Protein AF-A0AAJ0D156-F1 (afdb_monomer)

Structure (mmCIF, N/CA/C/O backbone):
data_AF-A0AAJ0D156-F1
#
_entry.id   AF-A0AAJ0D156-F1
#
loop_
_atom_site.group_PDB
_atom_site.id
_atom_site.type_symbol
_atom_site.label_atom_id
_atom_site.label_alt_id
_atom_site.label_comp_id
_atom_site.label_asym_id
_atom_site.label_entity_id
_atom_site.label_seq_id
_atom_site.pdbx_PDB_ins_code
_atom_site.Cartn_x
_atom_site.Cartn_y
_atom_site.Cartn_z
_atom_site.occupancy
_atom_site.B_iso_or_equiv
_atom_site.auth_seq_id
_atom_site.auth_comp_id
_atom_site.auth_asym_id
_atom_site.auth_atom_id
_atom_site.pdbx_PDB_model_num
ATOM 1 N N . MET A 1 1 ? -23.446 54.295 41.232 1.00 38.31 1 MET A N 1
ATOM 2 C CA . MET A 1 1 ? -24.156 53.127 41.803 1.00 38.31 1 MET A CA 1
ATOM 3 C C . MET A 1 1 ? -25.605 53.132 41.332 1.00 38.31 1 MET A C 1
ATOM 5 O O . MET A 1 1 ? -26.419 53.825 41.920 1.00 38.31 1 MET A O 1
ATOM 9 N N . ARG A 1 2 ? -25.893 52.437 40.228 1.00 27.23 2 ARG A N 1
ATOM 10 C CA . ARG A 1 2 ? -27.225 52.043 39.721 1.00 27.23 2 ARG A CA 1
ATOM 11 C C . ARG A 1 2 ? -26.967 51.364 38.376 1.00 27.23 2 ARG A C 1
ATOM 13 O O . ARG A 1 2 ? -26.805 52.081 37.408 1.00 27.23 2 ARG A O 1
ATOM 20 N N . PHE A 1 3 ? -26.797 50.041 38.356 1.00 24.33 3 PHE A N 1
ATOM 21 C CA . PHE A 1 3 ? -26.894 49.161 37.172 1.00 24.33 3 PHE A CA 1
ATOM 22 C C . PHE A 1 3 ? -26.526 47.726 37.595 1.00 24.33 3 PHE A C 1
ATOM 24 O O . PHE A 1 3 ? -25.428 47.282 37.316 1.00 24.33 3 PHE A O 1
ATOM 31 N N . PHE A 1 4 ? -27.391 47.025 38.344 1.00 27.27 4 PHE A N 1
ATOM 32 C CA . PHE A 1 4 ? -27.253 45.568 38.580 1.00 27.27 4 PHE A CA 1
ATOM 33 C C . PHE A 1 4 ? -28.572 44.886 39.013 1.00 27.27 4 PHE A C 1
ATOM 35 O O . PHE A 1 4 ? -28.554 43.932 39.777 1.00 27.27 4 PHE A O 1
ATOM 42 N N . TYR A 1 5 ? -29.738 45.348 38.539 1.00 26.64 5 TYR A N 1
ATOM 43 C CA . TYR A 1 5 ? -31.034 44.770 38.953 1.00 26.64 5 TYR A CA 1
ATOM 44 C C . TYR A 1 5 ? -32.036 44.508 37.813 1.00 26.64 5 TYR A C 1
ATOM 46 O O . TYR A 1 5 ? -33.242 44.591 38.010 1.00 26.64 5 TYR A O 1
ATOM 54 N N . THR A 1 6 ? -31.561 44.142 36.617 1.00 28.38 6 THR A N 1
ATOM 55 C CA . THR A 1 6 ? -32.440 43.771 35.482 1.00 28.38 6 THR A CA 1
ATOM 56 C C . THR A 1 6 ? -32.006 42.511 34.718 1.00 28.38 6 THR A C 1
ATOM 58 O O . THR A 1 6 ? -32.375 42.336 33.563 1.00 28.38 6 THR A O 1
ATOM 61 N N . LEU A 1 7 ? -31.274 41.587 35.356 1.00 28.23 7 LEU A N 1
ATOM 62 C CA . LEU A 1 7 ? -30.846 40.318 34.731 1.00 28.23 7 LEU A CA 1
ATOM 63 C C . LEU A 1 7 ? -31.264 39.041 35.487 1.00 28.23 7 LEU A C 1
ATOM 65 O O . LEU A 1 7 ? -30.816 37.957 35.130 1.00 28.23 7 LEU A O 1
ATOM 69 N N . SER A 1 8 ? -32.172 39.135 36.469 1.00 31.98 8 SER A N 1
ATOM 70 C CA . SER A 1 8 ? -32.636 37.967 37.250 1.00 31.98 8 SER A CA 1
ATOM 71 C C . SER A 1 8 ? -34.017 37.414 36.875 1.00 31.98 8 SER A C 1
ATOM 73 O O . SER A 1 8 ? -34.449 36.455 37.503 1.00 31.98 8 SER A O 1
ATOM 75 N N . LEU A 1 9 ? -34.713 37.942 35.858 1.00 27.73 9 LEU A N 1
ATOM 76 C CA . LEU A 1 9 ? -36.032 37.408 35.454 1.00 27.73 9 LEU A CA 1
ATOM 77 C C . LEU A 1 9 ? -36.082 36.726 34.075 1.00 27.73 9 LEU A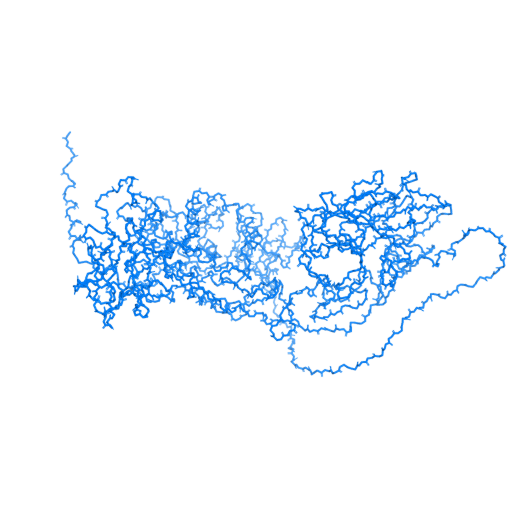 C 1
ATOM 79 O O . LEU A 1 9 ? -37.062 36.049 33.791 1.00 27.73 9 LEU A O 1
ATOM 83 N N . ALA A 1 10 ? -35.028 36.807 33.254 1.00 27.52 10 ALA A N 1
ATOM 84 C CA . ALA A 1 10 ? -34.949 36.077 31.976 1.00 27.52 10 ALA A CA 1
ATOM 85 C C . ALA A 1 10 ? -34.216 34.721 32.078 1.00 27.52 10 ALA A C 1
ATOM 87 O O . ALA A 1 10 ? -34.309 33.896 31.175 1.00 27.52 10 ALA A O 1
ATOM 88 N N . ALA A 1 11 ? -33.516 34.458 33.189 1.00 29.38 11 ALA A N 1
ATOM 89 C CA . ALA A 1 11 ? -32.835 33.183 33.435 1.00 29.38 11 ALA A CA 1
ATOM 90 C C . ALA A 1 11 ? -33.749 32.121 34.081 1.00 29.38 11 ALA A C 1
ATOM 92 O O . ALA A 1 11 ? -33.469 30.931 33.986 1.00 29.38 11 ALA A O 1
ATOM 93 N N . ALA A 1 12 ? -34.870 32.519 34.693 1.00 26.97 12 ALA A N 1
ATOM 94 C CA . ALA A 1 12 ? -35.763 31.602 35.409 1.00 26.97 12 ALA A CA 1
ATOM 95 C C . ALA A 1 12 ? -36.758 30.846 34.501 1.00 26.97 12 ALA A C 1
ATOM 97 O O . ALA A 1 12 ? -37.338 29.853 34.929 1.00 26.97 12 ALA A O 1
ATOM 98 N N . THR A 1 13 ? -36.924 31.256 33.238 1.00 27.14 13 THR A N 1
ATOM 99 C CA . THR A 1 13 ? -37.854 30.620 32.277 1.00 27.14 13 THR A CA 1
ATOM 100 C C . THR A 1 13 ? -37.180 29.637 31.310 1.00 27.14 13 THR A C 1
ATOM 102 O O . THR A 1 13 ? -37.870 28.921 30.593 1.00 27.14 13 THR A O 1
ATOM 105 N N . LEU A 1 14 ? -35.846 29.536 31.327 1.00 28.09 14 LEU A N 1
ATOM 106 C CA . LEU A 1 14 ? -35.073 28.505 30.608 1.00 28.09 14 LEU A CA 1
ATOM 107 C C . LEU A 1 14 ? -34.674 27.315 31.504 1.00 28.09 14 LEU A C 1
ATOM 109 O O . LEU A 1 14 ? -34.128 26.332 31.016 1.00 28.09 14 LEU A O 1
ATOM 113 N N . LEU A 1 15 ? -34.987 27.380 32.804 1.00 27.48 15 LEU A N 1
ATOM 114 C CA . LEU A 1 15 ? -34.581 26.408 33.830 1.00 27.48 15 LEU A CA 1
ATOM 115 C C . LEU A 1 15 ? -35.700 25.446 34.286 1.00 27.48 15 LEU A C 1
ATOM 117 O O . LEU A 1 15 ? -35.534 24.758 35.284 1.00 27.48 15 LEU A O 1
ATOM 121 N N . HIS A 1 16 ? -36.819 25.349 33.556 1.00 23.97 16 HIS A N 1
ATOM 122 C CA . HIS A 1 16 ? -37.927 24.418 33.863 1.00 23.97 16 HIS A CA 1
ATOM 123 C C . HIS A 1 16 ? -38.180 23.338 32.787 1.00 23.97 16 HIS A C 1
ATOM 125 O O . HIS A 1 16 ? -39.243 22.727 32.765 1.00 23.97 16 HIS A O 1
ATOM 131 N N . ARG A 1 17 ? -37.217 23.069 31.891 1.00 25.20 17 ARG A N 1
ATOM 132 C CA . ARG A 1 17 ? -37.321 21.987 30.881 1.00 25.20 17 ARG A CA 1
ATOM 133 C C . ARG A 1 17 ? -36.184 20.960 30.894 1.00 25.20 17 ARG A C 1
ATOM 135 O O . ARG A 1 17 ? -36.057 20.188 29.956 1.00 25.20 17 ARG A O 1
ATOM 142 N N . ALA A 1 18 ? -35.368 20.921 31.943 1.00 27.03 18 ALA A N 1
ATOM 143 C CA . ALA A 1 18 ? -34.264 19.963 32.051 1.00 27.03 18 ALA A CA 1
ATOM 144 C C . ALA A 1 18 ? -34.307 19.176 33.371 1.00 27.03 18 ALA A C 1
ATOM 146 O O . ALA A 1 18 ? -33.289 18.984 34.029 1.00 27.03 18 ALA A O 1
ATOM 147 N N . SER A 1 19 ? -35.495 18.725 33.776 1.00 29.56 19 SER A N 1
ATOM 148 C CA . SER A 1 19 ? -35.632 17.696 34.806 1.00 29.56 19 SER A CA 1
ATOM 149 C C . SER A 1 19 ? -36.835 16.817 34.491 1.00 29.56 19 SER A C 1
ATOM 151 O O . SER A 1 19 ? -37.957 17.315 34.475 1.00 29.56 19 SER A O 1
ATOM 153 N N . ALA A 1 20 ? -36.556 15.526 34.318 1.00 29.02 20 ALA A N 1
ATOM 154 C CA . ALA A 1 20 ? -37.485 14.434 34.045 1.00 29.02 20 ALA A CA 1
ATOM 155 C C . ALA A 1 20 ? -38.120 14.432 32.638 1.00 29.02 20 ALA A C 1
ATOM 157 O O . ALA A 1 20 ? -38.681 15.420 32.186 1.00 29.02 20 ALA A O 1
ATOM 158 N N . GLU A 1 21 ? -38.018 13.266 31.991 1.00 28.45 21 GLU A N 1
ATOM 159 C CA . GLU A 1 21 ? -38.721 12.862 30.764 1.00 28.45 21 GLU A CA 1
ATOM 160 C C . GLU A 1 21 ? -38.338 13.589 29.467 1.00 28.45 21 GLU A C 1
ATOM 162 O O . GLU A 1 21 ? -39.111 14.356 28.910 1.00 28.45 21 GLU A O 1
ATOM 167 N N . ASP A 1 22 ? -37.170 13.250 28.909 1.00 26.25 22 ASP A N 1
ATOM 168 C CA . ASP A 1 22 ? -37.040 13.200 27.447 1.00 26.25 22 ASP A CA 1
ATOM 169 C C . ASP A 1 22 ? -35.982 12.164 27.022 1.00 26.25 22 ASP A C 1
ATOM 171 O O . ASP A 1 22 ? -34.856 12.470 26.634 1.00 26.25 22 ASP A O 1
ATOM 175 N N . THR A 1 23 ? -36.339 10.883 27.131 1.00 28.55 23 THR A N 1
ATOM 176 C CA . THR A 1 23 ? -35.650 9.780 26.440 1.00 28.55 23 THR A CA 1
ATOM 177 C C . THR A 1 23 ? -36.015 9.723 24.948 1.00 28.55 23 THR A C 1
ATOM 179 O O . THR A 1 23 ? -35.650 8.764 24.271 1.00 28.55 23 THR A O 1
ATOM 182 N N . THR A 1 24 ? -36.702 10.737 24.401 1.00 24.22 24 THR A N 1
ATOM 183 C CA . THR A 1 24 ? -37.154 10.772 23.001 1.00 24.22 24 THR A CA 1
ATOM 184 C C . THR A 1 24 ? -36.282 11.605 22.054 1.00 24.22 24 THR A C 1
ATOM 186 O O . THR A 1 24 ? -36.547 11.626 20.855 1.00 24.22 24 THR A O 1
ATOM 189 N N . ALA A 1 25 ? -35.148 12.153 22.508 1.00 28.28 25 ALA A N 1
ATOM 190 C CA . ALA A 1 25 ? -34.139 12.753 21.618 1.00 28.28 25 ALA A CA 1
ATOM 191 C C . ALA A 1 25 ? -33.229 11.732 20.882 1.00 28.28 25 ALA A C 1
ATOM 193 O O . ALA A 1 25 ? -32.260 12.124 20.235 1.00 28.28 25 ALA A O 1
ATOM 194 N N . LEU A 1 26 ? -33.523 10.429 20.962 1.00 33.19 26 LEU A N 1
ATOM 195 C CA . LEU A 1 26 ? -32.737 9.340 20.359 1.00 33.19 26 LEU A CA 1
ATOM 196 C C . LEU A 1 26 ? -33.593 8.450 19.435 1.00 33.19 26 LEU A C 1
ATOM 198 O O . LEU A 1 26 ? -33.462 7.229 19.453 1.00 33.19 26 LEU A O 1
ATOM 202 N N . ASN A 1 27 ? -34.499 9.036 18.639 1.00 25.52 27 ASN A N 1
ATOM 203 C CA . ASN A 1 27 ? -35.251 8.270 17.637 1.00 25.52 27 ASN A CA 1
ATOM 204 C C . ASN A 1 27 ? -34.467 8.182 16.298 1.00 25.52 27 ASN A C 1
ATOM 206 O O . ASN A 1 27 ? -34.051 9.227 15.787 1.00 25.52 27 ASN A O 1
ATOM 210 N N . PRO A 1 28 ? -34.275 6.988 15.690 1.00 30.56 28 PRO A N 1
ATOM 211 C CA . PRO A 1 28 ? -33.326 6.720 14.599 1.00 30.56 28 PRO A CA 1
ATOM 212 C C . PRO A 1 28 ? -33.809 7.117 13.189 1.00 30.56 28 PRO A C 1
ATOM 214 O O . PRO A 1 28 ? -33.381 6.535 12.194 1.00 30.56 28 PRO A O 1
ATOM 217 N N . GLU A 1 29 ? -34.678 8.118 13.053 1.00 28.03 29 GLU A N 1
ATOM 218 C CA . GLU A 1 29 ? -35.193 8.562 11.746 1.00 28.03 29 GLU A CA 1
ATOM 219 C C . GLU A 1 29 ? -34.360 9.675 11.087 1.00 28.03 29 GLU A C 1
ATOM 221 O O . GLU A 1 29 ? -34.866 10.454 10.276 1.00 28.03 29 GLU A O 1
ATOM 226 N N . ALA A 1 30 ? -33.051 9.723 11.337 1.00 31.64 30 ALA A N 1
ATOM 227 C CA . ALA A 1 30 ? -32.141 10.478 10.480 1.00 31.64 30 ALA A CA 1
ATOM 228 C C . ALA A 1 30 ? -31.887 9.696 9.179 1.00 31.64 30 ALA A C 1
ATOM 230 O O . ALA A 1 30 ? -30.790 9.221 8.894 1.00 31.64 30 ALA A O 1
ATOM 231 N N . ARG A 1 31 ? -32.936 9.599 8.350 1.00 33.69 31 ARG A N 1
ATOM 232 C CA . ARG A 1 31 ? -32.785 9.541 6.893 1.00 33.69 31 ARG A CA 1
ATOM 233 C C . ARG A 1 31 ? -31.714 10.552 6.499 1.00 33.69 31 ARG A C 1
ATOM 235 O O . ARG A 1 31 ? -31.758 11.671 7.004 1.00 33.69 31 ARG A O 1
ATOM 242 N N . ALA A 1 32 ? -30.810 10.150 5.602 1.00 39.47 32 ALA A N 1
ATOM 243 C CA . ALA A 1 32 ? -29.805 10.991 4.955 1.00 39.47 32 ALA A CA 1
ATOM 244 C C . ALA A 1 32 ? -30.257 12.457 4.902 1.00 39.47 32 ALA A C 1
ATOM 246 O O . ALA A 1 32 ? -31.084 12.829 4.064 1.00 39.47 32 ALA A O 1
ATOM 247 N N . ALA A 1 33 ? -29.782 13.268 5.850 1.00 51.94 33 ALA A N 1
ATOM 248 C CA . ALA A 1 33 ? -30.128 14.673 5.863 1.00 51.94 33 ALA A CA 1
ATOM 249 C C . ALA A 1 33 ? -29.647 15.262 4.533 1.00 51.94 33 ALA A C 1
ATOM 251 O O . ALA A 1 33 ? -28.557 14.936 4.053 1.00 51.94 33 ALA A O 1
ATOM 252 N N . ALA A 1 34 ? -30.508 16.057 3.895 1.00 61.16 34 ALA A N 1
ATOM 253 C CA . ALA A 1 34 ? -30.194 16.651 2.605 1.00 61.16 34 ALA A CA 1
ATOM 254 C C . ALA A 1 34 ? -28.838 17.380 2.689 1.00 61.16 34 ALA A C 1
ATOM 256 O O . ALA A 1 34 ? -28.560 18.023 3.709 1.00 61.16 34 ALA A O 1
ATOM 257 N N . PRO A 1 35 ? -27.988 17.274 1.652 1.00 75.44 35 PRO A N 1
ATOM 258 C CA . PRO A 1 35 ? -26.650 17.843 1.696 1.00 75.44 35 PRO A CA 1
ATOM 259 C C . PRO A 1 35 ? -26.717 19.348 1.960 1.00 75.44 35 PRO A C 1
ATOM 261 O O . PRO A 1 35 ? -27.472 20.074 1.309 1.00 75.44 35 PRO A O 1
ATOM 264 N N . ARG A 1 36 ? -25.923 19.826 2.922 1.00 84.75 36 ARG A N 1
ATOM 265 C CA . ARG A 1 36 ? -25.847 21.244 3.270 1.00 84.75 36 ARG A CA 1
ATOM 266 C C . ARG A 1 36 ? -24.934 21.936 2.260 1.00 84.75 36 ARG A C 1
ATOM 268 O O . ARG A 1 36 ? -23.713 21.779 2.283 1.00 84.75 36 ARG A O 1
ATOM 275 N N . CYS A 1 37 ? -25.531 22.703 1.357 1.00 88.44 37 CYS A N 1
ATOM 276 C CA . CYS A 1 37 ? -24.818 23.438 0.316 1.00 88.44 37 CYS A CA 1
ATOM 277 C C . CYS A 1 37 ? -24.883 24.943 0.580 1.00 88.44 37 CYS A C 1
ATOM 279 O O . CYS A 1 37 ? -25.919 25.452 0.996 1.00 88.44 37 CYS A O 1
ATOM 281 N N . ALA A 1 38 ? -23.786 25.649 0.303 1.00 87.38 38 ALA A N 1
ATOM 282 C CA . ALA A 1 38 ? -23.676 27.101 0.427 1.00 87.38 38 ALA A CA 1
ATOM 283 C C . ALA A 1 38 ? -23.941 27.664 1.841 1.00 87.38 38 ALA A C 1
ATOM 285 O O . ALA A 1 38 ? -24.565 28.712 2.003 1.00 87.38 38 ALA A O 1
ATOM 286 N N . VAL A 1 39 ? -23.447 26.990 2.883 1.00 85.81 39 VAL A N 1
ATOM 287 C CA . VAL A 1 39 ? -23.599 27.453 4.270 1.00 85.81 39 VAL A CA 1
ATOM 288 C C . VAL A 1 39 ? -22.511 28.467 4.614 1.00 85.81 39 VAL A C 1
ATOM 290 O O . VAL A 1 39 ? -21.326 28.142 4.588 1.00 85.81 39 VAL A O 1
ATOM 293 N N . ALA A 1 40 ? -22.896 29.691 4.966 1.00 82.06 40 ALA A N 1
ATOM 294 C CA . ALA A 1 40 ? -21.959 30.718 5.413 1.00 82.06 40 ALA A CA 1
ATOM 295 C C . ALA A 1 40 ? -21.625 30.564 6.905 1.00 82.06 40 ALA A C 1
ATOM 297 O O . ALA A 1 40 ? -22.508 30.335 7.734 1.00 82.06 40 ALA A O 1
ATOM 298 N N . GLY A 1 41 ? -20.356 30.749 7.266 1.00 77.06 41 GLY A N 1
ATOM 299 C CA . GLY A 1 41 ? -19.950 30.860 8.665 1.00 77.06 41 GLY A CA 1
ATOM 300 C C . GLY A 1 41 ? -18.473 30.574 8.884 1.00 77.06 41 GLY A C 1
ATOM 301 O O . GLY A 1 41 ? -17.660 30.681 7.972 1.00 77.06 41 GLY A O 1
ATOM 302 N N . ASN A 1 42 ? -18.135 30.197 10.112 1.00 72.06 42 ASN A N 1
ATOM 303 C CA . ASN A 1 42 ? -16.806 29.765 10.514 1.00 72.06 42 ASN A CA 1
ATOM 304 C C . ASN A 1 42 ? -16.870 28.324 10.995 1.00 72.06 42 ASN A C 1
ATOM 306 O O . ASN A 1 42 ? -17.679 27.978 11.858 1.00 72.06 42 ASN A O 1
ATOM 310 N N . ARG A 1 43 ? -15.978 27.485 10.479 1.00 71.00 43 ARG A N 1
ATOM 311 C CA . ARG A 1 43 ? -15.902 26.100 10.921 1.00 71.00 43 ARG A CA 1
ATOM 312 C C . ARG A 1 43 ? -14.962 25.948 12.107 1.00 71.00 43 ARG A C 1
ATOM 314 O O . ARG A 1 43 ? -13.863 26.489 12.102 1.00 71.00 43 ARG A O 1
ATOM 321 N N . ILE A 1 44 ? -15.404 25.183 13.104 1.00 60.94 44 ILE A N 1
ATOM 322 C CA . ILE A 1 44 ? -14.640 24.924 14.336 1.00 60.94 44 ILE A CA 1
ATOM 323 C C . ILE A 1 44 ? -13.423 24.027 14.051 1.00 60.94 44 ILE A C 1
ATOM 325 O O . ILE A 1 44 ? -12.388 24.155 14.700 1.00 60.94 44 ILE A O 1
ATOM 329 N N . VAL A 1 45 ? -13.534 23.132 13.063 1.00 59.91 45 VAL A N 1
ATOM 330 C CA . VAL A 1 45 ? -12.442 22.243 12.648 1.00 59.91 45 VAL A CA 1
ATOM 331 C C . VAL A 1 45 ? -11.613 22.856 11.513 1.00 59.91 45 VAL A C 1
ATOM 333 O O . VAL A 1 45 ? -12.189 23.355 10.539 1.00 59.91 45 VAL A O 1
ATOM 336 N N . PRO A 1 46 ? -10.270 22.806 11.600 1.00 60.12 46 PRO A N 1
ATOM 337 C CA . PRO A 1 46 ? -9.405 23.295 10.537 1.00 60.12 46 PRO A CA 1
ATOM 338 C C . PRO A 1 46 ? -9.492 22.395 9.291 1.00 60.12 46 PRO A C 1
ATOM 340 O O . PRO A 1 46 ? -9.741 21.190 9.412 1.00 60.12 46 PRO A O 1
ATOM 343 N N . PRO A 1 47 ? -9.278 22.953 8.089 1.00 67.06 47 PRO A N 1
ATOM 344 C CA . PRO A 1 47 ? -9.158 22.152 6.876 1.00 67.06 47 PRO A CA 1
ATOM 345 C C . PRO A 1 47 ? -7.890 21.296 6.900 1.00 67.06 47 PRO A C 1
ATOM 347 O O . PRO A 1 47 ? -6.861 21.706 7.437 1.00 67.06 47 PRO A O 1
ATOM 350 N N . TYR A 1 48 ? -7.951 20.106 6.297 1.00 59.16 48 TYR A N 1
ATOM 351 C CA . TYR A 1 48 ? -6.765 19.250 6.144 1.00 59.16 48 TYR A CA 1
ATOM 352 C C . TYR A 1 48 ? -5.961 19.591 4.885 1.00 59.16 48 TYR A C 1
ATOM 354 O O . TYR A 1 48 ? -4.798 19.208 4.778 1.00 59.16 48 TYR A O 1
ATOM 362 N N . TRP A 1 49 ? -6.585 20.292 3.939 1.00 72.75 49 TRP A N 1
ATOM 363 C CA . TRP A 1 49 ? -5.975 20.743 2.698 1.00 72.75 49 TRP A CA 1
ATOM 364 C C . TRP A 1 49 ? -6.480 22.144 2.371 1.00 72.75 49 TRP A C 1
ATOM 366 O O . TRP A 1 49 ? -7.672 22.418 2.514 1.00 72.75 49 TRP A O 1
ATOM 376 N N . VAL A 1 50 ? -5.573 23.021 1.947 1.00 76.81 50 VAL A N 1
ATOM 377 C CA . VAL A 1 50 ? -5.868 24.405 1.571 1.00 76.81 50 VAL A CA 1
ATOM 378 C C . VAL A 1 50 ? -5.031 24.764 0.355 1.00 76.81 50 VAL A C 1
ATOM 380 O O . VAL A 1 50 ? -3.847 24.443 0.293 1.00 76.81 50 VAL A O 1
ATOM 383 N N . THR A 1 51 ? -5.627 25.490 -0.578 1.00 79.12 51 THR A N 1
ATOM 384 C CA . THR A 1 51 ? -4.934 26.113 -1.704 1.00 79.12 51 THR A CA 1
ATOM 385 C C . THR A 1 51 ? -5.333 27.574 -1.801 1.00 79.12 51 THR A C 1
ATOM 387 O O . THR A 1 51 ? -6.469 27.923 -1.476 1.00 79.12 51 THR A O 1
ATOM 390 N N . ARG A 1 52 ? -4.416 28.418 -2.284 1.00 82.81 52 ARG A N 1
ATOM 391 C CA . ARG A 1 52 ? -4.714 29.817 -2.619 1.00 82.81 52 ARG A CA 1
ATOM 392 C C . ARG A 1 52 ? -4.876 30.066 -4.119 1.00 82.81 52 ARG A C 1
ATOM 394 O O . ARG A 1 52 ? -4.842 31.207 -4.571 1.00 82.81 52 ARG A O 1
ATOM 401 N N . GLN A 1 53 ? -5.017 29.004 -4.916 1.00 82.88 53 GLN A N 1
ATOM 402 C CA . GLN A 1 53 ? -5.284 29.146 -6.345 1.00 82.88 53 GLN A CA 1
ATOM 403 C C . GLN A 1 53 ? -6.661 29.778 -6.558 1.00 82.88 53 GLN A C 1
ATOM 405 O O . GLN A 1 53 ? -7.682 29.223 -6.150 1.00 82.88 53 GLN A O 1
ATOM 410 N N . SER A 1 54 ? -6.688 30.917 -7.246 1.00 80.50 54 SER A N 1
ATOM 411 C CA . SER A 1 54 ? -7.922 31.643 -7.551 1.00 80.50 54 SER A CA 1
ATOM 412 C C . SER A 1 54 ? -8.864 30.851 -8.460 1.00 80.50 54 SER A C 1
ATOM 414 O O . SER A 1 54 ? -10.076 30.968 -8.300 1.00 80.50 54 SER A O 1
ATOM 416 N N . SER A 1 55 ? -8.353 29.984 -9.345 1.00 78.06 55 SER A N 1
ATOM 417 C CA . SER A 1 55 ? -9.189 29.083 -10.158 1.00 78.06 55 SER A CA 1
ATOM 418 C C . SER A 1 55 ? -10.032 28.132 -9.304 1.00 78.06 55 SER A C 1
ATOM 420 O O . SER A 1 55 ? -11.134 27.762 -9.695 1.00 78.06 55 SER A O 1
ATOM 422 N N . LEU A 1 56 ? -9.566 27.819 -8.093 1.00 85.69 56 LEU A N 1
ATOM 423 C CA . LEU A 1 56 ? -10.258 26.965 -7.134 1.00 85.69 56 LEU A CA 1
ATOM 424 C C . LEU A 1 56 ? -11.122 27.756 -6.138 1.00 85.69 56 LEU A C 1
ATOM 426 O O . LEU A 1 56 ? -11.740 27.149 -5.275 1.00 85.69 56 LEU A O 1
ATOM 430 N N . SER A 1 57 ? -11.225 29.085 -6.249 1.00 85.19 57 SER A N 1
ATOM 431 C CA . SER A 1 57 ? -12.193 29.868 -5.453 1.00 85.19 57 SER A CA 1
ATOM 432 C C . SER A 1 57 ? -13.651 29.651 -5.897 1.00 85.19 57 SER A C 1
ATOM 434 O O . SER A 1 57 ? -14.585 30.002 -5.177 1.00 85.19 57 SER A O 1
ATOM 436 N N . ASP A 1 58 ? -13.858 29.029 -7.062 1.00 87.44 58 ASP A N 1
ATOM 437 C CA . ASP A 1 58 ? -15.166 28.587 -7.535 1.00 87.44 58 ASP A CA 1
ATOM 438 C C . ASP A 1 58 ? -15.621 27.301 -6.821 1.00 87.44 58 ASP A C 1
ATOM 440 O O . ASP A 1 58 ? -14.878 26.322 -6.709 1.00 87.44 58 ASP A O 1
ATOM 444 N N . ALA A 1 59 ? -16.875 27.276 -6.359 1.00 87.12 59 ALA A N 1
ATOM 445 C CA . ALA A 1 59 ? -17.423 26.152 -5.602 1.00 87.12 59 ALA A CA 1
ATOM 446 C C . ALA A 1 59 ? -17.529 24.857 -6.423 1.00 87.12 59 ALA A C 1
ATOM 448 O O . ALA A 1 59 ? -17.443 23.772 -5.844 1.00 87.12 59 ALA A O 1
ATOM 449 N N . ALA A 1 60 ? -17.698 24.933 -7.748 1.00 86.38 60 ALA A N 1
ATOM 450 C CA . ALA A 1 60 ? -17.725 23.744 -8.594 1.00 86.38 60 ALA A CA 1
ATOM 451 C C . ALA A 1 60 ? -16.313 23.178 -8.792 1.00 86.38 60 ALA A C 1
ATOM 453 O O . ALA A 1 60 ? -16.143 21.963 -8.701 1.00 86.38 60 ALA A O 1
ATOM 454 N N . GLN A 1 61 ? -15.300 24.031 -8.979 1.00 86.75 61 GLN A N 1
ATOM 455 C CA . GLN A 1 61 ? -13.906 23.585 -9.062 1.00 86.75 61 GLN A CA 1
ATOM 456 C C . GLN A 1 61 ? -13.379 23.063 -7.720 1.00 86.75 61 GLN A C 1
ATOM 458 O O . GLN A 1 61 ? -12.837 21.962 -7.662 1.00 86.75 61 GLN A O 1
ATOM 463 N N . CYS A 1 62 ? -13.598 23.782 -6.615 1.00 89.06 62 CYS A N 1
ATOM 464 C CA . CYS A 1 62 ? -13.247 23.302 -5.275 1.00 89.06 62 CYS A CA 1
ATOM 465 C C . CYS A 1 62 ? -14.000 22.011 -4.922 1.00 89.06 62 CYS A C 1
ATOM 467 O O . CYS A 1 62 ? -13.425 21.085 -4.354 1.00 89.06 62 CYS A O 1
ATOM 469 N N . GLY A 1 63 ? -15.268 21.905 -5.331 1.00 89.81 63 GLY A N 1
ATOM 470 C CA . GLY A 1 63 ? -16.055 20.682 -5.222 1.00 89.81 63 GLY A CA 1
ATOM 471 C C . GLY A 1 63 ? -15.494 19.526 -6.055 1.00 89.81 63 GLY A C 1
ATOM 472 O O . GLY A 1 63 ? -15.492 18.391 -5.581 1.00 89.81 63 GLY A O 1
ATOM 473 N N . ALA A 1 64 ? -14.961 19.789 -7.251 1.00 85.38 64 ALA A N 1
ATOM 474 C CA . ALA A 1 64 ? -14.273 18.789 -8.066 1.00 85.38 64 ALA A CA 1
ATOM 475 C C . ALA A 1 64 ? -12.976 18.303 -7.396 1.00 85.38 64 ALA A C 1
ATOM 477 O O . ALA A 1 64 ? -12.724 17.099 -7.363 1.00 85.38 64 ALA A O 1
ATOM 478 N N . VAL A 1 65 ? -12.211 19.204 -6.765 1.00 84.00 65 VAL A N 1
ATOM 479 C CA . VAL A 1 65 ? -11.034 18.849 -5.945 1.00 84.00 65 VAL A CA 1
ATOM 480 C C . VAL A 1 65 ? -11.440 18.080 -4.683 1.00 84.00 65 VAL A C 1
ATOM 482 O O . VAL A 1 65 ? -10.802 17.104 -4.295 1.00 84.00 65 VAL A O 1
ATOM 485 N N . CYS A 1 66 ? -12.555 18.447 -4.052 1.00 83.50 66 CYS A N 1
ATOM 486 C CA . CYS A 1 66 ? -13.119 17.651 -2.971 1.00 83.50 66 CYS A CA 1
ATOM 487 C C . CYS A 1 66 ? -13.449 16.245 -3.476 1.00 83.50 66 CYS A C 1
ATOM 489 O O . CYS A 1 66 ? -12.994 15.265 -2.896 1.00 83.50 66 CYS A O 1
ATOM 491 N N . LYS A 1 67 ? -14.167 16.120 -4.600 1.00 81.75 67 LYS A N 1
ATOM 492 C CA . LYS A 1 67 ? -14.523 14.830 -5.201 1.00 81.75 67 LYS A CA 1
ATOM 493 C C . LYS A 1 67 ? -13.312 13.989 -5.594 1.00 81.75 67 LYS A C 1
ATOM 495 O O . LYS A 1 67 ? -13.375 12.771 -5.437 1.00 81.75 67 LYS A O 1
ATOM 500 N N . SER A 1 68 ? -12.224 14.609 -6.036 1.00 70.19 68 SER A N 1
ATOM 501 C CA . SER A 1 68 ? -10.976 13.907 -6.337 1.00 70.19 68 SER A CA 1
ATOM 502 C C . SER A 1 68 ? -10.296 13.350 -5.089 1.00 70.19 68 SER A C 1
ATOM 504 O O . SER A 1 68 ? -9.653 12.303 -5.140 1.00 70.19 68 SER A O 1
ATOM 506 N N . SER A 1 69 ? -10.481 14.009 -3.945 1.00 71.25 69 SER A N 1
ATOM 507 C CA . SER A 1 69 ? -9.926 13.574 -2.675 1.00 71.25 69 SER A CA 1
ATOM 508 C C . SER A 1 69 ? -10.861 12.604 -1.958 1.00 71.25 69 SER A C 1
ATOM 510 O O . SER A 1 69 ? -11.960 12.960 -1.533 1.00 71.25 69 SER A O 1
ATOM 512 N N . LEU A 1 70 ? -10.388 11.377 -1.742 1.00 64.31 70 LEU A N 1
ATOM 513 C CA . LEU A 1 70 ? -11.082 10.356 -0.950 1.00 64.31 70 LEU A CA 1
ATOM 514 C C . LEU A 1 70 ? -11.454 10.844 0.464 1.00 64.31 70 LEU A C 1
ATOM 516 O O . LEU A 1 70 ? -12.493 10.480 1.008 1.00 64.31 70 LEU A O 1
ATOM 520 N N . LEU A 1 71 ? -10.590 11.669 1.055 1.00 63.88 71 LEU A N 1
ATOM 521 C CA . LEU A 1 71 ? -10.715 12.144 2.430 1.00 63.88 71 LEU A CA 1
ATOM 522 C C . LEU A 1 71 ? -11.693 13.316 2.579 1.00 63.88 71 LEU A C 1
ATOM 524 O O . LEU A 1 71 ? -12.101 13.629 3.695 1.00 63.88 71 LEU A O 1
ATOM 528 N N . CYS A 1 72 ? -12.071 13.975 1.482 1.00 75.69 72 CYS A N 1
ATOM 529 C CA . CYS A 1 72 ? -12.907 15.162 1.559 1.00 75.69 72 CYS A CA 1
ATOM 530 C C . CYS A 1 72 ? -14.371 14.786 1.763 1.00 75.69 72 CYS A C 1
ATOM 532 O O . CYS A 1 72 ? -14.965 14.145 0.900 1.00 75.69 72 CYS A O 1
ATOM 534 N N . GLN A 1 73 ? -14.969 15.233 2.861 1.00 76.38 73 GLN A N 1
ATOM 535 C CA . GLN A 1 73 ? -16.402 15.086 3.141 1.00 76.38 73 GLN A CA 1
ATOM 536 C C . GLN A 1 73 ? -17.166 16.404 3.037 1.00 76.38 73 GLN A C 1
ATOM 538 O O . GLN A 1 73 ? -18.381 16.411 2.869 1.00 76.38 73 GLN A O 1
ATOM 543 N N . SER A 1 74 ? -16.458 17.524 3.070 1.00 85.88 74 SER A N 1
ATOM 544 C CA . SER A 1 74 ? -16.992 18.838 2.737 1.00 85.88 74 SER A CA 1
ATOM 545 C C . SER A 1 74 ? -15.846 19.773 2.390 1.00 85.88 74 SER A C 1
ATOM 547 O O . SER A 1 74 ? -14.680 19.505 2.689 1.00 85.88 74 SER A O 1
ATOM 549 N N . TYR A 1 75 ? -16.179 20.880 1.755 1.00 90.31 75 TYR A N 1
ATOM 550 C CA . TYR A 1 75 ? -15.228 21.870 1.295 1.00 90.31 75 TYR A CA 1
ATOM 551 C C . TYR A 1 75 ? -15.745 23.269 1.594 1.00 90.31 75 TYR A C 1
ATOM 553 O O . TYR A 1 75 ? -16.929 23.474 1.862 1.00 90.31 75 TYR A O 1
ATOM 561 N N . SER A 1 76 ? -14.848 24.241 1.578 1.00 91.12 76 SER A N 1
ATOM 562 C CA . SER A 1 76 ? -15.211 25.644 1.615 1.00 91.12 76 SER A CA 1
ATOM 563 C C . SER A 1 76 ? -14.450 26.412 0.561 1.00 91.12 76 SER A C 1
ATOM 565 O O . SER A 1 76 ? -13.318 26.078 0.207 1.00 91.12 76 SER A O 1
ATOM 567 N N . VAL A 1 77 ? -15.105 27.451 0.069 1.00 90.38 77 VAL A N 1
ATOM 568 C CA . VAL A 1 77 ? -14.480 28.458 -0.774 1.00 90.38 77 VAL A CA 1
ATOM 569 C C . VAL A 1 77 ? -14.539 29.798 -0.072 1.00 90.38 77 VAL A C 1
ATOM 571 O O . VAL A 1 77 ? -15.497 30.125 0.638 1.00 90.38 77 VAL A O 1
ATOM 574 N N . ASN A 1 78 ? -13.496 30.577 -0.283 1.00 83.94 78 ASN A N 1
ATOM 575 C CA . ASN A 1 78 ? -13.476 31.994 0.015 1.00 83.94 78 ASN A CA 1
ATOM 576 C C . ASN A 1 78 ? -12.834 32.728 -1.169 1.00 83.94 78 ASN A C 1
ATOM 578 O O . ASN A 1 78 ? -12.382 32.111 -2.133 1.00 83.94 78 ASN A O 1
ATOM 582 N N . LYS A 1 79 ? -12.785 34.058 -1.091 1.00 73.00 79 LYS A N 1
ATOM 583 C CA . LYS A 1 79 ? -12.184 34.910 -2.130 1.00 73.00 79 LYS A CA 1
ATOM 584 C C . LYS A 1 79 ? -10.713 34.579 -2.444 1.00 73.00 79 LYS A C 1
ATOM 586 O O . LYS A 1 79 ? -10.229 34.959 -3.502 1.00 73.00 79 LYS A O 1
ATOM 591 N N . ASP A 1 80 ? -10.026 33.884 -1.537 1.00 70.06 80 ASP A N 1
ATOM 592 C CA . ASP A 1 80 ? -8.592 33.614 -1.591 1.00 70.06 80 ASP A CA 1
ATOM 593 C C . ASP A 1 80 ? -8.270 32.138 -1.903 1.00 70.06 80 ASP A C 1
ATOM 595 O O . ASP A 1 80 ? -7.091 31.802 -1.962 1.00 70.06 80 ASP A O 1
ATOM 599 N N . GLY A 1 81 ? -9.263 31.253 -2.108 1.00 82.56 81 GLY A N 1
ATOM 600 C CA . GLY A 1 81 ? -9.032 29.865 -2.530 1.00 82.56 81 GLY A CA 1
ATOM 601 C C . GLY A 1 81 ? -10.012 28.811 -1.992 1.00 82.56 81 GLY A C 1
ATOM 602 O O . GLY A 1 81 ? -11.157 29.104 -1.647 1.00 82.56 81 GLY A O 1
ATOM 603 N N . CYS A 1 82 ? -9.546 27.558 -1.947 1.00 89.88 82 CYS A N 1
ATOM 604 C CA . CYS A 1 82 ? -10.328 26.360 -1.613 1.00 89.88 82 CYS A CA 1
ATOM 605 C C . CYS A 1 82 ? -9.747 25.643 -0.394 1.00 89.88 82 CYS A C 1
ATOM 607 O O . CYS A 1 82 ? -8.530 25.540 -0.237 1.00 89.88 82 CYS A O 1
ATOM 609 N N . SER A 1 83 ? -10.621 25.119 0.461 1.00 86.88 83 SER A N 1
ATOM 610 C CA . SER A 1 83 ? -10.254 24.331 1.637 1.00 86.88 83 SER A CA 1
ATOM 611 C C . SER A 1 83 ? -11.074 23.046 1.703 1.00 86.88 83 SER A C 1
ATOM 613 O O . SER A 1 83 ? -12.291 23.085 1.541 1.00 86.88 83 SER A O 1
ATOM 615 N N . LEU A 1 84 ? -10.433 21.908 1.974 1.00 83.25 84 LEU A N 1
ATOM 616 C CA . LEU A 1 84 ? -11.099 20.611 2.122 1.00 83.25 84 LEU A CA 1
ATOM 617 C C . LEU A 1 84 ? -11.088 20.139 3.574 1.00 83.25 84 LEU A C 1
ATOM 619 O O . LEU A 1 84 ? -10.132 20.364 4.324 1.00 83.25 84 LEU A O 1
ATOM 623 N N . TYR A 1 85 ? -12.139 19.421 3.959 1.00 74.88 85 TYR A N 1
ATOM 624 C CA . TYR A 1 85 ? -12.357 18.971 5.326 1.00 74.88 85 TYR A CA 1
ATOM 625 C C . TYR A 1 85 ? -12.732 17.494 5.387 1.00 74.88 85 TYR A C 1
ATOM 627 O O . TYR A 1 85 ? -13.419 16.966 4.514 1.00 74.88 85 TYR A O 1
ATOM 635 N N . LEU A 1 86 ? -12.303 16.847 6.471 1.00 66.00 86 LEU A N 1
ATOM 636 C CA . LEU A 1 86 ? -12.517 15.419 6.712 1.00 66.00 86 LEU A CA 1
ATOM 637 C C . LEU A 1 86 ? -13.941 15.083 7.158 1.00 66.00 86 LEU A C 1
ATOM 639 O O . LEU A 1 86 ? -14.325 13.927 7.120 1.00 66.00 86 LEU A O 1
ATOM 643 N N . LEU A 1 87 ? -14.722 16.059 7.618 1.00 68.56 87 LEU A N 1
ATOM 644 C CA . LEU A 1 87 ? -16.054 15.817 8.177 1.00 68.56 87 LEU A CA 1
ATOM 645 C C . LEU A 1 87 ? -17.138 16.435 7.284 1.00 68.56 87 LEU A C 1
ATOM 647 O O . LEU A 1 87 ? -16.856 17.450 6.647 1.00 68.56 87 LEU A O 1
ATOM 651 N N . PRO A 1 88 ? -18.362 15.891 7.232 1.00 75.12 88 PRO A N 1
ATOM 652 C CA . PRO A 1 88 ? -19.533 16.600 6.697 1.00 75.12 88 PRO A CA 1
ATOM 653 C C . PRO A 1 88 ? -19.897 17.828 7.564 1.00 75.12 88 PRO A C 1
ATOM 655 O O . PRO A 1 88 ? -19.336 18.016 8.646 1.00 75.12 88 PRO A O 1
ATOM 658 N N . LEU A 1 89 ? -20.799 18.697 7.103 1.00 74.81 89 LEU A N 1
ATOM 659 C CA . LEU A 1 89 ? -21.132 19.982 7.750 1.00 74.81 89 LEU A CA 1
ATOM 660 C C . LEU A 1 89 ? -22.092 19.900 8.954 1.00 74.81 89 LEU A C 1
ATOM 662 O O . LEU A 1 89 ? -22.597 20.936 9.402 1.00 74.81 89 LEU A O 1
ATOM 666 N N . TYR A 1 90 ? -22.367 18.714 9.497 1.00 64.19 90 TYR A N 1
ATOM 667 C CA . TYR A 1 90 ? -23.257 18.577 10.653 1.00 64.19 90 TYR A CA 1
ATOM 668 C C . TYR A 1 90 ? -22.701 19.349 11.871 1.00 64.19 90 TYR A C 1
ATOM 670 O O . TYR A 1 90 ? -21.536 19.204 12.243 1.00 64.19 90 TYR A O 1
ATOM 678 N N . ASP A 1 91 ? -23.528 20.269 12.377 1.00 54.12 91 ASP A N 1
ATOM 679 C CA . ASP A 1 91 ? -23.454 21.146 13.567 1.00 54.12 91 ASP A CA 1
ATOM 680 C C . ASP A 1 91 ? -22.122 21.832 13.939 1.00 54.12 91 ASP A C 1
ATOM 682 O O . ASP A 1 91 ? -21.960 22.372 15.031 1.00 54.12 91 ASP A O 1
ATOM 686 N N . SER A 1 92 ? -21.175 21.909 13.003 1.00 56.03 92 SER A N 1
ATOM 687 C CA . SER A 1 92 ? -19.803 22.386 13.250 1.00 56.03 92 SER A CA 1
ATOM 688 C C . SER A 1 92 ? -19.472 23.750 12.619 1.00 56.03 92 SER A C 1
ATOM 690 O O . SER A 1 92 ? -18.299 24.137 12.539 1.00 56.03 92 SER A O 1
ATOM 692 N N . ILE A 1 93 ? -20.501 24.505 12.211 1.00 63.62 93 ILE A N 1
ATOM 693 C CA . ILE A 1 93 ? -20.387 25.877 11.696 1.00 63.62 93 ILE A CA 1
ATOM 694 C C . ILE A 1 93 ? -20.968 26.850 12.726 1.00 63.62 93 ILE A C 1
ATOM 696 O O . ILE A 1 93 ? -22.156 26.806 13.034 1.00 63.62 93 ILE A O 1
ATOM 700 N N . ARG A 1 94 ? -20.138 27.763 13.236 1.00 63.06 94 ARG A N 1
ATOM 701 C CA . ARG A 1 94 ? -20.589 28.912 14.032 1.00 63.06 94 ARG A CA 1
ATOM 702 C C . ARG A 1 94 ? -20.806 30.104 13.108 1.00 63.06 94 ARG A C 1
ATOM 704 O O . ARG A 1 94 ? -19.973 30.368 12.241 1.00 63.06 94 ARG A O 1
ATOM 711 N N . GLN A 1 95 ? -21.885 30.856 13.307 1.00 57.34 95 GLN A N 1
ATOM 712 C CA . GLN A 1 95 ? -22.052 32.142 12.627 1.00 57.34 95 GLN A CA 1
ATOM 713 C C . GLN A 1 95 ? -20.940 33.104 13.080 1.00 57.34 95 GLN A C 1
ATOM 715 O O . GLN A 1 95 ? -20.671 33.234 14.273 1.00 57.34 95 GLN A O 1
ATOM 720 N N . GLY A 1 96 ? -20.251 33.741 12.132 1.00 57.88 96 GLY A N 1
ATOM 721 C CA . GLY A 1 96 ? -19.153 34.662 12.414 1.00 57.88 96 GLY A CA 1
ATOM 722 C C . GLY A 1 96 ? -18.755 35.500 11.197 1.00 57.88 96 GLY A C 1
ATOM 723 O O . GLY A 1 96 ? -19.271 35.304 10.101 1.00 57.88 96 GLY A O 1
ATOM 724 N N . SER A 1 97 ? -17.855 36.460 11.409 1.00 56.50 97 SER A N 1
ATOM 725 C CA . SER A 1 97 ? -17.647 37.641 10.556 1.00 56.50 97 SER A CA 1
ATOM 726 C C . SER A 1 97 ? -16.751 37.466 9.317 1.00 56.50 97 SER A C 1
ATOM 728 O O . SER A 1 97 ? -16.581 38.430 8.577 1.00 56.50 97 SER A O 1
ATOM 730 N N . ASN A 1 98 ? -16.199 36.275 9.051 1.00 59.88 98 ASN A N 1
ATOM 731 C CA . ASN A 1 98 ? -15.383 36.008 7.855 1.00 59.88 98 ASN A CA 1
ATOM 732 C C . ASN A 1 98 ? -16.073 34.940 6.982 1.00 59.88 98 ASN A C 1
ATOM 734 O O . ASN A 1 98 ? -16.079 33.771 7.367 1.00 59.88 98 ASN A O 1
ATOM 738 N N . PRO A 1 99 ? -16.678 35.291 5.829 1.00 69.12 99 PRO A N 1
ATOM 739 C CA . PRO A 1 99 ? -17.652 34.424 5.177 1.00 69.12 99 PRO A CA 1
ATOM 740 C C . PRO A 1 99 ? -16.953 33.430 4.243 1.00 69.12 99 PRO A C 1
ATOM 742 O O . PRO A 1 99 ? -16.885 33.632 3.032 1.00 69.12 99 PRO A O 1
ATOM 745 N N . SER A 1 100 ? -16.418 32.340 4.796 1.00 81.88 100 SER A N 1
ATOM 746 C CA . SER A 1 100 ? -16.195 31.150 3.968 1.00 81.88 100 SER A CA 1
ATOM 747 C C . SER A 1 100 ? -17.550 30.498 3.704 1.00 81.88 100 SER A C 1
ATOM 749 O O . SER A 1 100 ? -18.388 30.399 4.603 1.00 81.88 100 SER A O 1
ATOM 751 N N . THR A 1 101 ? -17.775 30.081 2.462 1.00 88.75 101 THR A N 1
ATOM 752 C CA . THR A 1 101 ? -19.003 29.387 2.068 1.00 88.75 101 THR A CA 1
ATOM 753 C C . THR A 1 101 ? -18.711 27.896 2.006 1.00 88.75 101 THR A C 1
ATOM 755 O O . THR A 1 101 ? -17.826 27.471 1.265 1.00 88.75 101 THR A O 1
ATOM 758 N N . PHE A 1 102 ? -19.427 27.113 2.807 1.00 89.19 102 PHE A N 1
ATOM 759 C CA . PHE A 1 102 ? -19.206 25.686 3.004 1.00 89.19 102 PHE A CA 1
ATOM 760 C C . PHE A 1 102 ? -20.210 24.841 2.224 1.00 89.19 102 PHE A C 1
ATOM 762 O O . PHE A 1 102 ? -21.380 25.196 2.081 1.00 89.19 102 PHE A O 1
ATOM 769 N N . TYR A 1 103 ? -19.745 23.688 1.760 1.00 90.62 103 TYR A N 1
ATOM 770 C CA . TYR A 1 103 ? -20.513 22.733 0.977 1.00 90.62 103 TYR A CA 1
ATOM 771 C C . TYR A 1 103 ? -20.181 21.312 1.428 1.00 90.62 103 TYR A C 1
ATOM 773 O O . TYR A 1 103 ? -19.007 20.957 1.531 1.00 90.62 103 TYR A O 1
ATOM 781 N N . ASP A 1 104 ? -21.187 20.473 1.658 1.00 88.19 104 ASP A N 1
ATOM 782 C CA . ASP A 1 104 ? -20.965 19.029 1.752 1.00 88.19 104 ASP A CA 1
ATOM 783 C C . ASP A 1 104 ? -20.405 18.475 0.433 1.00 88.19 104 ASP A C 1
ATOM 785 O O . ASP A 1 104 ? -20.675 18.994 -0.651 1.00 88.19 104 ASP A O 1
ATOM 789 N N . ARG A 1 105 ? -19.649 17.371 0.495 1.00 86.94 105 ARG A N 1
ATOM 790 C CA . ARG A 1 105 ? -19.091 16.691 -0.692 1.00 86.94 105 ARG A CA 1
ATOM 791 C C . ARG A 1 105 ? -20.162 16.400 -1.746 1.00 86.94 105 ARG A C 1
ATOM 793 O O . ARG A 1 105 ? -19.900 16.497 -2.942 1.00 86.94 105 ARG A O 1
ATOM 800 N N . ALA A 1 106 ? -21.367 16.049 -1.302 1.00 85.31 106 ALA A N 1
ATOM 801 C CA . ALA A 1 106 ? -22.500 15.751 -2.171 1.00 85.31 106 ALA A CA 1
ATOM 802 C C . ALA A 1 106 ? -22.991 16.967 -2.985 1.00 85.31 106 ALA A C 1
ATOM 804 O O . ALA A 1 106 ? -23.619 16.775 -4.023 1.00 85.31 106 ALA A O 1
ATOM 805 N N . CYS A 1 107 ? -22.657 18.199 -2.583 1.00 88.00 107 CYS A N 1
ATOM 806 C CA . CYS A 1 107 ? -22.965 19.418 -3.338 1.00 88.00 107 CYS A CA 1
ATOM 807 C C . CYS A 1 107 ? -22.116 19.573 -4.607 1.00 88.00 107 CYS A C 1
ATOM 809 O O . CYS A 1 107 ? -22.490 20.313 -5.517 1.00 88.00 107 CYS A O 1
ATOM 811 N N . ALA A 1 108 ? -20.973 18.890 -4.691 1.00 87.44 108 ALA A N 1
ATOM 812 C CA . ALA A 1 108 ? -20.139 18.922 -5.880 1.00 87.44 108 ALA A CA 1
ATOM 813 C C . ALA A 1 108 ? -20.827 18.137 -7.003 1.00 87.44 108 ALA A C 1
ATOM 815 O O . ALA A 1 108 ? -20.890 16.911 -6.969 1.00 87.44 108 ALA A O 1
ATOM 816 N N . THR A 1 109 ? -21.334 18.806 -8.033 1.00 77.69 109 THR A N 1
ATOM 817 C CA . THR A 1 109 ? -22.034 18.139 -9.148 1.00 77.69 109 THR A CA 1
ATOM 818 C C . THR A 1 109 ? -21.106 17.753 -10.302 1.00 77.69 109 THR A C 1
ATOM 820 O O . THR A 1 109 ? -21.485 16.934 -11.134 1.00 77.69 109 THR A O 1
ATOM 823 N N . LYS A 1 110 ? -19.868 18.264 -10.319 1.00 75.75 110 LYS A N 1
ATOM 824 C CA . LYS A 1 110 ? -18.854 18.012 -11.355 1.00 75.75 110 LYS A CA 1
ATOM 825 C C . LYS A 1 110 ? -17.565 17.442 -10.757 1.00 75.75 110 LYS A C 1
ATOM 827 O O . LYS A 1 110 ? -17.270 17.668 -9.587 1.00 75.75 110 LYS A O 1
ATOM 832 N N . THR A 1 111 ? -16.820 16.693 -11.564 1.00 75.44 111 THR A N 1
ATOM 833 C CA . THR A 1 111 ? -15.474 16.172 -11.242 1.00 75.44 111 THR A CA 1
ATOM 834 C C . THR A 1 111 ? -14.373 16.819 -12.074 1.00 75.44 111 THR A C 1
ATOM 836 O O . THR A 1 111 ? -13.203 16.521 -11.860 1.00 75.44 111 THR A O 1
ATOM 839 N N . ASP A 1 112 ? -14.754 17.670 -13.023 1.00 83.19 112 ASP A N 1
ATOM 840 C CA . ASP A 1 112 ? -13.838 18.218 -14.012 1.00 83.19 112 ASP A CA 1
ATOM 841 C C . ASP A 1 112 ? -12.984 19.327 -13.396 1.00 83.19 112 ASP A C 1
ATOM 843 O O . ASP A 1 112 ? -13.511 20.260 -12.782 1.00 83.19 112 ASP A O 1
ATOM 847 N N . LEU A 1 113 ? -11.670 19.237 -13.586 1.00 86.12 113 LEU A N 1
ATOM 848 C CA . LEU A 1 113 ? -10.722 20.284 -13.223 1.00 86.12 113 LEU A CA 1
ATOM 849 C C . LEU A 1 113 ? -10.359 21.086 -14.473 1.00 86.12 113 LEU A C 1
ATOM 851 O O . LEU A 1 113 ? -9.862 20.544 -15.462 1.00 86.12 113 LEU A O 1
ATOM 855 N N . CYS A 1 114 ? -10.601 22.396 -14.423 1.00 87.19 114 CYS A N 1
ATOM 856 C CA . CYS A 1 114 ? -10.396 23.299 -15.549 1.00 87.19 114 CYS A CA 1
ATOM 857 C C . CYS A 1 114 ? -9.486 24.456 -15.139 1.00 87.19 114 CYS A C 1
ATOM 859 O O . CYS A 1 114 ? -9.905 25.321 -14.376 1.00 87.19 114 CYS A O 1
ATOM 861 N N . ASN A 1 115 ? -8.283 24.519 -15.718 1.00 86.81 115 ASN A N 1
ATOM 862 C CA . ASN A 1 115 ? -7.267 25.533 -15.424 1.00 86.81 115 ASN A CA 1
ATOM 863 C C . ASN A 1 115 ? -6.717 25.435 -13.990 1.00 86.81 115 ASN A C 1
ATOM 865 O O . ASN A 1 115 ? -6.713 26.407 -13.231 1.00 86.81 115 ASN A O 1
ATOM 869 N N . VAL A 1 116 ? -6.278 24.233 -13.614 1.00 85.19 116 VAL A N 1
ATOM 870 C CA . VAL A 1 116 ? -5.693 23.964 -12.293 1.00 85.19 116 VAL A CA 1
ATOM 871 C C . VAL A 1 116 ? -4.189 23.786 -12.423 1.00 85.19 116 VAL A C 1
ATOM 873 O O . VAL A 1 116 ? -3.732 22.967 -13.221 1.00 85.19 116 VAL A O 1
ATOM 876 N N . ASN A 1 117 ? -3.417 24.529 -11.631 1.00 85.00 117 ASN A N 1
ATOM 877 C CA . ASN A 1 117 ? -1.963 24.409 -11.637 1.00 85.00 117 ASN A CA 1
ATOM 878 C C . ASN A 1 117 ? -1.540 23.208 -10.793 1.00 85.00 117 ASN A C 1
ATOM 880 O O . ASN A 1 117 ? -2.021 23.025 -9.670 1.00 85.00 117 ASN A O 1
ATOM 884 N N . GLY A 1 118 ? -0.633 22.391 -11.319 1.00 84.12 118 GLY A N 1
ATOM 885 C CA . GLY A 1 118 ? -0.176 21.196 -10.624 1.00 84.12 118 GLY A CA 1
ATOM 886 C C . GLY A 1 118 ? 0.975 20.476 -11.300 1.00 84.12 118 GLY A C 1
ATOM 887 O O . GLY A 1 118 ? 1.498 20.914 -12.320 1.00 84.12 118 GLY A O 1
ATOM 888 N N . LEU A 1 119 ? 1.402 19.370 -10.709 1.00 81.44 119 LEU A N 1
ATOM 889 C CA . LEU A 1 119 ? 2.427 18.484 -11.249 1.00 81.44 119 LEU A CA 1
ATOM 890 C C . LEU A 1 119 ? 1.763 17.206 -11.753 1.00 81.44 119 LEU A C 1
ATOM 892 O O . LEU A 1 119 ? 0.855 16.679 -11.109 1.00 81.44 119 LEU A O 1
ATOM 896 N N . SER A 1 120 ? 2.229 16.686 -12.891 1.00 76.31 120 SER A N 1
ATOM 897 C CA . SER A 1 120 ? 1.733 15.396 -13.371 1.00 76.31 120 SER A CA 1
ATOM 898 C C . SER A 1 120 ? 2.224 14.268 -12.467 1.00 76.31 120 SER A C 1
ATOM 900 O O . SER A 1 120 ? 3.422 14.142 -12.220 1.00 76.31 120 SER A O 1
ATOM 902 N N . THR A 1 121 ? 1.314 13.400 -12.037 1.00 69.31 121 THR A N 1
ATOM 903 C CA . THR A 1 121 ? 1.629 12.163 -11.304 1.00 69.31 121 THR A CA 1
ATOM 904 C C . THR A 1 121 ? 1.747 10.950 -12.226 1.00 69.31 121 THR A C 1
ATOM 906 O O . THR A 1 121 ? 2.117 9.863 -11.787 1.00 69.31 121 THR A O 1
ATOM 909 N N . THR A 1 122 ? 1.454 11.117 -13.520 1.00 67.88 122 THR A N 1
ATOM 910 C CA . THR A 1 122 ? 1.512 10.042 -14.520 1.00 67.88 122 THR A CA 1
ATOM 911 C C . THR A 1 122 ? 2.314 10.459 -15.743 1.00 67.88 122 THR A C 1
ATOM 913 O O . THR A 1 122 ? 2.479 11.646 -16.036 1.00 67.88 122 THR A O 1
ATOM 916 N N . ARG A 1 123 ? 2.836 9.477 -16.482 1.00 73.19 123 ARG A N 1
ATOM 917 C CA . ARG A 1 123 ? 3.493 9.771 -17.755 1.00 73.19 123 ARG A CA 1
ATOM 918 C C . ARG A 1 123 ? 2.443 10.186 -18.792 1.00 73.19 123 ARG A C 1
ATOM 920 O O . ARG A 1 123 ? 1.402 9.530 -18.878 1.00 73.19 123 ARG A O 1
ATOM 927 N N . PRO A 1 124 ? 2.696 11.250 -19.568 1.00 79.38 124 PRO A N 1
ATOM 928 C CA . PRO A 1 124 ? 1.824 11.607 -20.673 1.00 79.38 124 PRO A CA 1
ATOM 929 C C . PRO A 1 124 ? 1.808 10.483 -21.714 1.00 79.38 124 PRO A C 1
ATOM 931 O O . PRO A 1 124 ? 2.830 9.849 -21.976 1.00 79.38 124 PRO A O 1
ATOM 934 N N . ILE A 1 125 ? 0.642 10.245 -22.313 1.00 79.69 125 ILE A N 1
ATOM 935 C CA . ILE A 1 125 ? 0.510 9.332 -23.459 1.00 79.69 125 ILE A CA 1
ATOM 936 C C . ILE A 1 125 ? 1.102 9.958 -24.727 1.00 79.69 125 ILE A C 1
ATOM 938 O O . ILE A 1 125 ? 1.475 9.239 -25.648 1.00 79.69 125 ILE A O 1
ATOM 942 N N . VAL A 1 126 ? 1.196 11.293 -24.764 1.00 74.81 126 VAL A N 1
ATOM 943 C CA . VAL A 1 126 ? 1.879 12.064 -25.807 1.00 74.81 126 VAL A CA 1
ATOM 944 C C . VAL A 1 126 ? 2.552 13.283 -25.171 1.00 74.81 126 VAL A C 1
ATOM 946 O O . VAL A 1 126 ? 1.882 14.073 -24.502 1.00 74.81 126 VAL A O 1
ATOM 949 N N . ASP A 1 127 ? 3.854 13.448 -25.412 1.00 65.25 127 ASP A N 1
ATOM 950 C CA . ASP A 1 127 ? 4.660 14.613 -25.022 1.00 65.25 127 ASP A CA 1
ATOM 951 C C . ASP A 1 127 ? 5.365 15.146 -26.274 1.00 65.25 127 ASP A C 1
ATOM 953 O O . ASP A 1 127 ? 6.100 14.403 -26.924 1.00 65.25 127 ASP A O 1
ATOM 957 N N . SER A 1 128 ? 5.105 16.391 -26.675 1.00 57.91 128 SER A N 1
ATOM 958 C CA . SER A 1 128 ? 5.819 16.990 -27.807 1.00 57.91 128 SER A CA 1
ATOM 959 C C . SER A 1 128 ? 5.981 18.494 -27.633 1.00 57.91 128 SER A C 1
ATOM 961 O O . SER A 1 128 ? 5.010 19.239 -27.489 1.00 57.91 128 SER A O 1
ATOM 963 N N . ALA A 1 129 ? 7.236 18.936 -27.720 1.00 50.47 129 ALA A N 1
ATOM 964 C CA . ALA A 1 129 ? 7.627 20.338 -27.834 1.00 50.47 129 ALA A CA 1
ATOM 965 C C . ALA A 1 129 ? 7.378 20.922 -29.247 1.00 50.47 129 ALA A C 1
ATOM 967 O O . ALA A 1 129 ? 7.732 22.068 -29.497 1.00 50.47 129 ALA A O 1
ATOM 968 N N . VAL A 1 130 ? 6.794 20.148 -30.177 1.00 45.22 130 VAL A N 1
ATOM 969 C CA . VAL A 1 130 ? 6.760 20.446 -31.627 1.00 45.22 130 VAL A CA 1
ATOM 970 C C . VAL A 1 130 ? 5.329 20.519 -32.190 1.00 45.22 130 VAL A C 1
ATOM 972 O O . VAL A 1 130 ? 5.112 20.394 -33.392 1.00 45.22 130 VAL A O 1
ATOM 975 N N . PHE A 1 131 ? 4.300 20.709 -31.358 1.00 53.47 131 PHE A N 1
ATOM 976 C CA . PHE A 1 131 ? 2.967 20.983 -31.907 1.00 53.47 131 PHE A CA 1
ATOM 977 C C . PHE A 1 131 ? 2.912 22.403 -32.485 1.00 53.47 131 PHE A C 1
ATOM 979 O O . PHE A 1 131 ? 3.197 23.365 -31.778 1.00 53.47 131 PHE A O 1
ATOM 986 N N . LEU A 1 132 ? 2.495 22.527 -33.753 1.00 52.19 132 LEU A N 1
ATOM 987 C CA . LEU A 1 132 ? 2.317 23.815 -34.447 1.00 52.19 132 LEU A CA 1
ATOM 988 C C . LEU A 1 132 ? 1.316 24.748 -33.733 1.00 52.19 132 LEU A C 1
ATOM 990 O O . LEU A 1 132 ? 1.424 25.962 -33.858 1.00 52.19 132 LEU A O 1
ATOM 994 N N . ASP A 1 133 ? 0.361 24.184 -32.983 1.00 61.12 133 ASP A N 1
ATOM 995 C CA . ASP A 1 133 ? -0.588 24.918 -32.139 1.00 61.12 133 ASP A CA 1
ATOM 996 C C . ASP A 1 133 ? -0.568 24.351 -30.709 1.00 61.12 133 ASP A C 1
ATOM 998 O O . ASP A 1 133 ? -1.242 23.366 -30.396 1.00 61.12 133 ASP A O 1
ATOM 1002 N N . ASN A 1 134 ? 0.227 24.981 -29.843 1.00 63.56 134 ASN A N 1
ATOM 1003 C CA . ASN A 1 134 ? 0.316 24.701 -28.407 1.00 63.56 134 ASN A CA 1
ATOM 1004 C C . ASN A 1 134 ? -0.652 25.565 -27.572 1.00 63.56 134 ASN A C 1
ATOM 1006 O O . ASN A 1 134 ? -0.507 25.651 -26.350 1.00 63.56 134 ASN A O 1
ATOM 1010 N N . SER A 1 135 ? -1.643 26.203 -28.208 1.00 72.88 135 SER A N 1
ATOM 1011 C CA . SER A 1 135 ? -2.722 26.879 -27.494 1.00 72.88 135 SER A CA 1
ATOM 1012 C C . SER A 1 135 ? -3.616 25.865 -26.782 1.00 72.88 135 SER A C 1
ATOM 1014 O O . SER A 1 135 ? -3.676 24.681 -27.126 1.00 72.88 135 SER A O 1
ATOM 1016 N N . TRP A 1 136 ? -4.413 26.355 -25.833 1.00 80.25 136 TRP A N 1
ATOM 1017 C CA . TRP A 1 136 ? -5.491 25.564 -25.240 1.00 80.25 136 TRP A CA 1
ATOM 1018 C C . TRP A 1 136 ? -6.385 24.922 -26.301 1.00 80.25 136 TRP A C 1
ATOM 1020 O O . TRP A 1 136 ? -6.754 23.755 -26.184 1.00 80.25 136 TRP A O 1
ATOM 1030 N N . SER A 1 137 ? -6.709 25.667 -27.362 1.00 73.00 137 SER A N 1
ATOM 1031 C CA . SER A 1 137 ? -7.604 25.190 -28.414 1.00 73.00 137 SER A CA 1
ATOM 1032 C C . SER A 1 137 ? -6.963 24.064 -29.227 1.00 73.00 137 SER A C 1
ATOM 1034 O O . SER A 1 137 ? -7.628 23.064 -29.504 1.00 73.00 137 SER A O 1
ATOM 1036 N N . GLY A 1 138 ? -5.666 24.181 -29.528 1.00 72.44 138 GLY A N 1
ATOM 1037 C CA . GLY A 1 138 ? -4.874 23.148 -30.187 1.00 72.44 138 GLY A CA 1
ATOM 1038 C C . GLY A 1 138 ? -4.818 21.870 -29.362 1.00 72.44 138 GLY A C 1
ATOM 1039 O O . GLY A 1 138 ? -5.213 20.805 -29.839 1.00 72.44 138 GLY A O 1
ATOM 1040 N N . CYS A 1 139 ? -4.443 21.981 -28.089 1.00 76.94 139 CYS A N 1
ATOM 1041 C CA . CYS A 1 139 ? -4.350 20.841 -27.178 1.00 76.94 139 CYS A CA 1
ATOM 1042 C C . CYS A 1 139 ? -5.687 20.158 -26.911 1.00 76.94 139 CYS A C 1
ATOM 1044 O O . CYS A 1 139 ? -5.759 18.929 -26.922 1.00 76.94 139 CYS A O 1
ATOM 1046 N N . ASN A 1 140 ? -6.764 20.925 -26.733 1.00 82.50 140 ASN A N 1
ATOM 1047 C CA . ASN A 1 140 ? -8.092 20.358 -26.533 1.00 82.50 140 ASN A CA 1
ATOM 1048 C C . ASN A 1 140 ? -8.565 19.595 -27.781 1.00 82.50 140 ASN A C 1
ATOM 1050 O O . ASN A 1 140 ? -9.083 18.484 -27.672 1.00 82.50 140 ASN A O 1
ATOM 1054 N N . ARG A 1 141 ? -8.339 20.142 -28.987 1.00 80.81 141 ARG A N 1
ATOM 1055 C CA . ARG A 1 141 ? -8.647 19.439 -30.247 1.00 80.81 141 ARG A CA 1
ATOM 1056 C C . ARG A 1 141 ? -7.820 18.163 -30.402 1.00 80.81 141 ARG A C 1
ATOM 1058 O O . ARG A 1 141 ? -8.374 17.127 -30.765 1.00 80.81 141 ARG A O 1
ATOM 1065 N N . LEU A 1 142 ? -6.523 18.217 -30.098 1.00 77.69 142 LEU A N 1
ATOM 1066 C CA . LEU A 1 142 ? -5.629 17.056 -30.147 1.00 77.69 142 LEU A CA 1
ATOM 1067 C C . LEU A 1 142 ? -6.054 15.967 -29.158 1.00 77.69 142 LEU A C 1
ATOM 1069 O O . LEU A 1 142 ? -6.132 14.800 -29.537 1.00 77.69 142 LEU A O 1
ATOM 1073 N N . CYS A 1 143 ? -6.400 16.345 -27.926 1.00 83.12 143 CYS A N 1
ATOM 1074 C CA . CYS A 1 143 ? -6.926 15.415 -26.933 1.00 83.12 143 CYS A CA 1
ATOM 1075 C C . CYS A 1 143 ? -8.240 14.785 -27.414 1.00 83.12 143 CYS A C 1
ATOM 1077 O O . CYS A 1 143 ? -8.363 13.568 -27.415 1.00 83.12 143 CYS A O 1
ATOM 1079 N N . LYS A 1 144 ? -9.190 15.575 -27.934 1.00 83.56 144 LYS A N 1
ATOM 1080 C CA . LYS A 1 144 ? -10.469 15.060 -28.464 1.00 83.56 144 LYS A CA 1
ATOM 1081 C C . LYS A 1 144 ? -10.314 14.103 -29.645 1.00 83.56 144 LYS A C 1
ATOM 1083 O O . LYS A 1 144 ? -11.137 13.208 -29.807 1.00 83.56 144 LYS A O 1
ATOM 1088 N N . LYS A 1 145 ? -9.270 14.272 -30.459 1.00 79.50 145 LYS A N 1
ATOM 1089 C CA . LYS A 1 145 ? -8.957 13.375 -31.583 1.00 79.50 145 LYS A CA 1
ATOM 1090 C C . LYS A 1 145 ? -8.312 12.059 -31.128 1.00 79.50 145 LYS A C 1
ATOM 1092 O O . LYS A 1 145 ? -8.371 11.070 -31.854 1.00 79.50 145 LYS A O 1
ATOM 1097 N N . ASN A 1 146 ? -7.704 12.032 -29.945 1.00 76.81 146 ASN A N 1
ATOM 1098 C CA . ASN A 1 146 ? -7.081 10.845 -29.375 1.00 76.81 146 ASN A CA 1
ATOM 1099 C C . ASN A 1 146 ? -8.070 10.136 -28.434 1.00 76.81 146 ASN A C 1
ATOM 1101 O O . ASN A 1 146 ? -8.336 10.609 -27.333 1.00 76.81 146 ASN A O 1
ATOM 1105 N N . SER A 1 147 ? -8.588 8.973 -28.839 1.00 82.44 147 SER A N 1
ATOM 1106 C CA . SER A 1 147 ? -9.591 8.217 -28.067 1.00 82.44 147 SER A CA 1
ATOM 1107 C C . SER A 1 147 ? -9.120 7.794 -26.666 1.00 82.44 147 SER A C 1
ATOM 1109 O O . SER A 1 147 ? -9.950 7.606 -25.769 1.00 82.44 147 SER A O 1
ATOM 1111 N N . ALA A 1 148 ? -7.803 7.683 -26.457 1.00 81.88 148 ALA A N 1
ATOM 1112 C CA . ALA A 1 148 ? -7.210 7.390 -25.160 1.00 81.88 148 ALA A CA 1
ATOM 1113 C C . ALA A 1 148 ? -7.088 8.635 -24.265 1.00 81.88 148 ALA A C 1
ATOM 1115 O O . ALA A 1 148 ? -7.000 8.477 -23.052 1.00 81.88 148 ALA A O 1
ATOM 1116 N N . CYS A 1 149 ? -7.110 9.855 -24.812 1.00 86.62 149 CYS A N 1
ATOM 1117 C CA . CYS A 1 149 ? -6.920 11.083 -24.043 1.00 86.62 149 CYS A CA 1
ATOM 1118 C C . CYS A 1 149 ? -8.165 11.461 -23.229 1.00 86.62 149 CYS A C 1
ATOM 1120 O O . CYS A 1 149 ? -9.298 11.399 -23.712 1.00 86.62 149 CYS A O 1
ATOM 1122 N N . LYS A 1 150 ? -7.944 11.864 -21.976 1.00 90.38 150 LYS A N 1
ATOM 1123 C CA . LYS A 1 150 ? -8.988 12.297 -21.031 1.00 90.38 150 LYS A CA 1
ATOM 1124 C C . LYS A 1 150 ? -8.700 13.668 -20.413 1.00 90.38 150 LYS A C 1
ATOM 1126 O O . LYS A 1 150 ? -9.643 14.370 -20.061 1.00 90.38 150 LYS A O 1
ATOM 1131 N N . SER A 1 151 ? -7.431 14.067 -20.333 1.00 91.62 151 SER A N 1
ATOM 1132 C CA . SER A 1 151 ? -7.002 15.403 -19.905 1.00 91.62 151 SER A CA 1
ATOM 1133 C C . SER A 1 151 ? -5.731 15.837 -20.633 1.00 91.62 151 SER A C 1
ATOM 1135 O O . SER A 1 151 ? -5.044 15.025 -21.263 1.00 91.62 151 SER A O 1
ATOM 1137 N N . PHE A 1 152 ? -5.403 17.122 -20.544 1.00 89.94 152 PHE A N 1
ATOM 1138 C CA . PHE A 1 152 ? -4.169 17.678 -21.090 1.00 89.94 152 PHE A CA 1
ATOM 1139 C C . PHE A 1 152 ? -3.584 18.759 -20.177 1.00 89.94 152 PHE A C 1
ATOM 1141 O O . PHE A 1 152 ? -4.286 19.331 -19.343 1.00 89.94 152 PHE A O 1
ATOM 1148 N N . SER A 1 153 ? -2.293 19.052 -20.348 1.00 89.12 153 SER A N 1
ATOM 1149 C CA . SER A 1 153 ? -1.614 20.148 -19.648 1.00 89.12 153 SER A CA 1
ATOM 1150 C C . SER A 1 153 ? -0.894 21.099 -20.593 1.00 89.12 153 SER A C 1
ATOM 1152 O O . SER A 1 153 ? -0.362 20.660 -21.617 1.00 89.12 153 SER A O 1
ATOM 1154 N N . LEU A 1 154 ? -0.790 22.361 -20.179 1.00 83.38 154 LEU A N 1
ATOM 1155 C CA . LEU A 1 154 ? -0.006 23.415 -20.821 1.00 83.38 154 LEU A CA 1
ATOM 1156 C C . LEU A 1 154 ? 0.999 23.992 -19.826 1.00 83.38 154 LEU A C 1
ATOM 1158 O O . LEU A 1 154 ? 0.639 24.310 -18.697 1.00 83.38 154 LEU A O 1
ATOM 1162 N N . GLY A 1 155 ? 2.240 24.179 -20.260 1.00 75.50 155 GLY A N 1
ATOM 1163 C CA . GLY A 1 155 ? 3.253 24.925 -19.510 1.00 75.50 155 GLY A CA 1
ATOM 1164 C C . GLY A 1 155 ? 4.592 24.913 -20.235 1.00 75.50 155 GLY A C 1
ATOM 1165 O O . GLY A 1 155 ? 4.911 23.953 -20.941 1.00 75.50 155 GLY A O 1
ATOM 1166 N N . SER A 1 156 ? 5.351 26.006 -20.117 1.00 66.19 156 SER A N 1
ATOM 1167 C CA . SER A 1 156 ? 6.624 26.211 -20.833 1.00 66.19 156 SER A CA 1
ATOM 1168 C C . SER A 1 156 ? 6.527 25.974 -22.352 1.00 66.19 156 SER A C 1
ATOM 1170 O O . SER A 1 156 ? 7.414 25.374 -22.950 1.00 66.19 156 SER A O 1
ATOM 1172 N N . GLY A 1 157 ? 5.411 26.372 -22.976 1.00 64.31 157 GLY A N 1
ATOM 1173 C CA . GLY A 1 157 ? 5.185 26.210 -24.419 1.00 64.31 157 GLY A CA 1
ATOM 1174 C C . GLY A 1 157 ? 4.942 24.770 -24.893 1.00 64.31 157 GLY A C 1
ATOM 1175 O O . GLY A 1 157 ? 4.915 24.532 -26.097 1.00 64.31 157 GLY A O 1
ATOM 1176 N N . THR A 1 158 ? 4.758 23.807 -23.984 1.00 73.06 158 THR A N 1
ATOM 1177 C CA . THR A 1 158 ? 4.558 22.388 -24.327 1.00 73.06 158 THR A CA 1
ATOM 1178 C C . THR A 1 158 ? 3.126 21.933 -24.048 1.00 73.06 158 THR A C 1
ATOM 1180 O O . THR A 1 158 ? 2.564 22.248 -22.997 1.00 73.06 158 THR A O 1
ATOM 1183 N N . CYS A 1 159 ? 2.572 21.141 -24.970 1.00 80.31 159 CYS A N 1
ATOM 1184 C CA . CYS A 1 159 ? 1.288 20.458 -24.835 1.00 80.31 159 CYS A CA 1
ATOM 1185 C C . CYS A 1 159 ? 1.503 18.988 -24.466 1.00 80.31 159 CYS A C 1
ATOM 1187 O O . CYS A 1 159 ? 2.213 18.278 -25.180 1.00 80.31 159 CYS A O 1
ATOM 1189 N N . ARG A 1 160 ? 0.871 18.510 -23.389 1.00 86.62 160 ARG A N 1
ATOM 1190 C CA . ARG A 1 160 ? 0.952 17.095 -22.981 1.00 86.62 160 ARG A CA 1
ATOM 1191 C C . ARG A 1 160 ? -0.430 16.489 -22.841 1.00 86.62 160 ARG A C 1
ATOM 1193 O O . ARG A 1 160 ? -1.301 17.107 -22.234 1.00 86.62 160 ARG A O 1
ATOM 1200 N N . LEU A 1 161 ? -0.616 15.288 -23.384 1.00 87.88 161 LEU A N 1
ATOM 1201 C CA . LEU A 1 161 ? -1.880 14.549 -23.339 1.00 87.88 161 LEU A CA 1
ATOM 1202 C C . LEU A 1 161 ? -1.791 13.405 -22.332 1.00 87.88 161 LEU A C 1
ATOM 1204 O O . LEU A 1 161 ? -0.779 12.704 -22.280 1.00 87.88 161 LEU A O 1
ATOM 1208 N N . TYR A 1 162 ? -2.866 13.163 -21.585 1.00 86.19 162 TYR A N 1
ATOM 1209 C CA . TYR A 1 162 ? -2.922 12.116 -20.567 1.00 86.19 162 TYR A CA 1
ATOM 1210 C C . TYR A 1 162 ? -4.122 11.201 -20.769 1.00 86.19 162 TYR A C 1
ATOM 1212 O O . TYR A 1 162 ? -5.219 11.635 -21.126 1.00 86.19 162 TYR A O 1
ATOM 1220 N N . GLY A 1 163 ? -3.916 9.917 -20.474 1.00 84.31 163 GLY A N 1
ATOM 1221 C CA . GLY A 1 163 ? -4.955 8.894 -20.571 1.00 84.31 163 GLY A CA 1
ATOM 1222 C C . GLY A 1 163 ? -5.972 8.892 -19.426 1.00 84.31 163 GLY A C 1
ATOM 1223 O O . GLY A 1 163 ? -6.863 8.047 -19.394 1.00 84.31 163 GLY A O 1
ATOM 1224 N N . ARG A 1 164 ? -5.829 9.804 -18.458 1.00 82.56 164 ARG A N 1
ATOM 1225 C CA . ARG A 1 164 ? -6.662 9.894 -17.252 1.00 82.56 164 ARG A CA 1
ATOM 1226 C C . ARG A 1 164 ? -7.218 11.310 -17.078 1.00 82.56 164 ARG A C 1
ATOM 1228 O O . ARG A 1 164 ? -6.552 12.249 -17.517 1.00 82.56 164 ARG A O 1
ATOM 1235 N N . PRO A 1 165 ? -8.418 11.480 -16.497 1.00 84.38 165 PRO A N 1
ATOM 1236 C CA . PRO A 1 165 ? -8.924 12.799 -16.128 1.00 84.38 165 PRO A CA 1
ATOM 1237 C C . PRO A 1 165 ? -8.022 13.446 -15.075 1.00 84.38 165 PRO A C 1
ATOM 1239 O O . PRO A 1 165 ? -7.507 12.733 -14.214 1.00 84.38 165 PRO A O 1
ATOM 1242 N N . SER A 1 166 ? -7.912 14.772 -15.112 1.00 82.50 166 SER A N 1
ATOM 1243 C CA . SER A 1 166 ? -7.039 15.650 -14.319 1.00 82.50 166 SER A CA 1
ATOM 1244 C C . SER A 1 166 ? -7.048 15.301 -12.833 1.00 82.50 166 SER A C 1
ATOM 1246 O O . SER A 1 166 ? -6.011 15.268 -12.176 1.00 82.50 166 SER A O 1
ATOM 1248 N N . TYR A 1 167 ? -8.214 14.950 -12.296 1.00 73.19 167 TYR A N 1
ATOM 1249 C CA . TYR A 1 167 ? -8.368 14.581 -10.893 1.00 73.19 167 TYR A CA 1
ATOM 1250 C C . TYR A 1 167 ? -7.622 13.292 -10.476 1.00 73.19 167 TYR A C 1
ATOM 1252 O O . TYR A 1 167 ? -7.467 13.042 -9.284 1.00 73.19 167 TYR A O 1
ATOM 1260 N N . GLN A 1 168 ? -7.166 12.472 -11.432 1.00 68.88 168 GLN A N 1
ATOM 1261 C CA . GLN A 1 168 ? -6.406 11.234 -11.206 1.00 68.88 168 GLN A CA 1
ATOM 1262 C C . GLN A 1 168 ? -4.924 11.325 -11.603 1.00 68.88 168 GLN A C 1
ATOM 1264 O O . GLN A 1 168 ? -4.169 10.393 -11.319 1.00 68.88 168 GLN A O 1
ATOM 1269 N N . ASN A 1 169 ? -4.500 12.380 -12.305 1.00 75.00 169 ASN A N 1
ATOM 1270 C CA . ASN A 1 169 ? -3.128 12.533 -12.808 1.00 75.00 169 ASN A CA 1
ATOM 1271 C C . ASN A 1 169 ? -2.445 13.841 -12.393 1.00 75.00 169 ASN A C 1
ATOM 1273 O O . ASN A 1 169 ? -1.327 14.084 -12.844 1.00 75.00 169 ASN A O 1
ATOM 1277 N N . VAL A 1 170 ? -3.078 14.665 -11.557 1.00 76.94 170 VAL A N 1
ATOM 1278 C CA . VAL A 1 170 ? -2.544 15.967 -11.140 1.00 76.94 170 VAL A CA 1
ATOM 1279 C C . VAL A 1 170 ? -2.442 16.042 -9.624 1.00 76.94 170 VAL A C 1
ATOM 1281 O O . VAL A 1 170 ? -3.438 15.882 -8.923 1.00 76.94 170 VAL A O 1
ATOM 1284 N N . ALA A 1 171 ? -1.242 16.331 -9.128 1.00 77.38 171 ALA A N 1
ATOM 1285 C CA . ALA A 1 171 ? -1.036 16.837 -7.775 1.00 77.38 171 ALA A CA 1
ATOM 1286 C C . ALA A 1 171 ? -1.143 18.365 -7.829 1.00 77.38 171 ALA A C 1
ATOM 1288 O O . ALA A 1 171 ? -0.375 19.005 -8.551 1.00 77.38 171 ALA A O 1
ATOM 1289 N N . ILE A 1 172 ? -2.119 18.950 -7.136 1.00 77.94 172 ILE A N 1
ATOM 1290 C CA . ILE A 1 172 ? -2.411 20.386 -7.246 1.00 77.94 172 ILE A CA 1
ATOM 1291 C C . ILE A 1 172 ? -1.304 21.171 -6.549 1.00 77.94 172 ILE A C 1
ATOM 1293 O O . ILE A 1 172 ? -1.041 20.990 -5.365 1.00 77.94 172 ILE A O 1
ATOM 1297 N N . ASP A 1 173 ? -0.676 22.083 -7.282 1.00 75.69 173 ASP A N 1
ATOM 1298 C CA . ASP A 1 173 ? 0.445 22.874 -6.793 1.00 75.69 173 ASP A CA 1
ATOM 1299 C C . ASP A 1 173 ? 0.402 24.279 -7.388 1.00 75.69 173 ASP A C 1
ATOM 1301 O O . ASP A 1 173 ? 0.592 24.491 -8.585 1.00 75.69 173 ASP A O 1
ATOM 1305 N N . GLN A 1 174 ? 0.171 25.265 -6.521 1.00 71.81 174 GLN A N 1
ATOM 1306 C CA . GLN A 1 174 ? 0.118 26.686 -6.878 1.00 71.81 174 GLN A CA 1
ATOM 1307 C C . GLN A 1 174 ? 1.446 27.250 -7.395 1.00 71.81 174 GLN A C 1
ATOM 1309 O O . GLN A 1 174 ? 1.446 28.305 -8.021 1.00 71.81 174 GLN A O 1
ATOM 1314 N N . ARG A 1 175 ? 2.571 26.577 -7.131 1.00 74.94 175 ARG A N 1
ATOM 1315 C CA . ARG A 1 175 ? 3.897 26.970 -7.624 1.00 74.94 175 ARG A CA 1
ATOM 1316 C C . ARG A 1 175 ? 4.203 26.377 -8.995 1.00 74.94 175 ARG A C 1
ATOM 1318 O O . ARG A 1 175 ? 5.177 26.788 -9.620 1.00 74.94 175 ARG A O 1
ATOM 1325 N N . SER A 1 176 ? 3.403 25.416 -9.454 1.00 78.62 176 SER A N 1
ATOM 1326 C CA . SER A 1 176 ? 3.601 24.805 -10.760 1.00 78.62 176 SER A CA 1
ATOM 1327 C C . SER A 1 176 ? 3.241 25.778 -11.880 1.00 78.62 176 SER A C 1
ATOM 1329 O O . SER A 1 176 ? 2.228 26.480 -11.831 1.00 78.62 176 SER A O 1
ATOM 1331 N N . ASN A 1 177 ? 4.067 25.778 -12.922 1.00 77.50 177 ASN A N 1
ATOM 1332 C CA . ASN A 1 177 ? 3.822 26.473 -14.183 1.00 77.50 177 ASN A CA 1
ATOM 1333 C C . ASN A 1 177 ? 3.049 25.610 -15.199 1.00 77.50 177 ASN A C 1
ATOM 1335 O O . ASN A 1 177 ? 2.792 26.066 -16.313 1.00 77.50 177 ASN A O 1
ATOM 1339 N N . LEU A 1 178 ? 2.715 24.367 -14.835 1.00 80.44 178 LEU A N 1
ATOM 1340 C CA . LEU A 1 178 ? 1.872 23.472 -15.618 1.00 80.44 178 LEU A CA 1
ATOM 1341 C C . LEU A 1 178 ? 0.426 23.606 -15.148 1.00 80.44 178 LEU A C 1
ATOM 1343 O O . LEU A 1 178 ? 0.107 23.294 -14.001 1.00 80.44 178 LEU A O 1
ATOM 1347 N N . ALA A 1 179 ? -0.443 24.036 -16.053 1.00 85.75 179 ALA A N 1
ATOM 1348 C CA . ALA A 1 179 ? -1.882 24.069 -15.855 1.00 85.75 179 ALA A CA 1
ATOM 1349 C C . ALA A 1 179 ? -2.539 22.874 -16.558 1.00 85.75 179 ALA A C 1
ATOM 1351 O O . ALA A 1 179 ? -2.070 22.435 -17.610 1.00 85.75 179 ALA A O 1
ATOM 1352 N N . PHE A 1 180 ? -3.603 22.335 -15.967 1.00 88.81 180 PHE A N 1
ATOM 1353 C CA . PHE A 1 180 ? -4.308 21.140 -16.429 1.00 88.81 180 PHE A CA 1
ATOM 1354 C C . PHE A 1 180 ? -5.778 21.421 -16.734 1.00 88.81 180 PHE A C 1
ATOM 1356 O O . PHE A 1 180 ? -6.422 22.261 -16.094 1.00 88.81 180 PHE A O 1
ATOM 1363 N N . TRP A 1 181 ? -6.300 20.684 -17.716 1.00 90.00 181 TRP A N 1
ATOM 1364 C CA . TRP A 1 181 ? -7.689 20.734 -18.153 1.00 90.00 181 TRP A CA 1
ATOM 1365 C C . TRP A 1 181 ? -8.217 19.342 -18.478 1.00 90.00 181 TRP A C 1
ATOM 1367 O O . TRP A 1 181 ? -7.602 18.584 -19.235 1.00 90.00 181 TRP A O 1
ATOM 1377 N N . ASP A 1 182 ? -9.416 19.053 -17.985 1.00 90.56 182 ASP A N 1
ATOM 1378 C CA . ASP A 1 182 ? -10.228 17.956 -18.492 1.00 90.56 182 ASP A CA 1
ATOM 1379 C C . ASP A 1 182 ? -10.809 18.262 -19.874 1.00 90.56 182 ASP A C 1
ATOM 1381 O O . ASP A 1 182 ? -11.101 19.402 -20.240 1.00 90.56 182 ASP A O 1
ATOM 1385 N N . ILE A 1 183 ? -10.988 17.209 -20.671 1.00 86.62 183 ILE A N 1
ATOM 1386 C CA . ILE A 1 183 ? -11.466 17.302 -22.060 1.00 86.62 183 ILE A CA 1
ATOM 1387 C C . ILE A 1 183 ? -12.877 17.913 -22.190 1.00 86.62 183 ILE A C 1
ATOM 1389 O O . ILE A 1 183 ? -13.268 18.406 -23.255 1.00 86.62 183 ILE A O 1
ATOM 1393 N N . THR A 1 184 ? -13.649 17.875 -21.106 1.00 84.75 184 THR A N 1
ATOM 1394 C CA . THR A 1 184 ? -15.006 18.420 -20.986 1.00 84.75 184 THR A CA 1
ATOM 1395 C C . THR A 1 184 ? -15.022 19.917 -20.669 1.00 84.75 184 THR A C 1
ATOM 1397 O O . THR A 1 184 ? -16.079 20.542 -20.767 1.00 84.75 184 THR A O 1
ATOM 1400 N N . CYS A 1 185 ? -13.874 20.524 -20.346 1.00 82.88 185 CYS A N 1
ATOM 1401 C CA . CYS A 1 185 ? -13.777 21.956 -20.085 1.00 82.88 185 CYS A CA 1
ATOM 1402 C C . CYS A 1 185 ? -14.156 22.770 -21.336 1.00 82.88 185 CYS A C 1
ATOM 1404 O O . CYS A 1 185 ? -13.618 22.568 -22.430 1.00 82.88 185 CYS A O 1
ATOM 1406 N N . ALA A 1 186 ? -15.074 23.723 -21.169 1.00 68.81 186 ALA A N 1
ATOM 1407 C CA . ALA A 1 186 ? -15.441 24.683 -22.205 1.00 68.81 186 ALA A CA 1
ATOM 1408 C C . ALA A 1 186 ? -14.552 25.937 -22.114 1.00 68.81 186 ALA A C 1
ATOM 1410 O O . ALA A 1 186 ? -14.275 26.420 -21.018 1.00 68.81 186 ALA A O 1
ATOM 1411 N N . LEU A 1 187 ? -14.129 26.478 -23.261 1.00 54.69 187 LEU A N 1
ATOM 1412 C CA . LEU A 1 187 ? -13.565 27.830 -23.342 1.00 54.69 187 LEU A CA 1
ATOM 1413 C C . LEU A 1 187 ? -14.708 28.849 -23.342 1.00 54.69 187 LEU A C 1
ATOM 1415 O O . LEU A 1 187 ? -15.716 28.643 -24.021 1.00 54.69 187 LEU A O 1
ATOM 1419 N N . ALA A 1 188 ? -14.523 29.981 -22.666 1.00 39.50 188 ALA A N 1
ATOM 1420 C CA . ALA A 1 188 ? -15.342 31.159 -22.920 1.00 39.50 188 ALA A CA 1
ATOM 1421 C C . ALA A 1 188 ? -14.913 31.807 -24.259 1.00 39.50 188 ALA A C 1
ATOM 1423 O O . ALA A 1 188 ? -13.855 32.423 -24.307 1.00 39.50 188 ALA A O 1
ATOM 1424 N N . ILE A 1 189 ? -15.786 31.675 -25.282 1.00 31.91 189 ILE A N 1
ATOM 1425 C CA . ILE A 1 189 ? -15.913 32.407 -26.582 1.00 31.91 189 ILE A CA 1
ATOM 1426 C C . ILE A 1 189 ? -14.703 32.264 -27.563 1.00 31.91 189 ILE A C 1
ATOM 1428 O O . ILE A 1 189 ? -13.565 32.264 -27.128 1.00 31.91 189 ILE A O 1
ATOM 1432 N N . SER A 1 190 ? -14.775 32.106 -28.901 1.00 27.77 190 SER A N 1
ATOM 1433 C CA . SER A 1 190 ? -15.782 32.336 -29.957 1.00 27.77 190 SER A CA 1
ATOM 1434 C C . SER A 1 190 ? -15.501 31.479 -31.222 1.00 27.77 190 SER A C 1
ATOM 1436 O O . SER A 1 190 ? -14.363 31.418 -31.672 1.00 27.77 190 SER A O 1
ATOM 1438 N N . THR A 1 191 ? -16.559 30.870 -31.787 1.00 30.08 191 THR A N 1
ATOM 1439 C CA . THR A 1 191 ? -16.893 30.573 -33.217 1.00 30.08 191 THR A CA 1
ATOM 1440 C C . THR A 1 191 ? -15.843 30.112 -34.257 1.00 30.08 191 THR A C 1
ATOM 1442 O O . THR A 1 191 ? -14.975 30.899 -34.617 1.00 30.08 191 THR A O 1
ATOM 1445 N N . TYR A 1 192 ? -16.045 28.916 -34.862 1.00 23.98 192 TYR A N 1
ATOM 1446 C CA . TYR A 1 192 ? -16.318 28.618 -36.308 1.00 23.98 192 TYR A CA 1
ATOM 1447 C C . TYR A 1 192 ? -16.206 27.089 -36.626 1.00 23.98 192 TYR A C 1
ATOM 1449 O O . TYR A 1 192 ? -15.795 26.344 -35.736 1.00 23.98 192 TYR A O 1
ATOM 1457 N N . PRO A 1 193 ? -16.703 26.558 -37.776 1.00 28.05 193 PRO A N 1
ATOM 1458 C CA . PRO A 1 193 ? -17.622 25.418 -37.820 1.00 28.05 193 PRO A CA 1
ATOM 1459 C C . PRO A 1 193 ? -16.992 24.062 -38.207 1.00 28.05 193 PRO A C 1
ATOM 1461 O O . PRO A 1 193 ? -15.834 23.956 -38.603 1.00 28.05 193 PRO A O 1
ATOM 1464 N N . ALA A 1 194 ? -17.813 23.021 -38.048 1.00 37.97 194 ALA A N 1
ATOM 1465 C CA . ALA A 1 194 ? -17.529 21.591 -38.167 1.00 37.97 194 ALA A CA 1
ATOM 1466 C C . ALA A 1 194 ? -17.258 21.083 -39.594 1.00 37.97 194 ALA A C 1
ATOM 1468 O O . ALA A 1 194 ? -17.867 21.591 -40.526 1.00 37.97 194 ALA A O 1
ATOM 1469 N N . PHE A 1 195 ? -16.495 19.980 -39.725 1.00 23.41 195 PHE A N 1
ATOM 1470 C CA . PHE A 1 195 ? -16.584 19.053 -40.866 1.00 23.41 195 PHE A CA 1
ATOM 1471 C C . PHE A 1 195 ? -16.274 17.575 -40.504 1.00 23.41 195 PHE A C 1
ATOM 1473 O O . PHE A 1 195 ? -15.187 17.246 -40.041 1.00 23.41 195 PHE A O 1
ATOM 1480 N N . VAL A 1 196 ? -17.295 16.745 -40.782 1.00 23.62 196 VAL A N 1
ATOM 1481 C CA . VAL A 1 196 ? -17.381 15.343 -41.273 1.00 23.62 196 VAL A CA 1
ATOM 1482 C C . VAL A 1 196 ? -16.897 14.143 -40.426 1.00 23.62 196 VAL A C 1
ATOM 1484 O O . VAL A 1 196 ? -15.740 14.008 -40.041 1.00 23.62 196 VAL A O 1
ATOM 1487 N N . THR A 1 197 ? -17.853 13.223 -40.225 1.00 26.02 197 THR A N 1
ATOM 1488 C CA . THR A 1 197 ? -17.823 11.876 -39.622 1.00 26.02 197 THR A CA 1
ATOM 1489 C C . THR A 1 197 ? -17.398 10.753 -40.604 1.00 26.02 197 THR A C 1
ATOM 1491 O O . THR A 1 197 ? -17.354 10.976 -41.810 1.00 26.02 197 THR A O 1
ATOM 1494 N N . PRO A 1 198 ? -17.070 9.537 -40.107 1.00 32.00 198 PRO A N 1
ATOM 1495 C CA . PRO A 1 198 ? -16.146 8.590 -40.742 1.00 32.00 198 PRO A CA 1
ATOM 1496 C C . PRO A 1 198 ? -16.815 7.427 -41.503 1.00 32.00 198 PRO A C 1
ATOM 1498 O O . PRO A 1 198 ? -17.961 7.074 -41.247 1.00 32.00 198 PRO A O 1
ATOM 1501 N N . THR A 1 199 ? -16.035 6.748 -42.348 1.00 26.88 199 THR A N 1
ATOM 1502 C CA . THR A 1 199 ? -16.226 5.348 -42.794 1.00 26.88 199 THR A CA 1
ATOM 1503 C C . THR A 1 199 ? -14.819 4.719 -42.803 1.00 26.88 199 THR A C 1
ATOM 1505 O O . THR A 1 199 ? -13.872 5.397 -43.180 1.00 26.88 199 THR A O 1
ATOM 1508 N N . SER A 1 200 ? -14.503 3.525 -42.300 1.00 27.20 200 SER A N 1
ATOM 1509 C CA . SER A 1 200 ? -15.160 2.212 -42.331 1.00 27.20 200 SER A CA 1
ATOM 1510 C C . SER A 1 200 ? -14.477 1.275 -41.281 1.00 27.20 200 SER A C 1
ATOM 1512 O O . SER A 1 200 ? -13.633 1.767 -40.528 1.00 27.20 200 SER A O 1
ATOM 1514 N N . PRO A 1 201 ? -14.825 -0.026 -41.135 1.00 30.91 201 PRO A N 1
ATOM 1515 C CA . PRO A 1 201 ? -14.928 -0.696 -39.840 1.00 30.91 201 PRO A CA 1
ATOM 1516 C C . PRO A 1 201 ? -13.717 -1.557 -39.447 1.00 30.91 201 PRO A C 1
ATOM 1518 O O . PRO A 1 201 ? -12.941 -2.026 -40.276 1.00 30.91 201 PRO A O 1
ATOM 1521 N N . VAL A 1 202 ? -13.625 -1.821 -38.143 1.00 27.48 202 VAL A N 1
ATOM 1522 C CA . VAL A 1 202 ? -12.713 -2.793 -37.523 1.00 27.48 202 VAL A CA 1
ATOM 1523 C C . VAL A 1 202 ? -13.237 -4.220 -37.769 1.00 27.48 202 VAL A C 1
ATOM 1525 O O . VAL A 1 202 ? -14.423 -4.456 -37.521 1.00 27.48 202 VAL A O 1
ATOM 1528 N N . PRO A 1 203 ? -12.409 -5.192 -38.204 1.00 27.22 203 PRO A N 1
ATOM 1529 C CA . PRO A 1 203 ? -12.834 -6.581 -38.308 1.00 27.22 203 PRO A CA 1
ATOM 1530 C C . PRO A 1 203 ? -12.785 -7.319 -36.961 1.00 27.22 203 PRO A C 1
ATOM 1532 O O . PRO A 1 203 ? -11.917 -7.092 -36.119 1.00 27.22 203 PRO A O 1
ATOM 1535 N N . VAL A 1 204 ? -13.742 -8.234 -36.801 1.00 30.45 204 VAL A N 1
ATOM 1536 C CA . VAL A 1 204 ? -13.945 -9.145 -35.666 1.00 30.45 204 VAL A CA 1
ATOM 1537 C C . VAL A 1 204 ? -12.978 -10.333 -35.747 1.00 30.45 204 VAL A C 1
ATOM 1539 O O . VAL A 1 204 ? -12.844 -10.947 -36.803 1.00 30.45 204 VAL A O 1
ATOM 1542 N N . ILE A 1 205 ? -12.361 -10.706 -34.621 1.00 25.95 205 ILE A N 1
ATOM 1543 C CA . ILE A 1 205 ? -11.539 -11.921 -34.489 1.00 25.95 205 ILE A CA 1
ATOM 1544 C C . ILE A 1 205 ? -12.450 -13.108 -34.135 1.00 25.95 205 ILE A C 1
ATOM 1546 O O . ILE A 1 205 ? -13.178 -13.057 -33.143 1.00 25.95 205 ILE A O 1
ATOM 1550 N N . LYS A 1 206 ? -12.406 -14.179 -34.940 1.00 29.42 206 LYS A N 1
ATOM 1551 C CA . LYS A 1 206 ? -13.041 -15.475 -34.643 1.00 29.42 206 LYS A CA 1
ATOM 1552 C C . LYS A 1 206 ? -12.103 -16.369 -33.824 1.00 29.42 206 LYS A C 1
ATOM 1554 O O . LYS A 1 206 ? -10.892 -16.353 -34.014 1.00 29.42 206 LYS A O 1
ATOM 1559 N N . GLN A 1 207 ? -12.704 -17.130 -32.913 1.00 37.41 207 GLN A N 1
ATOM 1560 C CA . GLN A 1 207 ? -12.074 -18.134 -32.059 1.00 37.41 207 GLN A CA 1
ATOM 1561 C C . GLN A 1 207 ? -11.706 -19.434 -32.798 1.00 37.41 207 GLN A C 1
ATOM 1563 O O . GLN A 1 207 ? -12.316 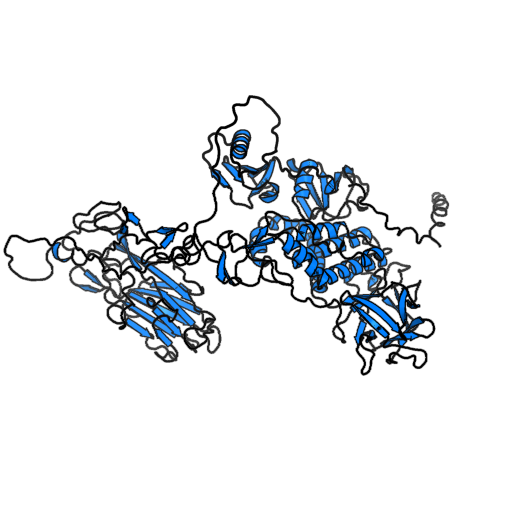-19.783 -33.807 1.00 37.41 207 GLN A O 1
ATOM 1568 N N . THR A 1 208 ? -10.795 -20.157 -32.129 1.00 41.53 208 THR A N 1
ATOM 1569 C CA . THR A 1 208 ? -10.453 -21.593 -32.170 1.00 41.53 208 THR A CA 1
ATOM 1570 C C . THR A 1 208 ? -9.709 -22.130 -33.385 1.00 41.53 208 THR A C 1
ATOM 1572 O O . THR A 1 208 ? -10.294 -22.289 -34.447 1.00 41.53 208 THR A O 1
ATOM 1575 N N . GLU A 1 209 ? -8.472 -22.578 -33.147 1.00 30.92 209 GLU A N 1
ATOM 1576 C CA . GLU A 1 209 ? -7.872 -23.695 -33.878 1.00 30.92 209 GLU A CA 1
ATOM 1577 C C . GLU A 1 209 ? -7.058 -24.596 -32.936 1.00 30.92 209 GLU A C 1
ATOM 1579 O O . GLU A 1 209 ? -6.593 -24.171 -31.876 1.00 30.92 209 GLU A O 1
ATOM 1584 N N . ALA A 1 210 ? -7.022 -25.877 -33.304 1.00 35.94 210 ALA A N 1
ATOM 1585 C CA . ALA A 1 210 ? -6.686 -27.034 -32.484 1.00 35.94 210 ALA A CA 1
ATOM 1586 C C . ALA A 1 210 ? -5.176 -27.257 -32.283 1.00 35.94 210 ALA A C 1
ATOM 1588 O O . ALA A 1 210 ? -4.339 -26.751 -33.027 1.00 35.94 210 ALA A O 1
ATOM 1589 N N . ALA A 1 211 ? -4.840 -28.067 -31.274 1.00 29.44 211 ALA A N 1
ATOM 1590 C CA . ALA A 1 211 ? -3.471 -28.455 -30.952 1.00 29.44 211 ALA A CA 1
ATOM 1591 C C . ALA A 1 211 ? -2.817 -29.251 -32.096 1.00 29.44 211 ALA A C 1
ATOM 1593 O O . ALA A 1 211 ? -3.317 -30.303 -32.493 1.00 29.44 211 ALA A O 1
ATOM 1594 N N . VAL A 1 212 ? -1.666 -28.772 -32.575 1.00 30.64 212 VAL A N 1
ATOM 1595 C CA . VAL A 1 212 ? -0.784 -29.501 -33.495 1.00 30.64 212 VAL A CA 1
ATOM 1596 C C . VAL A 1 212 ? 0.305 -30.196 -32.683 1.00 30.64 212 VAL A C 1
ATOM 1598 O O . VAL A 1 212 ? 0.995 -29.572 -31.877 1.00 30.64 212 VAL A O 1
ATOM 1601 N N . THR A 1 213 ? 0.450 -31.503 -32.886 1.00 32.62 213 THR A N 1
ATOM 1602 C CA . THR A 1 213 ? 1.488 -32.333 -32.265 1.00 32.62 213 THR A CA 1
ATOM 1603 C C . THR A 1 213 ? 2.836 -32.071 -32.950 1.00 32.62 213 THR A C 1
ATOM 1605 O O . THR A 1 213 ? 2.904 -32.167 -34.177 1.00 32.62 213 THR A O 1
ATOM 1608 N N . PRO A 1 214 ? 3.918 -31.743 -32.220 1.00 33.38 214 PRO A N 1
ATOM 1609 C CA . PRO A 1 214 ? 5.200 -31.450 -32.848 1.00 33.38 214 PRO A CA 1
ATOM 1610 C C . PRO A 1 214 ? 5.894 -32.733 -33.322 1.00 33.38 214 PRO A C 1
ATOM 1612 O O . PRO A 1 214 ? 6.222 -33.617 -32.532 1.00 33.38 214 PRO A O 1
ATOM 1615 N N . THR A 1 215 ? 6.160 -32.811 -34.624 1.00 34.84 215 THR A N 1
ATOM 1616 C CA . THR A 1 215 ? 7.173 -33.696 -35.212 1.00 34.84 215 THR A CA 1
ATOM 1617 C C . THR A 1 215 ? 8.569 -33.201 -34.846 1.00 34.84 215 THR A C 1
ATOM 1619 O O . THR A 1 215 ? 8.884 -32.030 -35.048 1.00 34.84 215 THR A O 1
ATOM 1622 N N . VAL A 1 216 ? 9.408 -34.107 -34.342 1.00 35.88 216 VAL A N 1
ATOM 1623 C CA . VAL A 1 216 ? 10.832 -33.877 -34.057 1.00 35.88 216 VAL A CA 1
ATOM 1624 C C . VAL A 1 216 ? 11.604 -33.767 -35.382 1.00 35.88 216 VAL A C 1
ATOM 1626 O O . VAL A 1 216 ? 11.620 -34.749 -36.127 1.00 35.88 216 VAL A O 1
ATOM 1629 N N . PRO A 1 217 ? 12.257 -32.633 -35.707 1.00 39.41 217 PRO A N 1
ATOM 1630 C CA . PRO A 1 217 ? 13.200 -32.565 -36.817 1.00 39.41 217 PRO A CA 1
ATOM 1631 C C . PRO A 1 217 ? 14.607 -33.001 -36.367 1.00 39.41 217 PRO A C 1
ATOM 1633 O O . PRO A 1 217 ? 14.923 -32.946 -35.175 1.00 39.41 217 PRO A O 1
ATOM 1636 N N . PRO A 1 218 ? 15.459 -33.432 -37.312 1.00 40.75 218 PRO A N 1
ATOM 1637 C CA . PRO A 1 218 ? 16.764 -34.015 -37.020 1.00 40.75 218 PRO A CA 1
ATOM 1638 C C . PRO A 1 218 ? 17.769 -32.978 -36.497 1.00 40.75 218 PRO A C 1
ATOM 1640 O O . PRO A 1 218 ? 17.613 -31.774 -36.692 1.00 40.75 218 PRO A O 1
ATOM 1643 N N . ALA A 1 219 ? 18.820 -33.473 -35.838 1.00 39.28 219 ALA A N 1
ATOM 1644 C CA . ALA A 1 219 ? 19.962 -32.679 -35.396 1.00 39.28 219 ALA A CA 1
ATOM 1645 C C . ALA A 1 219 ? 20.647 -31.981 -36.585 1.00 39.28 219 ALA A C 1
ATOM 1647 O O . ALA A 1 219 ? 20.881 -32.616 -37.615 1.00 39.28 219 ALA A O 1
ATOM 1648 N N . TYR A 1 220 ? 20.987 -30.697 -36.427 1.00 42.72 220 TYR A N 1
ATOM 1649 C CA . TYR A 1 220 ? 21.652 -29.908 -37.466 1.00 42.72 220 TYR A CA 1
ATOM 1650 C C . TYR A 1 220 ? 23.119 -29.613 -37.169 1.00 42.72 220 TYR A C 1
ATOM 1652 O O . TYR A 1 220 ? 23.546 -29.436 -36.029 1.00 42.72 220 TYR A O 1
ATOM 1660 N N . THR A 1 221 ? 23.847 -29.571 -38.279 1.00 34.06 221 THR A N 1
ATOM 1661 C CA . THR A 1 221 ? 25.286 -29.414 -38.460 1.00 34.06 221 THR A CA 1
ATOM 1662 C C . THR A 1 221 ? 25.634 -27.923 -38.613 1.00 34.06 221 THR A C 1
ATOM 1664 O O . THR A 1 221 ? 24.933 -27.223 -39.344 1.00 34.06 221 THR A O 1
ATOM 1667 N N . PRO A 1 222 ? 26.692 -27.413 -37.959 1.00 31.00 222 PRO A N 1
ATOM 1668 C CA . PRO A 1 222 ? 27.151 -26.034 -38.132 1.00 31.00 222 PRO A CA 1
ATOM 1669 C C . PRO A 1 222 ? 27.627 -25.778 -39.571 1.00 31.00 222 PRO A C 1
ATOM 1671 O O . PRO A 1 222 ? 28.414 -26.558 -40.107 1.00 31.00 222 PRO A O 1
ATOM 1674 N N . LEU A 1 223 ? 27.189 -24.673 -40.184 1.00 31.69 223 LEU A N 1
ATOM 1675 C CA . LEU A 1 223 ? 27.822 -24.152 -41.397 1.00 31.69 223 LEU A CA 1
ATOM 1676 C C . LEU A 1 223 ? 29.061 -23.351 -40.983 1.00 31.69 223 LEU A C 1
ATOM 1678 O O . LEU A 1 223 ? 28.971 -22.181 -40.621 1.00 31.69 223 LEU A O 1
ATOM 1682 N N . VAL A 1 224 ? 30.218 -24.006 -41.020 1.00 39.41 224 VAL A N 1
ATOM 1683 C CA . VAL A 1 224 ? 31.517 -23.336 -41.107 1.00 39.41 224 VAL A CA 1
ATOM 1684 C C . VAL A 1 224 ? 31.842 -23.272 -42.594 1.00 39.41 224 VAL A C 1
ATOM 1686 O O . VAL A 1 224 ? 32.320 -24.247 -43.166 1.00 39.41 224 VAL A O 1
ATOM 1689 N N . THR A 1 225 ? 31.503 -22.174 -43.260 1.00 34.78 225 THR A N 1
ATOM 1690 C CA . THR A 1 225 ? 32.050 -21.895 -44.592 1.00 34.78 225 THR A CA 1
ATOM 1691 C C . THR A 1 225 ? 32.864 -20.623 -44.499 1.00 34.78 225 THR A C 1
ATOM 1693 O O . THR A 1 225 ? 32.312 -19.523 -44.552 1.00 34.78 225 THR A O 1
ATOM 1696 N N . ASP A 1 226 ? 34.171 -20.803 -44.330 1.00 34.62 226 ASP A N 1
ATOM 1697 C CA . ASP A 1 226 ? 35.167 -19.760 -44.531 1.00 34.62 226 ASP A CA 1
ATOM 1698 C C . ASP A 1 226 ? 35.081 -19.198 -45.957 1.00 34.62 226 ASP A C 1
ATOM 1700 O O . ASP A 1 226 ? 34.642 -19.867 -46.900 1.00 34.62 226 ASP A O 1
ATOM 1704 N N . SER A 1 227 ? 35.525 -17.950 -46.122 1.00 32.41 227 SER A N 1
ATOM 1705 C CA . SER A 1 227 ? 35.782 -17.395 -47.454 1.00 32.41 227 SER A CA 1
ATOM 1706 C C . SER A 1 227 ? 36.813 -18.260 -48.202 1.00 32.41 227 SER A C 1
ATOM 1708 O O . SER A 1 227 ? 37.716 -18.798 -47.563 1.00 32.41 227 SER A O 1
ATOM 1710 N N . PRO A 1 228 ? 36.726 -18.393 -49.541 1.00 38.31 228 PRO A N 1
ATOM 1711 C CA . PRO A 1 228 ? 37.657 -19.231 -50.291 1.00 38.31 228 PRO A CA 1
ATOM 1712 C C . PRO A 1 228 ? 39.119 -18.783 -50.099 1.00 38.31 228 PRO A C 1
ATOM 1714 O O . PRO A 1 228 ? 39.375 -17.575 -50.080 1.00 38.31 228 PRO A O 1
ATOM 1717 N N . PRO A 1 229 ? 40.077 -19.724 -50.014 1.00 39.66 229 PRO A N 1
ATOM 1718 C CA . PRO A 1 229 ? 41.490 -19.407 -49.849 1.00 39.66 229 PRO A CA 1
ATOM 1719 C C . PRO A 1 229 ? 42.076 -18.760 -51.111 1.00 39.66 229 PRO A C 1
ATOM 1721 O O . PRO A 1 229 ? 41.814 -19.186 -52.239 1.00 39.66 229 PRO A O 1
ATOM 1724 N N . PHE A 1 230 ? 42.897 -17.731 -50.910 1.00 36.34 230 PHE A N 1
ATOM 1725 C CA . PHE A 1 230 ? 43.706 -17.102 -51.952 1.00 36.34 230 PHE A CA 1
ATOM 1726 C C . PHE A 1 230 ? 44.861 -18.032 -52.373 1.00 36.34 230 PHE A C 1
ATOM 1728 O O . PHE A 1 230 ? 45.482 -18.673 -51.528 1.00 36.34 230 PHE A O 1
ATOM 1735 N N . VAL A 1 231 ? 45.166 -18.109 -53.675 1.00 35.50 231 VAL A N 1
ATOM 1736 C CA . VAL A 1 231 ? 46.274 -18.919 -54.219 1.00 35.50 231 VAL A CA 1
ATOM 1737 C C . VAL A 1 231 ? 47.320 -17.990 -54.830 1.00 35.50 231 VAL A C 1
ATOM 1739 O O . VAL A 1 231 ? 47.068 -17.345 -55.847 1.00 35.50 231 VAL A O 1
ATOM 1742 N N . ALA A 1 232 ? 48.501 -17.926 -54.216 1.00 35.25 232 ALA A N 1
ATOM 1743 C CA . ALA A 1 232 ? 49.598 -17.072 -54.660 1.00 35.25 232 ALA A CA 1
ATOM 1744 C C . ALA A 1 232 ? 50.322 -17.633 -55.902 1.00 35.25 232 ALA A C 1
ATOM 1746 O O . ALA A 1 232 ? 50.625 -18.824 -55.985 1.00 35.25 232 ALA A O 1
ATOM 1747 N N . THR A 1 233 ? 50.668 -16.759 -56.852 1.00 33.50 233 THR A N 1
ATOM 1748 C CA . THR A 1 233 ? 51.472 -17.080 -58.043 1.00 33.50 233 THR A CA 1
ATOM 1749 C C . THR A 1 233 ? 52.891 -16.507 -57.924 1.00 33.50 233 THR A C 1
ATOM 1751 O O . THR A 1 233 ? 53.150 -15.407 -58.409 1.00 33.50 233 THR A O 1
ATOM 1754 N N . GLY A 1 234 ? 53.824 -17.237 -57.300 1.00 39.03 234 GLY A N 1
ATOM 1755 C CA . GLY A 1 234 ? 55.268 -16.941 -57.381 1.00 39.03 234 GLY A CA 1
ATOM 1756 C C . GLY A 1 234 ? 56.107 -17.451 -56.194 1.00 39.03 234 GLY A C 1
ATOM 1757 O O . GLY A 1 234 ? 55.584 -17.503 -55.083 1.00 39.03 234 GLY A O 1
ATOM 1758 N N . PRO A 1 235 ? 57.387 -17.848 -56.395 1.00 35.00 235 PRO A N 1
ATOM 1759 C CA . PRO A 1 235 ? 58.184 -18.504 -55.359 1.00 35.00 235 PRO A CA 1
ATOM 1760 C C . PRO A 1 235 ? 58.892 -17.507 -54.428 1.00 35.00 235 PRO A C 1
ATOM 1762 O O . PRO A 1 235 ? 59.508 -16.539 -54.876 1.00 35.00 235 PRO A O 1
ATOM 1765 N N . ALA A 1 236 ? 58.839 -17.792 -53.127 1.00 35.53 236 ALA A N 1
ATOM 1766 C CA . ALA A 1 236 ? 59.454 -17.013 -52.053 1.00 35.53 236 ALA A CA 1
ATOM 1767 C C . ALA A 1 236 ? 60.890 -17.472 -51.720 1.00 35.53 236 ALA A C 1
ATOM 1769 O O . ALA A 1 236 ? 61.185 -18.666 -51.820 1.00 35.53 236 ALA A O 1
ATOM 1770 N N . PRO A 1 237 ? 61.755 -16.576 -51.205 1.00 31.53 237 PRO A N 1
ATOM 1771 C CA . PRO A 1 237 ? 62.870 -16.947 -50.343 1.00 31.53 237 PRO A CA 1
ATOM 1772 C C . PRO A 1 237 ? 62.608 -16.609 -48.863 1.00 31.53 237 PRO A C 1
ATOM 1774 O O . PRO A 1 237 ? 61.883 -15.678 -48.521 1.00 31.53 237 PRO A O 1
ATOM 1777 N N . ALA A 1 238 ? 63.229 -17.404 -47.990 1.00 37.53 238 ALA A N 1
ATOM 1778 C CA . ALA A 1 238 ? 62.994 -17.498 -46.551 1.00 37.53 238 ALA A CA 1
ATOM 1779 C C . ALA A 1 238 ? 63.828 -16.525 -45.690 1.00 37.53 238 ALA A C 1
ATOM 1781 O O . ALA A 1 238 ? 65.025 -16.379 -45.923 1.00 37.53 238 ALA A O 1
ATOM 1782 N N . HIS A 1 239 ? 63.208 -15.942 -44.650 1.00 30.02 239 HIS A N 1
ATOM 1783 C CA . HIS A 1 239 ? 63.535 -16.080 -43.209 1.00 30.02 239 HIS A CA 1
ATOM 1784 C C . HIS A 1 239 ? 63.052 -14.874 -42.375 1.00 30.02 239 HIS A C 1
ATOM 1786 O O . HIS A 1 239 ? 63.396 -13.736 -42.669 1.00 30.02 239 HIS A O 1
ATOM 1792 N N . GLY A 1 240 ? 62.389 -15.171 -41.245 1.00 33.06 240 GLY A N 1
ATOM 1793 C CA . GLY A 1 240 ? 62.365 -14.324 -40.043 1.00 33.06 240 GLY A CA 1
ATOM 1794 C C . GLY A 1 240 ? 61.100 -13.495 -39.805 1.00 33.06 240 GLY A C 1
ATOM 1795 O O . GLY A 1 240 ? 61.063 -12.341 -40.196 1.00 33.06 240 GLY A O 1
ATOM 1796 N N . GLY A 1 241 ? 60.140 -14.071 -39.066 1.00 37.84 241 GLY A N 1
ATOM 1797 C CA . GLY A 1 241 ? 59.099 -13.363 -38.302 1.00 37.84 241 GLY A CA 1
ATOM 1798 C C . GLY A 1 241 ? 58.128 -12.507 -39.119 1.00 37.84 241 GLY A C 1
ATOM 1799 O O . GLY A 1 241 ? 58.453 -11.370 -39.415 1.00 37.84 241 GLY A O 1
ATOM 1800 N N . PHE A 1 242 ? 56.944 -13.062 -39.416 1.00 38.69 242 PHE A N 1
ATOM 1801 C CA . PHE A 1 242 ? 55.735 -12.417 -39.971 1.00 38.69 242 PHE A CA 1
ATOM 1802 C C . PHE A 1 242 ? 55.963 -11.043 -40.635 1.00 38.69 242 PHE A C 1
ATOM 1804 O O . PHE A 1 242 ? 55.978 -10.011 -39.962 1.00 38.69 242 PHE A O 1
ATOM 1811 N N . ALA A 1 243 ? 56.153 -11.044 -41.960 1.00 39.62 243 ALA A N 1
ATOM 1812 C CA . ALA A 1 243 ? 56.634 -9.892 -42.727 1.00 39.62 243 ALA A CA 1
ATOM 1813 C C . ALA A 1 243 ? 55.567 -9.153 -43.566 1.00 39.62 243 ALA A C 1
ATOM 1815 O O . ALA A 1 243 ? 55.905 -8.158 -44.206 1.00 39.62 243 ALA A O 1
ATOM 1816 N N . ASN A 1 244 ? 54.302 -9.583 -43.598 1.00 40.31 244 ASN A N 1
ATOM 1817 C CA . ASN A 1 244 ? 53.258 -8.945 -44.410 1.00 40.31 244 ASN A CA 1
ATOM 1818 C C . ASN A 1 244 ? 51.833 -9.308 -43.955 1.00 40.31 244 ASN A C 1
ATOM 1820 O O . ASN A 1 244 ? 51.616 -10.326 -43.303 1.00 40.31 244 ASN A O 1
ATOM 1824 N N . ASP A 1 245 ? 50.883 -8.443 -44.330 1.00 41.31 245 ASP A N 1
ATOM 1825 C CA . ASP A 1 245 ? 49.469 -8.383 -43.912 1.00 41.31 245 ASP A CA 1
ATOM 1826 C C . ASP A 1 245 ? 48.640 -9.674 -44.118 1.00 41.31 245 ASP A C 1
ATOM 1828 O O . ASP A 1 245 ? 47.526 -9.769 -43.599 1.00 41.31 245 ASP A O 1
ATOM 1832 N N . ASP A 1 246 ? 49.175 -10.677 -44.821 1.00 44.00 246 ASP A N 1
ATOM 1833 C CA . ASP A 1 246 ? 48.470 -11.917 -45.173 1.00 44.00 246 ASP A CA 1
ATOM 1834 C C . ASP A 1 246 ? 48.442 -12.963 -44.034 1.00 44.00 246 ASP A C 1
ATOM 1836 O O . ASP A 1 246 ? 47.507 -13.757 -43.968 1.00 44.00 246 ASP A O 1
ATOM 1840 N N . ASP A 1 247 ? 49.382 -12.933 -43.076 1.00 42.53 247 ASP A N 1
ATOM 1841 C CA . ASP A 1 247 ? 49.408 -13.894 -41.948 1.00 42.53 247 ASP A CA 1
ATOM 1842 C C . ASP A 1 247 ? 48.481 -13.496 -40.769 1.00 42.53 247 ASP A C 1
ATOM 1844 O O . ASP A 1 247 ? 48.278 -14.276 -39.839 1.00 42.53 247 ASP A O 1
ATOM 1848 N N . PHE A 1 248 ? 47.894 -12.287 -40.767 1.00 41.31 248 PHE A N 1
ATOM 1849 C CA . PHE A 1 248 ? 47.000 -11.821 -39.686 1.00 41.31 248 PHE A CA 1
ATOM 1850 C C . PHE A 1 248 ? 45.509 -12.006 -39.993 1.00 41.31 248 PHE A C 1
ATOM 1852 O O . PHE A 1 248 ? 44.708 -12.095 -39.055 1.00 41.31 248 PHE A O 1
ATOM 1859 N N . THR A 1 249 ? 45.109 -12.111 -41.267 1.00 41.12 249 THR A N 1
ATOM 1860 C CA . THR A 1 249 ? 43.712 -12.416 -41.629 1.00 41.12 249 THR A CA 1
ATOM 1861 C C . THR A 1 249 ? 43.205 -13.730 -41.031 1.00 41.12 249 THR A C 1
ATOM 1863 O O . THR A 1 249 ? 42.000 -13.849 -40.819 1.00 41.12 249 THR A O 1
ATOM 1866 N N . ASP A 1 250 ? 44.110 -14.636 -40.649 1.00 42.25 250 ASP A N 1
ATOM 1867 C CA . ASP A 1 250 ? 43.808 -15.889 -39.947 1.00 42.25 250 ASP A CA 1
ATOM 1868 C C . ASP A 1 250 ? 43.524 -15.706 -38.438 1.00 42.25 250 ASP A C 1
ATOM 1870 O O . ASP A 1 250 ? 43.039 -16.628 -37.786 1.00 42.25 250 ASP A O 1
ATOM 1874 N N . SER A 1 251 ? 43.778 -14.520 -37.859 1.00 42.53 251 SER A N 1
ATOM 1875 C CA . SER A 1 251 ? 43.621 -14.250 -36.414 1.00 42.53 251 SER A CA 1
ATOM 1876 C C . SER A 1 251 ? 42.609 -13.150 -36.055 1.00 42.53 251 SER A C 1
ATOM 1878 O O . SER A 1 251 ? 42.265 -12.997 -34.881 1.00 42.53 251 SER A O 1
ATOM 1880 N N . TYR A 1 252 ? 42.090 -12.394 -37.034 1.00 42.94 252 TYR A N 1
ATOM 1881 C CA . TYR A 1 252 ? 41.074 -11.366 -36.782 1.00 42.94 252 TYR A CA 1
ATOM 1882 C C . TYR A 1 252 ? 39.706 -12.009 -36.525 1.00 42.94 252 TYR A C 1
ATOM 1884 O O . TYR A 1 252 ? 38.970 -12.361 -37.447 1.00 42.94 252 TYR A O 1
ATOM 1892 N N . THR A 1 253 ? 39.356 -12.166 -35.250 1.00 51.72 253 THR A N 1
ATOM 1893 C CA . THR A 1 253 ? 38.097 -12.791 -34.845 1.00 51.72 253 THR A CA 1
ATOM 1894 C C . THR A 1 253 ? 36.966 -11.762 -34.817 1.00 51.72 253 THR A C 1
ATOM 1896 O O . THR A 1 253 ? 36.924 -10.842 -34.002 1.00 51.72 253 THR A O 1
ATOM 1899 N N . TYR A 1 254 ? 36.004 -11.931 -35.719 1.00 57.16 254 TYR A N 1
ATOM 1900 C CA . TYR A 1 254 ? 34.708 -11.260 -35.683 1.00 57.16 254 TYR A CA 1
ATOM 1901 C C . TYR A 1 254 ? 33.618 -12.326 -35.600 1.00 57.16 254 TYR A C 1
ATOM 1903 O O . TYR A 1 254 ? 33.804 -13.467 -36.013 1.00 57.16 254 TYR A O 1
ATOM 1911 N N . THR A 1 255 ? 32.481 -11.974 -35.006 1.00 59.72 255 THR A N 1
ATOM 1912 C CA . THR A 1 255 ? 31.362 -12.907 -34.832 1.00 59.72 255 THR A CA 1
ATOM 1913 C C . THR A 1 255 ? 30.230 -12.513 -35.766 1.00 59.72 255 THR A C 1
ATOM 1915 O O . THR A 1 255 ? 29.717 -11.396 -35.698 1.00 59.72 255 THR A O 1
ATOM 1918 N N . GLU A 1 256 ? 29.856 -13.443 -36.637 1.00 70.88 256 GLU A N 1
ATOM 1919 C CA . GLU A 1 256 ? 28.657 -13.395 -37.467 1.00 70.88 256 GLU A CA 1
ATOM 1920 C C . GLU A 1 256 ? 27.881 -14.692 -37.255 1.00 70.88 256 GLU A C 1
ATOM 1922 O O . GLU A 1 256 ? 28.460 -15.774 -37.185 1.00 70.88 256 GLU A O 1
ATOM 1927 N N . TYR A 1 257 ? 26.566 -14.593 -37.122 1.00 70.75 257 TYR A N 1
ATOM 1928 C CA . TYR A 1 257 ? 25.678 -15.753 -37.118 1.00 70.75 257 TYR A CA 1
ATOM 1929 C C . TYR A 1 257 ? 24.307 -15.332 -37.623 1.00 70.75 257 TYR A C 1
ATOM 1931 O O . TYR A 1 257 ? 23.898 -14.182 -37.463 1.00 70.75 257 TYR A O 1
ATOM 1939 N N . GLU A 1 258 ? 23.577 -16.258 -38.229 1.00 73.88 258 GLU A N 1
ATOM 1940 C CA . GLU A 1 258 ? 22.196 -15.996 -38.615 1.00 73.88 258 GLU A CA 1
ATOM 1941 C C . GLU A 1 258 ? 21.269 -16.028 -37.392 1.00 73.88 258 GLU A C 1
ATOM 1943 O O . GLU A 1 258 ? 21.435 -16.850 -36.490 1.00 73.88 258 GLU A O 1
ATOM 1948 N N . LEU A 1 259 ? 20.272 -15.139 -37.378 1.00 66.69 259 LEU A N 1
ATOM 1949 C CA . LEU A 1 259 ? 19.146 -15.145 -36.449 1.00 66.69 259 LEU A CA 1
ATOM 1950 C C . LEU A 1 259 ? 18.439 -16.496 -36.548 1.00 66.69 259 LEU A C 1
ATOM 1952 O O . LEU A 1 259 ? 17.777 -16.763 -37.560 1.00 66.69 259 LEU A O 1
ATOM 1956 N N . PRO A 1 260 ? 18.535 -17.349 -35.518 1.00 63.34 260 PRO A N 1
ATOM 1957 C CA . PRO A 1 260 ? 17.894 -18.644 -35.584 1.00 63.34 260 PRO A CA 1
ATOM 1958 C C . PRO A 1 260 ? 16.377 -18.464 -35.493 1.00 63.34 260 PRO A C 1
ATOM 1960 O O . PRO A 1 260 ? 15.869 -17.541 -34.850 1.00 63.34 260 PRO A O 1
ATOM 1963 N N . THR A 1 261 ? 15.624 -19.374 -36.103 1.00 65.19 261 THR A N 1
ATOM 1964 C CA . THR A 1 261 ? 14.171 -19.428 -35.914 1.00 65.19 261 THR A CA 1
ATOM 1965 C C . THR A 1 261 ? 13.843 -19.840 -34.482 1.00 65.19 261 THR A C 1
ATOM 1967 O O . THR A 1 261 ? 14.391 -20.820 -33.981 1.00 65.19 261 THR A O 1
ATOM 1970 N N . VAL A 1 262 ? 12.934 -19.112 -33.825 1.00 64.31 262 VAL A N 1
ATOM 1971 C CA . VAL A 1 262 ? 12.454 -19.446 -32.475 1.00 64.31 262 VAL A CA 1
ATOM 1972 C C . VAL A 1 262 ? 11.854 -20.855 -32.478 1.00 64.31 262 VAL A C 1
ATOM 1974 O O . VAL A 1 262 ? 10.866 -21.102 -33.165 1.00 64.31 262 VAL A O 1
ATOM 1977 N N . THR A 1 263 ? 12.439 -21.771 -31.707 1.00 65.12 263 THR A N 1
ATOM 1978 C CA . THR A 1 263 ? 12.014 -23.180 -31.635 1.00 65.12 263 THR A CA 1
ATOM 1979 C C . THR A 1 263 ? 11.022 -23.453 -30.504 1.00 65.12 263 THR A C 1
ATOM 1981 O O . THR A 1 263 ? 10.261 -24.414 -30.580 1.00 65.12 263 THR A O 1
ATOM 1984 N N . VAL A 1 264 ? 10.978 -22.593 -29.480 1.00 73.62 264 VAL A N 1
ATOM 1985 C CA . VAL A 1 264 ? 10.045 -22.691 -28.349 1.00 73.62 264 VAL A CA 1
ATOM 1986 C C . VAL A 1 264 ? 9.126 -21.474 -28.354 1.00 73.62 264 VAL A C 1
ATOM 1988 O O . VAL A 1 264 ? 9.536 -20.373 -28.001 1.00 73.62 264 VAL A O 1
ATOM 1991 N N . LEU A 1 265 ? 7.871 -21.656 -28.766 1.00 75.75 265 LEU A N 1
ATOM 1992 C CA . LEU A 1 265 ? 6.907 -20.555 -28.920 1.00 75.75 265 LEU A CA 1
ATOM 1993 C C . LEU A 1 265 ? 6.329 -20.043 -27.587 1.00 75.75 265 LEU A C 1
ATOM 1995 O O . LEU A 1 265 ? 5.817 -18.920 -27.539 1.00 75.75 265 LEU A O 1
ATOM 1999 N N . GLY A 1 266 ? 6.454 -20.833 -26.515 1.00 80.44 266 GLY A N 1
ATOM 2000 C CA . GLY A 1 266 ? 5.890 -20.536 -25.198 1.00 80.44 266 GLY A CA 1
ATOM 2001 C C . GLY A 1 266 ? 4.359 -20.600 -25.161 1.00 80.44 266 GLY A C 1
ATOM 2002 O O . GLY A 1 266 ? 3.704 -20.942 -26.146 1.00 80.44 266 GLY A O 1
ATOM 2003 N N . SER A 1 267 ? 3.780 -20.265 -24.011 1.00 81.56 267 SER A N 1
ATOM 2004 C CA . SER A 1 267 ? 2.339 -20.093 -23.824 1.00 81.56 267 SER A CA 1
ATOM 2005 C C . SER A 1 267 ? 1.980 -18.621 -23.642 1.00 81.56 267 SER A C 1
ATOM 2007 O O . SER A 1 267 ? 2.783 -17.817 -23.164 1.00 81.56 267 SER A O 1
ATOM 2009 N N . ASN A 1 268 ? 0.741 -18.262 -23.973 1.00 81.19 268 ASN A N 1
ATOM 2010 C CA . ASN A 1 268 ? 0.254 -16.909 -23.725 1.00 81.19 268 ASN A CA 1
ATOM 2011 C C . ASN A 1 268 ? 0.267 -16.590 -22.218 1.00 81.19 268 ASN A C 1
ATOM 2013 O O . ASN A 1 268 ? -0.020 -17.477 -21.405 1.00 81.19 268 ASN A O 1
ATOM 2017 N N . PRO A 1 269 ? 0.557 -15.335 -21.833 1.00 83.06 269 PRO A N 1
ATOM 2018 C CA . PRO A 1 269 ? 0.405 -14.910 -20.453 1.00 83.06 269 PRO A CA 1
ATOM 2019 C C . PRO A 1 269 ? -1.047 -14.969 -20.000 1.00 83.06 269 PRO A C 1
ATOM 2021 O O . PRO A 1 269 ? -1.990 -14.853 -20.788 1.00 83.06 269 PRO A O 1
ATOM 2024 N N . ILE A 1 270 ? -1.224 -15.091 -18.691 1.00 74.62 270 ILE A N 1
ATOM 2025 C CA . ILE A 1 270 ? -2.542 -15.069 -18.076 1.00 74.62 270 ILE A CA 1
ATOM 2026 C C . ILE A 1 270 ? -3.048 -13.632 -18.056 1.00 74.62 270 ILE A C 1
ATOM 2028 O O . ILE A 1 270 ? -2.542 -12.768 -17.340 1.00 74.62 270 ILE A O 1
ATOM 2032 N N . THR A 1 271 ? -4.109 -13.396 -18.816 1.00 69.12 271 THR A N 1
ATOM 2033 C CA . THR A 1 271 ? -4.789 -12.098 -18.904 1.00 69.12 271 THR A CA 1
ATOM 2034 C C . THR A 1 271 ? -5.983 -11.988 -17.962 1.00 69.12 271 THR A C 1
ATOM 2036 O O . THR A 1 271 ? -6.500 -10.896 -17.758 1.00 69.12 271 THR A O 1
ATOM 2039 N N . THR A 1 272 ? -6.409 -13.096 -17.349 1.00 70.88 272 THR A N 1
ATOM 2040 C CA . THR A 1 272 ? -7.503 -13.122 -16.365 1.00 70.88 272 THR A CA 1
ATOM 2041 C C . THR A 1 272 ? -7.058 -12.700 -14.965 1.00 70.88 272 THR A C 1
ATOM 2043 O O . THR A 1 272 ? -7.907 -12.432 -14.116 1.00 70.88 272 THR A O 1
ATOM 2046 N N . GLY A 1 273 ? -5.742 -12.636 -14.738 1.00 73.69 273 GLY A N 1
ATOM 2047 C CA . GLY A 1 273 ? -5.107 -12.285 -13.473 1.00 73.69 273 GLY A CA 1
ATOM 2048 C C . GLY A 1 273 ? -5.247 -13.350 -12.381 1.00 73.69 273 GLY A C 1
ATOM 2049 O O . GLY A 1 273 ? -5.954 -14.347 -12.521 1.00 73.69 273 GLY A O 1
ATOM 2050 N N . ILE A 1 274 ? -4.532 -13.128 -11.282 1.00 83.06 274 ILE A N 1
ATOM 2051 C CA . ILE A 1 274 ? -4.497 -13.998 -10.108 1.00 83.06 274 ILE A CA 1
ATOM 2052 C C . ILE A 1 274 ? -5.614 -13.573 -9.143 1.00 83.06 274 ILE A C 1
ATOM 2054 O O . ILE A 1 274 ? -5.777 -12.371 -8.870 1.00 83.06 274 ILE A O 1
ATOM 2058 N N . PRO A 1 275 ? -6.398 -14.527 -8.608 1.00 76.81 275 PRO A N 1
ATOM 2059 C CA . PRO A 1 275 ? -7.426 -14.219 -7.628 1.00 76.81 275 PRO A CA 1
ATOM 2060 C C . PRO A 1 275 ? -6.833 -13.615 -6.348 1.00 76.81 275 PRO A C 1
ATOM 2062 O O . PRO A 1 275 ? -5.670 -13.801 -5.999 1.00 76.81 275 PRO A O 1
ATOM 2065 N N . GLN A 1 276 ? -7.676 -12.873 -5.637 1.00 81.94 276 GLN A N 1
ATOM 2066 C CA . GLN A 1 276 ? -7.357 -12.308 -4.327 1.00 81.94 276 GLN A CA 1
ATOM 2067 C C . GLN A 1 276 ? -7.039 -13.421 -3.308 1.00 81.94 276 GLN A C 1
ATOM 2069 O O . GLN A 1 276 ? -7.578 -14.525 -3.438 1.00 81.94 276 GLN A O 1
ATOM 2074 N N . PRO A 1 277 ? -6.199 -13.153 -2.289 1.00 79.00 277 PRO A N 1
ATOM 2075 C CA . PRO A 1 277 ? -5.810 -14.161 -1.310 1.00 79.00 277 PRO A CA 1
ATOM 2076 C C . PRO A 1 277 ? -7.013 -14.743 -0.557 1.00 79.00 277 PRO A C 1
ATOM 2078 O O . PRO A 1 277 ? -8.028 -14.077 -0.324 1.00 79.00 277 PRO A O 1
ATOM 2081 N N . ALA A 1 278 ? -6.871 -16.006 -0.148 1.00 67.75 278 ALA A N 1
ATOM 2082 C CA . ALA A 1 278 ? -7.799 -16.640 0.776 1.00 67.75 278 ALA A CA 1
ATOM 2083 C C . ALA A 1 278 ? -7.729 -15.973 2.161 1.00 67.75 278 ALA A C 1
ATOM 2085 O O . ALA A 1 278 ? -6.710 -15.404 2.557 1.00 67.75 278 ALA A O 1
ATOM 2086 N N . PHE A 1 279 ? -8.843 -16.034 2.886 1.00 68.44 279 PHE A N 1
ATOM 2087 C CA . PHE A 1 279 ? -9.006 -15.384 4.180 1.00 68.44 279 PHE A CA 1
ATOM 2088 C C . PHE A 1 279 ? -8.080 -15.995 5.242 1.00 68.44 279 PHE A C 1
ATOM 2090 O O . PHE A 1 279 ? -8.037 -17.213 5.399 1.00 68.44 279 PHE A O 1
ATOM 2097 N N . SER A 1 280 ? -7.371 -15.144 5.989 1.00 64.19 280 SER A N 1
ATOM 2098 C CA . SER A 1 280 ? -6.597 -15.552 7.164 1.00 64.19 280 SER A CA 1
ATOM 2099 C C . SER A 1 280 ? -7.363 -15.191 8.442 1.00 64.19 280 SER A C 1
ATOM 2101 O O . SER A 1 280 ? -7.795 -14.037 8.553 1.00 64.19 280 SER A O 1
ATOM 2103 N N . PRO A 1 281 ? -7.515 -16.115 9.411 1.00 67.31 281 PRO A N 1
ATOM 2104 C CA . PRO A 1 281 ? -8.160 -15.818 10.683 1.00 67.31 281 PRO A CA 1
ATOM 2105 C C . PRO A 1 281 ? -7.411 -14.719 11.457 1.00 67.31 281 PRO A C 1
ATOM 2107 O O . PRO A 1 281 ? -6.255 -14.863 11.848 1.00 67.31 281 PRO A O 1
ATOM 2110 N N . ALA A 1 282 ? -8.088 -13.608 11.699 1.00 69.94 282 ALA A N 1
ATOM 2111 C CA . ALA A 1 282 ? -7.738 -12.559 12.638 1.00 69.94 282 ALA A CA 1
ATOM 2112 C C . ALA A 1 282 ? -8.113 -12.932 14.086 1.00 69.94 282 ALA A C 1
ATOM 2114 O O . ALA A 1 282 ? -9.080 -13.667 14.317 1.00 69.94 282 ALA A O 1
ATOM 2115 N N . PRO A 1 283 ? -7.385 -12.390 15.079 1.00 74.25 283 PRO A N 1
ATOM 2116 C CA . PRO A 1 283 ? -7.729 -12.565 16.484 1.00 74.25 283 PRO A CA 1
ATOM 2117 C C . PRO A 1 283 ? -9.074 -11.904 16.820 1.00 74.25 283 PRO A C 1
ATOM 2119 O O . PRO A 1 283 ? -9.447 -10.875 16.247 1.00 74.25 283 PRO A O 1
ATOM 2122 N N . CYS A 1 284 ? -9.793 -12.492 17.777 1.00 79.38 284 CYS A N 1
ATOM 2123 C CA . CYS A 1 284 ? -10.975 -11.878 18.376 1.00 79.38 284 CYS A CA 1
ATOM 2124 C C . CYS A 1 284 ? -10.617 -10.608 19.152 1.00 79.38 284 CYS A C 1
ATOM 2126 O O . CYS A 1 284 ? -9.478 -10.450 19.593 1.00 79.38 284 CYS A O 1
ATOM 2128 N N . MET A 1 285 ? -11.600 -9.723 19.370 1.00 83.00 285 MET A N 1
ATOM 2129 C CA . MET A 1 285 ? -11.390 -8.534 20.213 1.00 83.00 285 MET A CA 1
ATOM 2130 C C . MET A 1 285 ? -10.939 -8.930 21.615 1.00 83.00 285 MET A C 1
ATOM 2132 O O . MET A 1 285 ? -10.124 -8.244 22.220 1.00 83.00 285 MET A O 1
ATOM 2136 N N . MET A 1 286 ? -11.457 -10.049 22.112 1.00 83.62 286 MET A N 1
ATOM 2137 C CA . MET A 1 286 ? -11.136 -10.579 23.424 1.00 83.62 286 MET A CA 1
ATOM 2138 C C . MET A 1 286 ? -10.560 -11.984 23.340 1.00 83.62 286 MET A C 1
ATOM 2140 O O . MET A 1 286 ? -10.937 -12.788 22.487 1.00 83.62 286 MET A O 1
ATOM 2144 N N . SER A 1 287 ? -9.707 -12.284 24.309 1.00 86.81 287 SER A N 1
ATOM 2145 C CA . SER A 1 287 ? -9.297 -13.631 24.679 1.00 86.81 287 SER A CA 1
ATOM 2146 C C . SER A 1 287 ? -9.367 -13.763 26.199 1.00 86.81 287 SER A C 1
ATOM 2148 O O . SER A 1 287 ? -9.490 -12.773 26.918 1.00 86.81 287 SER A O 1
ATOM 2150 N N . THR A 1 288 ? -9.291 -14.985 26.707 1.00 88.06 288 THR A N 1
ATOM 2151 C CA . THR A 1 288 ? -9.248 -15.241 28.150 1.00 88.06 288 THR A CA 1
ATOM 2152 C C . THR A 1 288 ? -7.834 -15.069 28.700 1.00 88.06 288 THR A C 1
ATOM 2154 O O . THR A 1 288 ? -6.851 -15.237 27.978 1.00 88.06 288 THR A O 1
ATOM 2157 N N . GLY A 1 289 ? -7.728 -14.807 29.998 1.00 88.50 289 GLY A N 1
ATOM 2158 C CA . GLY A 1 289 ? -6.475 -14.755 30.743 1.00 88.50 289 GLY A CA 1
ATOM 2159 C C . GLY A 1 289 ? -6.072 -13.342 31.184 1.00 88.50 289 GLY A C 1
ATOM 2160 O O . GLY A 1 289 ? -6.506 -12.347 30.605 1.00 88.50 289 GLY A O 1
ATOM 2161 N N . PRO A 1 290 ? -5.193 -13.234 32.193 1.00 85.75 290 PRO A N 1
ATOM 2162 C CA . PRO A 1 290 ? -4.869 -11.971 32.866 1.00 85.75 290 PRO A CA 1
ATOM 2163 C C . PRO A 1 290 ? -4.105 -10.961 31.996 1.00 85.75 290 PRO A C 1
ATOM 2165 O O . PRO A 1 290 ? -4.071 -9.776 32.321 1.00 85.75 290 PRO A O 1
ATOM 2168 N N . GLN A 1 291 ? -3.496 -11.414 30.895 1.00 84.94 291 GLN A N 1
ATOM 2169 C CA . GLN A 1 291 ? -2.812 -10.556 29.918 1.00 84.94 291 GLN A CA 1
ATOM 2170 C C . GLN A 1 291 ? -3.785 -9.927 28.903 1.00 84.94 291 GLN A C 1
ATOM 2172 O O . GLN A 1 291 ? -3.457 -8.930 28.261 1.00 84.94 291 GLN A O 1
ATOM 2177 N N . ALA A 1 292 ? -4.992 -10.484 28.768 1.00 86.69 292 ALA A N 1
ATOM 2178 C CA . ALA A 1 292 ? -6.017 -10.049 27.826 1.00 86.69 292 ALA A CA 1
ATOM 2179 C C . ALA A 1 292 ? -6.979 -9.045 28.482 1.00 86.69 292 ALA A C 1
ATOM 2181 O O . ALA A 1 292 ? -8.177 -9.286 28.612 1.00 86.69 292 ALA A O 1
ATOM 2182 N N . GLN A 1 293 ? -6.424 -7.923 28.944 1.00 91.31 293 GLN A N 1
ATOM 2183 C CA . GLN A 1 293 ? -7.174 -6.913 29.687 1.00 91.31 293 GLN A CA 1
ATOM 2184 C C . GLN A 1 293 ? -8.030 -6.013 28.786 1.00 91.31 293 GLN A C 1
ATOM 2186 O O . GLN A 1 293 ? -7.593 -5.577 27.715 1.00 91.31 293 GLN A O 1
ATOM 2191 N N . PHE A 1 294 ? -9.219 -5.655 29.266 1.00 91.69 294 PHE A N 1
ATOM 2192 C CA . PHE A 1 294 ? -10.157 -4.748 28.606 1.00 91.69 294 PHE A CA 1
ATOM 2193 C C . PHE A 1 294 ? -10.841 -3.804 29.601 1.00 91.69 294 PHE A C 1
ATOM 2195 O O . PHE A 1 294 ? -11.001 -4.124 30.775 1.00 91.69 294 PHE A O 1
ATOM 2202 N N . SER A 1 295 ? -11.264 -2.638 29.122 1.00 90.75 295 SER A N 1
ATOM 2203 C CA . SER A 1 295 ? -12.191 -1.758 29.828 1.00 90.75 295 SER A CA 1
ATOM 2204 C C . SER A 1 295 ? -13.619 -2.230 29.588 1.00 90.75 295 SER A C 1
ATOM 2206 O O . SER A 1 295 ? -13.986 -2.560 28.458 1.00 90.75 295 SER A O 1
ATOM 2208 N N . LEU A 1 296 ? -14.428 -2.231 30.641 1.00 91.19 296 LEU A N 1
ATOM 2209 C CA . LEU A 1 296 ? -15.844 -2.564 30.568 1.00 91.19 296 LEU A CA 1
ATOM 2210 C C . LEU A 1 296 ? -16.656 -1.301 30.277 1.00 91.19 296 LEU A C 1
ATOM 2212 O O . LEU A 1 296 ? -16.463 -0.289 30.949 1.00 91.19 296 LEU A O 1
ATOM 2216 N N . LEU A 1 297 ? -17.537 -1.349 29.285 1.00 88.81 297 LEU A N 1
ATOM 2217 C CA . LEU A 1 297 ? -18.414 -0.251 28.891 1.00 88.81 297 LEU A CA 1
ATOM 2218 C C . LEU A 1 297 ? -19.874 -0.705 28.966 1.00 88.81 297 LEU A C 1
ATOM 2220 O O . LEU A 1 297 ? -20.178 -1.880 28.735 1.00 88.81 297 LEU A O 1
ATOM 2224 N N . ASP A 1 298 ? -20.773 0.232 29.247 1.00 85.31 298 ASP A N 1
ATOM 2225 C CA . ASP A 1 298 ? -22.204 -0.007 29.088 1.00 85.31 298 ASP A CA 1
ATOM 2226 C C . ASP A 1 298 ? -22.651 0.044 27.615 1.00 85.31 298 ASP A C 1
ATOM 2228 O O . ASP A 1 298 ? -21.840 0.210 26.698 1.00 85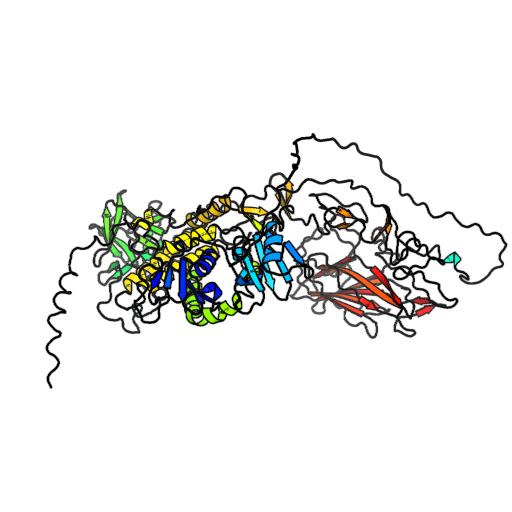.31 298 ASP A O 1
ATOM 2232 N N . ALA A 1 299 ? -23.958 -0.114 27.386 1.00 80.38 299 ALA A N 1
ATOM 2233 C CA . ALA A 1 299 ? -24.549 -0.090 26.048 1.00 80.38 299 ALA A CA 1
ATOM 2234 C C . ALA A 1 299 ? -24.338 1.250 25.313 1.00 80.38 299 ALA A C 1
ATOM 2236 O O . ALA A 1 299 ? -24.307 1.264 24.088 1.00 80.38 299 ALA A O 1
ATOM 2237 N N . ASN A 1 300 ? -24.126 2.346 26.049 1.00 81.94 300 ASN A N 1
ATOM 2238 C CA . ASN A 1 300 ? -23.871 3.684 25.516 1.00 81.94 300 ASN A CA 1
ATOM 2239 C C . ASN A 1 300 ? -22.370 4.001 25.415 1.00 81.94 300 ASN A C 1
ATOM 2241 O O . ASN A 1 300 ? -21.991 5.162 25.258 1.00 81.94 300 ASN A O 1
ATOM 2245 N N . PHE A 1 301 ? -21.504 2.985 25.510 1.00 86.31 301 PHE A N 1
ATOM 2246 C CA . PHE A 1 301 ? -20.044 3.106 25.477 1.00 86.31 301 PHE A CA 1
ATOM 2247 C C . PHE A 1 301 ? -19.450 3.904 26.651 1.00 86.31 301 PHE A C 1
ATOM 2249 O O . PHE A 1 301 ? -18.275 4.282 26.608 1.00 86.31 301 PHE A O 1
ATOM 2256 N N . VAL A 1 302 ? -20.216 4.125 27.725 1.00 87.31 302 VAL A N 1
ATOM 2257 C CA . VAL A 1 302 ? -19.730 4.791 28.935 1.00 87.31 302 VAL A CA 1
ATOM 2258 C C . VAL A 1 302 ? -18.916 3.787 29.759 1.00 87.31 302 VAL A C 1
ATOM 2260 O O . VAL A 1 302 ? -19.424 2.717 30.102 1.00 87.31 302 VAL A O 1
ATOM 2263 N N . PRO A 1 303 ? -17.656 4.098 30.116 1.00 89.00 303 PRO A N 1
ATOM 2264 C CA . PRO A 1 303 ? -16.840 3.205 30.928 1.00 89.00 303 PRO A CA 1
ATOM 2265 C C . PRO A 1 303 ? -17.443 2.943 32.309 1.00 89.00 303 PRO A C 1
ATOM 2267 O O . PRO A 1 303 ? -17.851 3.870 33.016 1.00 89.00 303 PRO A O 1
ATOM 2270 N N . LEU A 1 304 ? -17.443 1.675 32.711 1.00 88.44 304 LEU A N 1
ATOM 2271 C CA . LEU A 1 304 ? -17.859 1.241 34.035 1.00 88.44 304 LEU A CA 1
ATOM 2272 C C . LEU A 1 304 ? -16.689 1.320 35.014 1.00 88.44 304 LEU A C 1
ATOM 2274 O O . LEU A 1 304 ? -15.576 0.861 34.747 1.00 88.44 304 LEU A O 1
ATOM 2278 N N . VAL A 1 305 ? -16.962 1.891 36.181 1.00 86.56 305 VAL A N 1
ATOM 2279 C CA . VAL A 1 305 ? -15.998 2.073 37.266 1.00 86.56 305 VAL A CA 1
ATOM 2280 C C . VAL A 1 305 ? -16.556 1.512 38.568 1.00 86.56 305 VAL A C 1
ATOM 2282 O O . VAL A 1 305 ? -17.772 1.405 38.747 1.00 86.56 305 VAL A O 1
ATOM 2285 N N . SER A 1 306 ? -15.658 1.167 39.490 1.00 82.56 306 SER A N 1
ATOM 2286 C CA . SER A 1 306 ? -16.046 0.794 40.851 1.00 82.56 306 SER A CA 1
ATOM 2287 C C . SER A 1 306 ? -16.690 1.983 41.574 1.00 82.56 306 SER A C 1
ATOM 2289 O O . SER A 1 306 ? -16.258 3.130 41.425 1.00 82.56 306 SER A O 1
ATOM 2291 N N . LYS A 1 307 ? -17.739 1.703 42.345 1.00 80.81 307 LYS A N 1
ATOM 2292 C CA . LYS A 1 307 ? -18.473 2.646 43.194 1.00 80.81 307 LYS A CA 1
ATOM 2293 C C . LYS A 1 307 ? -18.174 2.361 44.667 1.00 80.81 307 LYS A C 1
ATOM 2295 O O . LYS A 1 307 ? -17.682 1.293 45.024 1.00 80.81 307 LYS A O 1
ATOM 2300 N N . THR A 1 308 ? -18.517 3.302 45.543 1.00 68.31 308 THR A N 1
ATOM 2301 C CA . THR A 1 308 ? -18.293 3.212 47.000 1.00 68.31 308 THR A CA 1
ATOM 2302 C C . THR A 1 308 ? -18.971 2.011 47.679 1.00 68.31 308 THR A C 1
ATOM 2304 O O . THR A 1 308 ? -18.606 1.667 48.797 1.00 68.31 308 THR A O 1
ATOM 2307 N N . SER A 1 309 ? -19.918 1.342 47.017 1.00 63.12 309 SER A N 1
ATOM 2308 C CA . SER A 1 309 ? -20.749 0.249 47.542 1.00 63.12 309 SER A CA 1
ATOM 2309 C C . SER A 1 309 ? -20.338 -1.168 47.091 1.00 63.12 309 SER A C 1
ATOM 2311 O O . SER A 1 309 ? -21.184 -2.060 47.067 1.00 63.12 309 SER A O 1
ATOM 2313 N N . ASN A 1 310 ? -19.073 -1.412 46.711 1.00 76.44 310 ASN A N 1
ATOM 2314 C CA . ASN A 1 310 ? -18.634 -2.674 46.071 1.00 76.44 310 ASN A CA 1
ATOM 2315 C C . ASN A 1 310 ? -19.463 -3.027 44.820 1.00 76.44 310 ASN A C 1
ATOM 2317 O O . ASN A 1 310 ? -19.662 -4.193 44.491 1.00 76.44 310 ASN A O 1
ATOM 2321 N N . GLN A 1 311 ? -19.974 -2.017 44.125 1.00 82.06 311 GLN A N 1
ATOM 2322 C CA . GLN A 1 311 ? -20.755 -2.158 42.899 1.00 82.06 311 GLN A CA 1
ATOM 2323 C C . GLN A 1 311 ? -19.998 -1.535 41.735 1.00 82.06 311 GLN A C 1
ATOM 2325 O O . GLN A 1 311 ? -19.108 -0.706 41.928 1.00 82.06 311 GLN A O 1
ATOM 2330 N N . ILE A 1 312 ? -20.374 -1.918 40.520 1.00 85.44 312 ILE A N 1
ATOM 2331 C CA . ILE A 1 312 ? -19.878 -1.294 39.294 1.00 85.44 312 ILE A CA 1
ATOM 2332 C C . ILE A 1 312 ? -20.997 -0.487 38.637 1.00 85.44 312 ILE A C 1
ATOM 2334 O O . ILE A 1 312 ? -22.169 -0.871 38.683 1.00 85.44 312 ILE A O 1
ATOM 2338 N N . GLY A 1 313 ? -20.645 0.633 38.017 1.00 87.38 313 GLY A N 1
ATOM 2339 C CA . GLY A 1 313 ? -21.602 1.487 37.316 1.00 87.38 313 GLY A CA 1
ATOM 2340 C C . GLY A 1 313 ? -20.918 2.503 36.406 1.00 87.38 313 GLY A C 1
ATOM 2341 O O . GLY A 1 313 ? -19.702 2.692 36.523 1.00 87.38 313 GLY A O 1
ATOM 2342 N N . PRO A 1 314 ? -21.673 3.163 35.510 1.00 87.62 314 PRO A N 1
ATOM 2343 C CA . PRO A 1 314 ? -21.120 4.125 34.561 1.00 87.62 314 PRO A CA 1
ATOM 2344 C C . PRO A 1 314 ? -20.422 5.263 35.300 1.00 87.62 314 PRO A C 1
ATOM 2346 O O . PRO A 1 314 ? -20.847 5.672 36.389 1.00 87.62 314 PRO A O 1
ATOM 2349 N N . ILE A 1 315 ? -19.319 5.763 34.749 1.00 84.69 315 ILE A N 1
ATOM 2350 C CA . ILE A 1 315 ? -18.643 6.942 35.294 1.00 84.69 315 ILE A CA 1
ATOM 2351 C C . ILE A 1 315 ? -19.621 8.126 35.383 1.00 84.69 315 ILE A C 1
ATOM 2353 O O . ILE A 1 315 ? -20.439 8.348 34.493 1.00 84.69 315 ILE A O 1
ATOM 2357 N N . ALA A 1 316 ? -19.584 8.846 36.504 1.00 83.69 316 ALA A N 1
ATOM 2358 C CA . ALA A 1 316 ? -20.525 9.929 36.763 1.00 83.69 316 ALA A CA 1
ATOM 2359 C C . ALA A 1 316 ? -20.084 11.220 36.062 1.00 83.69 316 ALA A C 1
ATOM 2361 O O . ALA A 1 316 ? -18.889 11.505 35.976 1.00 83.69 316 ALA A O 1
ATOM 2362 N N . GLN A 1 317 ? -21.060 12.012 35.619 1.00 82.88 317 GLN A N 1
ATOM 2363 C CA . GLN A 1 317 ? -20.824 13.373 35.144 1.00 82.88 317 GLN A CA 1
ATOM 2364 C C . GLN A 1 317 ? -20.291 14.255 36.283 1.00 82.88 317 GLN A C 1
ATOM 2366 O O . GLN A 1 317 ? -20.911 14.285 37.352 1.00 82.88 317 GLN A O 1
ATOM 2371 N N . PRO A 1 318 ? -19.175 14.982 36.087 1.00 82.94 318 PRO A N 1
ATOM 2372 C CA . PRO A 1 318 ? -18.710 15.957 37.064 1.00 82.94 318 PRO A CA 1
ATOM 2373 C C . PRO A 1 318 ? -19.743 17.074 37.242 1.00 82.94 318 PRO A C 1
ATOM 2375 O O . PRO A 1 318 ? -20.224 17.647 36.269 1.00 82.94 318 PRO A O 1
ATOM 2378 N N . THR A 1 319 ? -20.065 17.421 38.486 1.00 85.12 319 THR A N 1
ATOM 2379 C CA . THR A 1 319 ? -20.945 18.563 38.799 1.00 85.12 319 THR A CA 1
ATOM 2380 C C . THR A 1 319 ? -20.195 19.896 38.827 1.00 85.12 319 THR A C 1
ATOM 2382 O O . THR A 1 319 ? -20.810 20.960 38.802 1.00 85.12 319 THR A O 1
ATOM 2385 N N . VAL A 1 320 ? -18.863 19.843 38.875 1.00 85.44 320 VAL A N 1
ATOM 2386 C CA . VAL A 1 320 ? -17.946 20.986 38.878 1.00 85.44 320 VAL A CA 1
ATOM 2387 C C . VAL A 1 320 ? -16.764 20.690 37.963 1.00 85.44 320 VAL A C 1
ATOM 2389 O O . VAL A 1 320 ? -16.451 19.525 37.709 1.00 85.44 320 VAL A O 1
ATOM 2392 N N . GLN A 1 321 ? -16.092 21.741 37.487 1.00 84.31 321 GLN A N 1
ATOM 2393 C CA . GLN A 1 321 ? -14.918 21.593 36.636 1.00 84.31 321 GLN A CA 1
ATOM 2394 C C . GLN A 1 321 ? -13.844 20.754 37.353 1.00 84.31 321 GLN A C 1
ATOM 2396 O O . GLN A 1 321 ? -13.414 21.136 38.446 1.00 84.31 321 GLN A O 1
ATOM 2401 N N . PRO A 1 322 ? -13.388 19.637 36.755 1.00 82.44 322 PRO A N 1
ATOM 2402 C CA . PRO A 1 322 ? -12.368 18.797 37.367 1.00 82.44 322 PRO A CA 1
ATOM 2403 C C . PRO A 1 322 ? -11.061 19.570 37.597 1.00 82.44 322 PRO A C 1
ATOM 2405 O O . PRO A 1 322 ? -10.598 20.309 36.722 1.00 82.44 322 PRO A O 1
ATOM 2408 N N . ALA A 1 323 ? -10.454 19.393 38.773 1.00 81.00 323 ALA A N 1
ATOM 2409 C CA . ALA A 1 323 ? -9.145 19.967 39.089 1.00 81.00 323 ALA A CA 1
ATOM 2410 C C . ALA A 1 323 ? -8.067 19.398 38.154 1.00 81.00 323 ALA A C 1
ATOM 241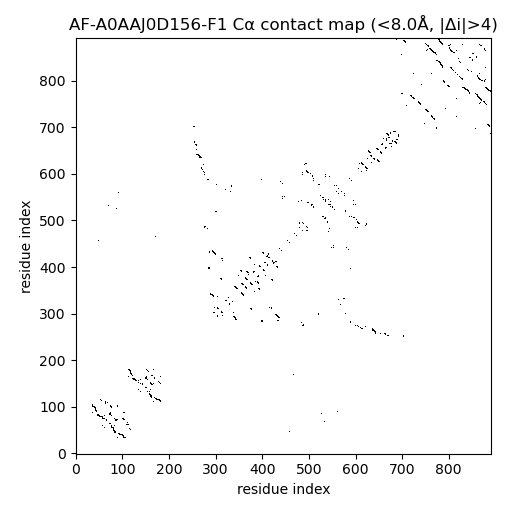2 O O . ALA A 1 323 ? -8.190 18.266 37.714 1.00 81.00 323 ALA A O 1
ATOM 2413 N N . ALA A 1 324 ? -6.971 20.122 37.901 1.00 76.06 324 ALA A N 1
ATOM 2414 C CA . ALA A 1 324 ? -5.933 19.707 36.941 1.00 76.06 324 ALA A CA 1
ATOM 2415 C C . ALA A 1 324 ? -5.276 18.331 37.219 1.00 76.06 324 ALA A C 1
ATOM 2417 O O . ALA A 1 324 ? -4.630 17.766 36.336 1.00 76.06 324 ALA A O 1
ATOM 2418 N N . SER A 1 325 ? -5.396 17.816 38.446 1.00 75.56 325 SER A N 1
ATOM 2419 C CA . SER A 1 325 ? -4.928 16.490 38.864 1.00 75.56 325 SER A CA 1
ATOM 2420 C C . SER A 1 325 ? -5.945 15.367 38.627 1.00 75.56 325 SER A C 1
ATOM 2422 O O . SER A 1 325 ? -5.576 14.194 38.707 1.00 75.56 325 SER A O 1
ATOM 2424 N N . ASP A 1 326 ? -7.207 15.698 38.354 1.00 78.25 326 ASP A N 1
ATOM 2425 C CA . ASP A 1 326 ? -8.265 14.735 38.074 1.00 78.25 326 ASP A CA 1
ATOM 2426 C C . ASP A 1 326 ? -8.018 14.084 36.701 1.00 78.25 326 ASP A C 1
ATOM 2428 O O . ASP A 1 326 ? -7.794 14.784 35.711 1.00 78.25 326 ASP A O 1
ATOM 2432 N N . PRO A 1 327 ? -8.070 12.748 36.572 1.00 72.44 327 PRO A N 1
ATOM 2433 C CA . PRO A 1 327 ? -7.996 12.090 35.272 1.00 72.44 327 PRO A CA 1
ATOM 2434 C C . PRO A 1 327 ? -8.972 12.653 34.225 1.00 72.44 327 PRO A C 1
ATOM 2436 O O . PRO A 1 327 ? -8.620 12.667 33.047 1.00 72.44 327 PRO A O 1
ATOM 2439 N N . LEU A 1 328 ? -10.148 13.146 34.635 1.00 75.62 328 LEU A N 1
ATOM 2440 C CA . LEU A 1 328 ? -11.161 13.769 33.776 1.00 75.62 328 LEU A CA 1
ATOM 2441 C C . LEU A 1 328 ? -10.835 15.212 33.367 1.00 75.62 328 LEU A C 1
ATOM 2443 O O . LEU A 1 328 ? -11.451 15.728 32.439 1.00 75.62 328 LEU A O 1
ATOM 2447 N N . SER A 1 329 ? -9.861 15.872 34.001 1.00 67.38 329 SER A N 1
ATOM 2448 C CA . SER A 1 329 ? -9.411 17.209 33.584 1.00 67.38 329 SER A CA 1
ATOM 2449 C C . SER A 1 329 ? -8.515 17.174 32.345 1.00 67.38 329 SER A C 1
ATOM 2451 O O . SER A 1 329 ? -8.098 18.219 31.839 1.00 67.38 329 SER A O 1
ATOM 2453 N N . LYS A 1 330 ? -8.155 15.976 31.871 1.00 62.38 330 LYS A N 1
ATOM 2454 C CA . LYS A 1 330 ? -7.335 15.801 30.676 1.00 62.38 330 LYS A CA 1
ATOM 2455 C C . LYS A 1 330 ? -8.154 16.148 29.436 1.00 62.38 330 LYS A C 1
ATOM 2457 O O . LYS A 1 330 ? -9.193 15.557 29.173 1.00 62.38 330 LYS A O 1
ATOM 2462 N N . THR A 1 331 ? -7.613 17.035 28.607 1.00 53.75 331 THR A N 1
ATOM 2463 C CA . THR A 1 331 ? -8.176 17.378 27.290 1.00 53.75 331 THR A CA 1
ATOM 2464 C C . THR A 1 331 ? -8.097 16.230 26.278 1.00 53.75 331 THR A C 1
ATOM 2466 O O . THR A 1 331 ? -8.718 16.306 25.221 1.00 53.75 331 THR A O 1
ATOM 2469 N N . ASP A 1 332 ? -7.343 15.166 26.585 1.00 61.94 332 ASP A N 1
ATOM 2470 C CA . ASP A 1 332 ? -7.289 13.929 25.806 1.00 61.94 332 ASP A CA 1
ATOM 2471 C C . ASP A 1 332 ? -8.082 12.799 26.502 1.00 61.94 332 ASP A C 1
ATOM 2473 O O . ASP A 1 332 ? -7.560 12.161 27.422 1.00 61.94 332 ASP A O 1
ATOM 2477 N N . PRO A 1 333 ? -9.292 12.466 26.014 1.00 61.50 333 PRO A N 1
ATOM 2478 C CA . PRO A 1 333 ? -10.136 11.403 26.567 1.00 61.50 333 PRO A CA 1
ATOM 2479 C C . PRO A 1 333 ? -9.494 10.012 26.530 1.00 61.50 333 PRO A C 1
ATOM 2481 O O . PRO A 1 333 ? -9.814 9.153 27.343 1.00 61.50 333 PRO A O 1
ATOM 2484 N N . GLN A 1 334 ? -8.560 9.769 25.602 1.00 60.94 334 GLN A N 1
ATOM 2485 C CA . GLN A 1 334 ? -7.859 8.484 25.491 1.00 60.94 334 GLN A CA 1
ATOM 2486 C C . GLN A 1 334 ? -6.652 8.373 26.435 1.00 60.94 334 GLN A C 1
ATOM 2488 O O . GLN A 1 334 ? -6.080 7.286 26.567 1.00 60.94 334 GLN A O 1
ATOM 2493 N N . ALA A 1 335 ? -6.260 9.477 27.081 1.00 63.81 335 ALA A N 1
ATOM 2494 C CA . ALA A 1 335 ? -5.274 9.502 28.161 1.00 63.81 335 ALA A CA 1
ATOM 2495 C C . ALA A 1 335 ? -5.909 9.239 29.542 1.00 63.81 335 ALA A C 1
ATOM 2497 O O . ALA A 1 335 ? -5.206 9.228 30.564 1.00 63.81 335 ALA A O 1
ATOM 2498 N N . ILE A 1 336 ? -7.229 9.042 29.574 1.00 72.19 336 ILE A N 1
ATOM 2499 C CA . ILE A 1 336 ? -7.987 8.621 30.746 1.00 72.19 336 ILE A CA 1
ATOM 2500 C C . ILE A 1 336 ? -7.876 7.100 30.826 1.00 72.19 336 ILE A C 1
ATOM 2502 O O . ILE A 1 336 ? -8.327 6.371 29.942 1.00 72.19 336 ILE A O 1
ATOM 2506 N N . ALA A 1 337 ? -7.195 6.620 31.863 1.00 75.06 337 ALA A N 1
ATOM 2507 C CA . ALA A 1 337 ? -7.088 5.196 32.129 1.00 75.06 337 ALA A CA 1
ATOM 2508 C C . ALA A 1 337 ? -8.335 4.753 32.896 1.00 75.06 337 ALA A C 1
ATOM 2510 O O . ALA A 1 337 ? -8.583 5.225 34.005 1.00 75.06 337 ALA A O 1
ATOM 2511 N N . PHE A 1 338 ? -9.105 3.851 32.296 1.00 83.25 338 PHE A N 1
ATOM 2512 C CA . PHE A 1 338 ? -10.214 3.188 32.970 1.00 83.25 338 PHE A CA 1
ATOM 2513 C C . PHE A 1 338 ? -9.735 1.893 33.622 1.00 83.25 338 PHE A C 1
ATOM 2515 O O . PHE A 1 338 ? -8.700 1.353 33.216 1.00 83.25 338 PHE A O 1
ATOM 2522 N N . PRO A 1 339 ? -10.463 1.388 34.628 1.00 85.31 339 PRO A N 1
ATOM 2523 C CA . PRO A 1 339 ? -10.106 0.131 35.251 1.00 85.31 339 PRO A CA 1
ATOM 2524 C C . PRO A 1 339 ? -10.103 -1.017 34.241 1.00 85.31 339 PRO A C 1
ATOM 2526 O O . PRO A 1 339 ? -10.955 -1.090 33.354 1.00 85.31 339 PRO A O 1
ATOM 2529 N N . ALA A 1 340 ? -9.129 -1.907 34.396 1.00 89.62 340 ALA A N 1
ATOM 2530 C CA . ALA A 1 340 ? -8.979 -3.082 33.560 1.00 89.62 340 ALA A CA 1
ATOM 2531 C C . ALA A 1 340 ? -9.731 -4.276 34.157 1.00 89.62 340 ALA A C 1
ATOM 2533 O O . ALA A 1 340 ? -9.773 -4.468 35.373 1.00 89.62 340 ALA A O 1
ATOM 2534 N N . PHE A 1 341 ? -10.279 -5.101 33.278 1.00 93.19 341 PHE A N 1
ATOM 2535 C CA . PHE A 1 341 ? -10.932 -6.364 33.579 1.00 93.19 341 PHE A CA 1
ATOM 2536 C C . PHE A 1 341 ? -10.347 -7.458 32.687 1.00 93.19 341 PHE A C 1
ATOM 2538 O O . PHE A 1 341 ? -9.781 -7.162 31.634 1.00 93.19 341 PHE A O 1
ATOM 2545 N N . TYR A 1 342 ? -10.473 -8.717 33.088 1.00 93.75 342 TYR A N 1
ATOM 2546 C CA . TYR A 1 342 ? -10.130 -9.865 32.251 1.00 93.75 342 TYR A CA 1
ATOM 2547 C C . TYR A 1 342 ? -11.058 -11.044 32.531 1.00 93.75 342 TYR A C 1
ATOM 2549 O O . TYR A 1 342 ? -11.702 -11.113 33.577 1.00 93.75 342 TYR A O 1
ATOM 2557 N N . LEU A 1 343 ? -11.122 -11.980 31.585 1.00 93.88 343 LEU A N 1
ATOM 2558 C CA . LEU A 1 343 ? -11.890 -13.214 31.735 1.00 93.88 343 LEU A CA 1
ATOM 2559 C C . LEU A 1 343 ? -10.993 -14.331 32.258 1.00 93.88 343 LEU A C 1
ATOM 2561 O O . LEU A 1 343 ? -9.905 -14.559 31.726 1.00 93.88 343 LEU A O 1
ATOM 2565 N N . GLN A 1 344 ? -11.467 -15.059 33.259 1.00 93.38 344 GLN A N 1
ATOM 2566 C CA . GLN A 1 344 ? -10.807 -16.238 33.806 1.00 93.38 344 GLN A CA 1
ATOM 2567 C C . GLN A 1 344 ? -11.719 -17.450 33.624 1.00 93.38 344 GLN A C 1
ATOM 2569 O O . GLN A 1 344 ? -12.916 -17.368 33.873 1.00 93.38 344 GLN A O 1
ATOM 2574 N N . ALA A 1 345 ? -11.158 -18.571 33.172 1.00 88.94 345 ALA A N 1
ATOM 2575 C CA . ALA A 1 345 ? -11.871 -19.841 33.075 1.00 88.94 345 ALA A CA 1
ATOM 2576 C C . ALA A 1 345 ? -11.573 -20.673 34.335 1.00 88.94 345 ALA A C 1
ATOM 2578 O O . ALA A 1 345 ? -10.470 -21.217 34.436 1.00 88.94 345 ALA A O 1
ATOM 2579 N N . PRO A 1 346 ? -12.481 -20.738 35.325 1.00 86.75 346 PRO A N 1
ATOM 2580 C CA . PRO A 1 346 ? -12.253 -21.554 36.507 1.00 86.75 346 PRO A CA 1
ATOM 2581 C C . PRO A 1 346 ? -12.408 -23.047 36.186 1.00 86.75 346 PRO A C 1
ATOM 2583 O O . PRO A 1 346 ? -13.152 -23.448 35.288 1.00 86.75 346 PRO A O 1
ATOM 2586 N N . ALA A 1 347 ? -11.678 -23.888 36.920 1.00 81.88 347 ALA A N 1
ATOM 2587 C CA . ALA A 1 347 ? -11.732 -25.336 36.745 1.00 81.88 347 ALA A CA 1
ATOM 2588 C C . ALA A 1 347 ? -13.145 -25.867 37.047 1.00 81.88 347 ALA A C 1
ATOM 2590 O O . ALA A 1 347 ? -13.715 -25.555 38.090 1.00 81.88 347 ALA A O 1
ATOM 2591 N N . GLY A 1 348 ? -13.708 -26.668 36.136 1.00 81.06 348 GLY A N 1
ATOM 2592 C CA . GLY A 1 348 ? -15.060 -27.225 36.279 1.00 81.06 348 GLY A CA 1
ATOM 2593 C C . GLY A 1 348 ? -16.204 -26.270 35.912 1.00 81.06 348 GLY A C 1
ATOM 2594 O O . GLY A 1 348 ? -17.364 -26.608 36.139 1.00 81.06 348 GLY A O 1
ATOM 2595 N N . ALA A 1 349 ? -15.908 -25.096 35.343 1.00 84.31 349 ALA A N 1
ATOM 2596 C CA . ALA A 1 349 ? -16.927 -24.190 34.819 1.00 84.31 349 ALA A CA 1
ATOM 2597 C C . ALA A 1 349 ? -17.724 -24.816 33.658 1.00 84.31 349 ALA A C 1
ATOM 2599 O O . ALA A 1 349 ? -17.137 -25.515 32.824 1.00 84.31 349 ALA A O 1
ATOM 2600 N N . PRO A 1 350 ? -19.030 -24.515 33.529 1.00 86.44 350 PRO A N 1
ATOM 2601 C CA . PRO A 1 350 ? -19.782 -24.801 32.313 1.00 86.44 350 PRO A CA 1
ATOM 2602 C C . PRO A 1 350 ? -19.092 -24.215 31.073 1.00 86.44 350 PRO A C 1
ATOM 2604 O O . PRO A 1 350 ? -18.577 -23.092 31.101 1.00 86.44 350 PRO A O 1
ATOM 2607 N N . ALA A 1 351 ? -19.099 -24.961 29.967 1.00 86.88 351 ALA A N 1
ATOM 2608 C CA . ALA A 1 351 ? -18.469 -24.526 28.724 1.00 86.88 351 ALA A CA 1
ATOM 2609 C C . ALA A 1 351 ? -19.022 -23.164 28.263 1.00 86.88 351 ALA A C 1
ATOM 2611 O O . ALA A 1 351 ? -20.233 -22.962 28.203 1.00 86.88 351 ALA A O 1
ATOM 2612 N N . GLY A 1 352 ? -18.125 -22.229 27.939 1.00 87.50 352 GLY A N 1
ATOM 2613 C CA . GLY A 1 352 ? -18.484 -20.879 27.491 1.00 87.50 352 GLY A CA 1
ATOM 2614 C C . GLY A 1 352 ? -18.826 -19.883 28.607 1.00 87.50 352 GLY A C 1
ATOM 2615 O O . GLY A 1 352 ? -19.151 -18.738 28.292 1.00 87.50 352 GLY A O 1
ATOM 2616 N N . THR A 1 353 ? -18.722 -20.282 29.881 1.00 92.12 353 THR A N 1
ATOM 2617 C CA . THR A 1 353 ? -18.876 -19.383 31.035 1.00 92.12 353 THR A CA 1
ATOM 2618 C C . THR A 1 353 ? -17.540 -19.088 31.704 1.00 92.12 353 THR A C 1
ATOM 2620 O O . THR A 1 353 ? -16.644 -19.932 31.765 1.00 92.12 353 THR A O 1
ATOM 2623 N N . TYR A 1 354 ? -17.406 -17.862 32.196 1.00 94.38 354 TYR A N 1
ATOM 2624 C CA . TYR A 1 354 ? -16.164 -17.323 32.727 1.00 94.38 354 TYR A CA 1
ATOM 2625 C C . TYR A 1 354 ? -16.436 -16.501 33.980 1.00 94.38 354 TYR A C 1
ATOM 2627 O O . TYR A 1 354 ? -17.515 -15.930 34.152 1.00 94.38 354 TYR A O 1
ATOM 2635 N N . ASP A 1 355 ? -15.418 -16.399 34.824 1.00 95.62 355 ASP A N 1
ATOM 2636 C CA . ASP A 1 355 ? -15.328 -15.335 35.809 1.00 95.62 355 ASP A CA 1
ATOM 2637 C C . ASP A 1 355 ? -14.892 -14.042 35.114 1.00 95.62 355 ASP A C 1
ATOM 2639 O O . ASP A 1 355 ? -13.953 -14.039 34.311 1.00 95.62 355 ASP A O 1
ATOM 2643 N N . LEU A 1 356 ? -15.542 -12.931 35.453 1.00 94.50 356 LEU A N 1
ATOM 2644 C CA . LEU A 1 356 ? -15.121 -11.598 35.039 1.00 94.50 356 LEU A CA 1
ATOM 2645 C C . LEU A 1 356 ? -14.385 -10.939 36.206 1.00 94.50 356 LEU A C 1
ATOM 2647 O O . LEU A 1 356 ? -14.968 -10.682 37.259 1.00 94.50 356 LEU A O 1
ATOM 2651 N N . VAL A 1 357 ? -13.088 -10.706 36.029 1.00 94.06 357 VAL A N 1
ATOM 2652 C CA . VAL A 1 357 ? -12.174 -10.329 37.107 1.00 94.06 357 VAL A CA 1
ATOM 2653 C C . VAL A 1 357 ? -11.745 -8.878 36.953 1.00 94.06 357 VAL A C 1
ATOM 2655 O O . VAL A 1 357 ? -11.296 -8.459 35.889 1.00 94.06 357 VAL A O 1
ATOM 2658 N N . TYR A 1 358 ? -11.862 -8.112 38.031 1.00 91.38 358 TYR A N 1
ATOM 2659 C CA . TYR A 1 358 ? -11.376 -6.745 38.154 1.00 91.38 358 TYR A CA 1
ATOM 2660 C C . TYR A 1 358 ? -9.869 -6.737 38.450 1.00 91.38 358 TYR A C 1
ATOM 2662 O O . TYR A 1 358 ? -9.425 -7.239 39.486 1.00 91.38 358 TYR A O 1
ATOM 2670 N N . ALA A 1 359 ? -9.077 -6.139 37.558 1.00 82.88 359 ALA A N 1
ATOM 2671 C CA . ALA A 1 359 ? -7.620 -6.026 37.665 1.00 82.88 359 ALA A CA 1
ATOM 2672 C C . ALA A 1 359 ? -7.192 -4.770 38.454 1.00 82.88 359 ALA A C 1
ATOM 2674 O O . ALA A 1 359 ? -6.383 -3.964 37.990 1.00 82.88 359 ALA A O 1
ATOM 2675 N N . GLY A 1 360 ? -7.779 -4.575 39.637 1.00 75.38 360 GLY A N 1
ATOM 2676 C CA . GLY A 1 360 ? -7.408 -3.511 40.573 1.00 75.38 360 GLY A CA 1
ATOM 2677 C C . GLY A 1 360 ? -6.167 -3.842 41.412 1.00 75.38 360 GLY A C 1
ATOM 2678 O O . GLY A 1 360 ? -5.480 -4.831 41.175 1.00 75.38 360 GLY A O 1
ATOM 2679 N N . LYS A 1 361 ? -5.889 -3.029 42.447 1.00 73.06 361 LYS A N 1
ATOM 2680 C CA . LYS A 1 361 ? -4.812 -3.311 43.427 1.00 73.06 361 LYS A CA 1
ATOM 2681 C C . LYS A 1 361 ? -4.992 -4.666 44.121 1.00 73.06 361 LYS A C 1
ATOM 2683 O O . LYS A 1 361 ? -4.012 -5.304 44.486 1.00 73.06 361 LYS A O 1
ATOM 2688 N N . THR A 1 362 ? -6.242 -5.067 44.315 1.00 80.44 362 THR A N 1
ATOM 2689 C CA . THR A 1 362 ? -6.646 -6.380 44.807 1.00 80.44 362 THR A CA 1
ATOM 2690 C C . THR A 1 362 ? -7.535 -7.034 43.758 1.00 80.44 362 THR A C 1
ATOM 2692 O O . THR A 1 362 ? -8.392 -6.377 43.161 1.00 80.44 362 THR A O 1
ATOM 2695 N N . THR A 1 363 ? -7.324 -8.326 43.521 1.00 82.75 363 THR A N 1
ATOM 2696 C CA . THR A 1 363 ? -8.162 -9.111 42.612 1.00 82.75 363 THR A CA 1
ATOM 2697 C C . THR A 1 363 ? -9.565 -9.226 43.197 1.00 82.75 363 THR A C 1
ATOM 2699 O O . THR A 1 363 ? -9.729 -9.674 44.331 1.00 82.75 363 THR A O 1
ATOM 2702 N N . GLN A 1 364 ? -10.574 -8.823 42.428 1.00 92.44 364 GLN A N 1
ATOM 2703 C CA . GLN A 1 364 ? -11.984 -8.968 42.791 1.00 92.44 364 GLN A CA 1
ATOM 2704 C C . GLN A 1 364 ? -12.744 -9.585 41.617 1.00 92.44 364 GLN A C 1
ATOM 2706 O O . GLN A 1 364 ? -12.412 -9.338 40.461 1.00 92.44 364 GLN A O 1
ATOM 2711 N N . TYR A 1 365 ? -13.770 -10.370 41.907 1.00 93.62 365 TYR A N 1
ATOM 2712 C CA . TYR A 1 365 ? -14.618 -11.027 40.920 1.00 93.62 365 TYR A CA 1
ATOM 2713 C C . TYR A 1 365 ? -15.948 -10.299 40.844 1.00 93.62 365 TYR A C 1
ATOM 2715 O O . TYR A 1 365 ? -16.497 -9.888 41.868 1.00 93.62 365 TYR A O 1
ATOM 2723 N N . LEU A 1 366 ? -16.476 -10.142 39.638 1.00 93.88 366 LEU A N 1
ATOM 2724 C CA . LEU A 1 366 ? -17.839 -9.674 39.466 1.00 93.88 366 LEU A CA 1
ATOM 2725 C C . LEU A 1 366 ? -18.775 -10.838 39.772 1.00 93.88 366 LEU A C 1
ATOM 2727 O O . LEU A 1 366 ? -18.548 -11.960 39.327 1.00 93.88 366 LEU A O 1
ATOM 2731 N N . ALA A 1 367 ? -19.824 -10.564 40.533 1.00 94.25 367 ALA A N 1
ATOM 2732 C CA . ALA A 1 367 ? -20.870 -11.514 40.853 1.00 94.25 367 ALA A CA 1
ATOM 2733 C C . ALA A 1 367 ? -22.238 -10.887 40.612 1.00 94.25 367 ALA A C 1
ATOM 2735 O O . ALA A 1 367 ? -22.439 -9.698 40.862 1.00 94.25 367 ALA A O 1
ATOM 2736 N N . MET A 1 368 ? -23.199 -11.700 40.194 1.00 93.06 368 MET A N 1
ATOM 2737 C CA . MET A 1 368 ? -24.608 -11.343 40.259 1.00 93.06 368 MET A CA 1
ATOM 2738 C C . MET A 1 368 ? -25.175 -11.806 41.597 1.00 93.06 368 MET A C 1
ATOM 2740 O O . MET A 1 368 ? -24.966 -12.953 41.994 1.00 93.06 368 MET A O 1
ATOM 2744 N N . ASN A 1 369 ? -25.891 -10.927 42.299 1.00 91.50 369 ASN A N 1
ATOM 2745 C CA . ASN A 1 369 ? -26.648 -11.308 43.492 1.00 91.50 369 ASN A CA 1
ATOM 2746 C C . ASN A 1 369 ? -28.062 -11.801 43.137 1.00 91.50 369 ASN A C 1
ATOM 2748 O O . ASN A 1 369 ? -28.508 -11.670 41.999 1.00 91.50 369 ASN A O 1
ATOM 2752 N N . GLN A 1 370 ? -28.791 -12.363 44.103 1.00 89.50 370 GLN A N 1
ATOM 2753 C CA . GLN A 1 370 ? -30.153 -12.893 43.886 1.00 89.50 370 GLN A CA 1
ATOM 2754 C C . GLN A 1 370 ? -31.183 -11.849 43.419 1.00 89.50 370 GLN A C 1
ATOM 2756 O O . GLN A 1 370 ? -32.235 -12.207 42.902 1.00 89.50 370 GLN A O 1
ATOM 2761 N N . LYS A 1 371 ? -30.892 -10.556 43.594 1.00 87.50 371 LYS A N 1
ATOM 2762 C CA . LYS A 1 371 ? -31.731 -9.444 43.122 1.00 87.50 371 LYS A CA 1
ATOM 2763 C C . LYS A 1 371 ? -31.333 -8.964 41.716 1.00 87.50 371 LYS A C 1
ATOM 2765 O O . LYS A 1 371 ? -31.838 -7.940 41.274 1.00 87.50 371 LYS A O 1
ATOM 2770 N N . GLY A 1 372 ? -30.386 -9.635 41.058 1.00 87.94 372 GLY A N 1
ATOM 2771 C CA . GLY A 1 372 ? -29.868 -9.250 39.744 1.00 87.94 372 GLY A CA 1
ATOM 2772 C C . GLY A 1 372 ? -28.875 -8.084 39.768 1.00 87.94 372 GLY A C 1
ATOM 2773 O O . GLY A 1 372 ? -28.539 -7.560 38.718 1.00 87.94 372 GLY A O 1
ATOM 2774 N N . ASN A 1 373 ? -28.374 -7.640 40.925 1.00 88.50 373 ASN A N 1
ATOM 2775 C CA . ASN A 1 373 ? -27.360 -6.577 40.951 1.00 88.50 373 ASN A CA 1
ATOM 2776 C C . ASN A 1 373 ? -25.967 -7.150 40.720 1.00 88.50 373 ASN A C 1
ATOM 2778 O O . ASN A 1 373 ? -25.644 -8.213 41.256 1.00 88.50 373 ASN A O 1
ATOM 2782 N N . ILE A 1 374 ? -25.129 -6.392 40.015 1.00 90.44 374 ILE A N 1
ATOM 2783 C CA . ILE A 1 374 ? -23.736 -6.756 39.775 1.00 90.44 374 ILE A CA 1
ATOM 2784 C C . ILE A 1 374 ? -22.840 -6.102 40.827 1.00 90.44 374 ILE A C 1
ATOM 2786 O O . ILE A 1 374 ? -22.804 -4.879 40.981 1.00 90.44 374 ILE A O 1
ATOM 2790 N N . VAL A 1 375 ? -22.132 -6.942 41.577 1.00 90.69 375 VAL A N 1
ATOM 2791 C CA . VAL A 1 375 ? -21.309 -6.572 42.734 1.00 90.69 375 VAL A CA 1
ATOM 2792 C C . VAL A 1 375 ? -19.900 -7.151 42.607 1.00 90.69 375 VAL A C 1
ATOM 2794 O O . VAL A 1 375 ? -19.666 -8.072 41.830 1.00 90.69 375 VAL A O 1
ATOM 2797 N N . LEU A 1 376 ? -18.959 -6.619 43.381 1.00 91.31 376 LEU A N 1
ATOM 2798 C CA . LEU A 1 376 ? -17.594 -7.118 43.514 1.00 91.31 376 LEU A CA 1
ATOM 2799 C C . LEU A 1 376 ? -17.486 -8.020 44.750 1.00 91.31 376 LEU A C 1
ATOM 2801 O O . LEU A 1 376 ? -17.927 -7.650 45.837 1.00 91.31 376 LEU A O 1
ATOM 2805 N N . THR A 1 377 ? -16.850 -9.179 44.596 1.00 92.31 377 THR A N 1
ATOM 2806 C CA . THR A 1 377 ? -16.533 -10.121 45.679 1.00 92.31 377 THR A CA 1
ATOM 2807 C C . THR A 1 377 ? -15.049 -10.492 45.661 1.00 92.31 377 THR A C 1
ATOM 2809 O O . THR A 1 377 ? -14.393 -10.428 44.623 1.00 92.31 377 THR A O 1
ATOM 2812 N N . GLY A 1 378 ? -14.485 -10.856 46.814 1.00 91.06 378 GLY A N 1
ATOM 2813 C CA . GLY A 1 378 ? -13.072 -11.240 46.928 1.00 91.06 378 GLY A CA 1
ATOM 2814 C C . GLY A 1 378 ? -12.759 -12.643 46.397 1.00 91.06 378 GLY A C 1
ATOM 2815 O O . GLY A 1 378 ? -11.605 -12.937 46.099 1.00 91.06 378 GLY A O 1
ATOM 2816 N N . THR A 1 379 ? -13.766 -13.506 46.257 1.00 90.88 379 THR A N 1
ATOM 2817 C CA . THR A 1 379 ? -13.602 -14.907 45.846 1.00 90.88 379 THR A CA 1
ATOM 2818 C C . THR A 1 379 ? -14.608 -15.297 44.769 1.00 90.88 379 THR A C 1
ATOM 2820 O O . THR A 1 379 ? -15.757 -14.854 44.792 1.00 90.88 379 THR A O 1
ATOM 2823 N N . SER A 1 380 ? -14.176 -16.146 43.832 1.00 93.25 380 SER A N 1
ATOM 2824 C CA . SER A 1 380 ? -15.067 -16.769 42.850 1.00 93.25 380 SER A CA 1
ATOM 2825 C C . SER A 1 380 ? -15.996 -17.764 43.549 1.00 93.25 380 SER A C 1
ATOM 2827 O O . SER A 1 380 ? -15.532 -18.596 44.330 1.00 93.25 380 SER A O 1
ATOM 2829 N N . THR A 1 381 ? -17.302 -17.661 43.299 1.00 93.75 381 THR A N 1
ATOM 2830 C CA . THR A 1 381 ? -18.328 -18.537 43.889 1.00 93.75 381 THR A CA 1
ATOM 2831 C C . THR A 1 381 ? -18.814 -19.621 42.929 1.00 93.75 381 THR A C 1
ATOM 2833 O O . THR A 1 381 ? -19.581 -20.497 43.330 1.00 93.75 381 THR A O 1
ATOM 2836 N N . GLY A 1 382 ? -18.346 -19.605 41.679 1.00 92.06 382 GLY A N 1
ATOM 2837 C CA . GLY A 1 382 ? -18.765 -20.551 40.652 1.00 92.06 382 GLY A CA 1
ATOM 2838 C C . GLY A 1 382 ? -20.077 -20.152 39.958 1.00 92.06 382 GLY A C 1
ATOM 2839 O O . GLY A 1 382 ? -20.556 -19.023 40.111 1.00 92.06 382 GLY A O 1
ATOM 2840 N N . PRO A 1 383 ? -20.664 -21.065 39.160 1.00 91.12 383 PRO A N 1
ATOM 2841 C CA . PRO A 1 383 ? -21.882 -20.798 38.383 1.00 91.12 383 PRO A CA 1
ATOM 2842 C C . PRO A 1 383 ? -23.164 -20.790 39.237 1.00 91.12 383 PRO A C 1
ATOM 2844 O O . PRO A 1 383 ? -24.193 -20.257 38.819 1.00 91.12 383 PRO A O 1
ATOM 2847 N N . ASN A 1 384 ? -23.114 -21.382 40.433 1.00 90.44 384 ASN A N 1
ATOM 2848 C CA . ASN A 1 384 ? -24.242 -21.475 41.356 1.00 90.44 384 ASN A CA 1
ATOM 2849 C C . ASN A 1 384 ? -24.193 -20.346 42.388 1.00 90.44 384 ASN A C 1
ATOM 2851 O O . ASN A 1 384 ? -23.124 -19.851 42.738 1.00 90.44 384 ASN A O 1
ATOM 2855 N N . TYR A 1 385 ? -25.354 -19.970 42.925 1.00 92.44 385 TYR A N 1
ATOM 2856 C CA . TYR A 1 385 ? -25.407 -19.031 44.040 1.00 92.44 385 TYR A CA 1
ATOM 2857 C C . TYR A 1 385 ? -24.796 -19.656 45.301 1.00 92.44 385 TYR A C 1
ATOM 2859 O O . TYR A 1 385 ? -25.391 -20.545 45.907 1.00 92.44 385 TYR A O 1
ATOM 2867 N N . VAL A 1 386 ? -23.648 -19.137 45.737 1.00 91.25 386 VAL A N 1
ATOM 2868 C CA . VAL A 1 386 ? -23.042 -19.433 47.044 1.00 91.25 386 VAL A CA 1
ATOM 2869 C C . VAL A 1 386 ? -23.014 -18.134 47.838 1.00 91.25 386 VAL A C 1
ATOM 2871 O O . VAL A 1 386 ? -22.578 -17.102 47.332 1.00 91.25 386 VAL A O 1
ATOM 2874 N N . ASN A 1 387 ? -23.543 -18.150 49.065 1.00 91.12 387 ASN A N 1
ATOM 2875 C CA . ASN A 1 387 ? -23.742 -16.943 49.883 1.00 91.12 387 ASN A CA 1
ATOM 2876 C C . ASN A 1 387 ? -24.520 -15.829 49.149 1.00 91.12 387 ASN A C 1
ATOM 2878 O O . ASN A 1 387 ? -24.256 -14.642 49.321 1.00 91.12 387 ASN A O 1
ATOM 2882 N N . GLY A 1 388 ? -25.472 -16.223 48.294 1.00 92.44 388 GLY A N 1
ATOM 2883 C CA . GLY A 1 388 ? -26.301 -15.300 47.516 1.00 92.44 388 GLY A CA 1
ATOM 2884 C C . GLY A 1 388 ? -25.607 -14.649 46.314 1.00 92.44 388 GLY A C 1
ATOM 2885 O O . GLY A 1 388 ? -26.201 -13.750 45.717 1.00 92.44 388 GLY A O 1
ATOM 2886 N N . LEU A 1 389 ? -24.400 -15.097 45.937 1.00 94.56 389 LEU A N 1
ATOM 2887 C CA . LEU A 1 389 ? -23.601 -14.566 44.825 1.00 94.56 389 LEU A CA 1
ATOM 2888 C C . LEU A 1 389 ? -23.217 -15.656 43.812 1.00 94.56 389 LEU A C 1
ATOM 2890 O O . LEU A 1 389 ? -22.811 -16.749 44.206 1.00 94.56 389 LEU A O 1
ATOM 2894 N N . ALA A 1 390 ? -23.293 -15.348 42.518 1.00 94.06 390 ALA A N 1
ATOM 2895 C CA . ALA A 1 390 ? -22.826 -16.211 41.427 1.00 94.06 390 ALA A CA 1
ATOM 2896 C C . ALA A 1 390 ? -21.836 -15.453 40.528 1.00 94.06 390 ALA A C 1
ATOM 2898 O O . ALA A 1 390 ? -22.151 -14.344 40.093 1.00 94.06 390 ALA A O 1
ATOM 2899 N N . THR A 1 391 ? -20.660 -16.026 40.252 1.00 94.12 391 THR A N 1
ATOM 2900 C CA . THR A 1 391 ? -19.582 -15.371 39.480 1.00 94.12 391 THR A CA 1
ATOM 2901 C C . THR A 1 391 ? -19.391 -15.959 38.092 1.00 94.12 391 THR A C 1
ATOM 2903 O O . THR A 1 391 ? -19.395 -15.215 37.121 1.00 94.12 391 THR A O 1
ATOM 2906 N N . THR A 1 392 ? -19.236 -17.275 37.965 1.00 94.75 392 THR A N 1
ATOM 2907 C CA . THR A 1 392 ? -18.877 -17.948 36.706 1.00 94.75 392 THR A CA 1
ATOM 2908 C C . THR A 1 392 ? -20.094 -18.073 35.790 1.00 94.75 392 THR A C 1
ATOM 2910 O O . THR A 1 392 ? -20.603 -19.157 35.517 1.00 94.75 392 THR A O 1
ATOM 2913 N N . ILE A 1 393 ? -20.616 -16.925 35.381 1.00 92.94 393 ILE A N 1
ATOM 2914 C CA . ILE A 1 393 ? -21.872 -16.763 34.651 1.00 92.94 393 ILE A CA 1
ATOM 2915 C C . ILE A 1 393 ? -21.690 -15.859 33.431 1.00 92.94 393 ILE A C 1
ATOM 2917 O O . ILE A 1 393 ? -22.636 -15.657 32.675 1.00 92.94 393 ILE A O 1
ATOM 2921 N N . PHE A 1 394 ? -20.497 -15.299 33.215 1.00 93.00 394 PHE A N 1
ATOM 2922 C CA . PHE A 1 394 ? -20.255 -14.368 32.119 1.00 93.00 394 PHE A CA 1
ATOM 2923 C C . PHE A 1 394 ? -19.896 -15.111 30.840 1.00 93.00 394 PHE A C 1
ATOM 2925 O O . PHE A 1 394 ? -19.032 -15.983 30.830 1.00 93.00 394 PHE A O 1
ATOM 2932 N N . THR A 1 395 ? -20.538 -14.725 29.747 1.00 90.31 395 THR A N 1
ATOM 2933 C CA . THR A 1 395 ? -20.283 -15.238 28.398 1.00 90.31 395 THR A CA 1
ATOM 2934 C C . THR A 1 395 ? -19.725 -14.116 27.537 1.00 90.31 395 THR A C 1
ATOM 2936 O O . THR A 1 395 ? -20.062 -12.954 27.767 1.00 90.31 395 THR A O 1
ATOM 2939 N N . PHE A 1 396 ? -18.951 -14.428 26.499 1.00 88.44 396 PHE A N 1
ATOM 2940 C CA . PHE A 1 396 ? -18.513 -13.413 25.544 1.00 88.44 396 PHE A CA 1
ATOM 2941 C C . PHE A 1 396 ? -18.561 -13.886 24.096 1.00 88.44 396 PHE A C 1
ATOM 2943 O O . PHE A 1 396 ? -18.576 -15.085 23.826 1.00 88.44 396 PHE A O 1
ATOM 2950 N N . ASN A 1 397 ? -18.545 -12.934 23.161 1.00 84.94 397 ASN A N 1
ATOM 2951 C CA . ASN A 1 397 ? -18.342 -13.220 21.745 1.00 84.94 397 ASN A CA 1
ATOM 2952 C C . ASN A 1 397 ? -17.095 -12.520 21.183 1.00 84.94 397 ASN A C 1
ATOM 2954 O O . ASN A 1 397 ? -16.536 -11.595 21.775 1.00 84.94 397 ASN A O 1
ATOM 2958 N N . CYS A 1 398 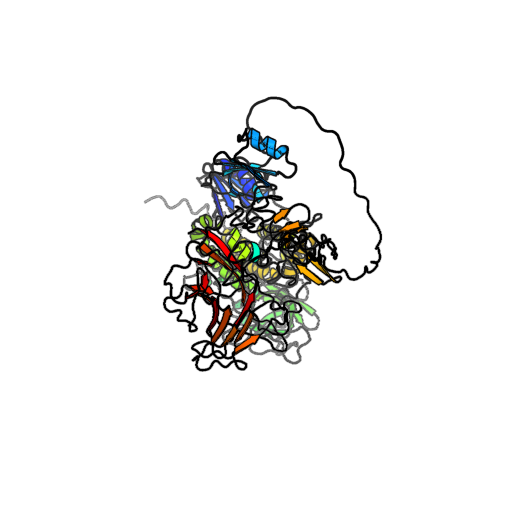? -16.676 -12.959 19.995 1.00 81.88 398 CYS A N 1
ATOM 2959 C CA . CYS A 1 398 ? -15.473 -12.471 19.314 1.00 81.88 398 CYS A CA 1
ATOM 2960 C C . CYS A 1 398 ? -15.493 -10.954 19.039 1.00 81.88 398 CYS A C 1
ATOM 2962 O O . CYS A 1 398 ? -14.437 -10.334 18.909 1.00 81.88 398 CYS A O 1
ATOM 2964 N N . ASN A 1 399 ? -16.690 -10.364 19.003 1.00 80.81 399 ASN A N 1
ATOM 2965 C CA . ASN A 1 399 ? -16.923 -8.954 18.718 1.00 80.81 399 ASN A CA 1
ATOM 2966 C C . ASN A 1 399 ? -16.863 -8.082 19.974 1.00 80.81 399 ASN A C 1
ATOM 2968 O O . ASN A 1 399 ? -17.108 -6.892 19.870 1.00 80.81 399 ASN A O 1
ATOM 2972 N N . GLY A 1 400 ? -16.577 -8.648 21.150 1.00 86.12 400 GLY A N 1
ATOM 2973 C CA . GLY A 1 400 ? -16.420 -7.872 22.373 1.00 86.12 400 GLY A CA 1
ATOM 2974 C C . GLY A 1 400 ? -17.715 -7.632 23.157 1.00 86.12 400 GLY A C 1
ATOM 2975 O O . GLY A 1 400 ? -17.725 -6.726 23.988 1.00 86.12 400 GLY A O 1
ATOM 2976 N N . LYS A 1 401 ? -18.801 -8.387 22.918 1.00 86.31 401 LYS A N 1
ATOM 2977 C CA . LYS A 1 401 ? -20.011 -8.342 23.765 1.00 86.31 401 LYS A CA 1
ATOM 2978 C C . LYS A 1 401 ? -19.862 -9.291 24.951 1.00 86.31 401 LYS A C 1
ATOM 2980 O O . LYS A 1 401 ? -19.417 -10.424 24.768 1.00 86.31 401 LYS A O 1
ATOM 2985 N N . ILE A 1 402 ? -20.280 -8.842 26.131 1.00 88.44 402 ILE A N 1
ATOM 2986 C CA . ILE A 1 402 ? -20.361 -9.635 27.359 1.00 88.44 402 ILE A CA 1
ATOM 2987 C C . ILE A 1 402 ? -21.834 -9.840 27.721 1.00 88.44 402 ILE A C 1
ATOM 2989 O O . ILE A 1 402 ? -22.608 -8.888 27.837 1.00 88.44 402 ILE A O 1
ATOM 2993 N N . GLY A 1 403 ? -22.210 -11.103 27.896 1.00 88.50 403 GLY A N 1
ATOM 2994 C CA . GLY A 1 403 ? -23.523 -11.547 28.362 1.00 88.50 403 GLY A CA 1
ATOM 2995 C C . GLY A 1 403 ? -23.434 -12.240 29.719 1.00 88.50 403 GLY A C 1
ATOM 2996 O O . GLY A 1 403 ? -22.339 -12.497 30.221 1.00 88.50 403 GLY A O 1
ATOM 2997 N N . ILE A 1 404 ? -24.591 -12.537 30.306 1.00 90.50 404 ILE A N 1
ATOM 2998 C CA . ILE A 1 404 ? -24.713 -13.350 31.518 1.00 90.50 404 ILE A CA 1
ATOM 2999 C C . ILE A 1 404 ? -25.630 -14.533 31.215 1.00 90.50 404 ILE A C 1
ATOM 3001 O O . ILE A 1 404 ? -26.695 -14.360 30.623 1.00 90.50 404 ILE A O 1
ATOM 3005 N N . THR A 1 405 ? -25.240 -15.723 31.657 1.00 89.44 405 THR A N 1
ATOM 3006 C CA . THR A 1 405 ? -26.087 -16.915 31.664 1.00 89.44 405 THR A CA 1
ATOM 3007 C C . THR A 1 405 ? -26.076 -17.531 33.053 1.00 89.44 405 THR A C 1
ATOM 3009 O O . THR A 1 405 ? -25.019 -17.891 33.565 1.00 89.44 405 THR A O 1
ATOM 3012 N N . GLN A 1 406 ? -27.254 -17.689 33.652 1.00 89.38 406 GLN A N 1
ATOM 3013 C CA . GLN A 1 406 ? -27.406 -18.333 34.950 1.00 89.38 406 GLN A CA 1
ATOM 3014 C C . GLN A 1 406 ? -28.598 -19.289 34.942 1.00 89.38 406 GLN A C 1
ATOM 3016 O O . GLN A 1 406 ? -29.692 -18.922 34.522 1.00 89.38 406 GLN A O 1
ATOM 3021 N N . GLY A 1 407 ? -28.386 -20.532 35.392 1.00 83.81 407 GLY A N 1
ATOM 3022 C CA . GLY A 1 407 ? -29.450 -21.543 35.452 1.00 83.81 407 GLY A CA 1
ATOM 3023 C C . GLY A 1 407 ? -30.119 -21.808 34.096 1.00 83.81 407 GLY A C 1
ATOM 3024 O O . GLY A 1 407 ? -31.317 -22.054 34.045 1.00 83.81 407 GLY A O 1
ATOM 3025 N N . GLY A 1 408 ? -29.371 -21.673 32.993 1.00 81.44 408 GLY A N 1
ATOM 3026 C CA . GLY A 1 408 ? -29.887 -21.793 31.622 1.00 81.44 408 GLY A CA 1
ATOM 3027 C C . GLY A 1 408 ? -30.638 -20.564 31.094 1.00 81.44 408 GLY A C 1
ATOM 3028 O O . GLY A 1 408 ? -30.994 -20.538 29.921 1.00 81.44 408 GLY A O 1
ATOM 3029 N N . THR A 1 409 ? -30.845 -19.531 31.915 1.00 85.81 409 THR A N 1
ATOM 3030 C CA . THR A 1 409 ? -31.482 -18.272 31.505 1.00 85.81 409 THR A CA 1
ATOM 3031 C C . THR A 1 409 ? -30.423 -17.245 31.113 1.00 85.81 409 THR A C 1
ATOM 3033 O O . THR A 1 409 ? -29.452 -17.037 31.843 1.00 85.81 409 THR A O 1
ATOM 3036 N N . THR A 1 410 ? -30.608 -16.581 29.971 1.00 86.75 410 THR A N 1
ATOM 3037 C CA . THR A 1 410 ? -29.770 -15.450 29.550 1.00 86.75 410 THR A CA 1
ATOM 3038 C C . THR A 1 410 ? -30.289 -14.150 30.157 1.00 86.75 410 THR A C 1
ATOM 3040 O O . THR A 1 410 ? -31.494 -13.886 30.154 1.00 86.75 410 THR A O 1
ATOM 3043 N N . TYR A 1 411 ? -29.373 -13.326 30.656 1.00 84.81 411 TYR A N 1
ATOM 3044 C CA . TYR A 1 411 ? -29.675 -12.021 31.232 1.00 84.81 411 TYR A CA 1
ATOM 3045 C C . TYR A 1 411 ? -29.062 -10.912 30.376 1.00 84.81 411 TYR A C 1
ATOM 3047 O O . TYR A 1 411 ? -27.944 -11.044 29.866 1.00 84.81 411 TYR A O 1
ATOM 3055 N N . SER A 1 412 ? -29.791 -9.806 30.257 1.00 76.44 412 SER A N 1
ATOM 3056 C CA . SER A 1 412 ? -29.316 -8.562 29.661 1.00 76.44 412 SER A CA 1
ATOM 3057 C C . SER A 1 412 ? -28.870 -7.573 30.737 1.00 76.44 412 SER A C 1
ATOM 3059 O O . SER A 1 412 ? -29.327 -7.630 31.879 1.00 76.44 412 SER A O 1
ATOM 3061 N N . TRP A 1 413 ? -27.947 -6.682 30.385 1.00 77.81 413 TRP A N 1
ATOM 3062 C CA . TRP A 1 413 ? -27.384 -5.687 31.300 1.00 77.81 413 TRP A CA 1
ATOM 3063 C C . TRP A 1 413 ? -28.139 -4.363 31.208 1.00 77.81 413 TRP A C 1
ATOM 3065 O O . TRP A 1 413 ? -28.403 -3.884 30.109 1.00 77.81 413 TRP A O 1
ATOM 3075 N N . ALA A 1 414 ? -28.406 -3.726 32.345 1.00 75.06 414 ALA A N 1
ATOM 3076 C CA . ALA A 1 414 ? -28.920 -2.364 32.413 1.00 75.06 414 ALA A CA 1
ATOM 3077 C C . ALA A 1 414 ? -28.042 -1.516 33.344 1.00 75.06 414 ALA A C 1
ATOM 3079 O O . ALA A 1 414 ? -27.783 -1.890 34.490 1.00 75.06 414 ALA A O 1
ATOM 3080 N N . SER A 1 415 ? -27.583 -0.363 32.855 1.00 69.38 415 SER A N 1
ATOM 3081 C CA . SER A 1 415 ? -26.940 0.674 33.664 1.00 69.38 415 SER A CA 1
ATOM 3082 C C . SER A 1 415 ? -27.956 1.787 33.946 1.00 69.38 415 SER A C 1
ATOM 3084 O O . SER A 1 415 ? -28.372 2.514 33.050 1.00 69.38 415 SER A O 1
ATOM 3086 N N . GLY A 1 416 ? -28.404 1.899 35.201 1.00 64.25 416 GLY A N 1
ATOM 3087 C CA . GLY A 1 416 ? -29.239 3.015 35.666 1.00 64.25 416 GLY A CA 1
ATOM 3088 C C . GLY A 1 416 ? -28.400 4.212 36.129 1.00 64.25 416 GLY A C 1
ATOM 3089 O O . GLY A 1 416 ? -27.191 4.259 35.909 1.00 64.25 416 GLY A O 1
ATOM 3090 N N . SER A 1 417 ? -29.008 5.143 36.875 1.00 55.12 417 SER A N 1
ATOM 3091 C CA . SER A 1 417 ? -28.391 6.367 37.437 1.00 55.12 417 SER A CA 1
ATOM 3092 C C . SER A 1 417 ? -27.256 6.148 38.464 1.00 55.12 417 SER A C 1
ATOM 3094 O O . SER A 1 417 ? -26.890 7.061 39.201 1.00 55.12 417 SER A O 1
ATOM 3096 N N . GLY A 1 418 ? -26.652 4.957 38.506 1.00 63.44 418 GLY A N 1
ATOM 3097 C CA . GLY A 1 418 ? -25.463 4.684 39.313 1.00 63.44 418 GLY A CA 1
ATOM 3098 C C . GLY A 1 418 ? -25.086 3.209 39.446 1.00 63.44 418 GLY A C 1
ATOM 3099 O O . GLY A 1 418 ? -23.946 2.929 39.818 1.00 63.44 418 GLY A O 1
ATOM 3100 N N . LEU A 1 419 ? -26.001 2.282 39.133 1.00 72.44 419 LEU A N 1
ATOM 3101 C CA . LEU A 1 419 ? -25.840 0.844 39.369 1.00 72.44 419 LEU A CA 1
ATOM 3102 C C . LEU A 1 419 ? -26.022 0.016 38.102 1.00 72.44 419 LEU A C 1
ATOM 3104 O O . LEU A 1 419 ? -26.843 0.342 37.245 1.00 72.44 419 LEU A O 1
ATOM 3108 N N . THR A 1 420 ? -25.270 -1.080 38.046 1.00 84.56 420 THR A N 1
ATOM 3109 C CA . THR A 1 420 ? -25.378 -2.089 36.996 1.00 84.56 420 THR A CA 1
ATOM 3110 C C . THR A 1 420 ? -26.202 -3.271 37.493 1.00 84.56 420 THR A C 1
ATOM 3112 O O . THR A 1 420 ? -25.859 -3.905 38.498 1.00 84.56 420 THR A O 1
ATOM 3115 N N . THR A 1 421 ? -27.284 -3.575 36.787 1.00 86.31 421 THR A N 1
ATOM 3116 C CA . THR A 1 421 ? -28.154 -4.720 37.052 1.00 86.31 421 THR A CA 1
ATOM 3117 C C . THR A 1 421 ? -28.225 -5.632 35.835 1.00 86.31 421 THR A C 1
ATOM 3119 O O . THR A 1 421 ? -27.939 -5.236 34.707 1.00 86.31 421 THR A O 1
ATOM 3122 N N . ALA A 1 422 ? -28.594 -6.878 36.079 1.00 85.94 422 ALA A N 1
ATOM 3123 C CA . ALA A 1 422 ? -28.879 -7.879 35.081 1.00 85.94 422 ALA A CA 1
ATOM 3124 C C . ALA A 1 422 ? -30.352 -8.268 35.195 1.00 85.94 422 ALA A C 1
ATOM 3126 O O . ALA A 1 422 ? -30.839 -8.609 36.274 1.00 85.94 422 ALA A O 1
ATOM 3127 N N . THR A 1 423 ? -31.068 -8.193 34.080 1.00 84.12 423 THR A N 1
ATOM 3128 C CA . THR A 1 423 ? -32.492 -8.532 33.991 1.00 84.12 423 THR A CA 1
ATOM 3129 C C . THR A 1 423 ? -32.651 -9.765 33.114 1.00 84.12 423 THR A C 1
ATOM 3131 O O . THR A 1 423 ? -31.958 -9.901 32.108 1.00 84.12 423 THR A O 1
ATOM 3134 N N . ALA A 1 424 ? -33.510 -10.701 33.521 1.00 80.81 424 ALA A N 1
ATOM 3135 C CA . ALA A 1 424 ? -33.753 -11.923 32.762 1.00 80.81 424 ALA A CA 1
ATOM 3136 C C . ALA A 1 424 ? -34.420 -11.589 31.417 1.00 80.81 424 ALA A C 1
ATOM 3138 O O . ALA A 1 424 ? -35.408 -10.856 31.380 1.00 80.81 424 ALA A O 1
ATOM 3139 N N . GLY A 1 425 ? -33.885 -12.130 30.320 1.00 67.69 425 GLY A N 1
ATOM 3140 C CA . GLY A 1 425 ? -34.291 -11.739 28.969 1.00 67.69 425 GLY A CA 1
ATOM 3141 C C . GLY A 1 425 ? -33.778 -10.352 28.549 1.00 67.69 425 GLY A C 1
ATOM 3142 O O . GLY A 1 425 ? -33.198 -9.610 29.340 1.00 67.69 425 GLY A O 1
ATOM 3143 N N . GLY A 1 426 ? -33.958 -10.011 27.270 1.00 66.25 426 GLY A N 1
ATOM 3144 C CA . GLY A 1 426 ? -33.501 -8.754 26.659 1.00 66.25 426 GLY A CA 1
ATOM 3145 C C . GLY A 1 426 ? -32.268 -8.902 25.756 1.00 66.25 426 GLY A C 1
ATOM 3146 O O . GLY A 1 426 ? -31.654 -9.963 25.683 1.00 66.25 426 GLY A O 1
ATOM 3147 N N . THR A 1 427 ? -31.922 -7.826 25.045 1.00 64.06 427 THR A N 1
ATOM 3148 C CA . THR A 1 427 ? -30.858 -7.790 24.017 1.00 64.06 427 THR A CA 1
ATOM 3149 C C . THR A 1 427 ? -29.665 -6.904 24.395 1.00 64.06 427 THR A C 1
ATOM 3151 O O . THR A 1 427 ? -28.720 -6.767 23.618 1.00 64.06 427 THR A O 1
ATOM 3154 N N . ALA A 1 428 ? -29.689 -6.280 25.577 1.00 68.38 428 ALA A N 1
ATOM 3155 C CA . ALA A 1 428 ? -28.629 -5.383 26.024 1.00 68.38 428 ALA A CA 1
ATOM 3156 C C . ALA A 1 428 ? -27.397 -6.160 26.522 1.00 68.38 428 ALA A C 1
ATOM 3158 O O . ALA A 1 428 ? -27.495 -7.081 27.338 1.00 68.38 428 ALA A O 1
ATOM 3159 N N . HIS A 1 429 ? -26.219 -5.750 26.055 1.00 75.44 429 HIS A N 1
ATOM 3160 C CA . HIS A 1 429 ? -24.932 -6.352 26.395 1.00 75.44 429 HIS A CA 1
ATOM 3161 C C . HIS A 1 429 ? -23.966 -5.277 26.877 1.00 75.44 429 HIS A C 1
ATOM 3163 O O . HIS A 1 429 ? -24.012 -4.143 26.401 1.00 75.44 429 HIS A O 1
ATOM 3169 N N . MET A 1 430 ? -23.044 -5.647 27.761 1.00 83.38 430 MET A N 1
ATOM 3170 C CA . MET A 1 430 ? -21.874 -4.809 27.995 1.00 83.38 430 MET A CA 1
ATOM 3171 C C . MET A 1 430 ? -20.837 -5.021 26.911 1.00 83.38 430 MET A C 1
ATOM 3173 O O . MET A 1 430 ? -20.777 -6.072 26.265 1.00 83.38 430 MET A O 1
ATOM 3177 N N . LEU A 1 431 ? -19.987 -4.021 26.755 1.00 88.12 431 LEU A N 1
ATOM 3178 C CA . LEU A 1 431 ? -18.969 -3.995 25.730 1.00 88.12 431 LEU A CA 1
ATOM 3179 C C . LEU A 1 431 ? -17.595 -4.031 26.387 1.00 88.12 431 LEU A C 1
ATOM 3181 O O . LEU A 1 431 ? -17.327 -3.333 27.360 1.00 88.12 431 LEU A O 1
ATOM 3185 N N . ALA A 1 432 ? -16.709 -4.848 25.844 1.00 90.50 432 ALA A N 1
ATOM 3186 C CA . ALA A 1 432 ? -15.333 -4.940 26.282 1.00 90.50 432 ALA A CA 1
ATOM 3187 C C . ALA A 1 432 ? -14.416 -4.291 25.253 1.00 90.50 432 ALA A C 1
ATOM 3189 O O . ALA A 1 432 ? -14.316 -4.748 24.111 1.00 90.50 432 ALA A O 1
ATOM 3190 N N . LEU A 1 433 ? -13.734 -3.228 25.667 1.00 88.88 433 LEU A N 1
ATOM 3191 C CA . LEU A 1 433 ? -12.762 -2.525 24.845 1.00 88.88 433 LEU A CA 1
ATOM 3192 C C . LEU A 1 433 ? -11.342 -2.918 25.272 1.00 88.88 433 LEU A C 1
ATOM 3194 O O . LEU A 1 433 ? -10.920 -2.537 26.364 1.00 88.88 433 LEU A O 1
ATOM 3198 N N . PRO A 1 434 ? -10.572 -3.641 24.444 1.00 88.19 434 PRO A N 1
ATOM 3199 C CA . PRO A 1 434 ? -9.222 -4.071 24.806 1.00 88.19 434 PRO A CA 1
ATOM 3200 C C . PRO A 1 434 ? -8.302 -2.905 25.180 1.00 88.19 434 PRO A C 1
ATOM 3202 O O . PRO A 1 434 ? -8.192 -1.924 24.441 1.00 88.19 434 PRO A O 1
ATOM 3205 N N . VAL A 1 435 ? -7.583 -3.037 26.299 1.00 81.38 435 VAL A N 1
ATOM 3206 C CA . VAL A 1 435 ? -6.605 -2.030 26.751 1.00 81.38 435 VAL A CA 1
ATOM 3207 C C . VAL A 1 435 ? -5.364 -2.060 25.854 1.00 81.38 435 VAL A C 1
ATOM 3209 O O . VAL A 1 435 ? -4.867 -1.013 25.425 1.00 81.38 435 VAL A O 1
ATOM 3212 N N . ASN A 1 436 ? -4.906 -3.272 25.524 1.00 73.62 436 ASN A N 1
ATOM 3213 C CA . ASN A 1 436 ? -3.697 -3.547 24.752 1.00 73.62 436 ASN A CA 1
ATOM 3214 C C . ASN A 1 436 ? -4.055 -4.267 23.446 1.00 73.62 436 ASN A C 1
ATOM 3216 O O . ASN A 1 436 ? -3.981 -5.488 23.358 1.00 73.62 436 ASN A O 1
ATOM 3220 N N . HIS A 1 437 ? -4.439 -3.513 22.415 1.00 69.69 437 HIS A N 1
ATOM 3221 C CA . HIS A 1 437 ? -4.658 -4.061 21.074 1.00 69.69 437 HIS A CA 1
ATOM 3222 C C . HIS A 1 437 ? -3.820 -3.297 20.038 1.00 69.69 437 HIS A C 1
ATOM 3224 O O . HIS A 1 437 ? -3.738 -2.065 20.124 1.00 69.69 437 HIS A O 1
ATOM 3230 N N . PRO A 1 438 ? -3.209 -3.966 19.038 1.00 66.81 438 PRO A N 1
ATOM 3231 C CA . PRO A 1 438 ? -2.364 -3.308 18.038 1.00 66.81 438 PRO A CA 1
ATOM 3232 C C . PRO A 1 438 ? -3.053 -2.132 17.339 1.00 66.81 438 PRO A C 1
ATOM 3234 O O . PRO A 1 438 ? -2.429 -1.088 17.142 1.00 66.81 438 PRO A O 1
ATOM 3237 N N . VAL A 1 439 ? -4.353 -2.264 17.044 1.00 64.00 439 VAL A N 1
ATOM 3238 C CA . VAL A 1 439 ? -5.157 -1.182 16.452 1.00 64.00 439 VAL A CA 1
ATOM 3239 C C . VAL A 1 439 ? -5.360 -0.029 17.434 1.00 64.00 439 VAL A C 1
ATOM 3241 O O . VAL A 1 439 ? -5.219 1.115 17.026 1.00 64.00 439 VAL A O 1
ATOM 3244 N N . VAL A 1 440 ? -5.580 -0.289 18.730 1.00 63.94 440 VAL A N 1
ATOM 3245 C CA . VAL A 1 440 ? -5.700 0.764 19.762 1.00 63.94 440 VAL A CA 1
ATOM 3246 C C . VAL A 1 440 ? -4.376 1.504 19.930 1.00 63.94 440 VAL A C 1
ATOM 3248 O O . VAL A 1 440 ? -4.345 2.730 19.956 1.00 63.94 440 VAL A O 1
ATOM 3251 N N . ALA A 1 441 ? -3.259 0.779 19.993 1.00 66.75 441 ALA A N 1
ATOM 3252 C CA . ALA A 1 441 ? -1.934 1.376 20.115 1.00 66.75 441 ALA A CA 1
ATOM 3253 C C . ALA A 1 441 ? -1.562 2.195 18.866 1.00 66.75 441 ALA A C 1
ATOM 3255 O O . ALA A 1 441 ? -0.991 3.281 18.978 1.00 66.75 441 ALA A O 1
ATOM 3256 N N . LYS A 1 442 ? -1.906 1.700 17.670 1.00 61.31 442 LYS A N 1
ATOM 3257 C CA . LYS A 1 442 ? -1.722 2.418 16.405 1.00 61.31 442 LYS A CA 1
ATOM 3258 C C . LYS A 1 442 ? -2.630 3.645 16.323 1.00 61.31 442 LYS A C 1
ATOM 3260 O O . LYS A 1 442 ? -2.119 4.713 16.020 1.00 61.31 442 LYS A O 1
ATOM 3265 N N . ALA A 1 443 ? -3.905 3.528 16.684 1.00 55.28 443 ALA A N 1
ATOM 3266 C CA . ALA A 1 443 ? -4.865 4.628 16.745 1.00 55.28 443 ALA A CA 1
ATOM 3267 C C . ALA A 1 443 ? -4.430 5.729 17.718 1.00 55.28 443 ALA A C 1
ATOM 3269 O O . ALA A 1 443 ? -4.432 6.896 17.346 1.00 55.28 443 ALA A O 1
ATOM 3270 N N . LYS A 1 444 ? -3.977 5.368 18.928 1.00 58.84 444 LYS A N 1
ATOM 3271 C CA . LYS A 1 444 ? -3.414 6.312 19.907 1.00 58.84 444 LYS A CA 1
ATOM 3272 C C . LYS A 1 444 ? -2.196 7.033 19.333 1.00 58.84 444 LYS A C 1
ATOM 3274 O O . LYS A 1 444 ? -2.152 8.257 19.346 1.00 58.84 444 LYS A O 1
ATOM 3279 N N . ARG A 1 445 ? -1.238 6.302 18.745 1.00 61.22 445 ARG A N 1
ATOM 3280 C CA . ARG A 1 445 ? -0.067 6.906 18.080 1.00 61.22 445 ARG A CA 1
ATOM 3281 C C . ARG A 1 445 ? -0.461 7.801 16.911 1.00 61.22 445 ARG A C 1
ATOM 3283 O O . ARG A 1 445 ? 0.115 8.875 16.766 1.00 61.22 445 ARG A O 1
ATOM 3290 N N . ASP A 1 446 ? -1.401 7.369 16.078 1.00 52.03 446 ASP A N 1
ATOM 3291 C CA . ASP A 1 446 ? -1.865 8.106 14.906 1.00 52.03 446 ASP A CA 1
ATOM 3292 C C . ASP A 1 446 ? -2.629 9.366 15.341 1.00 52.03 446 ASP A C 1
ATOM 3294 O O . ASP A 1 446 ? -2.344 10.426 14.797 1.00 52.03 446 ASP A O 1
ATOM 3298 N N . LYS A 1 447 ? -3.450 9.319 16.401 1.00 52.62 447 LYS A N 1
ATOM 3299 C CA . LYS A 1 447 ? -4.082 10.480 17.052 1.00 52.62 447 LYS A CA 1
ATOM 3300 C C . LYS A 1 447 ? -3.067 11.434 17.674 1.00 52.62 447 LYS A C 1
ATOM 3302 O O . LYS A 1 447 ? -3.129 12.620 17.388 1.00 52.62 447 LYS A O 1
ATOM 3307 N N . THR A 1 448 ? -2.125 10.965 18.497 1.00 50.09 448 THR A N 1
ATOM 3308 C CA . THR A 1 448 ? -1.078 11.824 19.088 1.00 50.09 448 THR A CA 1
ATOM 3309 C C . THR A 1 448 ? -0.269 12.489 17.987 1.00 50.09 448 THR A C 1
ATOM 3311 O O . THR A 1 448 ? -0.007 13.688 18.033 1.00 50.09 448 THR A O 1
ATOM 3314 N N . ARG A 1 449 ? 0.057 11.729 16.937 1.00 46.84 449 ARG A N 1
ATOM 3315 C CA . ARG A 1 449 ? 0.646 12.273 15.722 1.00 46.84 449 ARG A CA 1
ATOM 3316 C C . ARG A 1 449 ? -0.289 13.275 15.073 1.00 46.84 449 ARG A C 1
ATOM 3318 O O . ARG A 1 449 ? 0.222 14.291 14.672 1.00 46.84 449 ARG A O 1
ATOM 3325 N N . LEU A 1 450 ? -1.594 13.056 14.967 1.00 43.22 450 LEU A N 1
ATOM 3326 C CA . LEU A 1 450 ? -2.548 13.961 14.317 1.00 43.22 450 LEU A CA 1
ATOM 3327 C C . LEU A 1 450 ? -2.888 15.214 15.114 1.00 43.22 450 LEU A C 1
ATOM 3329 O O . LEU A 1 450 ? -3.097 16.238 14.492 1.00 43.22 450 LEU A O 1
ATOM 3333 N N . LEU A 1 451 ? -2.881 15.179 16.444 1.00 41.34 451 LEU A N 1
ATOM 3334 C CA . LEU A 1 451 ? -3.038 16.352 17.307 1.00 41.34 451 LEU A CA 1
ATOM 3335 C C . LEU A 1 451 ? -1.735 17.165 17.368 1.00 41.34 451 LEU A C 1
ATOM 3337 O O . LEU A 1 451 ? -1.764 18.383 17.224 1.00 41.34 451 LEU A O 1
ATOM 3341 N N . ALA A 1 452 ? -0.574 16.501 17.460 1.00 40.25 452 ALA A N 1
ATOM 3342 C CA . ALA A 1 452 ? 0.735 17.150 17.306 1.00 40.25 452 ALA A CA 1
ATOM 3343 C C . ALA A 1 452 ? 0.978 17.635 15.862 1.00 40.25 452 ALA A C 1
ATOM 3345 O O . ALA A 1 452 ? 1.677 18.621 15.617 1.00 40.25 452 ALA A O 1
ATOM 3346 N N . ARG A 1 453 ? 0.375 16.950 14.886 1.00 38.09 453 ARG A N 1
ATOM 3347 C CA . ARG A 1 453 ? 0.316 17.367 13.491 1.00 38.09 453 ARG A CA 1
ATOM 3348 C C . ARG A 1 453 ? -0.761 18.430 13.306 1.00 38.09 453 ARG A C 1
ATOM 3350 O O . ARG A 1 453 ? -0.481 19.312 12.553 1.00 38.09 453 ARG A O 1
ATOM 3357 N N . ALA A 1 454 ? -1.889 18.543 13.991 1.00 36.38 454 ALA A N 1
ATOM 3358 C CA . ALA A 1 454 ? -2.858 19.618 13.701 1.00 36.38 454 ALA A CA 1
ATOM 3359 C C . ALA A 1 454 ? -2.234 21.034 13.775 1.00 36.38 454 ALA A C 1
ATOM 3361 O O . ALA A 1 454 ? -2.603 21.905 12.998 1.00 36.38 454 ALA A O 1
ATOM 3362 N N . LYS A 1 455 ? -1.197 21.222 14.611 1.00 35.41 455 LYS A N 1
ATOM 3363 C CA . LYS A 1 455 ? -0.327 22.417 14.619 1.00 35.41 455 LYS A CA 1
ATOM 3364 C C . LYS A 1 455 ? 0.824 22.439 13.585 1.00 35.41 455 LYS A C 1
ATOM 3366 O O . LYS A 1 455 ? 1.339 23.509 13.316 1.00 35.41 455 LYS A O 1
ATOM 3371 N N . SER A 1 456 ? 1.254 21.301 13.025 1.00 39.56 456 SER A N 1
ATOM 3372 C CA . SER A 1 456 ? 2.390 21.148 12.076 1.00 39.56 456 SER A CA 1
ATOM 3373 C C . SER A 1 456 ? 2.076 20.407 10.750 1.00 39.56 456 SER A C 1
ATOM 3375 O O . SER A 1 456 ? 2.968 20.141 9.949 1.00 39.56 456 SER A O 1
ATOM 3377 N N . LEU A 1 457 ? 0.819 20.032 10.515 1.00 38.84 457 LEU A N 1
ATOM 3378 C CA . LEU A 1 457 ? 0.258 19.253 9.403 1.00 38.84 457 LEU A CA 1
ATOM 3379 C C . LEU A 1 457 ? 0.090 20.183 8.220 1.00 38.84 457 LEU A C 1
ATOM 3381 O O . LEU A 1 457 ? 0.401 19.787 7.113 1.00 38.84 457 LEU A O 1
ATOM 3385 N N . GLN A 1 458 ? -0.297 21.430 8.485 1.00 41.94 458 GLN A N 1
ATOM 3386 C CA . GLN A 1 458 ? -0.344 22.502 7.504 1.00 41.94 458 GLN A CA 1
ATOM 3387 C C . GLN A 1 458 ? 1.039 22.704 6.853 1.00 41.94 458 GLN A C 1
ATOM 3389 O O . GLN A 1 458 ? 1.173 22.567 5.645 1.00 41.94 458 GLN A O 1
ATOM 3394 N N . GLU A 1 459 ? 2.107 22.841 7.646 1.00 38.25 459 GLU A N 1
ATOM 3395 C CA . GLU A 1 459 ? 3.471 23.062 7.124 1.00 38.25 459 GLU A CA 1
ATOM 3396 C C . GLU A 1 459 ? 4.165 21.798 6.575 1.00 38.25 459 GLU A C 1
ATOM 3398 O O . GLU A 1 459 ? 5.049 21.884 5.717 1.00 38.25 459 GLU A O 1
ATOM 3403 N N . LYS A 1 460 ? 3.810 20.600 7.069 1.00 39.69 460 LYS A N 1
ATOM 3404 C CA . LYS A 1 460 ? 4.402 19.324 6.613 1.00 39.69 460 LYS A CA 1
ATOM 3405 C C . LYS A 1 460 ? 3.640 18.667 5.463 1.00 39.69 460 LYS A C 1
ATOM 3407 O O . LYS A 1 460 ? 4.257 17.873 4.756 1.00 39.69 460 LYS A O 1
ATOM 3412 N N . LEU A 1 461 ? 2.349 18.954 5.264 1.00 44.31 461 LEU A N 1
ATOM 3413 C CA . LEU A 1 461 ? 1.589 18.478 4.100 1.00 44.31 461 LEU A CA 1
ATOM 3414 C C . LEU A 1 461 ? 1.903 19.292 2.842 1.00 44.31 461 LEU A C 1
ATOM 3416 O O . LEU A 1 461 ? 2.052 18.682 1.789 1.00 44.31 461 LEU A O 1
ATOM 3420 N N . GLU A 1 462 ? 2.178 20.596 2.971 1.00 44.16 462 GLU A N 1
ATOM 3421 C CA . GLU A 1 462 ? 2.672 21.444 1.869 1.00 44.16 462 GLU A CA 1
ATOM 3422 C C . GLU A 1 462 ? 3.984 20.930 1.241 1.00 44.16 462 GLU A C 1
ATOM 3424 O O . GLU A 1 462 ? 4.242 21.164 0.065 1.00 44.16 462 GLU A O 1
ATOM 3429 N N . ARG A 1 463 ? 4.815 20.189 1.992 1.00 37.34 463 ARG A N 1
ATOM 3430 C CA . ARG A 1 463 ? 6.027 19.526 1.459 1.00 37.34 463 ARG A CA 1
ATOM 3431 C C . ARG A 1 463 ? 5.832 18.050 1.123 1.00 37.34 463 ARG A C 1
ATOM 3433 O O . ARG A 1 463 ? 6.683 17.457 0.465 1.00 37.34 463 ARG A O 1
ATOM 3440 N N . ARG A 1 464 ? 4.759 17.423 1.610 1.00 37.44 464 ARG A N 1
ATOM 3441 C CA . ARG A 1 464 ? 4.530 15.984 1.436 1.00 37.44 464 ARG A CA 1
ATOM 3442 C C . ARG A 1 464 ? 3.763 15.647 0.169 1.00 37.44 464 ARG A C 1
ATOM 3444 O O . ARG A 1 464 ? 3.934 14.541 -0.307 1.00 37.44 464 ARG A O 1
ATOM 3451 N N . GLU A 1 465 ? 3.017 16.551 -0.448 1.00 39.59 465 GLU A N 1
ATOM 3452 C CA . GLU A 1 465 ? 2.396 16.215 -1.740 1.00 39.59 465 GLU A CA 1
ATOM 3453 C C . GLU A 1 465 ? 3.449 16.010 -2.854 1.00 39.59 465 GLU A C 1
ATOM 3455 O O . GLU A 1 465 ? 3.292 15.138 -3.703 1.00 39.59 465 GLU A O 1
ATOM 3460 N N . GLN A 1 466 ? 4.599 16.693 -2.777 1.00 38.78 466 GLN A N 1
ATOM 3461 C CA . GLN A 1 466 ? 5.676 16.576 -3.775 1.00 38.78 466 GLN A CA 1
ATOM 3462 C C . GLN A 1 466 ? 6.633 15.383 -3.567 1.00 38.78 466 GLN A C 1
ATOM 3464 O O . GLN A 1 466 ? 7.319 14.985 -4.502 1.00 38.78 466 GLN A O 1
ATOM 3469 N N . VAL A 1 467 ? 6.696 14.791 -2.367 1.00 38.44 467 VAL A N 1
ATOM 3470 C CA . VAL A 1 467 ? 7.669 13.716 -2.044 1.00 38.44 467 VAL A CA 1
ATOM 3471 C C . VAL A 1 467 ? 6.989 12.375 -1.726 1.00 38.44 467 VAL A C 1
ATOM 3473 O O . VAL A 1 467 ? 7.627 11.324 -1.732 1.00 38.44 467 VAL A O 1
ATOM 3476 N N . LEU A 1 468 ? 5.679 12.358 -1.472 1.00 37.47 468 LEU A N 1
ATOM 3477 C CA . LEU A 1 468 ? 5.044 11.237 -0.780 1.00 37.47 468 LEU A CA 1
ATOM 3478 C C . LEU A 1 468 ? 4.222 10.290 -1.666 1.00 37.47 468 LEU A C 1
ATOM 3480 O O . LEU A 1 468 ? 3.745 9.292 -1.145 1.00 37.47 468 LEU A O 1
ATOM 3484 N N . GLN A 1 469 ? 4.104 10.496 -2.979 1.00 41.50 469 GLN A N 1
ATOM 3485 C CA . GLN A 1 469 ? 3.546 9.427 -3.821 1.00 41.50 469 GLN A CA 1
ATOM 3486 C C . GLN A 1 469 ? 4.575 8.292 -3.994 1.00 41.50 469 GLN A C 1
ATOM 3488 O O . GLN A 1 469 ? 4.263 7.124 -3.806 1.00 41.50 469 GLN A O 1
ATOM 3493 N N . HIS A 1 470 ? 5.850 8.629 -4.216 1.00 34.72 470 HIS A N 1
ATOM 3494 C CA . HIS A 1 470 ? 6.892 7.638 -4.504 1.00 34.72 470 HIS A CA 1
ATOM 3495 C C . HIS A 1 470 ? 7.418 6.889 -3.262 1.00 34.72 470 HIS A C 1
ATOM 3497 O O . HIS A 1 470 ? 7.661 5.683 -3.324 1.00 34.72 470 HIS A O 1
ATOM 3503 N N . ASP A 1 471 ? 7.570 7.571 -2.120 1.00 33.47 471 ASP A N 1
ATOM 3504 C CA . ASP A 1 471 ? 8.106 6.964 -0.888 1.00 33.47 471 ASP A CA 1
ATOM 3505 C C . ASP A 1 471 ? 7.043 6.257 -0.030 1.00 33.47 471 ASP A C 1
ATOM 3507 O O . ASP A 1 471 ? 7.374 5.386 0.781 1.00 33.47 471 ASP A O 1
ATOM 3511 N N . LEU A 1 472 ? 5.763 6.602 -0.204 1.00 36.81 472 LEU A N 1
ATOM 3512 C CA . LEU A 1 472 ? 4.654 5.948 0.492 1.00 36.81 472 LEU A CA 1
ATOM 3513 C C . LEU A 1 472 ? 4.161 4.723 -0.277 1.00 36.81 472 LEU A C 1
ATOM 3515 O O . LEU A 1 472 ? 3.915 3.703 0.356 1.00 36.81 472 LEU A O 1
ATOM 3519 N N . ASP A 1 473 ? 4.171 4.745 -1.613 1.00 38.91 473 ASP A N 1
ATOM 3520 C CA . ASP A 1 473 ? 3.976 3.530 -2.414 1.00 38.91 473 ASP A CA 1
ATOM 3521 C C . ASP A 1 473 ? 5.093 2.500 -2.146 1.00 38.91 473 ASP A C 1
ATOM 3523 O O . ASP A 1 473 ? 4.811 1.313 -2.005 1.00 38.91 473 ASP A O 1
ATOM 3527 N N . LYS A 1 474 ? 6.345 2.937 -1.929 1.00 35.94 474 LYS A N 1
ATOM 3528 C CA . LYS A 1 474 ? 7.467 2.045 -1.563 1.00 35.94 474 LYS A CA 1
ATOM 3529 C C . LYS A 1 474 ? 7.415 1.480 -0.138 1.00 35.94 474 LYS A C 1
ATOM 3531 O O . LYS A 1 474 ? 7.985 0.419 0.101 1.00 35.94 474 LYS A O 1
ATOM 3536 N N . ARG A 1 475 ? 6.793 2.176 0.825 1.00 36.72 475 ARG A N 1
ATOM 3537 C CA . ARG A 1 475 ? 6.775 1.765 2.249 1.00 36.72 475 ARG A CA 1
ATOM 3538 C C . ARG A 1 475 ? 5.418 1.255 2.751 1.00 36.72 475 ARG A C 1
ATOM 3540 O O . ARG A 1 475 ? 5.390 0.622 3.802 1.00 36.72 475 ARG A O 1
ATOM 3547 N N . LEU A 1 476 ? 4.313 1.531 2.051 1.00 40.16 476 LEU A N 1
ATOM 3548 C CA . LEU A 1 476 ? 2.945 1.170 2.458 1.00 40.16 476 LEU A CA 1
ATOM 3549 C C . LEU A 1 476 ? 2.176 0.297 1.448 1.00 40.16 476 LEU A C 1
ATOM 3551 O O . LEU A 1 476 ? 1.209 -0.336 1.866 1.00 40.16 476 LEU A O 1
ATOM 3555 N N . ASN A 1 477 ? 2.604 0.162 0.184 1.00 49.34 477 ASN A N 1
ATOM 3556 C CA . ASN A 1 477 ? 1.996 -0.792 -0.760 1.00 49.34 477 ASN A CA 1
ATOM 3557 C C . ASN A 1 477 ? 2.783 -2.095 -0.826 1.00 49.34 477 ASN A C 1
ATOM 3559 O O . ASN A 1 477 ? 3.241 -2.547 -1.872 1.00 49.34 477 ASN A O 1
ATOM 3563 N N . SER A 1 478 ? 2.887 -2.762 0.312 1.00 60.56 478 SER A N 1
ATOM 3564 C CA . SER A 1 478 ? 3.177 -4.181 0.296 1.00 60.56 478 SER A CA 1
ATOM 3565 C C . SER A 1 478 ? 1.862 -4.900 -0.048 1.00 60.56 478 SER A C 1
ATOM 3567 O O . SER A 1 478 ? 1.193 -5.413 0.845 1.00 60.56 478 SER A O 1
ATOM 3569 N N . TYR A 1 479 ? 1.424 -4.873 -1.317 1.00 74.19 479 TYR A N 1
ATOM 3570 C CA . TYR A 1 479 ? 0.134 -5.455 -1.744 1.00 74.19 479 TYR A CA 1
ATOM 3571 C C . TYR A 1 479 ? -0.047 -6.908 -1.279 1.00 74.19 479 TYR A C 1
ATOM 3573 O O . TYR A 1 479 ? -1.165 -7.379 -1.115 1.00 74.19 479 TYR A O 1
ATOM 3581 N N . GLN A 1 480 ? 1.068 -7.581 -1.015 1.00 78.19 480 GLN A N 1
ATOM 3582 C CA . GLN A 1 480 ? 1.207 -8.995 -0.687 1.00 78.19 480 GLN A CA 1
ATOM 3583 C C . GLN A 1 480 ? 1.481 -9.262 0.807 1.00 78.19 480 GLN A C 1
ATOM 3585 O O . GLN A 1 480 ? 1.837 -10.369 1.207 1.00 78.19 480 GLN A O 1
ATOM 3590 N N . THR A 1 481 ? 1.376 -8.230 1.643 1.00 73.12 481 THR A N 1
ATOM 3591 C CA . THR A 1 481 ? 1.887 -8.182 3.019 1.00 73.12 481 THR A CA 1
ATOM 3592 C C . THR A 1 481 ? 0.924 -7.381 3.908 1.00 73.12 481 THR A C 1
ATOM 3594 O O . THR A 1 481 ? 0.120 -6.591 3.416 1.00 73.12 481 THR A O 1
ATOM 3597 N N . GLY A 1 482 ? 0.991 -7.586 5.226 1.00 73.62 482 GLY A N 1
ATOM 3598 C CA . GLY A 1 482 ? 0.102 -6.951 6.205 1.00 73.62 482 GLY A CA 1
ATOM 3599 C C . GLY A 1 482 ? -1.074 -7.832 6.641 1.00 73.62 482 GLY A C 1
ATOM 3600 O O . GLY A 1 482 ? -1.136 -9.019 6.333 1.00 73.62 482 GLY A O 1
ATOM 3601 N N . ASN A 1 483 ? -1.994 -7.243 7.409 1.00 75.94 483 ASN A N 1
ATOM 3602 C CA . ASN A 1 483 ? -3.085 -7.961 8.087 1.00 75.94 483 ASN A CA 1
ATOM 3603 C C . ASN A 1 483 ? -4.227 -8.413 7.159 1.00 75.94 483 ASN A C 1
ATOM 3605 O O . ASN A 1 483 ? -4.943 -9.360 7.489 1.00 75.94 483 ASN A O 1
ATOM 3609 N N . ALA A 1 484 ? -4.404 -7.722 6.033 1.00 81.62 484 ALA A N 1
ATOM 3610 C CA . ALA A 1 484 ? -5.343 -8.064 4.968 1.00 81.62 484 ALA A CA 1
ATOM 3611 C C . ALA A 1 484 ? -4.732 -7.613 3.625 1.00 81.62 484 ALA A C 1
ATOM 3613 O O . ALA A 1 484 ? -4.970 -6.482 3.184 1.00 81.62 484 ALA A O 1
ATOM 3614 N N . PRO A 1 485 ? -3.846 -8.435 3.033 1.00 84.00 485 PRO A N 1
ATOM 3615 C CA . PRO A 1 485 ? -3.178 -8.099 1.782 1.00 84.00 485 PRO A CA 1
ATOM 3616 C C . PRO A 1 485 ? -4.162 -8.128 0.605 1.00 84.00 485 PRO A C 1
ATOM 3618 O O . PRO A 1 485 ? -5.095 -8.926 0.577 1.00 84.00 485 PRO A O 1
ATOM 3621 N N . LYS A 1 486 ? -3.924 -7.270 -0.389 1.00 84.62 486 LYS A N 1
ATOM 3622 C CA . LYS A 1 486 ? -4.714 -7.189 -1.629 1.00 84.62 486 LYS A CA 1
ATOM 3623 C C . LYS A 1 486 ? -4.263 -8.167 -2.700 1.00 84.62 486 LYS A C 1
ATOM 3625 O O . LYS A 1 486 ? -4.898 -8.274 -3.732 1.00 84.62 486 LYS A O 1
ATOM 3630 N N . CYS A 1 487 ? -3.124 -8.812 -2.535 1.00 86.38 487 CYS A N 1
ATOM 3631 C CA . CYS A 1 487 ? -2.644 -9.825 -3.455 1.00 86.38 487 CYS A CA 1
ATOM 3632 C C . CYS A 1 487 ? -2.094 -11.013 -2.675 1.00 86.38 487 CYS A C 1
ATOM 3634 O O . CYS A 1 487 ? -1.671 -10.850 -1.526 1.00 86.38 487 CYS A O 1
ATOM 3636 N N . PRO A 1 488 ? -2.104 -12.216 -3.271 1.00 85.38 488 PRO A N 1
ATOM 3637 C CA . PRO A 1 488 ? -1.424 -13.367 -2.697 1.00 85.38 488 PRO A CA 1
ATOM 3638 C C . PRO A 1 488 ? 0.042 -13.066 -2.398 1.00 85.38 488 PRO A C 1
ATOM 3640 O O . PRO A 1 488 ? 0.665 -12.237 -3.059 1.00 85.38 488 PRO A O 1
ATOM 3643 N N . ARG A 1 489 ? 0.606 -13.758 -1.405 1.00 82.19 489 ARG A N 1
ATOM 3644 C CA . ARG A 1 489 ? 2.007 -13.566 -1.010 1.00 82.19 489 ARG A CA 1
ATOM 3645 C C . ARG A 1 489 ? 2.999 -13.978 -2.101 1.00 82.19 489 ARG A C 1
ATOM 3647 O O . ARG A 1 489 ? 4.093 -13.442 -2.133 1.00 82.19 489 ARG A O 1
ATOM 3654 N N . ALA A 1 490 ? 2.614 -14.906 -2.970 1.00 78.56 490 ALA A N 1
ATOM 3655 C CA . ALA A 1 490 ? 3.432 -15.391 -4.070 1.00 78.56 490 ALA A CA 1
ATOM 3656 C C . ALA A 1 490 ? 2.613 -15.421 -5.374 1.00 78.56 490 ALA A C 1
ATOM 3658 O O . ALA A 1 490 ? 1.403 -15.669 -5.306 1.00 78.56 490 ALA A O 1
ATOM 3659 N N . PRO A 1 491 ? 3.252 -15.209 -6.539 1.00 78.31 491 PRO A N 1
ATOM 3660 C CA . PRO A 1 491 ? 4.661 -14.815 -6.719 1.00 78.31 491 PRO A CA 1
ATOM 3661 C C . PRO A 1 491 ? 4.930 -13.374 -6.274 1.00 78.31 491 PRO A C 1
ATOM 3663 O O . PRO A 1 491 ? 3.996 -12.595 -6.190 1.00 78.31 491 PRO A O 1
ATOM 3666 N N . ASP A 1 492 ? 6.174 -12.996 -5.990 1.00 78.50 492 ASP A N 1
ATOM 3667 C CA . ASP A 1 492 ? 6.508 -11.608 -5.629 1.00 78.50 492 ASP A CA 1
ATOM 3668 C C . ASP A 1 492 ? 6.237 -10.625 -6.788 1.00 78.50 492 ASP A C 1
ATOM 3670 O O . ASP A 1 492 ? 6.316 -10.989 -7.962 1.00 78.50 492 ASP A O 1
ATOM 3674 N N . ASN A 1 493 ? 6.008 -9.349 -6.456 1.00 74.69 493 ASN A N 1
ATOM 3675 C CA . ASN A 1 493 ? 5.740 -8.231 -7.378 1.00 74.69 493 ASN A CA 1
ATOM 3676 C C . ASN A 1 493 ? 4.328 -8.200 -7.982 1.00 74.69 493 ASN A C 1
ATOM 3678 O O . ASN A 1 493 ? 4.129 -7.677 -9.086 1.00 74.69 493 ASN A O 1
ATOM 3682 N N . LEU A 1 494 ? 3.339 -8.707 -7.243 1.00 80.81 494 LEU A N 1
ATOM 3683 C CA . LEU A 1 494 ? 1.939 -8.549 -7.623 1.00 80.81 494 LEU A CA 1
ATOM 3684 C C . LEU A 1 494 ? 1.413 -7.156 -7.295 1.00 80.81 494 LEU A C 1
ATOM 3686 O O . LEU A 1 494 ? 1.622 -6.624 -6.203 1.00 80.81 494 LEU A O 1
ATOM 3690 N N . VAL A 1 495 ? 0.651 -6.615 -8.237 1.00 79.75 495 VAL A N 1
ATOM 3691 C CA . VAL A 1 495 ? -0.042 -5.335 -8.157 1.00 79.75 495 VAL A CA 1
ATOM 3692 C C . VAL A 1 495 ? -1.537 -5.580 -8.401 1.00 79.75 495 VAL A C 1
ATOM 3694 O O . VAL A 1 495 ? -1.900 -6.258 -9.367 1.00 79.75 495 VAL A O 1
ATOM 3697 N N . PRO A 1 496 ? -2.437 -5.068 -7.544 1.00 80.50 496 PRO A N 1
ATOM 3698 C CA . PRO A 1 496 ? -3.873 -5.171 -7.751 1.00 80.50 496 PRO A CA 1
ATOM 3699 C C . PRO A 1 496 ? -4.331 -4.150 -8.796 1.00 80.50 496 PRO A C 1
ATOM 3701 O O . PRO A 1 496 ? -3.955 -2.983 -8.742 1.00 80.50 496 PRO A O 1
ATOM 3704 N N . TYR A 1 497 ? -5.184 -4.565 -9.725 1.00 73.31 497 TYR A N 1
ATOM 3705 C CA . TYR A 1 497 ? -5.810 -3.712 -10.732 1.00 73.31 497 TYR A CA 1
ATOM 3706 C C . TYR A 1 497 ? -7.328 -3.842 -10.674 1.00 73.31 497 TYR A C 1
ATOM 3708 O O . TYR A 1 497 ? -7.871 -4.883 -10.297 1.00 73.31 497 TYR A O 1
ATOM 3716 N N . VAL A 1 498 ? -8.009 -2.765 -11.065 1.00 67.62 498 VAL A N 1
ATOM 3717 C CA . VAL A 1 498 ? -9.472 -2.715 -11.103 1.00 67.62 498 VAL A CA 1
ATOM 3718 C C . VAL A 1 498 ? -9.994 -3.694 -12.160 1.00 67.62 498 VAL A C 1
ATOM 3720 O O . VAL A 1 498 ? -9.501 -3.725 -13.288 1.00 67.62 498 VAL A O 1
ATOM 3723 N N . ARG A 1 499 ? -10.996 -4.500 -11.801 1.00 66.81 499 ARG A N 1
ATOM 3724 C CA . ARG A 1 499 ? -11.710 -5.396 -12.724 1.00 66.81 499 ARG A CA 1
ATOM 3725 C C . ARG A 1 499 ? -12.514 -4.590 -13.740 1.00 66.81 499 ARG A C 1
ATOM 3727 O O . ARG A 1 499 ? -13.031 -3.535 -13.410 1.00 66.81 499 ARG A O 1
ATOM 3734 N N . ALA A 1 500 ? -12.725 -5.132 -14.938 1.00 55.47 500 ALA A N 1
ATOM 3735 C CA . ALA A 1 500 ? -13.615 -4.503 -15.919 1.00 55.47 500 ALA A CA 1
ATOM 3736 C C . ALA A 1 500 ? -15.071 -4.387 -15.412 1.00 55.47 500 ALA A C 1
ATOM 3738 O O . ALA A 1 500 ? -15.714 -3.366 -15.625 1.00 55.47 500 ALA A O 1
ATOM 3739 N N . ASN A 1 501 ? -15.559 -5.401 -14.682 1.00 61.25 501 ASN A N 1
ATOM 3740 C CA . ASN A 1 501 ? -16.922 -5.471 -14.139 1.00 61.25 501 ASN A CA 1
ATOM 3741 C C . ASN A 1 501 ? -16.908 -5.440 -12.602 1.00 61.25 501 ASN A C 1
ATOM 3743 O O . ASN A 1 501 ? -17.156 -6.459 -11.955 1.00 61.25 501 ASN A O 1
ATOM 3747 N N . TYR A 1 502 ? -16.560 -4.295 -12.016 1.00 60.53 502 TYR A N 1
ATOM 3748 C CA . TYR A 1 502 ? -16.462 -4.138 -10.563 1.00 60.53 502 TYR A CA 1
ATOM 3749 C C . TYR A 1 502 ? -17.765 -3.640 -9.923 1.00 60.53 502 TYR A C 1
ATOM 3751 O O . TYR A 1 502 ? -18.589 -2.991 -10.566 1.00 60.53 502 TYR A O 1
ATOM 3759 N N . LYS A 1 503 ? -17.931 -3.914 -8.624 1.00 64.56 503 LYS A N 1
ATOM 3760 C CA . LYS A 1 503 ? -18.994 -3.341 -7.783 1.00 64.56 503 LYS A CA 1
ATOM 3761 C C . LYS A 1 503 ? -18.372 -2.504 -6.671 1.00 64.56 503 LYS A C 1
ATOM 3763 O O . LYS A 1 503 ? -17.472 -2.985 -5.992 1.00 64.56 503 LYS A O 1
ATOM 3768 N N . LEU A 1 504 ? -18.868 -1.281 -6.502 1.00 70.06 504 LEU A N 1
ATOM 3769 C CA . LEU A 1 504 ? -18.477 -0.369 -5.423 1.00 70.06 504 LEU A CA 1
ATOM 3770 C C . LEU A 1 504 ? -19.254 -0.661 -4.134 1.00 70.06 504 LEU A C 1
ATOM 3772 O O . LEU A 1 504 ? -20.290 -1.337 -4.166 1.00 70.06 504 LEU A O 1
ATOM 3776 N N . ASN A 1 505 ? -18.776 -0.106 -3.019 1.00 71.94 505 ASN A N 1
ATOM 3777 C CA . ASN A 1 505 ? -19.440 -0.106 -1.715 1.00 71.94 505 ASN A CA 1
ATOM 3778 C C . ASN A 1 505 ? -19.788 -1.501 -1.176 1.00 71.94 505 ASN A C 1
ATOM 3780 O O . ASN A 1 505 ? -20.861 -1.718 -0.621 1.00 71.94 505 ASN A O 1
ATOM 3784 N N . GLN A 1 506 ? -18.891 -2.472 -1.349 1.00 76.50 506 GLN A N 1
ATOM 3785 C CA . GLN A 1 506 ? -19.122 -3.852 -0.896 1.00 76.50 506 GLN A CA 1
ATOM 3786 C C . GLN A 1 506 ? -18.556 -4.145 0.509 1.00 76.50 506 GLN A C 1
ATOM 3788 O O . GLN A 1 506 ? -18.689 -5.265 0.993 1.00 76.50 506 GLN A O 1
ATOM 3793 N N . GLY A 1 507 ? -17.900 -3.177 1.163 1.00 70.38 507 GLY A N 1
ATOM 3794 C CA . GLY A 1 507 ? -17.130 -3.409 2.393 1.00 70.38 507 GLY A CA 1
ATOM 3795 C C . GLY A 1 507 ? -17.316 -2.362 3.491 1.00 70.38 507 GLY A C 1
ATOM 3796 O O . GLY A 1 507 ? -16.367 -2.054 4.206 1.00 70.38 507 GLY A O 1
ATOM 3797 N N . ASN A 1 508 ? -18.508 -1.786 3.642 1.00 72.75 508 ASN A N 1
ATOM 3798 C CA . ASN A 1 508 ? -18.756 -0.792 4.686 1.00 72.75 508 ASN A CA 1
ATOM 3799 C C . ASN A 1 508 ? -18.881 -1.458 6.072 1.00 72.75 508 ASN A C 1
ATOM 3801 O O . ASN A 1 508 ? -19.826 -2.207 6.318 1.00 72.75 508 ASN A O 1
ATOM 3805 N N . VAL A 1 509 ? -17.949 -1.165 6.990 1.00 72.38 509 VAL A N 1
ATOM 3806 C CA . VAL A 1 509 ? -17.993 -1.629 8.395 1.00 72.38 509 VAL A CA 1
ATOM 3807 C C . VAL A 1 509 ? -19.311 -1.281 9.068 1.00 72.38 509 VAL A C 1
ATOM 3809 O O . VAL A 1 509 ? -19.829 -2.074 9.844 1.00 72.38 509 VAL A O 1
ATOM 3812 N N . CYS A 1 510 ? -19.864 -0.118 8.760 1.00 71.75 510 CYS A N 1
ATOM 3813 C CA . CYS A 1 510 ? -21.016 0.406 9.463 1.00 71.75 510 CYS A CA 1
ATOM 3814 C C . CYS A 1 510 ? -22.317 -0.241 8.982 1.00 71.75 510 CYS A C 1
ATOM 3816 O O . CYS A 1 510 ? -23.108 -0.675 9.811 1.00 71.75 510 CYS A O 1
ATOM 3818 N N . ASP A 1 511 ? -22.485 -0.443 7.676 1.00 68.44 511 ASP A N 1
ATOM 3819 C CA . ASP A 1 511 ? -23.682 -1.105 7.127 1.00 68.44 511 ASP A CA 1
ATOM 3820 C C . ASP A 1 511 ? -23.772 -2.586 7.533 1.00 68.44 511 ASP A C 1
ATOM 3822 O O . ASP A 1 511 ? -24.851 -3.170 7.564 1.00 68.44 511 ASP A O 1
ATOM 3826 N N . ASN A 1 512 ? -22.635 -3.194 7.884 1.00 65.00 512 ASN A N 1
ATOM 3827 C CA . ASN A 1 512 ? -22.531 -4.594 8.301 1.00 65.00 512 ASN A CA 1
ATOM 3828 C C . ASN A 1 512 ? -22.493 -4.768 9.832 1.00 65.00 512 ASN A C 1
ATOM 3830 O O . ASN A 1 512 ? -22.176 -5.843 10.340 1.00 65.00 512 ASN A O 1
ATOM 3834 N N . LEU A 1 513 ? -22.852 -3.712 10.570 1.00 66.69 513 LEU A N 1
ATOM 3835 C CA . LEU A 1 513 ? -23.003 -3.685 12.025 1.00 66.69 513 LEU A CA 1
ATOM 3836 C C . LEU A 1 513 ? -24.437 -3.284 12.469 1.00 66.69 513 LEU A C 1
ATOM 3838 O O . LEU A 1 513 ? -24.579 -2.488 13.400 1.00 66.69 513 LEU A O 1
ATOM 3842 N N . PRO A 1 514 ? -25.528 -3.797 11.862 1.00 55.25 514 PRO A N 1
ATOM 3843 C CA . PRO A 1 514 ? -26.887 -3.298 12.125 1.00 55.25 514 PRO A CA 1
ATOM 3844 C C . PRO A 1 514 ? -27.315 -3.424 13.600 1.00 55.25 514 PRO A C 1
ATOM 3846 O O . PRO A 1 514 ? -27.875 -2.479 14.152 1.00 55.25 514 PRO A O 1
ATOM 3849 N N . ASP A 1 515 ? -26.942 -4.514 14.283 1.00 56.38 515 ASP A N 1
ATOM 3850 C CA . ASP A 1 515 ? -27.223 -4.731 15.717 1.00 56.38 515 ASP A CA 1
ATOM 3851 C C . ASP A 1 515 ? -26.472 -3.769 16.659 1.00 56.38 515 ASP A C 1
ATOM 3853 O O . ASP A 1 515 ? -26.692 -3.774 17.870 1.00 56.38 515 ASP A O 1
ATOM 3857 N N . TRP A 1 516 ? -25.512 -3.006 16.136 1.00 57.97 516 TRP A N 1
ATOM 3858 C CA . TRP A 1 516 ? -24.633 -2.128 16.912 1.00 57.97 516 TRP A CA 1
ATOM 3859 C C . TRP A 1 516 ? -25.001 -0.661 16.750 1.00 57.97 516 TRP A C 1
ATOM 3861 O O . TRP A 1 516 ? -24.860 0.109 17.697 1.00 57.97 516 TRP A O 1
ATOM 3871 N N . TRP A 1 517 ? -25.515 -0.283 15.578 1.00 53.19 517 TRP A N 1
ATOM 3872 C CA . TRP A 1 517 ? -26.013 1.068 15.327 1.00 53.19 517 TRP A CA 1
ATOM 3873 C C . TRP A 1 517 ? -27.279 1.383 16.107 1.00 53.19 517 TRP A C 1
ATOM 3875 O O . TRP A 1 517 ? -27.422 2.500 16.590 1.00 53.19 517 TRP A O 1
ATOM 3885 N N . GLN A 1 518 ? -28.146 0.392 16.320 1.00 50.09 518 GLN A N 1
ATOM 3886 C CA . GLN A 1 518 ? -29.358 0.573 17.126 1.00 50.09 518 GLN A CA 1
ATOM 3887 C C . GLN A 1 518 ? -29.073 0.895 18.603 1.00 50.09 518 GLN A C 1
ATOM 3889 O O . GLN A 1 518 ? -29.948 1.405 19.293 1.00 50.09 518 GLN A O 1
ATOM 3894 N N . LEU A 1 519 ? -27.858 0.610 19.086 1.00 50.44 519 LEU A N 1
ATOM 3895 C CA . LEU A 1 519 ? -27.418 0.865 20.463 1.00 50.44 519 LEU A CA 1
ATOM 3896 C C . LEU A 1 519 ? -26.475 2.074 20.571 1.00 50.44 519 LEU A C 1
ATOM 3898 O O . LEU A 1 519 ? -26.082 2.457 21.665 1.00 50.44 519 LEU A O 1
ATOM 3902 N N . SER A 1 520 ? -26.067 2.645 19.439 1.00 63.69 520 SER A N 1
ATOM 3903 C CA . SER A 1 520 ? -25.019 3.654 19.365 1.00 63.69 520 SER A CA 1
ATOM 3904 C C . SER A 1 520 ? -25.596 5.069 19.510 1.00 63.69 520 SER A C 1
ATOM 3906 O O . SER A 1 520 ? -26.276 5.530 18.591 1.00 63.69 520 SER A O 1
ATOM 3908 N N . PRO A 1 521 ? -25.255 5.824 20.569 1.00 69.31 521 PRO A N 1
ATOM 3909 C CA . PRO A 1 521 ? -25.707 7.207 20.716 1.00 69.31 521 PRO A CA 1
ATOM 3910 C C . PRO A 1 521 ? -24.956 8.203 19.807 1.00 69.31 521 PRO A C 1
ATOM 3912 O O . PRO A 1 521 ? -25.358 9.362 19.721 1.00 69.31 521 PRO A O 1
ATOM 3915 N N . PHE A 1 522 ? -23.873 7.791 19.128 1.00 80.44 522 PHE A N 1
ATOM 3916 C CA . PHE A 1 522 ? -23.041 8.670 18.292 1.00 80.44 522 PHE A CA 1
ATOM 3917 C C . PHE A 1 522 ? -23.004 8.216 16.822 1.00 80.44 522 PHE A C 1
ATOM 3919 O O . PHE A 1 522 ? -22.713 7.058 16.534 1.00 80.44 522 PHE A O 1
ATOM 3926 N N . SER A 1 523 ? -23.240 9.128 15.871 1.00 76.31 523 SER A N 1
ATOM 3927 C CA . SER A 1 523 ? -23.126 8.825 14.432 1.00 76.31 523 SER A CA 1
ATOM 3928 C C . SER A 1 523 ? -21.689 8.989 13.920 1.00 76.31 523 SER A C 1
ATOM 3930 O O . SER A 1 523 ? -21.019 9.986 14.207 1.00 76.31 523 SER A O 1
ATOM 3932 N N . PHE A 1 524 ? -21.236 8.028 13.106 1.00 79.31 524 PHE A N 1
ATOM 3933 C CA . PHE A 1 524 ? -19.977 8.103 12.356 1.00 79.31 524 PHE A CA 1
ATOM 3934 C C . PHE A 1 524 ? -20.168 7.923 10.846 1.00 79.31 524 PHE A C 1
ATOM 3936 O O . PHE A 1 524 ? -19.207 7.577 10.161 1.00 79.31 524 PHE A O 1
ATOM 3943 N N . ASP A 1 525 ? -21.362 8.196 10.313 1.00 72.38 525 ASP A N 1
ATOM 3944 C CA . ASP A 1 525 ? -21.732 7.905 8.916 1.00 72.38 525 ASP A CA 1
ATOM 3945 C C . ASP A 1 525 ? -20.727 8.462 7.897 1.00 72.38 525 ASP A C 1
ATOM 3947 O O . ASP A 1 525 ? -20.345 7.781 6.946 1.00 72.38 525 ASP A O 1
ATOM 3951 N N . GLY A 1 526 ? -20.208 9.673 8.129 1.00 70.62 526 GLY A N 1
ATOM 3952 C CA . GLY A 1 526 ? -19.164 10.263 7.283 1.00 70.62 526 GLY A CA 1
ATOM 3953 C C . GLY A 1 526 ? -17.843 9.478 7.307 1.00 70.62 526 GLY A C 1
ATOM 3954 O O . GLY A 1 526 ? -17.219 9.273 6.266 1.00 70.62 526 GLY A O 1
ATOM 3955 N N . SER A 1 527 ? -17.426 8.991 8.479 1.00 77.00 527 SER A N 1
ATOM 3956 C CA . SER A 1 527 ? -16.234 8.141 8.632 1.00 77.00 527 SER A CA 1
ATOM 3957 C C . SER A 1 527 ? -16.425 6.792 7.937 1.00 77.00 527 SER A C 1
ATOM 3959 O O . SER A 1 527 ? -15.512 6.299 7.276 1.00 77.00 527 SER A O 1
ATOM 3961 N N . CYS A 1 528 ? -17.623 6.221 8.056 1.00 77.31 528 CYS A N 1
ATOM 3962 C CA . CYS A 1 528 ? -18.024 4.972 7.416 1.00 77.31 528 CYS A CA 1
ATOM 3963 C C . CYS A 1 528 ? -18.003 5.080 5.889 1.00 77.31 528 CYS A C 1
ATOM 3965 O O . CYS A 1 528 ? -17.399 4.250 5.209 1.00 77.31 528 CYS A O 1
ATOM 3967 N N . ALA A 1 529 ? -18.586 6.154 5.349 1.00 73.62 529 ALA A N 1
ATOM 3968 C CA . ALA A 1 529 ? -18.601 6.425 3.918 1.00 73.62 529 ALA A CA 1
ATOM 3969 C C . ALA A 1 529 ? -17.179 6.547 3.352 1.00 73.62 529 ALA A C 1
ATOM 3971 O O . ALA A 1 529 ? -16.871 5.951 2.320 1.00 73.62 529 ALA A O 1
ATOM 3972 N N . VAL A 1 530 ? -16.274 7.254 4.042 1.00 72.12 530 VAL A N 1
ATOM 3973 C CA . VAL A 1 530 ? -14.867 7.340 3.611 1.00 72.12 530 VAL A CA 1
ATOM 3974 C C . VAL A 1 530 ? -14.166 5.996 3.682 1.00 72.12 530 VAL A C 1
ATOM 3976 O O . VAL A 1 530 ? -13.387 5.677 2.787 1.00 72.12 530 VAL A O 1
ATOM 3979 N N . GLN A 1 531 ? -14.427 5.192 4.710 1.00 80.75 531 GLN A N 1
ATOM 3980 C CA . GLN A 1 531 ? -13.842 3.859 4.797 1.00 80.75 531 GLN A CA 1
ATOM 3981 C C . GLN A 1 531 ? -14.295 2.970 3.636 1.00 80.75 531 GLN A C 1
ATOM 3983 O O . GLN A 1 531 ? -13.451 2.319 3.025 1.00 80.75 531 GLN A O 1
ATOM 3988 N N . SER A 1 532 ? -15.586 3.000 3.292 1.00 80.00 532 SER A N 1
ATOM 3989 C CA . SER A 1 532 ? -16.133 2.288 2.131 1.00 80.00 532 SER A CA 1
ATOM 3990 C C . SER A 1 532 ? -15.445 2.732 0.839 1.00 80.00 532 SER A C 1
ATOM 3992 O O . SER A 1 532 ? -14.861 1.918 0.129 1.00 80.00 532 SER A O 1
ATOM 3994 N N . LEU A 1 533 ? -15.377 4.045 0.593 1.00 71.38 533 LEU A N 1
ATOM 3995 C CA . LEU A 1 533 ? -14.681 4.593 -0.574 1.00 71.38 533 LEU A CA 1
ATOM 3996 C C . LEU A 1 533 ? -13.176 4.259 -0.583 1.00 71.38 533 LEU A C 1
ATOM 3998 O O . LEU A 1 533 ? -12.566 4.170 -1.651 1.00 71.38 533 LEU A O 1
ATOM 4002 N N . CYS A 1 534 ? -12.561 4.105 0.596 1.00 74.12 534 CYS A N 1
ATOM 4003 C CA . CYS A 1 534 ? -11.158 3.727 0.749 1.00 74.12 534 CYS A CA 1
ATOM 4004 C C . CYS A 1 534 ? -10.938 2.266 0.379 1.00 74.12 534 CYS A C 1
ATOM 4006 O O . CYS A 1 534 ? -9.972 1.945 -0.309 1.00 74.12 534 CYS A O 1
ATOM 4008 N N . PHE A 1 535 ? -11.846 1.385 0.798 1.00 80.62 535 PHE A N 1
ATOM 4009 C CA . PHE A 1 535 ? -11.836 -0.014 0.384 1.00 80.62 535 PHE A CA 1
ATOM 4010 C C . PHE A 1 535 ? -12.036 -0.129 -1.128 1.00 80.62 535 PHE A C 1
ATOM 4012 O O . PHE A 1 535 ? -11.432 -0.998 -1.754 1.00 80.62 535 PHE A O 1
ATOM 4019 N N . ASP A 1 536 ? -12.770 0.807 -1.727 1.00 74.44 536 ASP A N 1
ATOM 4020 C CA . ASP A 1 536 ? -12.961 0.859 -3.170 1.00 74.44 536 ASP A CA 1
ATOM 4021 C C . ASP A 1 536 ? -11.722 1.341 -3.960 1.00 74.44 536 ASP A C 1
ATOM 4023 O O . ASP A 1 536 ? -11.705 1.358 -5.193 1.00 74.44 536 ASP A O 1
ATOM 4027 N N . GLN A 1 537 ? -10.632 1.714 -3.288 1.00 72.44 537 GLN A N 1
ATOM 4028 C CA . GLN A 1 537 ? -9.382 2.044 -3.965 1.00 72.44 537 GLN A CA 1
ATOM 4029 C C . GLN A 1 537 ? -8.604 0.767 -4.246 1.00 72.44 537 GLN A C 1
ATOM 4031 O O . GLN A 1 537 ? -7.949 0.236 -3.363 1.00 72.44 537 GLN A O 1
ATOM 4036 N N . CYS A 1 538 ? -8.622 0.257 -5.475 1.00 73.25 538 CYS A N 1
ATOM 4037 C CA . CYS A 1 538 ? -7.939 -1.008 -5.753 1.00 73.25 538 CYS A CA 1
ATOM 4038 C C . CYS A 1 538 ? -6.404 -0.889 -5.692 1.00 73.25 538 CYS A C 1
ATOM 4040 O O . CYS A 1 538 ? -5.728 -1.593 -4.939 1.00 73.25 538 CYS A O 1
ATOM 4042 N N . GLN A 1 539 ? -5.850 0.075 -6.428 1.00 70.12 539 GLN A N 1
ATOM 4043 C CA . GLN A 1 539 ? -4.403 0.282 -6.570 1.00 70.12 539 GLN A CA 1
ATOM 4044 C C . GLN A 1 539 ? -3.758 1.038 -5.401 1.00 70.12 539 GLN A C 1
ATOM 4046 O O . GLN A 1 539 ? -2.533 1.101 -5.308 1.00 70.12 539 GLN A O 1
ATOM 4051 N N . SER A 1 540 ? -4.561 1.601 -4.499 1.00 66.88 540 SER A N 1
ATOM 4052 C CA . SER A 1 540 ? -4.096 2.501 -3.440 1.00 66.88 540 SER A CA 1
ATOM 4053 C C . SER A 1 540 ? -4.708 2.126 -2.098 1.00 66.88 540 SER A C 1
ATOM 4055 O O . SER A 1 540 ? -5.802 1.582 -2.066 1.00 66.88 540 SER A O 1
ATOM 4057 N N . PHE A 1 541 ? -4.016 2.437 -0.998 1.00 71.25 541 PHE A N 1
ATOM 4058 C CA . PHE A 1 541 ? -4.452 2.221 0.392 1.00 71.25 541 PHE A CA 1
ATOM 4059 C C . PHE A 1 541 ? -4.725 0.755 0.776 1.00 71.25 541 PHE A C 1
ATOM 4061 O O . PHE A 1 541 ? -5.604 0.096 0.242 1.00 71.25 541 PHE A O 1
ATOM 4068 N N . GLY A 1 542 ? -3.999 0.229 1.762 1.00 75.81 542 GLY A N 1
ATOM 4069 C CA . GLY A 1 542 ? -4.310 -1.070 2.369 1.00 75.81 542 GLY A CA 1
ATOM 4070 C C . GLY A 1 542 ? -5.369 -0.976 3.470 1.00 75.81 542 GLY A C 1
ATOM 4071 O O . GLY A 1 542 ? -5.715 0.113 3.935 1.00 75.81 542 GLY A O 1
ATOM 4072 N N . TRP A 1 543 ? -5.812 -2.133 3.960 1.00 82.94 543 TRP A N 1
ATOM 4073 C CA . TRP A 1 543 ? -6.734 -2.243 5.095 1.00 82.94 543 TRP A CA 1
ATOM 4074 C C . TRP A 1 543 ? -6.282 -1.438 6.327 1.00 82.94 543 TRP A C 1
ATOM 4076 O O . TRP A 1 543 ? -7.077 -0.699 6.911 1.00 82.94 543 TRP A O 1
ATOM 4086 N N . ASP A 1 544 ? -4.995 -1.513 6.690 1.00 76.31 544 ASP A N 1
ATOM 4087 C CA . ASP A 1 544 ? -4.422 -0.773 7.826 1.00 76.31 544 ASP A CA 1
ATOM 4088 C C . ASP A 1 544 ? -4.536 0.753 7.652 1.00 76.31 544 ASP A C 1
ATOM 4090 O O . ASP A 1 544 ? -4.729 1.493 8.627 1.00 76.31 544 ASP A O 1
ATOM 4094 N N . SER A 1 545 ? -4.412 1.234 6.411 1.00 72.12 545 SER A N 1
ATOM 4095 C CA . SER A 1 545 ? -4.550 2.651 6.065 1.00 72.12 545 SER A CA 1
ATOM 4096 C C . SER A 1 545 ? -6.008 3.085 6.152 1.00 72.12 545 SER A C 1
ATOM 4098 O O . SER A 1 545 ? -6.302 4.082 6.806 1.00 72.12 545 SER A O 1
ATOM 4100 N N . CYS A 1 546 ? -6.924 2.314 5.567 1.00 76.75 546 CYS A N 1
ATOM 4101 C CA . CYS A 1 546 ? -8.351 2.628 5.575 1.00 76.75 546 CYS A CA 1
ATOM 4102 C C . CYS A 1 546 ? -8.965 2.565 6.982 1.00 76.75 546 CYS A C 1
ATOM 4104 O O . CYS A 1 546 ? -9.703 3.466 7.374 1.00 76.75 546 CYS A O 1
ATOM 4106 N N . THR A 1 547 ? -8.596 1.566 7.790 1.00 78.38 547 THR A N 1
ATOM 4107 C CA . THR A 1 547 ? -8.997 1.486 9.207 1.00 78.38 547 THR A CA 1
ATOM 4108 C C . THR A 1 547 ? -8.427 2.656 10.010 1.00 78.38 547 THR A C 1
ATOM 4110 O O . THR A 1 547 ? -9.108 3.230 10.861 1.00 78.38 547 THR A O 1
ATOM 4113 N N . GLY A 1 548 ? -7.192 3.069 9.708 1.00 74.06 548 GLY A N 1
ATOM 4114 C CA . GLY A 1 548 ? -6.597 4.273 10.283 1.00 74.06 548 GLY A CA 1
ATOM 4115 C C . GLY A 1 548 ? -7.388 5.538 9.939 1.00 74.06 548 GLY A C 1
ATOM 4116 O O . GLY A 1 548 ? -7.698 6.313 10.837 1.00 74.06 548 GLY A O 1
ATOM 4117 N N . ILE A 1 549 ? -7.756 5.724 8.668 1.00 72.06 549 ILE A N 1
ATOM 4118 C CA . ILE A 1 549 ? -8.560 6.867 8.204 1.00 72.06 549 ILE A CA 1
ATOM 4119 C C . ILE A 1 549 ? -9.902 6.920 8.942 1.00 72.06 549 ILE A C 1
ATOM 4121 O O . ILE A 1 549 ? -10.228 7.956 9.522 1.00 72.06 549 ILE A O 1
ATOM 4125 N N . PHE A 1 550 ? -10.623 5.796 9.004 1.00 78.75 550 PHE A N 1
ATOM 4126 C CA . PHE A 1 550 ? -11.873 5.684 9.759 1.00 78.75 550 PHE A CA 1
ATOM 4127 C C . PHE A 1 550 ? -11.699 6.130 11.214 1.00 78.75 550 PHE A C 1
ATOM 4129 O O . PHE A 1 550 ? -12.412 7.015 11.690 1.00 78.75 550 PHE A O 1
ATOM 4136 N N . THR A 1 551 ? -10.704 5.557 11.902 1.00 75.94 551 THR A N 1
ATOM 4137 C CA . THR A 1 551 ? -10.450 5.828 13.324 1.00 75.94 551 THR A CA 1
ATOM 4138 C C . THR A 1 551 ? -10.258 7.322 13.573 1.00 75.94 551 THR A C 1
ATOM 4140 O O . THR A 1 551 ? -10.775 7.895 14.529 1.00 75.94 551 THR A O 1
ATOM 4143 N N . VAL A 1 552 ? -9.491 7.961 12.695 1.00 71.31 552 VAL A N 1
ATOM 4144 C CA . VAL A 1 552 ? -9.130 9.373 12.789 1.00 71.31 552 VAL A CA 1
ATOM 4145 C C . VAL A 1 552 ? -10.336 10.274 12.590 1.00 71.31 552 VAL A C 1
ATOM 4147 O O . VAL A 1 552 ? -10.526 11.223 13.351 1.00 71.31 552 VAL A O 1
ATOM 4150 N N . MET A 1 553 ? -11.150 9.980 11.583 1.00 72.31 553 MET A N 1
ATOM 4151 C CA . MET A 1 553 ? -12.356 10.746 11.299 1.00 72.31 553 MET A CA 1
ATOM 4152 C C . MET A 1 553 ? -13.372 10.620 12.433 1.00 72.31 553 MET A C 1
ATOM 4154 O O . MET A 1 553 ? -13.843 11.642 12.931 1.00 72.31 553 MET A O 1
ATOM 4158 N N . ALA A 1 554 ? -13.609 9.401 12.926 1.00 77.81 554 ALA A N 1
ATOM 4159 C CA . ALA A 1 554 ? -14.524 9.158 14.038 1.00 77.81 554 ALA A CA 1
ATOM 4160 C C . ALA A 1 554 ? -14.078 9.907 15.307 1.00 77.81 554 ALA A C 1
ATOM 4162 O O . ALA A 1 554 ? -14.859 10.628 15.925 1.00 77.81 554 ALA A O 1
ATOM 4163 N N . MET A 1 555 ? -12.785 9.842 15.640 1.00 75.12 555 MET A N 1
ATOM 4164 C CA . MET A 1 555 ? -12.211 10.575 16.774 1.00 75.12 555 MET A CA 1
ATOM 4165 C C . MET A 1 555 ? -12.330 12.092 16.636 1.00 75.12 555 MET A C 1
ATOM 4167 O O . MET A 1 555 ? -12.616 12.784 17.613 1.00 75.12 555 MET A O 1
ATOM 4171 N N . THR A 1 556 ? -12.101 12.612 15.431 1.00 72.19 556 THR A N 1
ATOM 4172 C CA . THR A 1 556 ? -12.191 14.052 15.159 1.00 72.19 556 THR A CA 1
ATOM 4173 C C . THR A 1 556 ? -13.628 14.534 15.315 1.00 72.19 556 THR A C 1
ATOM 4175 O O . THR A 1 556 ? -13.839 15.586 15.909 1.00 72.19 556 THR A O 1
ATOM 4178 N N . SER A 1 557 ? -14.599 13.730 14.872 1.00 75.50 557 SER A N 1
ATOM 4179 C CA . SER A 1 557 ? -16.027 13.996 15.062 1.00 75.50 557 SER A CA 1
ATOM 4180 C C . SER A 1 557 ? -16.406 14.083 16.546 1.00 75.50 557 SER A C 1
ATOM 4182 O O . SER A 1 557 ? -17.141 14.979 16.953 1.00 75.50 557 SER A O 1
ATOM 4184 N N . CYS A 1 558 ? -15.861 13.203 17.392 1.00 77.19 558 CYS A N 1
ATOM 4185 C CA . CYS A 1 558 ? -16.106 13.268 18.835 1.00 77.19 558 CYS A CA 1
ATOM 4186 C C . CYS A 1 558 ? -15.563 14.558 19.457 1.00 77.19 558 CYS A C 1
ATOM 4188 O O . CYS A 1 558 ? -16.262 15.241 20.203 1.00 77.19 558 CYS A O 1
ATOM 4190 N N . VAL A 1 559 ? -14.315 14.911 19.138 1.00 73.81 559 VAL A N 1
ATOM 4191 C CA . VAL A 1 559 ? -13.677 16.119 19.678 1.00 73.81 559 VAL A CA 1
ATOM 4192 C C . VAL A 1 559 ? -14.364 17.385 19.166 1.00 73.81 559 VAL A C 1
ATOM 4194 O O . VAL A 1 559 ? -14.496 18.340 19.925 1.00 73.81 559 VAL A O 1
ATOM 4197 N N . SER A 1 560 ? -14.839 17.413 17.917 1.00 68.38 560 SER A N 1
ATOM 4198 C CA . SER A 1 560 ? -15.549 18.582 17.390 1.00 68.38 560 SER A CA 1
ATOM 4199 C C . SER A 1 560 ? -16.894 18.813 18.068 1.00 68.38 560 SER A C 1
ATOM 4201 O O . SER A 1 560 ? -17.265 19.967 18.272 1.00 68.38 560 SER A O 1
ATOM 4203 N N . ASN A 1 561 ? -17.599 17.736 18.421 1.00 72.56 561 ASN A N 1
ATOM 4204 C CA . ASN A 1 561 ? -18.942 17.823 18.991 1.00 72.56 561 ASN A CA 1
ATOM 4205 C C . ASN A 1 561 ? -18.919 18.051 20.509 1.00 72.56 561 ASN A C 1
ATOM 4207 O O . ASN A 1 561 ? -19.752 18.794 21.013 1.00 72.56 561 ASN A O 1
ATOM 4211 N N . PHE A 1 562 ? -17.951 17.465 21.225 1.00 76.94 562 PHE A N 1
ATOM 4212 C CA . PHE A 1 562 ? -17.939 17.442 22.698 1.00 76.94 562 PHE A CA 1
ATOM 4213 C C . PHE A 1 562 ? -16.658 18.012 23.334 1.00 76.94 562 PHE A C 1
ATOM 4215 O O . PHE A 1 562 ? -16.570 18.159 24.545 1.00 76.94 562 PHE A O 1
ATOM 4222 N N . GLY A 1 563 ? -15.630 18.348 22.548 1.00 69.56 563 GLY A N 1
ATOM 4223 C CA . GLY A 1 563 ? -14.342 18.842 23.062 1.00 69.56 563 GLY A CA 1
ATOM 4224 C C . GLY A 1 563 ? -14.317 20.325 23.440 1.00 69.56 563 GLY A C 1
ATOM 4225 O O . GLY A 1 563 ? -13.276 20.828 23.856 1.00 69.56 563 GLY A O 1
ATOM 4226 N N . GLY A 1 564 ? -15.431 21.040 23.262 1.00 66.69 564 GLY A N 1
ATOM 4227 C CA . GLY A 1 564 ? -15.520 22.481 23.498 1.00 66.69 564 GLY A CA 1
ATOM 4228 C C . GLY A 1 564 ? -15.653 22.877 24.968 1.00 66.69 564 GLY A C 1
ATOM 4229 O O . GLY A 1 564 ? -15.455 24.052 25.281 1.00 66.69 564 GLY A O 1
ATOM 4230 N N . SER A 1 565 ? -15.990 21.936 25.859 1.00 75.62 565 SER A N 1
ATOM 4231 C CA . SER A 1 565 ? -16.172 22.227 27.278 1.00 75.62 565 SER A CA 1
ATOM 4232 C C . SER A 1 565 ? -16.028 21.024 28.212 1.00 75.62 565 SER A C 1
ATOM 4234 O O . SER A 1 565 ? -16.211 19.879 27.815 1.00 75.62 565 SER A O 1
ATOM 4236 N N . TRP A 1 566 ? -15.745 21.301 29.488 1.00 77.44 566 TRP A N 1
ATOM 4237 C CA . TRP A 1 566 ? -15.618 20.301 30.547 1.00 77.44 566 TRP A CA 1
ATOM 4238 C C . TRP A 1 566 ? -16.949 19.626 30.920 1.00 77.44 566 TRP A C 1
ATOM 4240 O O . TRP A 1 566 ? -16.919 18.493 31.389 1.00 77.44 566 TRP A O 1
ATOM 4250 N N . TRP A 1 567 ? -18.103 20.273 30.703 1.00 80.00 567 TRP A N 1
ATOM 4251 C CA . TRP A 1 567 ? -19.418 19.672 30.995 1.00 80.00 567 TRP A CA 1
ATOM 4252 C C . TRP A 1 567 ? -19.784 18.538 30.014 1.00 80.00 567 TRP A C 1
ATOM 4254 O O . TRP A 1 567 ? -20.589 17.671 30.343 1.00 80.00 567 TRP A O 1
ATOM 4264 N N . ASP A 1 568 ? -19.154 18.501 28.833 1.00 82.00 568 ASP A N 1
ATOM 4265 C CA . ASP A 1 568 ? -19.364 17.481 27.793 1.00 82.00 568 ASP A CA 1
ATOM 4266 C C . ASP A 1 568 ? -18.359 16.313 27.891 1.00 82.00 568 ASP A C 1
ATOM 4268 O O . ASP A 1 568 ? -18.274 15.468 26.995 1.00 82.00 568 ASP A O 1
ATOM 4272 N N . ILE A 1 569 ? -17.589 16.225 28.984 1.00 79.31 569 ILE A N 1
ATOM 4273 C CA . ILE A 1 569 ? -16.481 15.268 29.106 1.00 79.31 569 ILE A CA 1
ATOM 4274 C C . ILE A 1 569 ? -16.929 13.801 29.049 1.00 79.31 569 ILE A C 1
ATOM 4276 O O . ILE A 1 569 ? -16.245 12.989 28.429 1.00 79.31 569 ILE A O 1
ATOM 4280 N N . ILE A 1 570 ? -18.074 13.433 29.637 1.00 85.00 570 ILE A N 1
ATOM 4281 C CA . ILE A 1 570 ? -18.558 12.042 29.584 1.00 85.00 570 ILE A CA 1
ATOM 4282 C C . ILE A 1 570 ? -19.076 11.665 28.184 1.00 85.00 570 ILE A C 1
ATOM 4284 O O . ILE A 1 570 ? -18.643 10.624 27.687 1.00 85.00 570 ILE A O 1
ATOM 4288 N N . PRO A 1 571 ? -19.894 12.484 27.487 1.00 84.25 571 PRO A N 1
ATOM 4289 C CA . PRO A 1 571 ? -20.200 12.284 26.070 1.00 84.25 571 PRO A CA 1
ATOM 4290 C C . PRO A 1 571 ? -18.948 12.165 25.199 1.00 84.25 571 PRO A C 1
ATOM 4292 O O . PRO A 1 571 ? -18.863 11.281 24.349 1.00 84.25 571 PRO A O 1
ATOM 4295 N N . LEU A 1 572 ? -17.932 12.996 25.448 1.00 80.62 572 LEU A N 1
ATOM 4296 C CA . LEU A 1 572 ? -16.659 12.930 24.737 1.00 80.62 572 LEU A CA 1
ATOM 4297 C C . LEU A 1 572 ? -15.926 11.596 24.982 1.00 80.62 572 LEU A C 1
ATOM 4299 O O . LEU A 1 572 ? -15.423 10.971 24.041 1.00 80.62 572 LEU A O 1
ATOM 4303 N N . VAL A 1 573 ? -15.869 11.136 26.234 1.00 82.62 573 VAL A N 1
ATOM 4304 C CA . VAL A 1 573 ? -15.296 9.833 26.609 1.00 82.62 573 VAL A CA 1
ATOM 4305 C C . VAL A 1 573 ? -16.055 8.691 25.939 1.00 82.62 573 VAL A C 1
ATOM 4307 O O . VAL A 1 573 ? -15.426 7.841 25.312 1.00 82.62 573 VAL A O 1
ATOM 4310 N N . ALA A 1 574 ? -17.384 8.689 26.013 1.00 86.06 574 ALA A N 1
ATOM 4311 C CA . ALA A 1 574 ? -18.218 7.647 25.429 1.00 86.06 574 ALA A CA 1
ATOM 4312 C C . ALA A 1 574 ? -18.085 7.604 23.895 1.00 86.06 574 ALA A C 1
ATOM 4314 O O . ALA A 1 574 ? -17.844 6.543 23.321 1.00 86.06 574 ALA A O 1
ATOM 4315 N N . CYS A 1 575 ? -18.104 8.764 23.228 1.00 85.00 575 CYS A N 1
ATOM 4316 C CA . CYS A 1 575 ? -17.925 8.856 21.778 1.00 85.00 575 CYS A CA 1
ATOM 4317 C C . CYS A 1 575 ? -16.555 8.331 21.342 1.00 85.00 575 CYS A C 1
ATOM 4319 O O . CYS A 1 575 ? -16.440 7.543 20.401 1.00 85.00 575 CYS A O 1
ATOM 4321 N N . THR A 1 576 ? -15.487 8.718 22.044 1.00 81.00 576 THR A N 1
ATOM 4322 C CA . THR A 1 576 ? -14.137 8.240 21.710 1.00 81.00 576 THR A CA 1
ATOM 4323 C C . THR A 1 576 ? -13.934 6.760 22.052 1.00 81.00 576 THR A C 1
ATOM 4325 O O . THR A 1 576 ? -13.207 6.063 21.334 1.00 81.00 576 THR A O 1
ATOM 4328 N N . ALA A 1 577 ? -14.601 6.241 23.087 1.00 84.69 577 ALA A N 1
ATOM 4329 C CA . ALA A 1 577 ? -14.649 4.811 23.374 1.00 84.69 577 ALA A CA 1
ATOM 4330 C C . ALA A 1 577 ? -15.334 4.052 22.231 1.00 84.69 577 ALA A C 1
ATOM 4332 O O . ALA A 1 577 ? -14.754 3.091 21.723 1.00 84.69 577 ALA A O 1
ATOM 4333 N N . GLN A 1 578 ? -16.477 4.540 21.741 1.00 86.81 578 GLN A N 1
ATOM 4334 C CA . GLN A 1 578 ? -17.178 3.965 20.594 1.00 86.81 578 GLN A CA 1
ATOM 4335 C C . GLN A 1 578 ? -16.333 3.985 19.312 1.00 86.81 578 GLN A C 1
ATOM 4337 O O . GLN A 1 578 ? -16.171 2.955 18.656 1.00 86.81 578 GLN A O 1
ATOM 4342 N N . ALA A 1 579 ? -15.723 5.124 18.978 1.00 82.69 579 ALA A N 1
ATOM 4343 C CA . ALA A 1 579 ? -14.836 5.240 17.820 1.00 82.69 579 ALA A CA 1
ATOM 4344 C C . ALA A 1 579 ? -13.665 4.241 17.900 1.00 82.69 579 ALA A C 1
ATOM 4346 O O . ALA A 1 579 ? -13.316 3.587 16.911 1.00 82.69 579 ALA A O 1
ATOM 4347 N N . THR A 1 580 ? -13.071 4.076 19.090 1.00 82.75 580 THR A N 1
ATOM 4348 C CA . THR A 1 580 ? -12.012 3.079 19.317 1.00 82.75 580 THR A CA 1
ATOM 4349 C C . THR A 1 580 ? -12.554 1.664 19.148 1.00 82.75 580 THR A C 1
ATOM 4351 O O . THR A 1 580 ? -11.909 0.840 18.505 1.00 82.75 580 THR A O 1
ATOM 4354 N N . TYR A 1 581 ? -13.736 1.390 19.693 1.00 85.56 581 TYR A N 1
ATOM 4355 C CA . TYR A 1 581 ? -14.380 0.086 19.638 1.00 85.56 581 TYR A CA 1
ATOM 4356 C C . TYR A 1 581 ? -14.601 -0.375 18.198 1.00 85.56 581 TYR A C 1
ATOM 4358 O O . TYR A 1 581 ? -14.132 -1.447 17.823 1.00 85.56 581 TYR A O 1
ATOM 4366 N N . PHE A 1 582 ? -15.207 0.467 17.356 1.00 83.56 582 PHE A N 1
ATOM 4367 C CA . PHE A 1 582 ? -15.408 0.162 15.935 1.00 83.56 582 PHE A CA 1
ATOM 4368 C C . PHE A 1 582 ? -14.095 0.001 15.168 1.00 83.56 582 PHE A C 1
ATOM 4370 O O . PHE A 1 582 ? -13.987 -0.844 14.282 1.00 83.56 582 PHE A O 1
ATOM 4377 N N . SER A 1 583 ? -13.058 0.741 15.555 1.00 81.50 583 SER A N 1
ATOM 4378 C CA . SER A 1 583 ? -11.726 0.578 14.968 1.00 81.50 583 SER A CA 1
ATOM 4379 C C . SER A 1 583 ? -11.109 -0.780 15.326 1.00 81.50 583 SER A C 1
ATOM 4381 O O . SER A 1 583 ? -10.502 -1.430 14.477 1.00 81.50 583 SER A O 1
ATOM 4383 N N . VAL A 1 584 ? -11.280 -1.246 16.569 1.00 82.81 584 VAL A N 1
ATOM 4384 C CA . VAL A 1 584 ? -10.845 -2.588 16.988 1.00 82.81 584 VAL A CA 1
ATOM 4385 C C . VAL A 1 584 ? -11.668 -3.665 16.293 1.00 82.81 584 VAL A C 1
ATOM 4387 O O . VAL A 1 584 ? -11.079 -4.619 15.790 1.00 82.81 584 VAL A O 1
ATOM 4390 N N . TYR A 1 585 ? -12.985 -3.479 16.190 1.00 83.75 585 TYR A N 1
ATOM 4391 C CA . TYR A 1 585 ? -13.872 -4.374 15.454 1.00 83.75 585 TYR A CA 1
ATOM 4392 C C . TYR A 1 585 ? -13.441 -4.521 13.990 1.00 83.75 585 TYR A C 1
ATOM 4394 O O . TYR A 1 585 ? -13.323 -5.642 13.502 1.00 83.75 585 TYR A O 1
ATOM 4402 N N . ALA A 1 586 ? -13.091 -3.424 13.309 1.00 81.38 586 ALA A N 1
ATOM 4403 C CA . ALA A 1 586 ? -12.547 -3.472 11.951 1.00 81.38 586 ALA A CA 1
ATOM 4404 C C . ALA A 1 586 ? -11.283 -4.359 11.845 1.00 81.38 586 ALA A C 1
ATOM 4406 O O . ALA A 1 586 ? -11.003 -4.906 10.779 1.00 81.38 586 ALA A O 1
ATOM 4407 N N . GLY A 1 587 ? -10.541 -4.522 12.951 1.00 79.56 587 GLY A N 1
ATOM 4408 C CA . GLY A 1 587 ? -9.365 -5.390 13.113 1.00 79.56 587 GLY A CA 1
ATOM 4409 C C . GLY A 1 587 ? -9.632 -6.884 13.262 1.00 79.56 587 GLY A C 1
ATOM 4410 O O . GLY A 1 587 ? -8.686 -7.666 13.108 1.00 79.56 587 GLY A O 1
ATOM 4411 N N . THR A 1 588 ? -10.876 -7.264 13.542 1.00 80.25 588 THR A N 1
ATOM 4412 C CA . THR A 1 588 ? -11.318 -8.650 13.748 1.00 80.25 588 THR A CA 1
ATOM 4413 C C . THR A 1 588 ? -11.622 -9.366 12.432 1.00 80.25 588 THR A C 1
ATOM 4415 O O . THR A 1 588 ? -11.518 -8.782 11.352 1.00 80.25 588 THR A O 1
ATOM 4418 N N . ASN A 1 589 ? -12.029 -10.636 12.524 1.00 81.62 589 ASN A N 1
ATOM 4419 C CA . ASN A 1 589 ? -12.452 -11.452 11.386 1.00 81.62 589 ASN A CA 1
ATOM 4420 C C . ASN A 1 589 ? -13.539 -10.772 10.535 1.00 81.62 589 ASN A C 1
ATOM 4422 O O . ASN A 1 589 ? -13.249 -10.493 9.370 1.00 81.62 589 ASN A O 1
ATOM 4426 N N . PRO A 1 590 ? -14.715 -10.416 11.096 1.00 79.94 590 PRO A N 1
ATOM 4427 C CA . PRO A 1 590 ? -15.744 -9.696 10.349 1.00 79.94 590 PRO A CA 1
ATOM 4428 C C . PRO A 1 590 ? -15.229 -8.416 9.683 1.00 79.94 590 PRO A C 1
ATOM 4430 O O . PRO A 1 590 ? -15.470 -8.177 8.505 1.00 79.94 590 PRO A O 1
ATOM 4433 N N . GLY A 1 591 ? -14.449 -7.608 10.407 1.00 81.19 591 GLY A N 1
ATOM 4434 C CA . GLY A 1 591 ? -13.932 -6.342 9.889 1.00 81.19 591 GLY A CA 1
ATOM 4435 C C . GLY A 1 591 ? -12.989 -6.497 8.690 1.00 81.19 591 GLY A C 1
ATOM 4436 O O . GLY A 1 591 ? -13.086 -5.750 7.714 1.00 81.19 591 GLY A O 1
ATOM 4437 N N . ARG A 1 592 ? -12.090 -7.490 8.727 1.00 83.88 592 ARG A N 1
ATOM 4438 C CA . ARG A 1 592 ? -11.191 -7.797 7.602 1.00 83.88 592 ARG A CA 1
ATOM 4439 C C . ARG A 1 592 ? -11.924 -8.464 6.445 1.00 83.88 592 ARG A C 1
ATOM 4441 O O . ARG A 1 592 ? -11.558 -8.242 5.292 1.00 83.88 592 ARG A O 1
ATOM 4448 N N . GLU A 1 593 ? -12.945 -9.268 6.727 1.00 83.31 593 GLU A N 1
ATOM 4449 C CA . GLU A 1 593 ? -13.775 -9.897 5.701 1.00 83.31 593 GLU A CA 1
ATOM 4450 C C . GLU A 1 593 ? -14.472 -8.854 4.825 1.00 83.31 593 GLU A C 1
ATOM 4452 O O . GLU A 1 593 ? -14.430 -8.976 3.606 1.00 83.31 593 GLU A O 1
ATOM 4457 N N . LEU A 1 594 ? -14.985 -7.768 5.408 1.00 85.00 594 LEU A N 1
ATOM 4458 C CA . LEU A 1 594 ? -15.586 -6.665 4.648 1.00 85.00 594 LEU A CA 1
ATOM 4459 C C . LEU A 1 594 ? -14.609 -6.023 3.660 1.00 85.00 594 LEU A C 1
ATOM 4461 O O . LEU A 1 594 ? -14.947 -5.805 2.495 1.00 85.00 594 LEU A O 1
ATOM 4465 N N . PHE A 1 595 ? -13.370 -5.778 4.092 1.00 86.44 595 PHE A N 1
ATOM 4466 C CA . PHE A 1 595 ? -12.320 -5.294 3.196 1.00 86.44 595 PHE A CA 1
ATOM 4467 C C . PHE A 1 595 ? -12.055 -6.281 2.062 1.00 86.44 595 PHE A C 1
ATOM 4469 O O . PHE A 1 595 ? -12.016 -5.885 0.898 1.00 86.44 595 PHE A O 1
ATOM 4476 N N . ASN A 1 596 ? -11.920 -7.567 2.386 1.00 85.12 596 ASN A N 1
ATOM 4477 C CA . ASN A 1 596 ? -11.668 -8.614 1.402 1.00 85.12 596 ASN A CA 1
ATOM 4478 C C . ASN A 1 596 ? -12.836 -8.787 0.421 1.00 85.12 596 ASN A C 1
ATOM 4480 O O . ASN A 1 596 ? -12.597 -9.034 -0.757 1.00 85.12 596 ASN A O 1
ATOM 4484 N N . THR A 1 597 ? -14.083 -8.633 0.863 1.00 85.31 597 THR A N 1
ATOM 4485 C CA . THR A 1 597 ? -15.279 -8.666 0.008 1.00 85.31 597 THR A CA 1
ATOM 4486 C C . THR A 1 597 ? -15.277 -7.506 -0.986 1.00 85.31 597 THR A C 1
ATOM 4488 O O . THR A 1 597 ? -15.515 -7.720 -2.181 1.00 85.31 597 THR A O 1
ATOM 4491 N N . ALA A 1 598 ? -14.897 -6.305 -0.540 1.00 84.75 598 ALA A N 1
ATOM 4492 C CA . ALA A 1 598 ? -14.646 -5.181 -1.438 1.00 84.75 598 ALA A CA 1
ATOM 4493 C C . ALA A 1 598 ? -13.506 -5.479 -2.422 1.00 84.75 598 ALA A C 1
ATOM 4495 O O . ALA A 1 598 ? -13.694 -5.355 -3.633 1.00 84.75 598 ALA A O 1
ATOM 4496 N N . GLN A 1 599 ? -12.362 -5.983 -1.945 1.00 85.69 599 GLN A N 1
ATOM 4497 C CA . GLN A 1 599 ? -11.230 -6.291 -2.826 1.00 85.69 599 GLN A CA 1
ATOM 4498 C C . GLN A 1 599 ? -11.564 -7.398 -3.832 1.00 85.69 599 GLN A C 1
ATOM 4500 O O . GLN A 1 599 ? -11.200 -7.291 -4.995 1.00 85.69 599 GLN A O 1
ATOM 4505 N N . LYS A 1 600 ? -12.303 -8.445 -3.457 1.00 83.12 600 LYS A N 1
ATOM 4506 C CA . LYS A 1 600 ? -12.742 -9.496 -4.393 1.00 83.12 600 LYS A CA 1
ATOM 4507 C C . LYS A 1 600 ? -13.658 -8.947 -5.483 1.00 83.12 600 LYS A C 1
ATOM 4509 O O . LYS A 1 600 ? -13.541 -9.359 -6.636 1.00 83.12 600 LYS A O 1
ATOM 4514 N N . SER A 1 601 ? -14.526 -8.002 -5.128 1.00 75.06 601 SER A N 1
ATOM 4515 C CA . SER A 1 601 ? -15.471 -7.368 -6.054 1.00 75.06 601 SER A CA 1
ATOM 4516 C C . SER A 1 601 ? -14.810 -6.354 -6.987 1.00 75.06 601 SER A C 1
ATOM 4518 O O . SER A 1 601 ? -15.323 -6.101 -8.077 1.00 75.06 601 SER A O 1
ATOM 4520 N N . MET A 1 602 ? -13.677 -5.779 -6.581 1.00 74.62 602 MET A N 1
ATOM 4521 C CA . MET A 1 602 ? -13.041 -4.673 -7.298 1.00 74.62 602 MET A CA 1
ATOM 4522 C C . MET A 1 602 ? -11.703 -5.004 -7.930 1.00 74.62 602 MET A C 1
ATOM 4524 O O . MET A 1 602 ? -11.385 -4.464 -8.986 1.00 74.62 602 MET A O 1
ATOM 4528 N N . CYS A 1 603 ? -10.935 -5.888 -7.309 1.00 80.75 603 CYS A N 1
ATOM 4529 C CA . CYS A 1 603 ? -9.540 -6.124 -7.620 1.00 80.75 603 CYS A CA 1
ATOM 4530 C C . CYS A 1 603 ? -9.276 -7.515 -8.176 1.00 80.75 603 CYS A C 1
ATOM 4532 O O . CYS A 1 603 ? -9.892 -8.527 -7.816 1.00 80.75 603 CYS A O 1
ATOM 4534 N N . VAL A 1 604 ? -8.276 -7.551 -9.040 1.00 81.81 604 VAL A N 1
ATOM 4535 C CA . VAL A 1 604 ? -7.596 -8.746 -9.520 1.00 81.81 604 VAL A CA 1
ATOM 4536 C C . VAL A 1 604 ? -6.099 -8.442 -9.556 1.00 81.81 604 VAL A C 1
ATOM 4538 O O . VAL A 1 604 ? -5.714 -7.301 -9.801 1.00 81.81 604 VAL A O 1
ATOM 4541 N N . CYS A 1 605 ? -5.251 -9.417 -9.248 1.00 84.69 605 CYS A N 1
ATOM 4542 C CA . CYS A 1 605 ? -3.810 -9.190 -9.178 1.00 84.69 605 CYS A CA 1
ATOM 4543 C C . CYS A 1 605 ? -3.131 -9.563 -10.485 1.00 84.69 605 CYS A C 1
ATOM 4545 O O . CYS A 1 605 ? -3.396 -10.622 -11.045 1.00 84.69 605 CYS A O 1
ATOM 4547 N N . TYR A 1 606 ? -2.215 -8.719 -10.931 1.00 80.19 606 TYR A N 1
ATOM 4548 C CA . TYR A 1 606 ? -1.295 -9.024 -12.019 1.00 80.19 606 TYR A CA 1
ATOM 4549 C C . TYR A 1 606 ? 0.129 -8.850 -11.518 1.00 80.19 606 TYR A C 1
ATOM 4551 O O . TYR A 1 606 ? 0.361 -8.250 -10.470 1.00 80.19 606 TYR A O 1
ATOM 4559 N N . CYS A 1 607 ? 1.090 -9.346 -12.283 1.00 79.00 607 CYS A N 1
ATOM 4560 C CA . CYS A 1 607 ? 2.473 -8.914 -12.140 1.00 79.00 607 CYS A CA 1
ATOM 4561 C C . CYS A 1 607 ? 2.594 -7.422 -12.492 1.00 79.00 607 CYS A C 1
ATOM 4563 O O . CYS A 1 607 ? 1.603 -6.779 -12.844 1.00 79.00 607 CYS A O 1
ATOM 4565 N N . SER A 1 608 ? 3.793 -6.849 -12.368 1.00 70.94 608 SER A N 1
ATOM 4566 C CA . SER A 1 608 ? 4.018 -5.398 -12.487 1.00 70.94 608 SER A CA 1
ATOM 4567 C C . SER A 1 608 ? 3.391 -4.739 -13.727 1.00 70.94 608 SER A C 1
ATOM 4569 O O . SER A 1 608 ? 3.099 -3.546 -13.673 1.00 70.94 608 SER A O 1
ATOM 4571 N N . ASN A 1 609 ? 3.121 -5.500 -14.797 1.00 67.56 609 ASN A N 1
ATOM 4572 C CA . ASN A 1 609 ? 2.204 -5.112 -15.864 1.00 67.56 609 ASN A CA 1
ATOM 4573 C C . ASN A 1 609 ? 1.169 -6.205 -16.180 1.00 67.56 609 ASN A C 1
ATOM 4575 O O . ASN A 1 609 ? 1.383 -7.402 -15.967 1.00 67.56 609 ASN A O 1
ATOM 4579 N N . ILE A 1 610 ? 0.051 -5.782 -16.777 1.00 61.59 610 ILE A N 1
ATOM 4580 C CA . ILE A 1 610 ? -0.945 -6.685 -17.362 1.00 61.59 610 ILE A CA 1
ATOM 4581 C C . ILE A 1 610 ? -0.293 -7.371 -18.569 1.00 61.59 610 ILE A C 1
ATOM 4583 O O . ILE A 1 610 ? 0.007 -6.715 -19.564 1.00 61.59 610 ILE A O 1
ATOM 4587 N N . GLY A 1 611 ? -0.056 -8.678 -18.457 1.00 67.50 611 GLY A N 1
ATOM 4588 C CA . GLY A 1 611 ? 0.654 -9.477 -19.461 1.00 67.50 611 GLY A CA 1
ATOM 4589 C C . GLY A 1 611 ? 1.958 -10.092 -18.958 1.00 67.50 611 GLY A C 1
ATOM 4590 O O . GLY A 1 611 ? 2.445 -11.015 -19.582 1.00 67.50 611 GLY A O 1
ATOM 4591 N N . ASP A 1 612 ? 2.475 -9.679 -17.802 1.00 78.25 612 ASP A N 1
ATOM 4592 C CA . ASP A 1 612 ? 3.724 -10.215 -17.231 1.00 78.25 612 ASP A CA 1
ATOM 4593 C C . ASP A 1 612 ? 3.501 -11.436 -16.310 1.00 78.25 612 ASP A C 1
ATOM 4595 O O . ASP A 1 612 ? 4.393 -11.860 -15.573 1.00 78.25 612 ASP A O 1
ATOM 4599 N N . THR A 1 613 ? 2.282 -11.983 -16.300 1.00 82.94 613 THR A N 1
ATOM 4600 C CA . THR A 1 613 ? 1.880 -13.092 -15.427 1.00 82.94 613 THR A CA 1
ATOM 4601 C C . THR A 1 613 ? 1.886 -14.407 -16.188 1.00 82.94 613 THR A C 1
ATOM 4603 O O . THR A 1 613 ? 1.087 -14.606 -17.103 1.00 82.94 613 THR A O 1
ATOM 4606 N N . CYS A 1 614 ? 2.741 -15.327 -15.755 1.00 83.06 614 CYS A N 1
ATOM 4607 C CA . CYS A 1 614 ? 2.868 -16.656 -16.335 1.00 83.06 614 CYS A CA 1
ATOM 4608 C C . CYS A 1 614 ? 2.405 -17.741 -15.365 1.00 83.06 614 CYS A C 1
ATOM 4610 O O . CYS A 1 614 ? 2.503 -17.575 -14.149 1.00 83.06 614 CYS A O 1
ATOM 4612 N N . ALA A 1 615 ? 1.896 -18.849 -15.907 1.00 80.25 615 ALA A N 1
ATOM 4613 C CA . ALA A 1 615 ? 1.525 -20.039 -15.147 1.00 80.25 615 ALA A CA 1
ATOM 4614 C C . ALA A 1 615 ? 2.546 -21.154 -15.368 1.00 80.25 615 ALA A C 1
ATOM 4616 O O . ALA A 1 615 ? 2.965 -21.404 -16.493 1.00 80.25 615 ALA A O 1
ATOM 4617 N N . TYR A 1 616 ? 2.890 -21.845 -14.288 1.00 70.19 616 TYR A N 1
ATOM 4618 C CA . TYR A 1 616 ? 3.593 -23.125 -14.325 1.00 70.19 616 TYR A CA 1
ATOM 4619 C C . TYR A 1 616 ? 2.606 -24.308 -14.285 1.00 70.19 616 TYR A C 1
ATOM 4621 O O . TYR A 1 616 ? 2.853 -25.356 -14.871 1.00 70.19 616 TYR A O 1
ATOM 4629 N N . SER A 1 617 ? 1.470 -24.141 -13.600 1.00 66.00 617 SER A N 1
ATOM 4630 C CA . SER A 1 617 ? 0.367 -25.108 -13.510 1.00 66.00 617 SER A CA 1
ATOM 4631 C C . SER A 1 617 ? -0.951 -24.377 -13.222 1.00 66.00 617 SER A C 1
ATOM 4633 O O . SER A 1 617 ? -0.937 -23.159 -13.036 1.00 66.00 617 SER A O 1
ATOM 4635 N N . GLU A 1 618 ? -2.081 -25.096 -13.144 1.00 63.16 618 GLU A N 1
ATOM 4636 C CA . GLU A 1 618 ? -3.430 -24.519 -12.962 1.00 63.16 618 GLU A CA 1
ATOM 4637 C C . GLU A 1 618 ? -3.557 -23.528 -11.786 1.00 63.16 618 GLU A C 1
ATOM 4639 O O . GLU A 1 618 ? -4.451 -22.689 -11.806 1.00 63.16 618 GLU A O 1
ATOM 4644 N N . ASN A 1 619 ? -2.657 -23.568 -10.792 1.00 63.19 619 ASN A N 1
ATOM 4645 C CA . ASN A 1 619 ? -2.688 -22.684 -9.619 1.00 63.19 619 ASN A CA 1
ATOM 4646 C C . ASN A 1 619 ? -1.314 -22.143 -9.178 1.00 63.19 619 ASN A C 1
ATOM 4648 O O . ASN A 1 619 ? -1.191 -21.644 -8.058 1.00 63.19 619 ASN A O 1
ATOM 4652 N N . ASN A 1 620 ? -0.273 -22.249 -10.010 1.00 72.25 620 ASN A N 1
ATOM 4653 C CA . ASN A 1 620 ? 1.062 -21.753 -9.666 1.00 72.25 620 ASN A CA 1
ATOM 4654 C C . ASN A 1 620 ? 1.542 -20.731 -10.699 1.00 72.25 620 ASN A C 1
ATOM 4656 O O . ASN A 1 620 ? 1.627 -21.044 -11.887 1.00 72.25 620 ASN A O 1
ATOM 4660 N N . PHE A 1 621 ? 1.854 -19.520 -10.237 1.00 82.62 621 PHE A N 1
ATOM 4661 C CA . PHE A 1 621 ? 2.129 -18.362 -11.085 1.00 82.62 621 PHE A CA 1
ATOM 4662 C C . PHE A 1 621 ? 3.505 -17.770 -10.790 1.00 82.62 621 PHE A C 1
ATOM 4664 O O . PHE A 1 621 ? 3.990 -17.845 -9.663 1.00 82.62 621 PHE A O 1
ATOM 4671 N N . TYR A 1 622 ? 4.105 -17.117 -11.781 1.00 84.62 622 TYR A N 1
ATOM 4672 C CA . TYR A 1 622 ? 5.353 -16.375 -11.631 1.00 84.62 622 TYR A CA 1
ATOM 4673 C C . TYR A 1 622 ? 5.342 -15.093 -12.468 1.00 84.62 622 TYR A C 1
ATOM 4675 O O . TYR A 1 622 ? 4.627 -14.991 -13.468 1.00 84.62 622 TYR A O 1
ATOM 4683 N N . CYS A 1 623 ? 6.105 -14.097 -12.016 1.00 82.38 623 CYS A N 1
ATOM 4684 C CA . CYS A 1 623 ? 6.233 -12.812 -12.691 1.00 82.38 623 CYS A CA 1
ATOM 4685 C C . CYS A 1 623 ? 7.504 -12.765 -13.529 1.00 82.38 623 CYS A C 1
ATOM 4687 O O . CYS A 1 623 ? 8.590 -13.052 -13.027 1.00 82.38 623 CYS A O 1
ATOM 4689 N N . VAL A 1 624 ? 7.354 -12.363 -14.786 1.00 81.81 624 VAL A N 1
ATOM 4690 C CA . VAL A 1 624 ? 8.443 -12.241 -15.764 1.00 81.81 624 VAL A CA 1
ATOM 4691 C C . VAL A 1 624 ? 8.367 -10.905 -16.472 1.00 81.81 624 VAL A C 1
ATOM 4693 O O . VAL A 1 624 ? 7.350 -10.227 -16.414 1.00 81.81 624 VAL A O 1
ATOM 4696 N N . ASN A 1 625 ? 9.437 -10.523 -17.159 1.00 77.88 625 ASN A N 1
ATOM 4697 C CA . ASN A 1 625 ? 9.409 -9.357 -18.027 1.00 77.88 625 ASN A CA 1
ATOM 4698 C C . ASN A 1 625 ? 9.341 -9.816 -19.483 1.00 77.88 625 ASN A C 1
ATOM 4700 O O . ASN A 1 625 ? 10.380 -9.987 -20.121 1.00 77.88 625 ASN A O 1
ATOM 4704 N N . LEU A 1 626 ? 8.125 -9.975 -20.017 1.00 78.31 626 LEU A N 1
ATOM 4705 C CA . LEU A 1 626 ? 7.950 -10.499 -21.376 1.00 78.31 626 LEU A CA 1
ATOM 4706 C C . LEU A 1 626 ? 8.496 -9.567 -22.460 1.00 78.31 626 LEU A C 1
ATOM 4708 O O . LEU A 1 626 ? 8.658 -9.984 -23.602 1.00 78.31 626 LEU A O 1
ATOM 4712 N N . LYS A 1 627 ? 8.729 -8.290 -22.144 1.00 77.88 627 LYS A N 1
ATOM 4713 C CA . LYS A 1 627 ? 9.170 -7.267 -23.104 1.00 77.88 627 LYS A CA 1
ATOM 4714 C C . LYS A 1 627 ? 10.601 -6.778 -22.862 1.00 77.88 627 LYS A C 1
ATOM 4716 O O . LYS A 1 627 ? 11.089 -5.941 -23.623 1.00 77.88 627 LYS A O 1
ATOM 4721 N N . GLY A 1 628 ? 11.250 -7.286 -21.817 1.00 73.50 628 GLY A N 1
ATOM 4722 C CA . GLY A 1 628 ? 12.604 -6.934 -21.404 1.00 73.50 628 GLY A CA 1
ATOM 4723 C C . GLY A 1 628 ? 13.641 -7.914 -21.929 1.00 73.50 628 GLY A C 1
ATOM 4724 O O . GLY A 1 628 ? 13.470 -8.474 -22.999 1.00 73.50 628 GLY A O 1
ATOM 4725 N N . THR A 1 629 ? 14.707 -8.120 -21.158 1.00 73.81 629 THR A N 1
ATOM 4726 C CA . THR A 1 629 ? 15.864 -8.964 -21.505 1.00 73.81 629 THR A CA 1
ATOM 4727 C C . THR A 1 629 ? 15.734 -10.405 -20.997 1.00 73.81 629 THR A C 1
ATOM 4729 O O . THR A 1 629 ? 16.735 -11.101 -20.843 1.00 73.81 629 THR A O 1
ATOM 4732 N N . ASP A 1 630 ? 14.519 -10.852 -20.660 1.00 78.38 630 ASP A N 1
ATOM 4733 C CA . ASP A 1 630 ? 14.289 -12.227 -20.214 1.00 78.38 630 ASP A CA 1
ATOM 4734 C C . ASP A 1 630 ? 14.230 -13.161 -21.424 1.00 78.38 630 ASP A C 1
ATOM 4736 O O . ASP A 1 630 ? 13.187 -13.368 -22.048 1.00 78.38 630 ASP A O 1
ATOM 4740 N N . ASN A 1 631 ? 15.383 -13.736 -21.748 1.00 82.25 631 ASN A N 1
ATOM 4741 C CA . ASN A 1 631 ? 15.532 -14.651 -22.869 1.00 82.25 631 ASN A CA 1
ATOM 4742 C C . ASN A 1 631 ? 14.732 -15.946 -22.721 1.00 82.25 631 ASN A C 1
ATOM 4744 O O . ASN A 1 631 ? 14.604 -16.649 -23.712 1.00 82.25 631 ASN A O 1
ATOM 4748 N N . ASN A 1 632 ? 14.198 -16.285 -21.547 1.00 84.94 632 ASN A N 1
ATOM 4749 C CA . ASN A 1 632 ? 13.420 -17.511 -21.358 1.00 84.94 632 ASN A CA 1
ATOM 4750 C C . ASN A 1 632 ? 11.906 -17.270 -21.403 1.00 84.94 632 ASN A C 1
ATOM 4752 O O . ASN A 1 632 ? 11.133 -18.224 -21.355 1.00 84.94 632 ASN A O 1
ATOM 4756 N N . ASN A 1 633 ? 11.469 -16.012 -21.490 1.00 83.56 633 ASN A N 1
ATOM 4757 C CA . ASN A 1 633 ? 10.057 -15.642 -21.529 1.00 83.56 633 ASN A CA 1
ATOM 4758 C C . ASN A 1 633 ? 9.816 -14.508 -22.539 1.00 83.56 633 ASN A C 1
ATOM 4760 O O . ASN A 1 633 ? 9.088 -13.558 -22.269 1.00 83.56 633 ASN A O 1
ATOM 4764 N N . CYS A 1 634 ? 10.459 -14.552 -23.704 1.00 86.12 634 CYS A N 1
ATOM 4765 C CA . CYS A 1 634 ? 10.447 -13.421 -24.619 1.00 86.12 634 CYS A CA 1
ATOM 4766 C C . CYS A 1 634 ? 9.131 -13.308 -25.395 1.00 86.12 634 CYS A C 1
ATOM 4768 O O . CYS A 1 634 ? 8.866 -14.057 -26.333 1.00 86.12 634 CYS A O 1
ATOM 4770 N N . GLY A 1 635 ? 8.277 -12.364 -25.012 1.00 83.62 635 GLY A N 1
ATOM 4771 C CA . GLY A 1 635 ? 6.964 -12.125 -25.612 1.00 83.62 635 GLY A CA 1
ATOM 4772 C C . GLY A 1 635 ? 5.869 -13.091 -25.158 1.00 83.62 635 GLY A C 1
ATOM 4773 O O . GLY A 1 635 ? 4.715 -12.679 -25.126 1.00 83.62 635 GLY A O 1
ATOM 4774 N N . ASN A 1 636 ? 6.231 -14.311 -24.754 1.00 87.00 636 ASN A N 1
ATOM 4775 C CA . ASN A 1 636 ? 5.346 -15.355 -24.233 1.00 87.00 636 ASN A CA 1
ATOM 4776 C C . ASN A 1 636 ? 6.013 -16.081 -23.057 1.00 87.00 636 ASN A C 1
ATOM 4778 O O . ASN A 1 636 ? 7.239 -16.153 -22.966 1.00 87.00 636 ASN A O 1
ATOM 4782 N N . CYS A 1 637 ? 5.207 -16.681 -22.187 1.00 84.75 637 CYS A N 1
ATOM 4783 C CA . CYS A 1 637 ? 5.682 -17.476 -21.059 1.00 84.75 637 CYS A CA 1
ATOM 4784 C C . CYS A 1 637 ? 6.438 -18.712 -21.552 1.00 84.75 637 CYS A C 1
ATOM 4786 O O . CYS A 1 637 ? 5.899 -19.496 -22.330 1.00 84.75 637 CYS A O 1
ATOM 4788 N N . GLY A 1 638 ? 7.690 -18.885 -21.130 1.00 83.81 638 GLY A N 1
ATOM 4789 C CA . GLY A 1 638 ? 8.536 -19.990 -21.583 1.00 83.81 638 GLY A CA 1
ATOM 4790 C C . GLY A 1 638 ? 9.024 -19.883 -23.035 1.00 83.81 638 GLY A C 1
ATOM 4791 O O . GLY A 1 638 ? 9.591 -20.850 -23.540 1.00 83.81 638 GLY A O 1
ATOM 4792 N N . ARG A 1 639 ? 8.807 -18.757 -23.741 1.00 85.19 639 ARG A N 1
ATOM 4793 C CA . ARG A 1 639 ? 9.392 -18.543 -25.078 1.00 85.19 639 ARG A CA 1
ATOM 4794 C C . ARG A 1 639 ? 10.876 -18.254 -24.941 1.00 85.19 639 ARG A C 1
ATOM 4796 O O . ARG A 1 639 ? 11.269 -17.154 -24.550 1.00 85.19 639 ARG A O 1
ATOM 4803 N N . GLN A 1 640 ? 11.684 -19.248 -25.287 1.00 84.12 640 GLN A N 1
ATOM 4804 C CA . GLN A 1 640 ? 13.129 -19.146 -25.216 1.00 84.12 640 GLN A CA 1
ATOM 4805 C C . GLN A 1 640 ? 13.700 -18.524 -26.491 1.00 84.12 640 GLN A C 1
ATOM 4807 O O . GLN A 1 640 ? 13.436 -18.981 -27.606 1.00 84.12 640 GLN A O 1
ATOM 4812 N N . CYS A 1 641 ? 14.514 -17.492 -26.314 1.00 81.50 641 CYS A N 1
ATOM 4813 C CA . CYS A 1 641 ? 15.300 -16.919 -27.380 1.00 81.50 641 CYS A CA 1
ATOM 4814 C C . CYS A 1 641 ? 16.425 -17.869 -27.789 1.00 81.50 641 CYS A C 1
ATOM 4816 O O . CYS A 1 641 ? 17.104 -18.421 -26.917 1.00 81.50 641 CYS A O 1
ATOM 4818 N N . PRO A 1 642 ? 16.631 -18.073 -29.102 1.00 79.88 642 PRO A N 1
ATOM 4819 C CA . PRO A 1 642 ? 17.708 -18.917 -29.585 1.00 79.88 642 PRO A CA 1
ATOM 4820 C C . PRO A 1 642 ? 19.092 -18.500 -29.065 1.00 79.88 642 PRO A C 1
ATOM 4822 O O . PRO A 1 642 ? 19.287 -17.335 -28.692 1.00 79.88 642 PRO A O 1
ATOM 4825 N N . PRO A 1 643 ? 20.082 -19.412 -29.088 1.00 72.25 643 PRO A N 1
ATOM 4826 C CA . PRO A 1 643 ? 21.460 -19.082 -28.745 1.00 72.25 643 PRO A CA 1
ATOM 4827 C C . PRO A 1 643 ? 21.944 -17.830 -29.480 1.00 72.25 643 PRO A C 1
ATOM 4829 O O . PRO A 1 643 ? 21.614 -17.617 -30.645 1.00 72.25 643 PRO A O 1
ATOM 4832 N N . ASN A 1 644 ? 22.722 -17.003 -28.782 1.00 70.31 644 ASN A N 1
ATOM 4833 C CA . ASN A 1 644 ? 23.257 -15.737 -29.284 1.00 70.31 644 ASN A CA 1
ATOM 4834 C C . ASN A 1 644 ? 22.199 -14.686 -29.670 1.00 70.31 644 ASN A C 1
ATOM 4836 O O . ASN A 1 644 ? 22.532 -13.715 -30.327 1.00 70.31 644 ASN A O 1
ATOM 4840 N N . THR A 1 645 ? 20.943 -14.806 -29.242 1.00 79.00 645 THR A N 1
ATOM 4841 C CA . THR A 1 645 ? 19.949 -13.724 -29.381 1.00 79.00 645 THR A CA 1
ATOM 4842 C C . THR A 1 645 ? 19.586 -13.137 -28.019 1.00 79.00 645 THR A C 1
ATOM 4844 O O . THR A 1 645 ? 19.857 -13.739 -26.979 1.00 79.00 645 THR A O 1
ATOM 4847 N N . THR A 1 646 ? 19.003 -11.940 -28.002 1.00 83.75 646 THR A N 1
ATOM 4848 C CA . THR A 1 646 ? 18.503 -11.299 -26.782 1.00 83.75 646 THR A CA 1
ATOM 4849 C C . THR A 1 646 ? 17.043 -10.915 -26.941 1.00 83.75 646 THR A C 1
ATOM 4851 O O . THR A 1 646 ? 16.607 -10.539 -28.034 1.00 83.75 646 THR A O 1
ATOM 4854 N N . CYS A 1 647 ? 16.277 -10.999 -25.857 1.00 83.19 647 CYS A N 1
ATOM 4855 C CA . CYS A 1 647 ? 14.914 -10.505 -25.870 1.00 83.19 647 CYS A CA 1
ATOM 4856 C C . CYS A 1 647 ? 14.907 -8.972 -25.903 1.00 83.19 647 CYS A C 1
ATOM 4858 O O . CYS A 1 647 ? 15.531 -8.306 -25.073 1.00 83.19 647 CYS A O 1
ATOM 4860 N N . LYS A 1 648 ? 14.199 -8.401 -26.880 1.00 83.00 648 LYS A N 1
ATOM 4861 C CA . LYS A 1 648 ? 14.040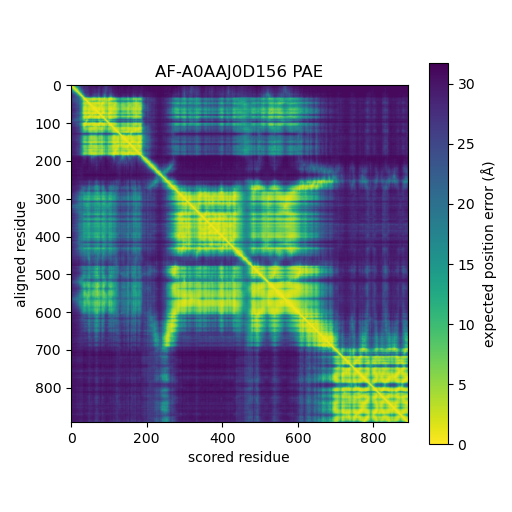 -6.954 -27.033 1.00 83.00 648 LYS A CA 1
ATOM 4862 C C . LYS A 1 648 ? 12.641 -6.645 -27.548 1.00 83.00 648 LYS A C 1
ATOM 4864 O O . LYS A 1 648 ? 12.271 -7.039 -28.646 1.00 83.00 648 LYS A O 1
ATOM 4869 N N . GLY A 1 649 ? 11.834 -5.948 -26.747 1.00 79.38 649 GLY A N 1
ATOM 4870 C CA . GLY A 1 649 ? 10.455 -5.613 -27.135 1.00 79.38 649 GLY A CA 1
ATOM 4871 C C . GLY A 1 649 ? 9.518 -6.827 -27.207 1.00 79.38 649 GLY A C 1
ATOM 4872 O O . GLY A 1 649 ? 8.422 -6.740 -27.763 1.00 79.38 649 GLY A O 1
ATOM 4873 N N . GLY A 1 650 ? 9.917 -7.948 -26.601 1.00 83.62 650 GLY A N 1
ATOM 4874 C CA . GLY A 1 650 ? 9.185 -9.213 -26.635 1.00 83.62 650 GLY A CA 1
ATOM 4875 C C . GLY A 1 650 ? 9.408 -10.043 -27.886 1.00 83.62 650 GLY A C 1
ATOM 4876 O O . GLY A 1 650 ? 8.626 -10.958 -28.125 1.00 83.62 650 GLY A O 1
ATOM 4877 N N . ASP A 1 651 ? 10.460 -9.745 -28.642 1.00 86.44 651 ASP A N 1
ATOM 4878 C CA . ASP A 1 651 ? 10.955 -10.593 -29.713 1.00 86.44 651 ASP A CA 1
ATOM 4879 C C . ASP A 1 651 ? 12.445 -10.869 -29.551 1.00 86.44 651 ASP A C 1
ATOM 4881 O O . ASP A 1 651 ? 13.195 -10.074 -28.980 1.00 86.44 651 ASP A O 1
ATOM 4885 N N . CYS A 1 652 ? 12.859 -12.036 -30.033 1.00 85.69 652 CYS A N 1
ATOM 4886 C CA . CYS A 1 652 ? 14.251 -12.449 -30.011 1.00 85.69 652 CYS A CA 1
ATOM 4887 C C . CYS A 1 652 ? 14.977 -11.787 -31.178 1.00 85.69 652 CYS A C 1
ATOM 4889 O O . CYS A 1 652 ? 14.619 -12.001 -32.336 1.00 85.69 652 CYS A O 1
ATOM 4891 N N . GLY A 1 653 ? 15.968 -10.961 -30.857 1.00 83.81 653 GLY A N 1
ATOM 4892 C CA . GLY A 1 653 ? 16.733 -10.176 -31.819 1.00 83.81 653 GLY A CA 1
ATOM 4893 C C . GLY A 1 653 ? 18.237 -10.296 -31.600 1.00 83.81 653 GLY A C 1
ATOM 4894 O O . GLY A 1 653 ? 18.695 -10.920 -30.639 1.00 83.81 653 GLY A O 1
ATOM 4895 N N . CYS A 1 654 ? 19.018 -9.676 -32.484 1.00 83.00 654 CYS A N 1
ATOM 4896 C CA . CYS A 1 654 ? 20.465 -9.605 -32.313 1.00 83.00 654 CYS A CA 1
ATOM 4897 C C . CYS A 1 654 ? 20.829 -8.854 -31.013 1.00 83.00 654 CYS A C 1
ATOM 4899 O O . CYS A 1 654 ? 20.234 -7.811 -30.728 1.00 83.00 654 CYS A O 1
ATOM 4901 N N . PRO A 1 655 ? 21.808 -9.338 -30.227 1.00 75.50 655 PRO A N 1
ATOM 4902 C CA . PRO A 1 655 ? 22.371 -8.612 -29.089 1.00 75.50 655 PRO A CA 1
ATOM 4903 C C . PRO A 1 655 ? 23.083 -7.319 -29.514 1.00 75.50 655 PRO A C 1
ATOM 4905 O O . PRO A 1 655 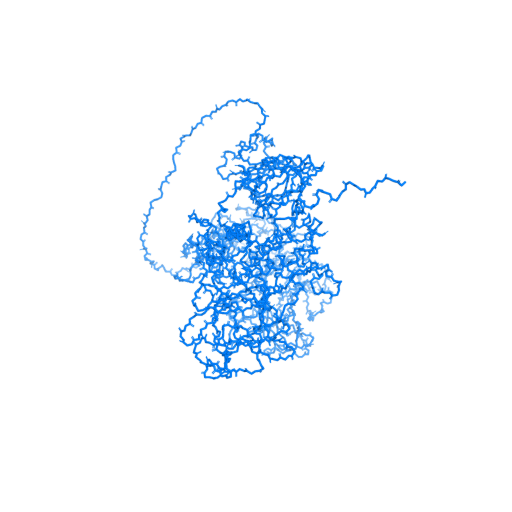? 23.103 -6.357 -28.751 1.00 75.50 655 PRO A O 1
ATOM 4908 N N . GLY A 1 656 ? 23.667 -7.319 -30.719 1.00 78.38 656 GLY A N 1
ATOM 4909 C CA . GLY A 1 656 ? 24.316 -6.174 -31.355 1.00 78.38 656 GLY A CA 1
ATOM 4910 C C . GLY A 1 656 ? 23.528 -5.663 -32.561 1.00 78.38 656 GLY A C 1
ATOM 4911 O O . GLY A 1 656 ? 22.314 -5.462 -32.493 1.00 78.38 656 GLY A O 1
ATOM 4912 N N . ASP A 1 657 ? 24.230 -5.472 -33.672 1.00 83.06 657 ASP A N 1
ATOM 4913 C CA . ASP A 1 657 ? 23.665 -4.999 -34.928 1.00 83.06 657 ASP A CA 1
ATOM 4914 C C . ASP A 1 657 ? 23.112 -6.148 -35.776 1.00 83.06 657 ASP A C 1
ATOM 4916 O O . ASP A 1 657 ? 23.502 -7.312 -35.639 1.00 83.06 657 ASP A O 1
ATOM 4920 N N . GLN A 1 658 ? 22.197 -5.804 -36.681 1.00 85.12 658 GLN A N 1
ATOM 4921 C CA . GLN A 1 658 ? 21.558 -6.749 -37.588 1.00 85.12 658 GLN A CA 1
ATOM 4922 C C . GLN A 1 658 ? 21.708 -6.284 -39.038 1.00 85.12 658 GLN A C 1
ATOM 4924 O O . GLN A 1 658 ? 21.238 -5.207 -39.407 1.00 85.12 658 GLN A O 1
ATOM 4929 N N . CYS A 1 659 ? 22.296 -7.138 -39.873 1.00 82.75 659 CYS A N 1
ATOM 4930 C CA . CYS A 1 659 ? 22.388 -6.967 -41.318 1.00 82.75 659 CYS A CA 1
ATOM 4931 C C . CYS A 1 659 ? 21.601 -8.084 -42.009 1.00 82.75 659 CYS A C 1
ATOM 4933 O O . CYS A 1 659 ? 22.061 -9.217 -42.130 1.00 82.75 659 CYS A O 1
ATOM 4935 N N . GLY A 1 660 ? 20.369 -7.784 -42.431 1.00 83.44 660 GLY A N 1
ATOM 4936 C CA . GLY A 1 660 ? 19.454 -8.798 -42.960 1.00 83.44 660 GLY A CA 1
ATOM 4937 C C . GLY A 1 660 ? 19.057 -9.807 -41.879 1.00 83.44 660 GLY A C 1
ATOM 4938 O O . GLY A 1 660 ? 18.403 -9.438 -40.904 1.00 83.44 660 GLY A O 1
ATOM 4939 N N . LYS A 1 661 ? 19.439 -11.078 -42.047 1.00 79.12 661 LYS A N 1
ATOM 4940 C CA . LYS A 1 661 ? 19.272 -12.127 -41.025 1.00 79.12 661 LYS A CA 1
ATOM 4941 C C . LYS A 1 661 ? 20.531 -12.347 -40.185 1.00 79.12 661 LYS A C 1
ATOM 4943 O O . LYS A 1 661 ? 20.480 -13.146 -39.263 1.00 79.12 661 LYS A O 1
ATOM 4948 N N . THR A 1 662 ? 21.630 -11.655 -40.467 1.00 78.69 662 THR A N 1
ATOM 4949 C CA . THR A 1 662 ? 22.908 -11.867 -39.784 1.00 78.69 662 THR A CA 1
ATOM 4950 C C . THR A 1 662 ? 23.049 -10.913 -38.606 1.00 78.69 662 THR A C 1
ATOM 4952 O O . THR A 1 662 ? 22.889 -9.700 -38.758 1.00 78.69 662 THR A O 1
ATOM 4955 N N . CYS A 1 663 ? 23.365 -11.455 -37.437 1.00 81.00 663 CYS A N 1
ATOM 4956 C CA . CYS A 1 663 ? 23.766 -10.701 -36.262 1.00 81.00 663 CYS A CA 1
ATOM 4957 C C . CYS A 1 663 ? 25.276 -10.517 -36.240 1.00 81.00 663 CYS A C 1
ATOM 4959 O O . CYS A 1 663 ? 26.024 -11.482 -36.397 1.00 81.00 663 CYS A O 1
ATOM 4961 N N . LEU A 1 664 ? 25.708 -9.281 -36.014 1.00 83.25 664 LEU A N 1
ATOM 4962 C CA . LEU A 1 664 ? 27.113 -8.889 -35.986 1.00 83.25 664 LEU A CA 1
ATOM 4963 C C . LEU A 1 664 ? 27.304 -7.626 -35.141 1.00 83.25 664 LEU A C 1
ATOM 4965 O O . LEU A 1 664 ? 26.362 -7.118 -34.540 1.00 83.25 664 LEU A O 1
ATOM 4969 N N . ASN A 1 665 ? 28.528 -7.118 -35.059 1.00 79.38 665 ASN A N 1
ATOM 4970 C CA . ASN A 1 665 ? 28.814 -5.832 -34.432 1.00 79.38 665 ASN A CA 1
ATOM 4971 C C . ASN A 1 665 ? 29.485 -4.921 -35.465 1.00 79.38 665 ASN A C 1
ATOM 4973 O O . ASN A 1 665 ? 30.623 -5.159 -35.861 1.00 79.38 665 ASN A O 1
ATOM 4977 N N . LEU A 1 666 ? 28.782 -3.877 -35.908 1.00 82.44 666 LEU A N 1
ATOM 4978 C CA . LEU A 1 666 ? 29.275 -2.950 -36.928 1.00 82.44 666 LEU A CA 1
ATOM 4979 C C . LEU A 1 666 ? 30.526 -2.198 -36.458 1.00 82.44 666 LEU A C 1
ATOM 4981 O O . LEU A 1 666 ? 31.270 -1.688 -37.288 1.00 82.44 666 LEU A O 1
ATOM 4985 N N . ALA A 1 667 ? 30.788 -2.120 -35.151 1.00 79.31 667 ALA A N 1
ATOM 4986 C CA . ALA A 1 667 ? 31.949 -1.416 -34.622 1.00 79.31 667 ALA A CA 1
ATOM 4987 C C . ALA A 1 667 ? 33.275 -2.146 -34.885 1.00 79.31 667 ALA A C 1
ATOM 4989 O O . ALA A 1 667 ? 34.320 -1.498 -34.900 1.00 79.31 667 ALA A O 1
ATOM 4990 N N . ASN A 1 668 ? 33.247 -3.466 -35.087 1.00 70.31 668 ASN A N 1
ATOM 4991 C CA . ASN A 1 668 ? 34.456 -4.277 -35.242 1.00 70.31 668 ASN A CA 1
ATOM 4992 C C . ASN A 1 668 ? 34.356 -5.356 -36.331 1.00 70.31 668 ASN A C 1
ATOM 4994 O O . ASN A 1 668 ? 35.274 -6.151 -36.501 1.00 70.31 668 ASN A O 1
ATOM 4998 N N . ASN A 1 669 ? 33.257 -5.405 -37.081 1.00 76.62 669 ASN A N 1
ATOM 4999 C CA . ASN A 1 669 ? 33.121 -6.355 -38.168 1.00 76.62 669 ASN A CA 1
ATOM 5000 C C . ASN A 1 669 ? 33.798 -5.805 -39.438 1.00 76.62 669 ASN A C 1
ATOM 5002 O O . ASN A 1 669 ? 33.366 -4.776 -39.957 1.00 76.62 669 ASN A O 1
ATOM 5006 N N . PRO A 1 670 ? 34.818 -6.478 -39.993 1.00 74.56 670 PRO A N 1
ATOM 5007 C CA . PRO A 1 670 ? 35.609 -5.953 -41.100 1.00 74.56 670 PRO A CA 1
ATOM 5008 C C . PRO A 1 670 ? 34.891 -6.089 -42.446 1.00 74.56 670 PRO A C 1
ATOM 5010 O O . PRO A 1 670 ? 35.271 -5.423 -43.403 1.00 74.56 670 PRO A O 1
ATOM 5013 N N . ASN A 1 671 ? 33.845 -6.916 -42.522 1.00 82.75 671 ASN A N 1
ATOM 5014 C CA . ASN A 1 671 ? 32.998 -7.079 -43.702 1.00 82.75 671 ASN A CA 1
ATOM 5015 C C . ASN A 1 671 ? 31.752 -6.172 -43.652 1.00 82.75 671 ASN A C 1
ATOM 5017 O O . ASN A 1 671 ? 31.046 -6.021 -44.648 1.00 82.75 671 ASN A O 1
ATOM 5021 N N . ASN A 1 672 ? 31.465 -5.577 -42.491 1.00 82.81 672 ASN A N 1
ATOM 5022 C CA . ASN A 1 672 ? 30.274 -4.777 -42.218 1.00 82.81 672 ASN A CA 1
ATOM 5023 C C . ASN A 1 672 ? 30.622 -3.560 -41.340 1.00 82.81 672 ASN A C 1
ATOM 5025 O O . ASN A 1 672 ? 29.921 -3.240 -40.389 1.00 82.81 672 ASN A O 1
ATOM 5029 N N . CYS A 1 673 ? 31.734 -2.884 -41.607 1.00 82.56 673 CYS A N 1
ATOM 5030 C CA . CYS A 1 673 ? 32.272 -1.887 -40.692 1.00 82.56 673 CYS A CA 1
ATOM 5031 C C . CYS A 1 673 ? 31.465 -0.583 -40.718 1.00 82.56 673 CYS A C 1
ATOM 5033 O O . CYS A 1 673 ? 31.348 0.071 -41.752 1.00 82.56 673 CYS A O 1
ATOM 5035 N N . GLY A 1 674 ? 30.869 -0.193 -39.594 1.00 84.38 674 GLY A N 1
ATOM 5036 C CA . GLY A 1 674 ? 30.053 1.017 -39.429 1.00 84.38 674 GLY A CA 1
ATOM 5037 C C . GLY A 1 674 ? 28.684 0.976 -40.115 1.00 84.38 674 GLY A C 1
ATOM 5038 O O . GLY A 1 674 ? 27.768 1.687 -39.706 1.00 84.38 674 GLY A O 1
ATOM 5039 N N . LYS A 1 675 ? 28.515 0.138 -41.140 1.00 88.25 675 LYS A N 1
ATOM 5040 C CA . LYS A 1 675 ? 27.247 -0.137 -41.824 1.00 88.25 675 LYS A CA 1
ATOM 5041 C C . LYS A 1 675 ? 27.304 -1.490 -42.536 1.00 88.25 675 LYS A C 1
ATOM 5043 O O . LYS A 1 675 ? 28.370 -1.936 -42.960 1.00 88.25 675 LYS A O 1
ATOM 5048 N N . CYS A 1 676 ? 26.140 -2.106 -42.720 1.00 87.25 676 CYS A N 1
ATOM 5049 C CA . CYS A 1 676 ? 26.011 -3.370 -43.442 1.00 87.25 676 CYS A CA 1
ATOM 5050 C C . CYS A 1 676 ? 26.618 -3.290 -44.852 1.00 87.25 676 CYS A C 1
ATOM 5052 O O . CYS A 1 676 ? 26.361 -2.332 -45.585 1.00 87.25 676 CYS A O 1
ATOM 5054 N N . GLY A 1 677 ? 27.410 -4.300 -45.222 1.00 83.94 677 GLY A N 1
ATOM 5055 C CA . GLY A 1 677 ? 28.075 -4.410 -46.524 1.00 83.94 677 GLY A CA 1
ATOM 5056 C C . GLY A 1 677 ? 29.302 -3.511 -46.726 1.00 83.94 677 GLY A C 1
ATOM 5057 O O . GLY A 1 677 ? 29.819 -3.448 -47.840 1.00 83.94 677 GLY A O 1
ATOM 5058 N N . ASN A 1 678 ? 29.768 -2.788 -45.702 1.00 84.62 678 ASN A N 1
ATOM 5059 C CA . ASN A 1 678 ? 30.988 -1.985 -45.796 1.00 84.62 678 ASN A CA 1
ATOM 5060 C C . ASN A 1 678 ? 32.230 -2.817 -45.449 1.00 84.62 678 ASN A C 1
ATOM 5062 O O . ASN A 1 678 ? 32.555 -2.999 -44.277 1.00 84.62 678 ASN A O 1
ATOM 5066 N N . VAL A 1 679 ? 32.921 -3.307 -46.475 1.00 84.31 679 VAL A N 1
ATOM 5067 C CA . VAL A 1 679 ? 34.118 -4.144 -46.327 1.00 84.31 679 VAL A CA 1
ATOM 5068 C C . VAL A 1 679 ? 35.376 -3.274 -46.243 1.00 84.31 679 VAL A C 1
ATOM 5070 O O . VAL A 1 679 ? 35.595 -2.413 -47.096 1.00 84.31 679 VAL A O 1
ATOM 5073 N N . CYS A 1 680 ? 36.217 -3.508 -45.236 1.00 72.94 680 CYS A N 1
ATOM 5074 C CA . CYS A 1 680 ? 37.485 -2.808 -45.045 1.00 72.94 680 CYS A CA 1
ATOM 5075 C C . CYS A 1 680 ? 38.633 -3.437 -45.838 1.00 72.94 680 CYS A C 1
ATOM 5077 O O . CYS A 1 680 ? 38.732 -4.661 -45.940 1.00 72.94 680 CYS A O 1
ATOM 5079 N N . ASN A 1 681 ? 39.525 -2.588 -46.357 1.00 70.56 681 ASN A N 1
ATOM 5080 C CA . ASN A 1 681 ? 40.777 -3.001 -46.985 1.00 70.56 681 ASN A CA 1
ATOM 5081 C C . ASN A 1 681 ? 41.953 -2.131 -46.478 1.00 70.56 681 ASN A C 1
ATOM 5083 O O . ASN A 1 681 ? 41.962 -0.934 -46.781 1.00 70.56 681 ASN A O 1
ATOM 5087 N N . PRO A 1 682 ? 42.919 -2.690 -45.722 1.00 62.66 682 PRO A N 1
ATOM 5088 C CA . PRO A 1 682 ? 42.939 -4.062 -45.207 1.00 62.66 682 PRO A CA 1
ATOM 5089 C C . PRO A 1 682 ? 41.808 -4.299 -44.180 1.00 62.66 682 PRO A C 1
ATOM 5091 O O . PRO A 1 682 ? 41.142 -3.351 -43.761 1.00 62.66 682 PRO A O 1
ATOM 5094 N N . LYS A 1 683 ? 41.521 -5.562 -43.825 1.00 68.44 683 LYS A N 1
ATOM 5095 C CA . LYS A 1 683 ? 40.338 -6.000 -43.042 1.00 68.44 683 LYS A CA 1
ATOM 5096 C C . LYS A 1 683 ? 40.356 -5.574 -41.555 1.00 68.44 683 LYS A C 1
ATOM 5098 O O . LYS A 1 683 ? 40.161 -6.399 -40.671 1.00 68.44 683 LYS A O 1
ATOM 5103 N N . TYR A 1 684 ? 40.547 -4.292 -41.255 1.00 70.19 684 TYR A N 1
ATOM 5104 C CA . TYR A 1 684 ? 40.484 -3.759 -39.894 1.00 70.19 684 TYR A CA 1
ATOM 5105 C C . TYR A 1 684 ? 39.269 -2.862 -39.735 1.00 70.19 684 TYR A C 1
ATOM 5107 O O . TYR A 1 684 ? 39.188 -1.818 -40.378 1.00 70.19 684 TYR A O 1
ATOM 5115 N N . CYS A 1 685 ? 38.356 -3.240 -38.845 1.00 69.25 685 CYS A N 1
ATOM 5116 C CA . CYS A 1 685 ? 37.288 -2.364 -38.392 1.00 69.25 685 CYS A CA 1
ATOM 5117 C C . CYS A 1 685 ? 37.548 -1.921 -36.953 1.00 69.25 685 CYS A C 1
ATOM 5119 O O . CYS A 1 685 ? 37.656 -2.746 -36.047 1.00 69.25 685 CYS A O 1
ATOM 5121 N N . VAL A 1 686 ? 37.656 -0.611 -36.755 1.00 73.19 686 VAL A N 1
ATOM 5122 C CA . VAL A 1 686 ? 37.892 0.026 -35.461 1.00 73.19 686 VAL A CA 1
ATOM 5123 C C . VAL A 1 686 ? 36.811 1.079 -35.258 1.00 73.19 686 VAL A C 1
ATOM 5125 O O . VAL A 1 686 ? 36.737 2.047 -36.012 1.00 73.19 686 VAL A O 1
ATOM 5128 N N . ASN A 1 687 ? 35.948 0.891 -34.257 1.00 71.75 687 ASN A N 1
ATOM 5129 C CA . ASN A 1 687 ? 34.809 1.772 -33.964 1.00 71.75 687 ASN A CA 1
ATOM 5130 C C . ASN A 1 687 ? 33.903 2.069 -35.173 1.00 71.75 687 ASN A C 1
ATOM 5132 O O . ASN A 1 687 ? 33.391 3.179 -35.331 1.00 71.75 687 ASN A O 1
ATOM 5136 N N . GLY A 1 688 ? 33.717 1.091 -36.054 1.00 79.62 688 GLY A N 1
ATOM 5137 C CA . GLY A 1 688 ? 32.902 1.256 -37.255 1.00 79.62 688 GLY A CA 1
ATOM 5138 C C . GLY A 1 688 ? 33.590 2.055 -38.363 1.00 79.62 688 GLY A C 1
ATOM 5139 O O . GLY A 1 688 ? 32.923 2.518 -39.288 1.00 79.62 688 GLY A O 1
ATOM 5140 N N . GLN A 1 689 ? 34.914 2.211 -38.290 1.00 81.75 689 GLN A N 1
ATOM 5141 C CA . GLN A 1 689 ? 35.739 2.798 -39.339 1.00 81.75 689 GLN A CA 1
ATOM 5142 C C . GLN A 1 689 ? 36.827 1.829 -39.794 1.00 81.75 689 GLN A C 1
ATOM 5144 O O . GLN A 1 689 ? 37.432 1.123 -38.988 1.00 81.75 689 GLN A O 1
ATOM 5149 N N . CYS A 1 690 ? 37.091 1.814 -41.100 1.00 78.44 690 CYS A N 1
ATOM 5150 C CA . CYS A 1 690 ? 38.172 1.010 -41.646 1.00 78.44 690 CYS A CA 1
ATOM 5151 C C . CYS A 1 690 ? 39.529 1.609 -41.275 1.00 78.44 690 CYS A C 1
ATOM 5153 O O . CYS A 1 690 ? 39.755 2.803 -41.475 1.00 78.44 690 CYS A O 1
ATOM 5155 N N . TYR A 1 691 ? 40.423 0.777 -40.750 1.00 68.38 691 TYR A N 1
ATOM 5156 C CA . TYR A 1 691 ? 41.755 1.174 -40.305 1.00 68.38 691 TYR A CA 1
ATOM 5157 C C . TYR A 1 691 ? 42.845 0.576 -41.208 1.00 68.38 691 TYR A C 1
ATOM 5159 O O . TYR A 1 691 ? 42.710 -0.533 -41.716 1.00 68.38 691 TYR A O 1
ATOM 5167 N N . VAL A 1 692 ? 43.939 1.313 -41.410 1.00 67.44 692 VAL A N 1
ATOM 5168 C CA . VAL A 1 692 ? 45.115 0.865 -42.171 1.00 67.44 692 VAL A CA 1
ATOM 5169 C C . VAL A 1 692 ? 46.325 0.948 -41.231 1.00 67.44 692 VAL A C 1
ATOM 5171 O O . VAL A 1 692 ? 46.714 2.065 -40.875 1.00 67.44 692 VAL A O 1
ATOM 5174 N N . PRO A 1 693 ? 46.914 -0.178 -40.785 1.00 56.28 693 PRO A N 1
ATOM 5175 C CA . PRO A 1 693 ? 48.106 -0.151 -39.943 1.00 56.28 693 PRO A CA 1
ATOM 5176 C C . PRO A 1 693 ? 49.303 0.424 -40.709 1.00 56.28 693 PRO A C 1
ATOM 5178 O O . PRO A 1 693 ? 49.479 0.153 -41.895 1.00 56.28 693 PRO A O 1
ATOM 5181 N N . GLN A 1 694 ? 50.156 1.199 -40.034 1.00 55.66 694 GLN A N 1
ATOM 5182 C CA . GLN A 1 694 ? 51.432 1.641 -40.606 1.00 55.66 694 GLN A CA 1
ATOM 5183 C C . GLN A 1 694 ? 52.538 0.615 -40.295 1.00 55.66 694 GLN A C 1
ATOM 5185 O O . GLN A 1 694 ? 52.631 0.175 -39.141 1.00 55.66 694 GLN A O 1
ATOM 5190 N N . PRO A 1 695 ? 53.406 0.250 -41.261 1.00 51.50 695 PRO A N 1
ATOM 5191 C CA . PRO A 1 695 ? 54.509 -0.682 -41.026 1.00 51.50 695 PRO A CA 1
ATOM 5192 C C . PRO A 1 695 ? 55.392 -0.252 -39.844 1.00 51.50 695 PRO A C 1
ATOM 5194 O O . PRO A 1 695 ? 55.795 0.907 -39.754 1.00 51.50 695 PRO A O 1
ATOM 5197 N N . GLY A 1 696 ? 55.694 -1.185 -38.934 1.00 58.50 696 GLY A N 1
ATOM 5198 C CA . GLY A 1 696 ? 56.517 -0.928 -37.742 1.00 58.50 696 GLY A CA 1
ATOM 5199 C C . GLY A 1 696 ? 55.763 -0.384 -36.520 1.00 58.50 696 GLY A C 1
ATOM 5200 O O . GLY A 1 696 ? 56.400 0.082 -35.577 1.00 58.50 696 GLY A O 1
ATOM 5201 N N . THR A 1 697 ? 54.425 -0.430 -36.506 1.00 64.38 697 THR A N 1
ATOM 5202 C CA . THR A 1 697 ? 53.603 0.030 -35.370 1.00 64.38 697 THR A CA 1
ATOM 5203 C C . THR A 1 697 ? 52.781 -1.099 -34.737 1.00 64.38 697 THR A C 1
ATOM 5205 O O . THR A 1 697 ? 52.392 -2.055 -35.404 1.00 64.38 697 THR A O 1
ATOM 5208 N N . CYS A 1 698 ? 52.527 -1.003 -33.426 1.00 71.62 698 CYS A N 1
ATOM 5209 C CA . CYS A 1 698 ? 51.674 -1.944 -32.692 1.00 71.62 698 CYS A CA 1
ATOM 5210 C C . CYS A 1 698 ? 50.208 -1.781 -33.123 1.00 71.62 698 CYS A C 1
ATOM 5212 O O . CYS A 1 698 ? 49.665 -0.682 -33.003 1.00 71.62 698 CYS A O 1
ATOM 5214 N N . ALA A 1 699 ? 49.551 -2.864 -33.547 1.00 72.38 699 ALA A N 1
ATOM 5215 C CA . ALA A 1 699 ? 48.113 -2.894 -33.833 1.00 72.38 699 ALA A CA 1
ATOM 5216 C C . ALA A 1 699 ? 47.346 -3.682 -32.749 1.00 72.38 699 ALA A C 1
ATOM 5218 O O . ALA A 1 699 ? 47.831 -4.744 -32.343 1.00 72.38 699 ALA A O 1
ATOM 5219 N N . PRO A 1 700 ? 46.191 -3.189 -32.254 1.00 68.25 700 PRO A N 1
ATOM 5220 C CA . PRO A 1 700 ? 45.421 -3.865 -31.210 1.00 68.25 700 PRO A CA 1
ATOM 5221 C C . PRO A 1 700 ? 44.905 -5.230 -31.690 1.00 68.25 700 PRO A C 1
ATOM 5223 O O . PRO A 1 700 ? 44.538 -5.382 -32.854 1.00 68.25 700 PRO A O 1
ATOM 5226 N N . ASP A 1 701 ? 44.890 -6.214 -30.789 1.00 63.78 701 ASP A N 1
ATOM 5227 C CA . ASP A 1 701 ? 44.306 -7.538 -31.043 1.00 63.78 701 ASP A CA 1
ATOM 5228 C C . ASP A 1 701 ? 42.766 -7.505 -30.936 1.00 63.78 701 ASP A C 1
ATOM 5230 O O . ASP A 1 701 ? 42.205 -6.534 -30.409 1.00 63.78 701 ASP A O 1
ATOM 5234 N N . PRO A 1 702 ? 42.063 -8.550 -31.424 1.00 57.97 702 PRO A N 1
ATOM 5235 C CA . PRO A 1 702 ? 40.624 -8.706 -31.230 1.00 57.97 702 PRO A CA 1
ATOM 5236 C C . PRO A 1 702 ? 40.205 -8.632 -29.753 1.00 57.97 702 PRO A C 1
ATOM 5238 O O . PRO A 1 702 ? 41.005 -8.924 -28.859 1.00 57.97 702 PRO A O 1
ATOM 5241 N N . PRO A 1 703 ? 38.938 -8.270 -29.476 1.00 62.66 703 PRO A N 1
ATOM 5242 C CA . PRO A 1 703 ? 38.454 -8.156 -28.112 1.00 62.66 703 PRO A CA 1
ATOM 5243 C C . PRO A 1 703 ? 38.506 -9.500 -27.378 1.00 62.66 703 PRO A C 1
ATOM 5245 O O . PRO A 1 703 ? 38.129 -10.540 -27.922 1.00 62.66 703 PRO A O 1
ATOM 5248 N N . ILE A 1 704 ? 38.917 -9.477 -26.111 1.00 69.00 704 ILE A N 1
ATOM 5249 C CA . ILE A 1 704 ? 38.856 -10.654 -25.242 1.00 69.00 704 ILE A CA 1
ATOM 5250 C C . ILE A 1 704 ? 37.403 -10.836 -24.842 1.00 69.00 704 ILE A C 1
ATOM 5252 O O . ILE A 1 704 ? 36.919 -10.103 -23.990 1.00 69.00 704 ILE A O 1
ATOM 5256 N N . ARG A 1 705 ? 36.717 -11.825 -25.416 1.00 64.56 705 ARG A N 1
ATOM 5257 C CA . ARG A 1 705 ? 35.335 -12.169 -25.057 1.00 64.56 705 ARG A CA 1
ATOM 5258 C C . ARG A 1 705 ? 35.277 -13.545 -24.433 1.00 64.56 705 ARG A C 1
ATOM 5260 O O . ARG A 1 705 ? 35.458 -14.528 -25.139 1.00 64.56 705 ARG A O 1
ATOM 5267 N N . ASN A 1 706 ? 34.993 -13.589 -23.130 1.00 62.31 706 ASN A N 1
ATOM 5268 C CA . ASN A 1 706 ? 34.607 -14.777 -22.362 1.00 62.31 706 ASN A CA 1
ATOM 5269 C C . ASN A 1 706 ? 35.120 -16.120 -22.941 1.00 62.31 706 ASN A C 1
ATOM 5271 O O . ASN A 1 706 ? 34.323 -16.905 -23.458 1.00 62.31 706 ASN A O 1
ATOM 5275 N N . GLY A 1 707 ? 36.446 -16.327 -22.897 1.00 52.66 707 GLY A N 1
ATOM 5276 C CA . GLY A 1 707 ? 37.209 -17.396 -23.568 1.00 52.66 707 GLY A CA 1
ATOM 5277 C C . GLY A 1 707 ? 36.877 -18.825 -23.117 1.00 52.66 707 GLY A C 1
ATOM 5278 O O . GLY A 1 707 ? 37.676 -19.486 -22.463 1.00 52.66 707 GLY A O 1
ATOM 5279 N N . ASP A 1 708 ? 35.686 -19.286 -23.496 1.00 53.62 708 ASP A N 1
ATOM 5280 C CA . ASP A 1 708 ? 35.111 -20.623 -23.337 1.00 53.62 708 ASP A CA 1
ATOM 5281 C C . ASP A 1 708 ? 34.567 -20.972 -21.932 1.00 53.62 708 ASP A C 1
ATOM 5283 O O . ASP A 1 708 ? 33.352 -21.067 -21.832 1.00 53.62 708 ASP A O 1
ATOM 5287 N N . PHE A 1 709 ? 35.325 -21.172 -20.845 1.00 56.53 709 PHE A N 1
ATOM 5288 C CA . PHE A 1 709 ? 34.829 -21.803 -19.578 1.00 56.53 709 PHE A CA 1
ATOM 5289 C C . PHE A 1 709 ? 33.993 -23.117 -19.749 1.00 56.53 709 PHE A C 1
ATOM 5291 O O . PHE A 1 709 ? 33.587 -23.739 -18.762 1.00 56.53 709 PHE A O 1
ATOM 5298 N N . THR A 1 710 ? 33.749 -23.572 -20.980 1.00 46.19 710 THR A N 1
ATOM 5299 C CA . THR A 1 710 ? 32.865 -24.642 -21.437 1.00 46.19 710 THR A CA 1
ATOM 5300 C C . THR A 1 710 ? 33.578 -25.983 -21.567 1.00 46.19 710 THR A C 1
ATOM 5302 O O . THR A 1 710 ? 32.925 -27.017 -21.434 1.00 46.19 710 THR A O 1
ATOM 5305 N N . ASN A 1 711 ? 34.901 -26.014 -21.726 1.00 46.41 711 ASN A N 1
ATOM 5306 C CA . ASN A 1 711 ? 35.684 -27.250 -21.741 1.00 46.41 711 ASN A CA 1
ATOM 5307 C C . ASN A 1 711 ? 36.006 -27.744 -20.328 1.00 46.41 711 ASN A C 1
ATOM 5309 O O . ASN A 1 711 ? 36.237 -26.956 -19.417 1.00 46.41 711 ASN A O 1
ATOM 5313 N N . ALA A 1 712 ? 36.028 -29.061 -20.107 1.00 44.25 712 ALA A N 1
ATOM 5314 C CA . ALA A 1 712 ? 36.213 -29.691 -18.787 1.00 44.25 712 ALA A CA 1
ATOM 5315 C C . ALA A 1 712 ? 37.535 -29.325 -18.073 1.00 44.25 712 ALA A C 1
ATOM 5317 O O . ALA A 1 712 ? 37.628 -29.455 -16.855 1.00 44.25 712 ALA A O 1
ATOM 5318 N N . ASN A 1 713 ? 38.519 -28.797 -18.805 1.00 47.25 713 ASN A N 1
ATOM 5319 C CA . ASN A 1 713 ? 39.789 -28.327 -18.265 1.00 47.25 713 ASN A CA 1
ATOM 5320 C C . ASN A 1 713 ? 39.802 -26.795 -18.249 1.00 47.25 713 ASN A C 1
ATOM 5322 O O . ASN A 1 713 ? 39.848 -26.164 -19.296 1.00 47.25 713 ASN A O 1
ATOM 5326 N N . PHE A 1 714 ? 39.789 -26.209 -17.054 1.00 50.44 714 PHE A N 1
ATOM 5327 C CA . PHE A 1 714 ? 39.863 -24.771 -16.740 1.00 50.44 714 PHE A CA 1
ATOM 5328 C C . PHE A 1 714 ? 41.077 -23.993 -17.316 1.00 50.44 714 PHE A C 1
ATOM 5330 O O . PHE A 1 714 ? 41.328 -22.878 -16.883 1.00 50.44 714 PHE A O 1
ATOM 5337 N N . TYR A 1 715 ? 41.855 -24.561 -18.240 1.00 44.41 715 TYR A N 1
ATOM 5338 C CA . TYR A 1 715 ? 43.295 -24.308 -18.358 1.00 44.41 715 TYR A CA 1
ATOM 5339 C C . TYR A 1 715 ? 43.808 -24.195 -19.800 1.00 44.41 715 TYR A C 1
ATOM 5341 O O . TYR A 1 715 ? 44.718 -24.924 -20.181 1.00 44.41 715 TYR A O 1
ATOM 5349 N N . GLN A 1 716 ? 43.283 -23.282 -20.611 1.00 50.16 716 GLN A N 1
ATOM 5350 C CA . GLN A 1 716 ? 44.120 -22.783 -21.716 1.00 50.16 716 GLN A CA 1
ATOM 5351 C C . GLN A 1 716 ? 44.415 -21.294 -21.563 1.00 50.16 716 GLN A C 1
ATOM 5353 O O . GLN A 1 716 ? 45.581 -20.922 -21.640 1.00 50.16 716 GLN A O 1
ATOM 5358 N N . ASP A 1 717 ? 43.419 -20.495 -21.160 1.00 60.03 717 ASP A N 1
ATOM 5359 C CA . ASP A 1 717 ? 43.562 -19.037 -21.221 1.00 60.03 717 ASP A CA 1
ATOM 5360 C C . ASP A 1 717 ? 43.479 -18.311 -19.867 1.00 60.03 717 ASP A C 1
ATOM 5362 O O . ASP A 1 717 ? 43.811 -17.140 -19.807 1.00 60.03 717 ASP A O 1
ATOM 5366 N N . TRP A 1 718 ? 43.042 -18.929 -18.764 1.00 74.00 718 TRP A N 1
ATOM 5367 C CA . TRP A 1 718 ? 42.935 -18.222 -17.474 1.00 74.00 718 TRP A CA 1
ATOM 5368 C C . TRP A 1 718 ? 43.509 -19.035 -16.314 1.00 74.00 718 TRP A C 1
ATOM 5370 O O . TRP A 1 718 ? 43.172 -20.200 -16.122 1.00 74.00 718 TRP A O 1
ATOM 5380 N N . GLU A 1 719 ? 44.342 -18.400 -15.493 1.00 80.75 719 GLU A N 1
ATOM 5381 C CA . GLU A 1 719 ? 44.827 -18.955 -14.230 1.00 80.75 719 GLU A CA 1
ATOM 5382 C C . GLU A 1 719 ? 43.904 -18.525 -13.084 1.00 80.75 719 GLU A C 1
ATOM 5384 O O . GLU A 1 719 ? 43.532 -17.359 -12.983 1.00 80.75 719 GLU A O 1
ATOM 5389 N N . THR A 1 720 ? 43.564 -19.436 -12.171 1.00 83.31 720 THR A N 1
ATOM 5390 C CA . THR A 1 720 ? 42.781 -19.114 -10.965 1.00 83.31 720 THR A CA 1
ATOM 5391 C C . THR A 1 720 ? 43.505 -19.558 -9.706 1.00 83.31 720 THR A C 1
ATOM 5393 O O . THR A 1 720 ? 44.158 -20.601 -9.712 1.00 83.31 720 THR A O 1
ATOM 5396 N N . GLY A 1 721 ? 43.349 -18.830 -8.603 1.00 84.62 721 GLY A N 1
ATOM 5397 C CA . GLY A 1 721 ? 43.974 -19.228 -7.345 1.00 84.62 721 GLY A CA 1
ATOM 5398 C C . GLY A 1 721 ? 43.555 -18.405 -6.136 1.00 84.62 721 GLY A C 1
ATOM 5399 O O . GLY A 1 721 ? 42.815 -17.432 -6.240 1.00 84.62 721 GLY A O 1
ATOM 5400 N N . VAL A 1 722 ? 44.041 -18.818 -4.967 1.00 85.38 722 VAL A N 1
ATOM 5401 C CA . VAL A 1 722 ? 44.005 -18.009 -3.741 1.00 85.38 722 VAL A CA 1
ATOM 5402 C C . VAL A 1 722 ? 45.280 -17.175 -3.702 1.00 85.38 722 VAL A C 1
ATOM 5404 O O . VAL A 1 722 ? 46.359 -17.692 -3.999 1.00 85.38 722 VAL A O 1
ATOM 5407 N N . LEU A 1 723 ? 45.172 -15.892 -3.352 1.00 82.38 723 LEU A N 1
ATOM 5408 C CA . LEU A 1 723 ? 46.351 -15.026 -3.303 1.00 82.38 723 LEU A CA 1
ATOM 5409 C C . LEU A 1 723 ? 47.335 -15.489 -2.205 1.00 82.38 723 LEU A C 1
ATOM 5411 O O . LEU A 1 723 ? 46.904 -15.862 -1.110 1.00 82.38 723 LEU A O 1
ATOM 5415 N N . PRO A 1 724 ? 48.657 -15.466 -2.465 1.00 72.00 724 PRO A N 1
ATOM 5416 C CA . PRO A 1 724 ? 49.660 -15.924 -1.508 1.00 72.00 724 PRO A CA 1
ATOM 5417 C C . PRO A 1 724 ? 49.720 -15.029 -0.260 1.00 72.00 724 PRO A C 1
ATOM 5419 O O . PRO A 1 724 ? 49.417 -13.837 -0.313 1.00 72.00 724 PRO A O 1
ATOM 5422 N N . ASN A 1 725 ? 50.171 -15.603 0.862 1.00 71.81 725 ASN A N 1
ATOM 5423 C CA . ASN A 1 725 ? 50.365 -14.916 2.148 1.00 71.81 725 ASN A CA 1
ATOM 5424 C C . ASN A 1 725 ? 49.085 -14.349 2.788 1.00 71.81 725 ASN A C 1
ATOM 5426 O O . ASN A 1 725 ? 49.136 -13.299 3.426 1.00 71.81 725 ASN A O 1
ATOM 5430 N N . GLN A 1 726 ? 47.945 -15.033 2.654 1.00 79.06 726 GLN A N 1
ATOM 5431 C CA . GLN A 1 726 ? 46.721 -14.701 3.390 1.00 79.06 726 GLN A CA 1
ATOM 5432 C C . GLN A 1 726 ? 46.528 -15.637 4.595 1.00 79.06 726 GLN A C 1
ATOM 5434 O O . GLN A 1 726 ? 46.098 -16.781 4.418 1.00 79.06 726 GLN A O 1
ATOM 5439 N N . PRO A 1 727 ? 46.848 -15.191 5.827 1.00 81.56 727 PRO A N 1
ATOM 5440 C CA . PRO A 1 727 ? 46.715 -16.024 7.015 1.00 81.56 727 PRO A CA 1
ATOM 5441 C C . PRO A 1 727 ? 45.263 -16.466 7.211 1.00 81.56 727 PRO A C 1
ATOM 5443 O O . PRO A 1 727 ? 44.357 -15.639 7.257 1.00 81.56 727 PRO A O 1
ATOM 5446 N N . GLY A 1 728 ? 45.044 -17.775 7.338 1.00 83.12 728 GLY A N 1
ATOM 5447 C CA . GLY A 1 728 ? 43.709 -18.338 7.541 1.00 83.12 728 GLY A CA 1
ATOM 5448 C C . GLY A 1 728 ? 42.873 -18.513 6.269 1.00 83.12 728 GLY A C 1
ATOM 5449 O O . GLY A 1 728 ? 41.699 -18.836 6.393 1.00 83.12 728 GLY A O 1
ATOM 5450 N N . CYS A 1 729 ? 43.442 -18.348 5.069 1.00 87.50 729 CYS A N 1
ATOM 5451 C CA . CYS A 1 729 ? 42.771 -18.622 3.792 1.00 87.50 729 CYS A CA 1
ATOM 5452 C C . CYS A 1 729 ? 43.454 -19.797 3.076 1.00 87.50 729 CYS A C 1
ATOM 5454 O O . CYS A 1 729 ? 44.634 -19.725 2.742 1.00 87.50 729 CYS A O 1
ATOM 5456 N N . THR A 1 730 ? 42.723 -20.888 2.843 1.00 85.00 730 THR A N 1
ATOM 5457 C CA . THR A 1 730 ? 43.240 -22.146 2.281 1.00 85.00 730 THR A CA 1
ATOM 5458 C C . THR A 1 730 ? 42.412 -22.573 1.071 1.00 85.00 730 THR A C 1
ATOM 5460 O O . THR A 1 730 ? 41.195 -22.752 1.177 1.00 85.00 730 THR A O 1
ATOM 5463 N N . ALA A 1 731 ? 43.077 -22.770 -0.072 1.00 82.62 731 ALA A N 1
ATOM 5464 C CA . ALA A 1 731 ? 42.460 -23.269 -1.301 1.00 82.62 731 ALA A CA 1
ATOM 5465 C C . ALA A 1 731 ? 41.891 -24.686 -1.104 1.00 82.62 731 ALA A C 1
ATOM 5467 O O . ALA A 1 731 ? 42.565 -25.552 -0.553 1.00 82.62 731 ALA A O 1
ATOM 5468 N N . GLY A 1 732 ? 40.645 -24.916 -1.526 1.00 72.88 732 GLY A N 1
ATOM 5469 C CA . GLY A 1 732 ? 39.928 -26.181 -1.313 1.00 72.88 732 GLY A CA 1
ATOM 5470 C C . GLY A 1 732 ? 39.461 -26.412 0.132 1.00 72.88 732 GLY A C 1
ATOM 5471 O O . GLY A 1 732 ? 38.762 -27.386 0.392 1.00 72.88 732 GLY A O 1
ATOM 5472 N N . GLY A 1 733 ? 39.826 -25.519 1.058 1.00 81.12 733 GLY A N 1
ATOM 5473 C CA . GLY A 1 733 ? 39.317 -25.468 2.423 1.00 81.12 733 GLY A CA 1
ATOM 5474 C C . GLY A 1 733 ? 38.236 -24.400 2.545 1.00 81.12 733 GLY A C 1
ATOM 5475 O O . GLY A 1 733 ? 37.109 -24.579 2.096 1.00 81.12 733 GLY A O 1
ATOM 5476 N N . ASN A 1 734 ? 38.590 -23.266 3.146 1.00 81.00 734 ASN A N 1
ATOM 5477 C CA . ASN A 1 734 ? 37.664 -22.161 3.377 1.00 81.00 734 ASN A CA 1
ATOM 5478 C C . ASN A 1 734 ? 37.565 -21.175 2.195 1.00 81.00 734 ASN A C 1
ATOM 5480 O O . ASN A 1 734 ? 36.742 -20.263 2.231 1.00 81.00 734 ASN A O 1
ATOM 5484 N N . VAL A 1 735 ? 38.359 -21.383 1.136 1.00 86.75 735 VAL A N 1
ATOM 5485 C CA . VAL A 1 735 ? 38.195 -20.740 -0.174 1.00 86.75 735 VAL A CA 1
ATOM 5486 C C . VAL A 1 735 ? 38.078 -21.817 -1.251 1.00 86.75 735 VAL A C 1
ATOM 5488 O O . VAL A 1 735 ? 39.010 -22.587 -1.487 1.00 86.75 735 VAL A O 1
ATOM 5491 N N . ILE A 1 736 ? 36.934 -21.859 -1.921 1.00 83.69 736 ILE A N 1
ATOM 5492 C CA . ILE A 1 736 ? 36.611 -22.788 -3.002 1.00 83.69 736 ILE A CA 1
ATOM 5493 C C . ILE A 1 736 ? 36.450 -21.969 -4.280 1.00 83.69 736 ILE A C 1
ATOM 5495 O O . ILE A 1 736 ? 35.718 -20.985 -4.302 1.00 83.69 736 ILE A O 1
ATOM 5499 N N . ILE A 1 737 ? 37.133 -22.364 -5.350 1.00 82.62 737 ILE A N 1
ATOM 5500 C CA . ILE A 1 737 ? 37.030 -21.727 -6.665 1.00 82.62 737 ILE A CA 1
ATOM 5501 C C . ILE A 1 737 ? 36.521 -22.783 -7.640 1.00 82.62 737 ILE A C 1
ATOM 5503 O O . ILE A 1 737 ? 37.084 -23.874 -7.710 1.00 82.62 737 ILE A O 1
ATOM 5507 N N . GLY A 1 738 ? 35.455 -22.482 -8.375 1.00 73.19 738 GLY A N 1
ATOM 5508 C CA . GLY A 1 738 ? 34.871 -23.435 -9.314 1.00 73.19 738 GLY A CA 1
ATOM 5509 C C . GLY A 1 738 ? 33.979 -22.801 -10.375 1.00 73.19 738 GLY A C 1
ATOM 5510 O O . GLY A 1 738 ? 34.045 -21.597 -10.631 1.00 73.19 738 GLY A O 1
ATOM 5511 N N . ARG A 1 739 ? 33.150 -23.647 -11.000 1.00 67.69 739 ARG A N 1
ATOM 5512 C CA . ARG A 1 739 ? 32.055 -23.263 -11.913 1.00 67.69 739 ARG A CA 1
ATOM 5513 C C . ARG A 1 739 ? 30.753 -23.184 -11.126 1.00 67.69 739 ARG A C 1
ATOM 5515 O O . ARG A 1 739 ? 30.585 -23.896 -10.137 1.00 67.69 739 ARG A O 1
ATOM 5522 N N . SER A 1 740 ? 29.830 -22.332 -11.563 1.00 58.91 740 SER A N 1
ATOM 5523 C CA . SER A 1 740 ? 28.502 -22.254 -10.947 1.00 58.91 740 SER A CA 1
ATOM 5524 C C . SER A 1 740 ? 27.734 -23.580 -11.100 1.00 58.91 740 SER A C 1
ATOM 5526 O O . SER A 1 740 ? 27.818 -24.228 -12.140 1.00 58.91 740 SER A O 1
ATOM 5528 N N . VAL A 1 741 ? 26.983 -23.974 -10.064 1.00 50.84 741 VAL A N 1
ATOM 5529 C CA . VAL A 1 741 ? 26.098 -25.162 -10.037 1.00 50.84 741 VAL A CA 1
ATOM 5530 C C . VAL A 1 741 ? 24.620 -24.817 -10.268 1.00 50.84 741 VAL A C 1
ATOM 5532 O O . VAL A 1 741 ? 23.749 -25.661 -10.059 1.00 50.84 741 VAL A O 1
ATOM 5535 N N . ASP A 1 742 ? 24.313 -23.598 -10.717 1.00 52.34 742 ASP A N 1
ATOM 5536 C CA . ASP A 1 742 ? 22.987 -23.312 -11.265 1.00 52.34 742 ASP A CA 1
ATOM 5537 C C . ASP A 1 742 ? 22.813 -24.153 -12.539 1.00 52.34 742 ASP A C 1
ATOM 5539 O O . ASP A 1 742 ? 23.651 -24.107 -13.442 1.00 52.34 742 ASP A O 1
ATOM 5543 N N . ALA A 1 743 ? 21.752 -24.964 -12.591 1.00 38.34 743 ALA A N 1
ATOM 5544 C CA . ALA A 1 743 ? 21.488 -25.895 -13.684 1.00 38.34 743 ALA A CA 1
ATOM 5545 C C . ALA A 1 743 ? 21.464 -25.167 -15.045 1.00 38.34 743 ALA A C 1
ATOM 5547 O O . ALA A 1 743 ? 20.453 -24.578 -15.421 1.00 38.34 743 ALA A O 1
ATOM 5548 N N . GLY A 1 744 ? 22.591 -25.205 -15.768 1.00 48.59 744 GLY A N 1
ATOM 5549 C CA . GLY A 1 744 ? 22.749 -24.666 -17.122 1.00 48.59 744 GLY A CA 1
ATOM 5550 C C . GLY A 1 744 ? 23.791 -23.554 -17.319 1.00 48.59 744 GLY A C 1
ATOM 5551 O O . GLY A 1 744 ? 24.013 -23.188 -18.470 1.00 48.59 744 GLY A O 1
ATOM 5552 N N . ASP A 1 745 ? 24.451 -23.033 -16.274 1.00 53.97 745 ASP A N 1
ATOM 5553 C CA . ASP A 1 745 ? 25.345 -21.861 -16.401 1.00 53.97 745 ASP A CA 1
ATOM 5554 C C . ASP A 1 745 ? 26.828 -22.173 -16.106 1.00 53.97 745 ASP A C 1
ATOM 5556 O O . ASP A 1 745 ? 27.426 -21.724 -15.126 1.00 53.97 745 ASP A O 1
ATOM 5560 N N . SER A 1 746 ? 27.446 -22.976 -16.978 1.00 52.03 746 SER A N 1
ATOM 5561 C CA . SER A 1 746 ? 28.847 -23.413 -16.871 1.00 52.03 746 SER A CA 1
ATOM 5562 C C . SER A 1 746 ? 29.893 -22.339 -17.220 1.00 52.03 746 SER A C 1
ATOM 5564 O O . SER A 1 746 ? 31.078 -22.656 -17.260 1.00 52.03 746 SER A O 1
ATOM 5566 N N . LYS A 1 747 ? 29.498 -21.078 -17.452 1.00 65.06 747 LYS A N 1
ATOM 5567 C CA . LYS A 1 747 ? 30.326 -20.057 -18.129 1.00 65.06 747 LYS A CA 1
ATOM 5568 C C . LYS A 1 747 ? 30.905 -18.957 -17.225 1.00 65.06 747 LYS A C 1
ATOM 5570 O O . LYS A 1 747 ? 31.183 -17.865 -17.715 1.00 65.06 747 LYS A O 1
ATOM 5575 N N . ASN A 1 748 ? 31.050 -19.206 -15.920 1.00 76.50 748 ASN A N 1
ATOM 5576 C CA . ASN A 1 748 ? 31.378 -18.160 -14.943 1.00 76.50 748 ASN A CA 1
ATOM 5577 C C . ASN A 1 748 ? 32.486 -18.555 -13.955 1.00 76.50 748 ASN A C 1
ATOM 5579 O O . ASN A 1 748 ? 32.591 -19.715 -13.548 1.00 76.50 748 ASN A O 1
ATOM 5583 N N . PHE A 1 749 ? 33.228 -17.551 -13.482 1.00 82.94 749 PHE A N 1
ATOM 5584 C CA . PHE A 1 749 ? 34.148 -17.655 -12.350 1.00 82.94 749 PHE A CA 1
ATOM 5585 C C . PHE A 1 749 ? 33.368 -17.560 -11.030 1.00 82.94 749 PHE A C 1
ATOM 5587 O O . PHE A 1 749 ? 32.673 -16.570 -10.781 1.00 82.94 749 PHE A O 1
ATOM 5594 N N . PHE A 1 750 ? 33.468 -18.591 -10.185 1.00 85.06 750 PHE A N 1
ATOM 5595 C CA . PHE A 1 750 ? 32.746 -18.678 -8.913 1.00 85.06 750 PHE A CA 1
ATOM 5596 C C . PHE A 1 750 ? 33.699 -18.920 -7.731 1.00 85.06 750 PHE A C 1
ATOM 5598 O O . PHE A 1 750 ? 34.007 -20.071 -7.406 1.00 85.06 750 PHE A O 1
ATOM 5605 N N . PRO A 1 751 ? 34.181 -17.848 -7.079 1.00 87.81 751 PRO A N 1
ATOM 5606 C CA . PRO A 1 751 ? 34.821 -17.937 -5.777 1.00 87.81 751 PRO A CA 1
ATOM 5607 C C . PRO A 1 751 ? 33.778 -17.959 -4.649 1.00 87.81 751 PRO A C 1
ATOM 5609 O O . PRO A 1 751 ? 32.969 -17.042 -4.483 1.00 87.81 751 PRO A O 1
ATOM 5612 N N . GLN A 1 752 ? 33.852 -19.000 -3.831 1.00 86.56 752 GLN A N 1
ATOM 5613 C CA . GLN A 1 752 ? 33.116 -19.173 -2.589 1.00 86.56 752 GLN A CA 1
ATOM 5614 C C . GLN A 1 752 ? 34.090 -19.133 -1.413 1.00 86.56 752 GLN A C 1
ATOM 5616 O O . GLN A 1 752 ? 35.110 -19.817 -1.409 1.00 86.56 752 GLN A O 1
ATOM 5621 N N . MET A 1 753 ? 33.755 -18.358 -0.388 1.00 87.62 753 MET A N 1
ATOM 5622 C CA . MET A 1 753 ? 34.543 -18.237 0.832 1.00 87.62 753 MET A CA 1
ATOM 5623 C C . MET A 1 753 ? 33.652 -18.459 2.050 1.00 87.62 753 MET A C 1
ATOM 5625 O O . MET A 1 753 ? 32.578 -17.867 2.168 1.00 87.62 753 MET A O 1
ATOM 5629 N N . SER A 1 754 ? 34.100 -19.304 2.966 1.00 83.31 754 SER A N 1
ATOM 5630 C CA . SER A 1 754 ? 33.430 -19.617 4.232 1.00 83.31 754 SER A CA 1
ATOM 5631 C C . SER A 1 754 ? 34.381 -19.366 5.395 1.00 83.31 754 SER A C 1
ATOM 5633 O O . SER A 1 754 ? 35.587 -19.324 5.183 1.00 83.31 754 SER A O 1
ATOM 5635 N N . SER A 1 755 ? 33.869 -19.214 6.620 1.00 82.69 755 SER A N 1
ATOM 5636 C CA . SER A 1 755 ? 34.705 -19.081 7.827 1.00 82.69 755 SER A CA 1
ATOM 5637 C C . SER A 1 755 ? 35.830 -18.048 7.653 1.00 82.69 755 SER A C 1
ATOM 5639 O O . SER A 1 755 ? 37.012 -18.357 7.827 1.00 82.69 755 SER A O 1
ATOM 5641 N N . LEU A 1 756 ? 35.469 -16.841 7.204 1.00 85.75 756 LEU A N 1
ATOM 5642 C CA . LEU A 1 756 ? 36.441 -15.808 6.859 1.00 85.75 756 LEU A CA 1
ATOM 5643 C C . LEU A 1 756 ? 37.211 -15.333 8.110 1.00 85.75 756 LEU A C 1
ATOM 5645 O O . LEU A 1 756 ? 36.580 -14.983 9.113 1.00 85.75 756 LEU A O 1
ATOM 5649 N N . PRO A 1 757 ? 38.556 -15.239 8.060 1.00 86.12 757 PRO A N 1
ATOM 5650 C CA . PRO A 1 757 ? 39.329 -14.582 9.108 1.00 86.12 757 PRO A CA 1
ATOM 5651 C C . PRO A 1 757 ? 38.988 -13.088 9.148 1.00 86.12 757 PRO A C 1
ATOM 5653 O O . PRO A 1 757 ? 38.501 -12.520 8.169 1.00 86.12 757 PRO A O 1
ATOM 5656 N N . SER A 1 758 ? 39.293 -12.409 10.256 1.00 83.88 758 SER A N 1
ATOM 5657 C CA . SER A 1 758 ? 39.029 -10.966 10.404 1.00 83.88 758 SER A CA 1
ATOM 5658 C C . SER A 1 758 ? 39.697 -10.106 9.321 1.00 83.88 758 SER A C 1
ATOM 5660 O O . SER A 1 758 ? 39.180 -9.045 8.980 1.00 83.88 758 SER A O 1
ATOM 5662 N N . SER A 1 759 ? 40.806 -10.577 8.744 1.00 84.06 759 SER A N 1
ATOM 5663 C CA . SER A 1 759 ? 41.507 -9.957 7.614 1.00 84.06 759 SER A CA 1
ATOM 5664 C C . SER A 1 759 ? 40.867 -10.216 6.244 1.00 84.06 759 SER A C 1
ATOM 5666 O O . SER A 1 759 ? 41.358 -9.689 5.248 1.00 84.06 759 SER A O 1
ATOM 5668 N N . GLY A 1 760 ? 39.806 -11.023 6.164 1.00 88.69 760 GLY A N 1
ATOM 5669 C CA . GLY A 1 760 ? 39.174 -11.452 4.916 1.00 88.69 760 GLY A CA 1
ATOM 5670 C C . GLY A 1 760 ? 40.021 -12.422 4.083 1.00 88.69 760 GLY A C 1
ATOM 5671 O O . GLY A 1 760 ? 41.187 -12.672 4.391 1.00 88.69 760 GLY A O 1
ATOM 5672 N N . CYS A 1 761 ? 39.428 -12.942 3.007 1.00 90.69 761 CYS A N 1
ATOM 5673 C CA . CYS A 1 761 ? 40.092 -13.801 2.021 1.00 90.69 761 CYS A CA 1
ATOM 5674 C C . CYS A 1 761 ? 39.883 -13.266 0.604 1.00 90.69 761 CYS A C 1
ATOM 5676 O O . CYS A 1 761 ? 38.905 -12.569 0.328 1.00 90.69 761 CYS A O 1
ATOM 5678 N N . ALA A 1 762 ? 40.812 -13.595 -0.291 1.00 91.00 762 ALA A N 1
ATOM 5679 C CA . ALA A 1 762 ? 40.788 -13.219 -1.692 1.00 91.00 762 ALA A CA 1
ATOM 5680 C C . ALA A 1 762 ? 41.031 -14.411 -2.622 1.00 91.00 762 ALA A C 1
ATOM 5682 O O . ALA A 1 762 ? 41.883 -15.263 -2.371 1.00 91.00 762 ALA A O 1
ATOM 5683 N N . ALA A 1 763 ? 40.315 -14.408 -3.740 1.00 90.50 763 ALA A N 1
ATOM 5684 C CA . ALA A 1 763 ? 40.526 -15.298 -4.871 1.00 90.50 763 ALA A CA 1
ATOM 5685 C C . ALA A 1 763 ? 40.849 -14.462 -6.113 1.00 90.50 763 ALA A C 1
ATOM 5687 O O . ALA A 1 763 ? 40.323 -13.359 -6.272 1.00 90.50 763 ALA A O 1
ATOM 5688 N N . SER A 1 764 ? 41.695 -14.984 -6.993 1.00 88.75 764 SER A N 1
ATOM 5689 C CA . SER A 1 764 ? 42.104 -14.322 -8.226 1.00 88.75 764 SER A CA 1
ATOM 5690 C C . SER A 1 764 ? 41.792 -15.151 -9.465 1.00 88.75 764 SER A C 1
ATOM 5692 O O . SER A 1 764 ? 41.779 -16.384 -9.427 1.00 88.75 764 SER A O 1
ATOM 5694 N N . ILE A 1 765 ? 41.589 -14.438 -10.568 1.00 86.81 765 ILE A N 1
ATOM 5695 C CA . ILE A 1 765 ? 41.557 -14.945 -11.936 1.00 86.81 765 ILE A CA 1
ATOM 5696 C C . ILE A 1 765 ? 42.495 -14.079 -12.792 1.00 86.81 765 ILE A C 1
ATOM 5698 O O . ILE A 1 765 ? 42.492 -12.857 -12.654 1.00 86.81 765 ILE A O 1
ATOM 5702 N N . ILE A 1 766 ? 43.348 -14.689 -13.613 1.00 85.81 766 ILE A N 1
ATOM 5703 C CA . ILE A 1 766 ? 44.437 -14.011 -14.329 1.00 85.81 766 ILE A CA 1
ATOM 5704 C C . ILE A 1 766 ? 44.451 -14.451 -15.788 1.00 85.81 766 ILE A C 1
ATOM 5706 O O . ILE A 1 766 ? 44.498 -15.646 -16.061 1.00 85.81 766 ILE A O 1
ATOM 5710 N N . GLN A 1 767 ? 44.464 -13.487 -16.704 1.00 84.88 767 GLN A N 1
ATOM 5711 C CA . GLN A 1 767 ? 44.794 -13.697 -18.111 1.00 84.88 767 GLN A CA 1
ATOM 5712 C C . GLN A 1 767 ? 46.227 -13.221 -18.348 1.00 84.88 767 GLN A C 1
ATOM 5714 O O . GLN A 1 767 ? 46.561 -12.069 -18.052 1.00 84.88 767 GLN A O 1
ATOM 5719 N N . ARG A 1 768 ? 47.080 -14.103 -18.871 1.00 82.25 768 ARG A N 1
ATOM 5720 C CA . ARG A 1 768 ? 48.498 -13.820 -19.111 1.00 82.25 768 ARG A CA 1
ATOM 5721 C C . ARG A 1 768 ? 48.693 -13.186 -20.481 1.00 82.25 768 ARG A C 1
ATOM 5723 O O . ARG A 1 768 ? 48.038 -13.562 -21.442 1.00 82.25 768 ARG A O 1
ATOM 5730 N N . GLN A 1 769 ? 49.674 -12.290 -20.586 1.00 79.44 769 GLN A N 1
ATOM 5731 C CA . GLN A 1 769 ? 50.149 -11.765 -21.873 1.00 79.44 769 GLN A CA 1
ATOM 5732 C C . GLN A 1 769 ? 49.023 -11.174 -22.752 1.00 79.44 769 GLN A C 1
ATOM 5734 O O . GLN A 1 769 ? 48.972 -11.419 -23.954 1.00 79.44 769 GLN A O 1
ATOM 5739 N N . VAL A 1 770 ? 48.141 -10.356 -22.175 1.00 82.94 770 VAL A N 1
ATOM 5740 C CA . VAL A 1 770 ? 47.168 -9.560 -22.935 1.00 82.94 770 VAL A CA 1
ATOM 5741 C C . VAL A 1 770 ? 47.916 -8.514 -23.754 1.00 82.94 770 VAL A C 1
ATOM 5743 O O . VAL A 1 770 ? 48.633 -7.679 -23.193 1.00 82.94 770 VAL A O 1
ATOM 5746 N N . LYS A 1 771 ? 47.756 -8.533 -25.080 1.00 83.31 771 LYS A N 1
ATOM 5747 C CA . LYS A 1 771 ? 48.356 -7.524 -25.953 1.00 83.31 771 LYS A CA 1
ATOM 5748 C C . LYS A 1 771 ? 47.573 -6.216 -25.869 1.00 83.31 771 LYS A C 1
ATOM 5750 O O . LYS A 1 771 ? 46.408 -6.159 -26.246 1.00 83.31 771 LYS A O 1
ATOM 5755 N N . LEU A 1 772 ? 48.230 -5.149 -25.427 1.00 84.81 772 LEU A N 1
ATOM 5756 C CA . LEU A 1 772 ? 47.671 -3.799 -25.381 1.00 84.81 772 LEU A CA 1
ATOM 5757 C C . LEU A 1 772 ? 48.655 -2.834 -26.035 1.00 84.81 772 LEU A C 1
ATOM 5759 O O . LEU A 1 772 ? 49.738 -2.586 -25.515 1.00 84.81 772 LEU A O 1
ATOM 5763 N N . CYS A 1 773 ? 48.283 -2.266 -27.173 1.00 85.25 773 CYS A N 1
ATOM 5764 C CA . CYS A 1 773 ? 49.101 -1.292 -27.883 1.00 85.25 773 CYS A CA 1
ATOM 5765 C C . CYS A 1 773 ? 48.976 0.118 -27.279 1.00 85.25 773 CYS A C 1
ATOM 5767 O O . CYS A 1 773 ? 47.849 0.584 -27.068 1.00 85.25 773 CYS A O 1
ATOM 5769 N N . PRO A 1 774 ? 50.098 0.829 -27.042 1.00 86.50 774 PRO A N 1
ATOM 5770 C CA . PRO A 1 774 ? 50.079 2.240 -26.675 1.00 86.50 774 PRO A CA 1
ATOM 5771 C C . PRO A 1 774 ? 49.394 3.110 -27.732 1.00 86.50 774 PRO A C 1
ATOM 5773 O O . PRO A 1 774 ? 49.531 2.857 -28.926 1.00 86.50 774 PRO A O 1
ATOM 5776 N N . GLY A 1 775 ? 48.688 4.155 -27.291 1.00 79.50 775 GLY A N 1
ATOM 5777 C CA . GLY A 1 775 ? 47.937 5.052 -28.183 1.00 79.50 775 GLY A CA 1
ATOM 5778 C C . GLY A 1 775 ? 46.496 4.614 -28.469 1.00 79.50 775 GLY A C 1
ATOM 5779 O O . GLY A 1 775 ? 45.805 5.287 -29.227 1.00 79.50 775 GLY A O 1
ATOM 5780 N N . PHE A 1 776 ? 46.017 3.546 -27.824 1.00 81.75 776 PHE A N 1
ATOM 5781 C CA . PHE A 1 776 ? 44.627 3.088 -27.890 1.00 81.75 776 PHE A CA 1
ATOM 5782 C C . PHE A 1 776 ? 43.950 3.108 -26.515 1.00 81.75 776 PHE A C 1
ATOM 5784 O O . PHE A 1 776 ? 44.597 2.892 -25.488 1.00 81.75 776 PHE A O 1
ATOM 5791 N N . ASN A 1 777 ? 42.642 3.365 -26.513 1.00 83.94 777 ASN A N 1
ATOM 5792 C CA . ASN A 1 777 ? 41.771 3.243 -25.350 1.00 83.94 777 ASN A CA 1
ATOM 5793 C C . ASN A 1 777 ? 41.078 1.878 -25.379 1.00 83.94 777 ASN A C 1
ATOM 5795 O O . ASN A 1 777 ? 40.488 1.499 -26.393 1.00 83.94 777 ASN A O 1
ATOM 5799 N N . TYR A 1 778 ? 41.111 1.173 -24.255 1.00 87.50 778 TYR A N 1
ATOM 5800 C CA . TYR A 1 778 ? 40.468 -0.122 -24.057 1.00 87.50 778 TYR A CA 1
ATOM 5801 C C . TYR A 1 778 ? 39.387 -0.007 -22.992 1.00 87.50 778 TYR A C 1
ATOM 5803 O O . TYR A 1 778 ? 39.468 0.840 -22.101 1.00 87.50 778 TYR A O 1
ATOM 5811 N N . GLN A 1 779 ? 38.379 -0.864 -23.080 1.00 88.81 779 GLN A N 1
ATOM 5812 C CA . GLN A 1 779 ? 37.276 -0.925 -22.139 1.00 88.81 779 GLN A CA 1
ATOM 5813 C C . GLN A 1 779 ? 37.050 -2.356 -21.672 1.00 88.81 779 GLN A C 1
ATOM 5815 O O . GLN A 1 779 ? 36.804 -3.232 -22.493 1.00 88.81 779 GLN A O 1
ATOM 5820 N N . LEU A 1 780 ? 37.069 -2.564 -20.354 1.00 89.75 780 LEU A N 1
ATOM 5821 C CA . LEU A 1 780 ? 36.683 -3.815 -19.711 1.00 89.75 780 LEU A CA 1
ATOM 5822 C C . LEU A 1 780 ? 35.242 -3.731 -19.199 1.00 89.75 780 LEU A C 1
ATOM 5824 O O . LEU A 1 780 ? 34.897 -2.827 -18.432 1.00 89.75 780 LEU A O 1
ATOM 5828 N N . LYS A 1 781 ? 34.416 -4.702 -19.590 1.00 87.50 781 LYS A N 1
ATOM 5829 C CA . LYS A 1 781 ? 33.054 -4.946 -19.095 1.00 87.50 781 LYS A CA 1
ATOM 5830 C C . LYS A 1 781 ? 33.002 -6.298 -18.399 1.00 87.50 781 LYS A C 1
ATOM 5832 O O . LYS A 1 781 ? 33.712 -7.224 -18.775 1.00 87.50 781 LYS A O 1
ATOM 5837 N N . PHE A 1 782 ? 32.151 -6.401 -17.388 1.00 88.88 782 PHE A N 1
ATOM 5838 C CA . PHE A 1 782 ? 31.824 -7.661 -16.735 1.00 88.88 782 PHE A CA 1
ATOM 5839 C C . PHE A 1 782 ? 30.469 -7.539 -16.037 1.00 88.88 782 PHE A C 1
ATOM 5841 O O . PHE A 1 782 ? 30.004 -6.437 -15.719 1.00 88.88 782 PHE A O 1
ATOM 5848 N N . ASN A 1 783 ? 29.854 -8.680 -15.752 1.00 85.44 783 ASN A N 1
ATOM 5849 C CA . ASN A 1 783 ? 28.717 -8.767 -14.855 1.00 85.44 783 ASN A CA 1
ATOM 5850 C C . ASN A 1 783 ? 29.069 -9.599 -13.625 1.00 85.44 783 ASN A C 1
ATOM 5852 O O . ASN A 1 783 ? 29.944 -10.468 -13.645 1.00 85.44 783 ASN A O 1
ATOM 5856 N N . ALA A 1 784 ? 28.403 -9.292 -12.519 1.00 87.75 784 ALA A N 1
ATOM 5857 C CA . ALA A 1 784 ? 28.542 -10.076 -11.308 1.00 87.75 784 ALA A CA 1
ATOM 5858 C C . ALA A 1 784 ? 27.245 -10.089 -10.503 1.00 87.75 784 ALA A C 1
ATOM 5860 O O . ALA A 1 784 ? 26.381 -9.220 -10.657 1.00 87.75 784 ALA A O 1
ATOM 5861 N N . ARG A 1 785 ? 27.122 -11.079 -9.620 1.00 83.62 785 ARG A N 1
ATOM 5862 C CA . ARG A 1 785 ? 26.103 -11.104 -8.566 1.00 83.62 785 ARG A CA 1
ATOM 5863 C C . ARG A 1 785 ? 26.654 -11.687 -7.279 1.00 83.62 785 ARG A C 1
ATOM 5865 O O . ARG A 1 785 ? 27.487 -12.591 -7.302 1.00 83.62 785 ARG A O 1
ATOM 5872 N N . TYR A 1 786 ? 26.126 -11.204 -6.167 1.00 85.88 786 TYR A N 1
ATOM 5873 C CA . TYR A 1 786 ? 26.366 -11.733 -4.836 1.00 85.88 786 TYR A CA 1
ATOM 5874 C C . TYR A 1 786 ? 25.405 -12.888 -4.537 1.00 85.88 786 TYR A C 1
ATOM 5876 O O . TYR A 1 786 ? 24.220 -12.823 -4.859 1.00 85.88 786 TYR A O 1
ATOM 5884 N N . ILE A 1 787 ? 25.878 -13.950 -3.894 1.00 76.19 787 ILE A N 1
ATOM 5885 C CA . ILE A 1 787 ? 25.029 -15.072 -3.492 1.00 76.19 787 ILE A CA 1
ATOM 5886 C C . ILE A 1 787 ? 24.716 -14.954 -1.998 1.00 76.19 787 ILE A C 1
ATOM 5888 O O . ILE A 1 787 ? 25.535 -15.293 -1.149 1.00 76.19 787 ILE A O 1
ATOM 5892 N N . ALA A 1 788 ? 23.500 -14.494 -1.684 1.00 65.00 788 ALA A N 1
ATOM 5893 C CA . ALA A 1 788 ? 22.974 -14.411 -0.320 1.00 65.00 788 ALA A CA 1
ATOM 5894 C C . ALA A 1 788 ? 21.818 -15.399 -0.114 1.00 65.00 788 ALA A C 1
ATOM 5896 O O . ALA A 1 788 ? 20.830 -15.357 -0.849 1.00 65.00 788 ALA A O 1
ATOM 5897 N N . GLY A 1 789 ? 21.907 -16.250 0.914 1.00 56.19 789 GLY A N 1
ATOM 5898 C CA . GLY A 1 789 ? 20.774 -17.043 1.408 1.00 56.19 789 GLY A CA 1
ATOM 5899 C C . GLY A 1 789 ? 20.206 -18.074 0.425 1.00 56.19 789 GLY A C 1
ATOM 5900 O O . GLY A 1 789 ? 19.029 -18.416 0.532 1.00 56.19 789 GLY A O 1
ATOM 5901 N N . LYS A 1 790 ? 21.006 -18.557 -0.535 1.00 52.62 790 LYS A N 1
ATOM 5902 C CA . LYS A 1 790 ? 20.615 -19.603 -1.494 1.00 52.62 790 LYS A CA 1
ATOM 5903 C C . LYS A 1 790 ? 21.430 -20.878 -1.276 1.00 52.62 790 LYS A C 1
ATOM 5905 O O . LYS A 1 790 ? 22.607 -20.824 -0.925 1.00 52.62 790 LYS A O 1
ATOM 5910 N N . THR A 1 791 ? 20.798 -22.027 -1.495 1.00 46.12 791 THR A N 1
ATOM 5911 C CA . THR A 1 791 ? 21.463 -23.336 -1.535 1.00 46.12 791 THR A CA 1
ATOM 5912 C C . THR A 1 791 ? 22.214 -23.463 -2.856 1.00 46.12 791 THR A C 1
ATOM 5914 O O . THR A 1 791 ? 21.617 -23.291 -3.917 1.00 46.12 791 THR A O 1
ATOM 5917 N N . VAL A 1 792 ? 23.513 -23.745 -2.796 1.00 46.09 792 VAL A N 1
ATOM 5918 C CA . VAL A 1 792 ? 24.374 -23.942 -3.969 1.00 46.09 792 VAL A CA 1
ATOM 5919 C C . VAL A 1 792 ? 24.952 -25.352 -3.831 1.00 46.09 792 VAL A C 1
ATOM 5921 O O . VAL A 1 792 ? 25.807 -25.596 -2.984 1.00 46.09 792 VAL A O 1
ATOM 5924 N N . GLY A 1 793 ? 24.416 -26.318 -4.585 1.00 50.91 793 GLY A N 1
ATOM 5925 C CA . GLY A 1 793 ? 24.751 -27.741 -4.421 1.00 50.91 793 GLY A CA 1
ATOM 5926 C C . GLY A 1 793 ? 24.187 -28.360 -3.129 1.00 50.91 793 GLY A C 1
ATOM 5927 O O . GLY A 1 793 ? 23.045 -28.100 -2.759 1.00 50.91 793 GLY A O 1
ATOM 5928 N N . ALA A 1 794 ? 24.973 -29.199 -2.441 1.00 34.25 794 ALA A N 1
ATOM 5929 C CA . ALA A 1 794 ? 24.549 -29.971 -1.260 1.00 34.25 794 ALA A CA 1
ATOM 5930 C C . ALA A 1 794 ? 24.555 -29.189 0.079 1.00 34.25 794 ALA A C 1
ATOM 5932 O O . ALA A 1 794 ? 24.461 -29.803 1.141 1.00 34.25 794 ALA A O 1
ATOM 5933 N N . GLY A 1 795 ? 24.668 -27.854 0.061 1.00 49.44 795 GLY A N 1
ATOM 5934 C CA . GLY A 1 795 ? 24.740 -27.033 1.276 1.00 49.44 795 GLY A CA 1
ATOM 5935 C C . GLY A 1 795 ? 24.060 -25.665 1.158 1.00 49.44 795 GLY A C 1
ATOM 5936 O O . GLY A 1 795 ? 24.026 -25.046 0.093 1.00 49.44 795 GLY A O 1
ATOM 5937 N N . THR A 1 796 ? 23.510 -25.189 2.278 1.00 48.00 796 THR A N 1
ATOM 5938 C CA . THR A 1 796 ? 22.867 -23.873 2.415 1.00 48.00 796 THR A CA 1
ATOM 5939 C C . THR A 1 796 ? 23.926 -22.805 2.687 1.00 48.00 796 THR A C 1
ATOM 5941 O O . THR A 1 796 ? 24.619 -22.879 3.700 1.00 48.00 796 THR A O 1
ATOM 5944 N N . PHE A 1 797 ? 24.054 -21.799 1.815 1.00 56.12 797 PHE A N 1
ATOM 5945 C CA . PHE A 1 797 ? 25.004 -20.704 2.011 1.00 56.12 797 PHE A CA 1
ATOM 5946 C C . PHE A 1 797 ? 24.310 -19.477 2.619 1.00 56.12 797 PHE A C 1
ATOM 5948 O O . PHE A 1 797 ? 23.472 -18.832 1.984 1.00 56.12 797 PHE A O 1
ATOM 5955 N N . THR A 1 798 ? 24.657 -19.140 3.861 1.00 55.22 798 THR A N 1
ATOM 5956 C CA . THR A 1 798 ? 24.131 -17.976 4.595 1.00 55.22 798 THR A CA 1
ATOM 5957 C C . THR A 1 798 ? 25.261 -17.004 4.929 1.00 55.22 798 THR A C 1
ATOM 5959 O O . THR A 1 798 ? 25.626 -16.845 6.090 1.00 55.22 798 THR A O 1
ATOM 5962 N N . GLY A 1 799 ? 25.847 -16.396 3.898 1.00 62.84 799 GLY A N 1
ATOM 5963 C CA . GLY A 1 799 ? 26.882 -15.372 4.039 1.00 62.84 799 GLY A CA 1
ATOM 5964 C C . GLY A 1 799 ? 26.328 -13.942 4.031 1.00 62.84 799 GLY A C 1
ATOM 5965 O O . GLY A 1 799 ? 25.421 -13.634 3.257 1.00 62.84 799 GLY A O 1
ATOM 5966 N N . THR A 1 800 ? 26.864 -13.075 4.891 1.00 74.25 800 THR A N 1
ATOM 5967 C CA . THR A 1 800 ? 26.660 -11.614 4.930 1.00 74.25 800 THR A CA 1
ATOM 5968 C C . THR A 1 800 ? 27.953 -10.823 4.697 1.00 74.25 800 THR A C 1
ATOM 5970 O O . THR A 1 800 ? 27.965 -9.603 4.892 1.00 74.25 800 THR A O 1
ATOM 5973 N N . ALA A 1 801 ? 29.038 -11.487 4.283 1.00 83.75 801 ALA A N 1
ATOM 5974 C CA . ALA A 1 801 ? 30.330 -10.844 4.082 1.00 83.75 801 ALA A CA 1
ATOM 5975 C C . ALA A 1 801 ? 30.249 -9.751 3.012 1.00 83.75 801 ALA A C 1
ATOM 5977 O O . ALA A 1 801 ? 29.586 -9.913 1.984 1.00 83.75 801 ALA A O 1
ATOM 5978 N N . LYS A 1 802 ? 30.972 -8.651 3.228 1.00 90.50 802 LYS A N 1
ATOM 5979 C CA . LYS A 1 802 ? 31.124 -7.611 2.210 1.00 90.50 802 LYS A CA 1
ATOM 5980 C C . LYS A 1 802 ? 32.177 -8.051 1.220 1.00 90.50 802 LYS A C 1
ATOM 5982 O O . LYS A 1 802 ? 33.313 -8.298 1.622 1.00 90.50 802 LYS A O 1
ATOM 5987 N N . CYS A 1 803 ? 31.801 -8.108 -0.048 1.00 91.12 803 CYS A N 1
ATOM 5988 C CA . CYS A 1 803 ? 32.696 -8.532 -1.101 1.00 91.12 803 CYS A CA 1
ATOM 5989 C C . CYS A 1 803 ? 32.832 -7.465 -2.186 1.00 91.12 803 CYS A C 1
ATOM 5991 O O . CYS A 1 803 ? 31.870 -6.773 -2.522 1.00 91.12 803 CYS A O 1
ATOM 5993 N N . SER A 1 804 ? 34.027 -7.374 -2.751 1.00 93.00 804 SER A N 1
ATOM 5994 C CA . SER A 1 804 ? 34.365 -6.492 -3.861 1.00 93.00 804 SER A CA 1
ATOM 5995 C C . SER A 1 804 ? 35.096 -7.270 -4.946 1.00 93.00 804 SER A C 1
ATOM 5997 O O . SER A 1 804 ? 35.719 -8.299 -4.677 1.00 93.00 804 SER A O 1
ATOM 5999 N N . ILE A 1 805 ? 35.052 -6.748 -6.166 1.00 92.81 805 ILE A N 1
ATOM 6000 C CA . ILE A 1 805 ? 35.894 -7.192 -7.272 1.00 92.81 805 ILE A CA 1
ATOM 6001 C C . ILE A 1 805 ? 36.787 -6.041 -7.721 1.00 92.81 805 ILE A C 1
ATOM 6003 O O . ILE A 1 805 ? 36.311 -4.925 -7.916 1.00 92.81 805 ILE A O 1
ATOM 6007 N N . THR A 1 806 ? 38.077 -6.315 -7.883 1.00 93.25 806 THR A N 1
ATOM 6008 C CA . THR A 1 806 ? 39.061 -5.362 -8.399 1.00 93.25 806 THR A CA 1
ATOM 6009 C C . THR A 1 806 ? 39.722 -5.936 -9.639 1.00 93.25 806 THR A C 1
ATOM 6011 O O . THR A 1 806 ? 40.271 -7.032 -9.584 1.00 93.25 806 THR A O 1
ATOM 6014 N N . TRP A 1 807 ? 39.699 -5.189 -10.739 1.00 92.94 807 TRP A N 1
ATOM 6015 C CA . TRP A 1 807 ? 40.450 -5.510 -11.953 1.00 92.94 807 TRP A CA 1
ATOM 6016 C C . TRP A 1 807 ? 41.732 -4.679 -12.000 1.00 92.94 807 TRP A C 1
ATOM 6018 O O . TRP A 1 807 ? 41.687 -3.500 -11.657 1.00 92.94 807 TRP A O 1
ATOM 6028 N N . ALA A 1 808 ? 42.856 -5.273 -12.407 1.00 91.62 808 ALA A N 1
ATOM 6029 C CA . ALA A 1 808 ? 44.167 -4.626 -12.463 1.00 91.62 808 ALA A CA 1
ATOM 6030 C C . ALA A 1 808 ? 45.025 -5.120 -13.645 1.00 91.62 808 ALA A C 1
ATOM 6032 O O . ALA A 1 808 ? 44.881 -6.263 -14.074 1.00 91.62 808 ALA A O 1
ATOM 6033 N N . LEU A 1 809 ? 45.945 -4.278 -14.135 1.00 90.31 809 LEU A N 1
ATOM 6034 C CA . LEU A 1 809 ? 46.920 -4.617 -15.186 1.00 90.31 809 LEU A CA 1
ATOM 6035 C C . LEU A 1 809 ? 48.337 -4.725 -14.606 1.00 90.31 809 LEU A C 1
ATOM 6037 O O . LEU A 1 809 ? 48.905 -3.708 -14.215 1.00 90.31 809 LEU A O 1
ATOM 6041 N N . GLY A 1 810 ? 48.925 -5.921 -14.562 1.00 83.38 810 GLY A N 1
ATOM 6042 C CA . GLY A 1 810 ? 50.263 -6.139 -14.002 1.00 83.38 810 GLY A CA 1
ATOM 6043 C C . GLY A 1 810 ? 50.503 -7.562 -13.506 1.00 83.38 810 GLY A C 1
ATOM 6044 O O . GLY A 1 810 ? 49.644 -8.418 -13.643 1.00 83.38 810 GLY A O 1
ATOM 6045 N N . THR A 1 811 ? 51.671 -7.825 -12.913 1.00 68.94 811 THR A N 1
ATOM 6046 C CA . THR A 1 811 ? 52.141 -9.195 -12.612 1.00 68.94 811 THR A CA 1
ATOM 6047 C C . THR A 1 811 ? 52.128 -9.582 -11.125 1.00 68.94 811 THR A C 1
ATOM 6049 O O . THR A 1 811 ? 52.381 -10.745 -10.807 1.00 68.94 811 THR A O 1
ATOM 6052 N N . ALA A 1 812 ? 51.841 -8.653 -10.200 1.00 61.94 812 ALA A N 1
ATOM 6053 C CA . ALA A 1 812 ? 51.852 -8.923 -8.756 1.00 61.94 812 ALA A CA 1
ATOM 6054 C C . ALA A 1 812 ? 50.859 -8.041 -7.980 1.00 61.94 812 ALA A C 1
ATOM 6056 O O . ALA A 1 812 ? 51.052 -6.832 -7.867 1.00 61.94 812 ALA A O 1
ATOM 6057 N N . VAL A 1 813 ? 49.821 -8.652 -7.404 1.00 64.56 813 VAL A N 1
ATOM 6058 C CA . VAL A 1 813 ? 48.811 -7.962 -6.585 1.00 64.56 813 VAL A CA 1
ATOM 6059 C C . VAL A 1 813 ? 48.537 -8.760 -5.312 1.00 64.56 813 VAL A C 1
ATOM 6061 O O . VAL A 1 813 ? 48.480 -9.990 -5.343 1.00 64.56 813 VAL A O 1
ATOM 6064 N N . THR A 1 814 ? 48.384 -8.076 -4.179 1.00 74.56 814 THR A N 1
ATOM 6065 C CA . THR A 1 814 ? 47.750 -8.679 -2.996 1.00 74.56 814 THR A CA 1
ATOM 6066 C C . THR A 1 814 ? 46.265 -8.321 -2.993 1.00 74.56 814 THR A C 1
ATOM 6068 O O . THR A 1 814 ? 45.800 -7.562 -3.839 1.00 74.56 814 THR A O 1
ATOM 6071 N N . ALA A 1 815 ? 45.497 -8.855 -2.041 1.00 71.81 815 ALA A N 1
ATOM 6072 C CA . ALA A 1 815 ? 44.051 -8.632 -1.979 1.00 71.81 815 ALA A CA 1
ATOM 6073 C C . ALA A 1 815 ? 43.634 -7.152 -1.952 1.00 71.81 815 ALA A C 1
ATOM 6075 O O . ALA A 1 815 ? 42.546 -6.808 -2.405 1.00 71.81 815 ALA A O 1
ATOM 6076 N N . THR A 1 816 ? 44.492 -6.287 -1.408 1.00 77.50 816 THR A N 1
ATOM 6077 C CA . THR A 1 816 ? 44.201 -4.865 -1.186 1.00 77.50 816 THR A CA 1
ATOM 6078 C C . THR A 1 816 ? 45.322 -3.930 -1.639 1.00 77.50 816 THR A C 1
ATOM 6080 O O . THR A 1 816 ? 45.155 -2.716 -1.557 1.00 77.50 816 THR A O 1
ATOM 6083 N N . ASN A 1 817 ? 46.456 -4.452 -2.120 1.00 82.31 817 ASN A N 1
ATOM 6084 C CA . ASN A 1 817 ? 47.573 -3.643 -2.601 1.00 82.31 817 ASN A CA 1
ATOM 6085 C C . ASN A 1 817 ? 47.916 -3.998 -4.051 1.00 82.31 817 ASN A C 1
ATOM 6087 O O . ASN A 1 817 ? 48.404 -5.091 -4.345 1.00 82.31 817 ASN A O 1
ATOM 6091 N N . PHE A 1 818 ? 47.686 -3.025 -4.929 1.00 83.19 818 PHE A N 1
ATOM 6092 C CA . PHE A 1 818 ? 47.904 -3.110 -6.372 1.00 83.19 818 PHE A CA 1
ATOM 6093 C C . PHE A 1 818 ? 49.116 -2.272 -6.822 1.00 83.19 818 PHE A C 1
ATOM 6095 O O . PHE A 1 818 ? 49.322 -2.076 -8.013 1.00 83.19 818 PHE A O 1
ATOM 6102 N N . GLY A 1 819 ? 49.935 -1.763 -5.892 1.00 81.31 819 GLY A N 1
ATOM 6103 C CA . GLY A 1 819 ? 51.116 -0.957 -6.212 1.00 81.31 819 GLY A CA 1
ATOM 6104 C C . GLY A 1 819 ? 50.806 0.219 -7.148 1.00 81.31 819 GLY A C 1
ATOM 6105 O O . GLY A 1 819 ? 49.812 0.919 -6.971 1.00 81.31 819 GLY A O 1
ATOM 6106 N N . ASN A 1 820 ? 51.656 0.410 -8.163 1.00 82.38 820 ASN A N 1
ATOM 6107 C CA . ASN A 1 820 ? 51.468 1.418 -9.215 1.00 82.38 820 ASN A CA 1
ATOM 6108 C C . ASN A 1 820 ? 50.718 0.868 -10.445 1.00 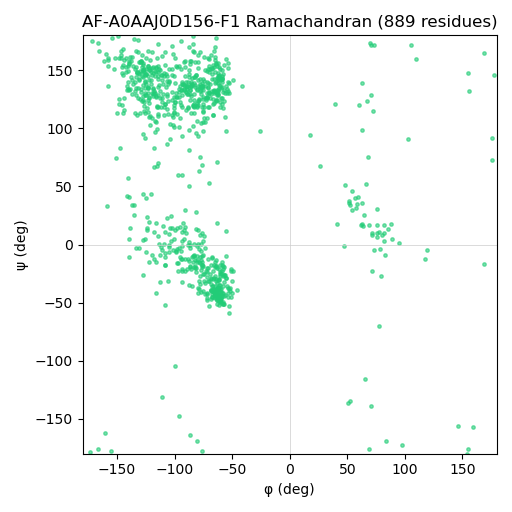82.38 820 ASN A C 1
ATOM 6110 O O . ASN A 1 820 ? 50.734 1.499 -11.502 1.00 82.38 820 ASN A O 1
ATOM 6114 N N . PHE A 1 821 ? 50.110 -0.317 -10.344 1.00 87.75 821 PHE A N 1
ATOM 6115 C CA . PHE A 1 821 ? 49.338 -0.900 -11.436 1.00 87.75 821 PHE A CA 1
ATOM 6116 C C . PHE A 1 821 ? 47.998 -0.177 -11.586 1.00 87.75 821 PHE A C 1
ATOM 6118 O O . PHE A 1 821 ? 47.338 0.172 -10.600 1.00 87.75 821 PHE A O 1
ATOM 6125 N N . GLN A 1 822 ? 47.577 0.033 -12.834 1.00 90.56 822 GLN A N 1
ATOM 6126 C CA . GLN A 1 822 ? 46.248 0.568 -13.112 1.00 90.56 822 GLN A CA 1
ATOM 6127 C C . GLN A 1 822 ? 45.205 -0.445 -12.642 1.00 90.56 822 GLN A C 1
ATOM 6129 O O . GLN A 1 822 ? 45.321 -1.630 -12.955 1.00 90.56 822 GLN A O 1
ATOM 6134 N N . HIS A 1 823 ? 44.208 0.016 -11.889 1.00 92.00 823 HIS A N 1
ATOM 6135 C CA . HIS A 1 823 ? 43.155 -0.834 -11.352 1.00 92.00 823 HIS A CA 1
ATOM 6136 C C . HIS A 1 823 ? 41.852 -0.061 -11.145 1.00 92.00 823 HIS A C 1
ATOM 6138 O O . HIS A 1 823 ? 41.850 1.167 -11.043 1.00 92.00 823 HIS A O 1
ATOM 6144 N N . ASN A 1 824 ? 40.745 -0.790 -11.044 1.00 93.69 824 ASN A N 1
ATOM 6145 C CA . ASN A 1 824 ? 39.452 -0.250 -10.642 1.00 93.69 824 ASN A CA 1
ATOM 6146 C C . ASN A 1 824 ? 38.686 -1.283 -9.806 1.00 93.69 824 ASN A C 1
ATOM 6148 O O . ASN A 1 824 ? 38.832 -2.485 -10.032 1.00 93.69 824 ASN A O 1
ATOM 6152 N N . SER A 1 825 ? 37.905 -0.824 -8.826 1.00 92.62 825 SER A N 1
ATOM 6153 C CA . SER A 1 825 ? 37.276 -1.680 -7.814 1.00 92.62 825 SER A CA 1
ATOM 6154 C C . SER A 1 825 ? 35.787 -1.379 -7.656 1.00 92.62 825 SER A C 1
ATOM 6156 O O . SER A 1 825 ? 35.372 -0.220 -7.694 1.00 92.62 825 SER A O 1
ATOM 6158 N N . TRP A 1 826 ? 34.980 -2.424 -7.467 1.00 94.06 826 TRP A N 1
ATOM 6159 C CA . TRP A 1 826 ? 33.531 -2.326 -7.312 1.00 94.06 826 TRP A CA 1
ATOM 6160 C C . TRP A 1 826 ? 33.025 -3.214 -6.179 1.00 94.06 826 TRP A C 1
ATOM 6162 O O . TRP A 1 826 ? 33.392 -4.386 -6.075 1.00 94.06 826 TRP A O 1
ATOM 6172 N N . ASP A 1 827 ? 32.091 -2.683 -5.393 1.00 92.06 827 ASP A N 1
ATOM 6173 C CA . ASP A 1 827 ? 31.365 -3.450 -4.383 1.00 92.06 827 ASP A CA 1
ATOM 6174 C C . ASP A 1 827 ? 30.299 -4.353 -5.023 1.00 92.06 827 ASP A C 1
ATOM 6176 O O . ASP A 1 827 ? 29.517 -3.935 -5.888 1.00 92.06 827 ASP A O 1
ATOM 6180 N N . VAL A 1 828 ? 30.207 -5.595 -4.548 1.00 88.38 828 VAL A N 1
ATOM 6181 C CA . VAL A 1 828 ? 29.258 -6.593 -5.050 1.00 88.38 828 VAL A CA 1
ATOM 6182 C C . VAL A 1 828 ? 28.329 -7.039 -3.929 1.00 88.38 828 VAL A C 1
ATOM 6184 O O . VAL A 1 828 ? 28.730 -7.727 -2.995 1.00 88.38 828 VAL A O 1
ATOM 6187 N N . SER A 1 829 ? 27.065 -6.620 -4.024 1.00 82.00 829 SER A N 1
ATOM 6188 C CA . SER A 1 829 ? 26.043 -6.856 -2.991 1.00 82.00 829 SER A CA 1
ATOM 6189 C C . SER A 1 829 ? 24.649 -7.215 -3.527 1.00 82.00 829 SER A C 1
ATOM 6191 O O . SER A 1 829 ? 23.797 -7.625 -2.741 1.00 82.00 829 SER A O 1
ATOM 6193 N N . ASP A 1 830 ? 24.386 -7.084 -4.836 1.00 78.44 830 ASP A N 1
ATOM 6194 C CA . ASP A 1 830 ? 23.078 -7.417 -5.426 1.00 78.44 830 ASP A CA 1
ATOM 6195 C C . ASP A 1 830 ? 22.971 -8.927 -5.682 1.00 78.44 830 ASP A C 1
ATOM 6197 O O . ASP A 1 830 ? 23.894 -9.540 -6.215 1.00 78.44 830 ASP A O 1
ATOM 6201 N N . ALA A 1 831 ? 21.831 -9.519 -5.322 1.00 73.69 831 ALA A N 1
ATOM 6202 C CA . ALA A 1 831 ? 21.553 -10.939 -5.524 1.00 73.69 831 ALA A CA 1
ATOM 6203 C C . ALA A 1 831 ? 21.205 -11.310 -6.981 1.00 73.69 831 ALA A C 1
ATOM 6205 O O . ALA A 1 831 ? 21.089 -12.493 -7.317 1.00 73.69 831 ALA A O 1
ATOM 6206 N N . ARG A 1 832 ? 20.998 -10.313 -7.849 1.00 77.31 832 ARG A N 1
ATOM 6207 C CA . ARG A 1 832 ? 20.727 -10.471 -9.285 1.00 77.31 832 ARG A CA 1
ATOM 6208 C C . ARG A 1 832 ? 21.981 -10.168 -10.100 1.00 77.31 832 ARG A C 1
ATOM 6210 O O . ARG A 1 832 ? 22.795 -9.345 -9.693 1.00 77.31 832 ARG A O 1
ATOM 6217 N N . TYR A 1 833 ? 22.103 -10.803 -11.269 1.00 73.94 833 TYR A N 1
ATOM 6218 C CA . TYR A 1 833 ? 23.135 -10.443 -12.244 1.00 73.94 833 TYR A CA 1
ATOM 6219 C C . TYR A 1 833 ? 22.981 -8.984 -12.641 1.00 73.94 833 TYR A C 1
ATOM 6221 O O . TYR A 1 833 ? 21.898 -8.547 -13.039 1.00 73.94 833 TYR A O 1
ATOM 6229 N N . LYS A 1 834 ? 24.075 -8.245 -12.503 1.00 80.94 834 LYS A N 1
ATOM 6230 C CA . LYS A 1 834 ? 24.145 -6.837 -12.845 1.00 80.94 834 LYS A CA 1
ATOM 6231 C C . LYS A 1 834 ? 25.402 -6.581 -13.658 1.00 80.94 834 LYS A C 1
ATOM 6233 O O . LYS A 1 834 ? 26.484 -7.022 -13.272 1.00 80.94 834 LYS A O 1
ATOM 6238 N N . ASP A 1 835 ? 25.249 -5.825 -14.736 1.00 83.00 835 ASP A N 1
ATOM 6239 C CA . ASP A 1 835 ? 26.374 -5.271 -15.480 1.00 83.00 835 ASP A CA 1
ATOM 6240 C C . ASP A 1 835 ? 27.016 -4.147 -14.663 1.00 83.00 835 ASP A C 1
ATOM 6242 O O . ASP A 1 835 ? 26.340 -3.225 -14.183 1.00 83.00 835 ASP A O 1
ATOM 6246 N N . TYR A 1 836 ? 28.327 -4.241 -14.467 1.00 84.94 836 TYR A N 1
ATOM 6247 C CA . TYR A 1 836 ? 29.082 -3.233 -13.737 1.00 84.94 836 TYR A CA 1
ATOM 6248 C C . TYR A 1 836 ? 29.546 -2.113 -14.673 1.00 84.94 836 TYR A C 1
ATOM 6250 O O . TYR A 1 836 ? 29.749 -2.356 -15.865 1.00 84.94 836 TYR A O 1
ATOM 6258 N N . PRO A 1 837 ? 29.698 -0.872 -14.164 1.00 87.06 837 PRO A N 1
ATOM 6259 C CA . PRO A 1 837 ? 30.209 0.228 -14.970 1.00 87.06 837 PRO A CA 1
ATOM 6260 C C . PRO A 1 837 ? 31.538 -0.162 -15.630 1.00 87.06 837 PRO A C 1
ATOM 6262 O O . PRO A 1 837 ? 32.420 -0.653 -14.921 1.00 87.06 837 PRO A O 1
ATOM 6265 N N . PRO A 1 838 ? 31.694 0.054 -16.946 1.00 87.00 838 PRO A N 1
ATOM 6266 C CA . PRO A 1 838 ? 32.901 -0.338 -17.651 1.00 87.00 838 PRO A CA 1
ATOM 6267 C C . PRO A 1 838 ? 34.129 0.393 -17.107 1.00 87.00 838 PRO A C 1
ATOM 6269 O O . PRO A 1 838 ? 34.053 1.567 -16.735 1.00 87.00 838 PRO A O 1
ATOM 6272 N N . TRP A 1 839 ? 35.275 -0.282 -17.110 1.00 93.06 839 TRP A N 1
ATOM 6273 C CA . TRP A 1 839 ? 36.560 0.337 -16.807 1.00 93.06 839 TRP A CA 1
ATOM 6274 C C . TRP A 1 839 ? 37.321 0.634 -18.088 1.00 93.06 839 TRP A C 1
ATOM 6276 O O . TRP A 1 839 ? 37.723 -0.276 -18.807 1.00 93.06 839 TRP A O 1
ATOM 6286 N N . THR A 1 840 ? 37.507 1.922 -18.360 1.00 91.38 840 THR A N 1
ATOM 6287 C CA . THR A 1 840 ? 38.319 2.395 -19.479 1.00 91.38 840 THR A CA 1
ATOM 6288 C C . THR A 1 840 ? 39.756 2.629 -19.025 1.00 91.38 840 THR A C 1
ATOM 6290 O O . THR A 1 840 ? 39.980 3.285 -18.006 1.00 91.38 840 THR A O 1
ATOM 6293 N N . PHE A 1 841 ? 40.719 2.133 -19.797 1.00 91.50 841 PHE A N 1
ATOM 6294 C CA . PHE A 1 841 ? 42.149 2.299 -19.538 1.00 91.50 841 PHE A CA 1
ATOM 6295 C C . PHE A 1 841 ? 42.952 2.385 -20.840 1.00 91.50 841 PHE A C 1
ATOM 6297 O O . PHE A 1 841 ? 42.488 2.006 -21.916 1.00 91.50 841 PHE A O 1
ATOM 6304 N N . ASN A 1 842 ? 44.184 2.875 -20.740 1.00 91.25 842 ASN A N 1
ATOM 6305 C CA . ASN A 1 842 ? 45.165 2.868 -21.819 1.00 91.25 842 ASN A CA 1
ATOM 6306 C C . ASN A 1 842 ? 46.545 2.517 -21.261 1.00 91.25 842 ASN A C 1
ATOM 6308 O O . ASN A 1 842 ? 46.801 2.684 -20.073 1.00 91.25 842 ASN A O 1
ATOM 6312 N N . VAL A 1 843 ? 47.442 2.036 -22.119 1.00 88.44 843 VAL A N 1
ATOM 6313 C CA . VAL A 1 843 ? 48.822 1.726 -21.724 1.00 88.44 843 VAL A CA 1
ATOM 6314 C C . VAL A 1 843 ? 49.802 2.698 -22.364 1.00 88.44 843 VAL A C 1
ATOM 6316 O O . VAL A 1 843 ? 49.615 3.150 -23.497 1.00 88.44 843 VAL A O 1
ATOM 6319 N N . LYS A 1 844 ? 50.871 3.022 -21.643 1.00 88.62 844 LYS A N 1
ATOM 6320 C CA . LYS A 1 844 ? 51.985 3.846 -22.113 1.00 88.62 844 LYS A CA 1
ATOM 6321 C C . LYS A 1 844 ? 53.280 3.049 -22.076 1.00 88.62 844 LYS A C 1
ATOM 6323 O O . LYS A 1 844 ? 53.474 2.135 -21.278 1.00 88.62 844 LYS A O 1
ATOM 6328 N N . LYS A 1 845 ? 54.211 3.421 -22.956 1.00 84.06 845 LYS A N 1
ATOM 6329 C CA . LYS A 1 845 ? 55.552 2.831 -22.966 1.00 84.06 845 LYS A CA 1
ATOM 6330 C C . LYS A 1 845 ? 56.222 3.073 -21.606 1.00 84.06 845 LYS A C 1
ATOM 6332 O O . LYS A 1 845 ? 56.431 4.222 -21.231 1.00 84.06 845 LYS A O 1
ATOM 6337 N N . GLY A 1 846 ? 56.596 1.990 -20.925 1.00 81.94 846 GLY A N 1
ATOM 6338 C CA . GLY A 1 846 ? 57.217 2.032 -19.598 1.00 81.94 846 GLY A CA 1
ATOM 6339 C C . GLY A 1 846 ? 56.246 1.861 -18.426 1.00 81.94 846 GLY A C 1
ATOM 6340 O O . GLY A 1 846 ? 56.704 1.896 -17.286 1.00 81.94 846 GLY A O 1
ATOM 6341 N N . ASP A 1 847 ? 54.948 1.656 -18.680 1.00 87.19 847 ASP A N 1
ATOM 6342 C CA . ASP A 1 847 ? 53.992 1.343 -17.616 1.00 87.19 847 ASP A CA 1
ATOM 6343 C C . ASP A 1 847 ? 54.395 0.063 -16.854 1.00 87.19 847 ASP A C 1
ATOM 6345 O O . ASP A 1 847 ? 54.872 -0.902 -17.466 1.00 87.19 847 ASP A O 1
ATOM 6349 N N . PRO A 1 848 ? 54.201 0.019 -15.520 1.00 82.44 848 PRO A N 1
ATOM 6350 C CA . PRO A 1 848 ? 54.509 -1.159 -14.717 1.00 82.44 848 PRO A CA 1
ATOM 6351 C C . PRO A 1 848 ? 53.812 -2.421 -15.247 1.00 82.44 848 PRO A C 1
ATOM 6353 O O . PRO A 1 848 ? 52.606 -2.425 -15.470 1.00 82.44 848 PRO A O 1
ATOM 6356 N N . GLY A 1 849 ? 54.566 -3.513 -15.416 1.00 81.50 849 GLY A N 1
ATOM 6357 C CA . GLY A 1 849 ? 54.040 -4.802 -15.891 1.00 81.50 849 GLY A CA 1
ATOM 6358 C C . GLY A 1 849 ? 53.895 -4.927 -17.414 1.00 81.50 849 GLY A C 1
ATOM 6359 O O . GLY A 1 849 ? 53.675 -6.035 -17.899 1.00 81.50 849 GLY A O 1
ATOM 6360 N N . LEU A 1 850 ? 54.075 -3.840 -18.174 1.00 88.06 850 LEU A N 1
ATOM 6361 C CA . LEU A 1 850 ? 54.019 -3.856 -19.634 1.00 88.06 850 LEU A CA 1
ATOM 6362 C C . LEU A 1 850 ? 55.361 -4.306 -20.234 1.00 88.06 850 LEU A C 1
ATOM 6364 O O . LEU A 1 850 ? 56.394 -3.662 -20.049 1.00 88.06 850 LEU A O 1
ATOM 6368 N N . THR A 1 851 ? 55.349 -5.391 -21.004 1.00 86.44 851 THR A N 1
ATOM 6369 C CA . THR A 1 851 ? 56.539 -5.973 -21.640 1.00 86.44 851 THR A CA 1
ATOM 6370 C C . THR A 1 851 ? 56.483 -5.792 -23.156 1.00 86.44 851 THR A C 1
ATOM 6372 O O . THR A 1 851 ? 55.544 -6.259 -23.799 1.00 86.44 851 THR A O 1
ATOM 6375 N N . LYS A 1 852 ? 57.498 -5.146 -23.749 1.00 83.25 852 LYS A N 1
ATOM 6376 C CA . LYS A 1 852 ? 57.638 -5.018 -25.212 1.00 83.25 852 LYS A CA 1
ATOM 6377 C C . LYS A 1 852 ? 58.303 -6.276 -25.794 1.00 83.25 852 LYS A C 1
ATOM 6379 O O . LYS A 1 852 ? 59.369 -6.672 -25.325 1.00 83.25 852 LYS A O 1
ATOM 6384 N N . LYS A 1 853 ? 57.711 -6.874 -26.833 1.00 78.75 853 LYS A N 1
ATOM 6385 C CA . LYS A 1 853 ? 58.278 -7.977 -27.636 1.00 78.75 853 LYS A CA 1
ATOM 6386 C C . LYS A 1 853 ? 58.101 -7.644 -29.120 1.00 78.75 853 LYS A C 1
ATOM 6388 O O . LYS A 1 853 ? 56.973 -7.627 -29.609 1.00 78.75 853 LYS A O 1
ATOM 6393 N N . SER A 1 854 ? 59.202 -7.384 -29.835 1.00 79.06 854 SER A N 1
ATOM 6394 C CA . SER A 1 854 ? 59.150 -6.739 -31.163 1.00 79.06 854 SER A CA 1
ATOM 6395 C C . SER A 1 854 ? 58.288 -5.468 -31.089 1.00 79.06 854 SER A C 1
ATOM 6397 O O . SER A 1 854 ? 58.413 -4.756 -30.100 1.00 79.06 854 SER A O 1
ATOM 6399 N N . GLU A 1 855 ? 57.393 -5.179 -32.033 1.00 73.19 855 GLU A N 1
ATOM 6400 C CA . GLU A 1 855 ? 56.512 -3.999 -31.973 1.00 73.19 855 GLU A CA 1
ATOM 6401 C C . GLU A 1 855 ? 55.277 -4.142 -31.069 1.00 73.19 855 GLU A C 1
ATOM 6403 O O . GLU A 1 855 ? 54.533 -3.181 -30.899 1.00 73.19 855 GLU A O 1
ATOM 6408 N N . ASN A 1 856 ? 55.089 -5.292 -30.413 1.00 78.44 856 ASN A N 1
ATOM 6409 C CA . ASN A 1 856 ? 53.924 -5.574 -29.575 1.00 78.44 856 ASN A CA 1
ATOM 6410 C C . ASN A 1 856 ? 54.200 -5.357 -28.082 1.00 78.44 856 ASN A C 1
ATOM 6412 O O . ASN A 1 856 ? 55.331 -5.495 -27.608 1.00 78.44 856 ASN A O 1
ATOM 6416 N N . PHE A 1 857 ? 53.146 -5.049 -27.328 1.00 85.81 857 PHE A N 1
ATOM 6417 C CA . PHE A 1 857 ? 53.204 -4.777 -25.893 1.00 85.81 857 PHE A CA 1
ATOM 6418 C C . PHE A 1 857 ? 52.216 -5.678 -25.156 1.00 85.81 857 PHE A C 1
ATOM 6420 O O . PHE A 1 857 ? 51.054 -5.749 -25.543 1.00 85.81 857 PHE A O 1
ATOM 6427 N N . PHE A 1 858 ? 52.680 -6.349 -24.104 1.00 86.31 858 PHE A N 1
ATOM 6428 C CA . PHE A 1 858 ? 51.925 -7.366 -23.372 1.00 86.31 858 PHE A CA 1
ATOM 6429 C C . PHE A 1 858 ? 51.871 -7.056 -21.876 1.00 86.31 858 PHE A C 1
ATOM 6431 O O . PHE A 1 858 ? 52.878 -6.640 -21.305 1.00 86.31 858 PHE A O 1
ATOM 6438 N N . VAL A 1 859 ? 50.732 -7.299 -21.234 1.00 89.56 859 VAL A N 1
ATOM 6439 C CA . VAL A 1 859 ? 50.542 -7.178 -19.779 1.00 89.56 859 VAL A CA 1
ATOM 6440 C C . VAL A 1 859 ? 49.584 -8.260 -19.285 1.00 89.56 859 VAL A C 1
ATOM 6442 O O . VAL A 1 859 ? 48.754 -8.740 -20.046 1.00 89.56 859 VAL A O 1
ATOM 6445 N N . ASP A 1 860 ? 49.674 -8.657 -18.023 1.00 88.31 860 ASP A N 1
ATOM 6446 C CA . ASP A 1 860 ? 48.705 -9.588 -17.440 1.00 88.31 860 ASP A CA 1
ATOM 6447 C C . ASP A 1 860 ? 47.469 -8.816 -16.934 1.00 88.31 860 ASP A C 1
ATOM 6449 O O . ASP A 1 860 ? 47.604 -7.752 -16.324 1.00 88.31 860 ASP A O 1
ATOM 6453 N N . LEU A 1 861 ? 46.265 -9.344 -17.171 1.00 88.69 861 LEU A N 1
ATOM 6454 C CA . LEU A 1 861 ? 45.018 -8.837 -16.588 1.00 88.69 861 LEU A CA 1
ATOM 6455 C C . LEU A 1 861 ? 44.648 -9.694 -15.379 1.00 88.69 861 LEU A C 1
ATOM 6457 O O . LEU A 1 861 ? 44.499 -10.906 -15.502 1.00 88.69 861 LEU A O 1
ATOM 6461 N N . ILE A 1 862 ? 44.413 -9.060 -14.233 1.00 89.62 862 ILE A N 1
ATOM 6462 C CA . ILE A 1 862 ? 44.084 -9.742 -12.981 1.00 89.62 862 ILE A CA 1
ATOM 6463 C C . ILE A 1 862 ? 42.733 -9.259 -12.453 1.00 89.62 862 ILE A C 1
ATOM 6465 O O . ILE A 1 862 ? 42.537 -8.063 -12.259 1.00 89.62 862 ILE A O 1
ATOM 6469 N N . GLY A 1 863 ? 41.823 -10.187 -12.165 1.00 91.06 863 GLY A N 1
ATOM 6470 C CA . GLY A 1 863 ? 40.601 -9.959 -11.397 1.00 91.06 863 GLY A CA 1
ATOM 6471 C C . GLY A 1 863 ? 40.738 -10.542 -9.992 1.00 91.06 863 GLY A C 1
ATOM 6472 O O . GLY A 1 863 ? 41.008 -11.730 -9.840 1.00 91.06 863 GLY A O 1
ATOM 6473 N N . VAL A 1 864 ? 40.549 -9.725 -8.958 1.00 92.25 864 VAL A N 1
ATOM 6474 C CA . VAL A 1 864 ? 40.624 -10.124 -7.547 1.00 92.25 864 VAL A CA 1
ATOM 6475 C C . VAL A 1 864 ? 39.260 -9.955 -6.900 1.00 92.25 864 VAL A C 1
ATOM 6477 O O . VAL A 1 864 ? 38.751 -8.842 -6.804 1.00 92.25 864 VAL A O 1
ATOM 6480 N N . VAL A 1 865 ? 38.687 -11.051 -6.413 1.00 93.38 865 VAL A N 1
ATOM 6481 C CA . VAL A 1 865 ? 37.509 -11.028 -5.544 1.00 93.38 865 VAL A CA 1
ATOM 6482 C C . VAL A 1 865 ? 37.980 -11.080 -4.101 1.00 93.38 865 VAL A C 1
ATOM 6484 O O . VAL A 1 865 ? 38.668 -12.024 -3.722 1.00 93.38 865 VAL A O 1
ATOM 6487 N N . TYR A 1 866 ? 37.599 -10.092 -3.298 1.00 92.31 866 TYR A N 1
ATOM 6488 C CA . TYR A 1 866 ? 37.972 -9.992 -1.888 1.00 92.31 866 TYR A CA 1
ATOM 6489 C C . TYR A 1 866 ? 36.725 -9.877 -1.017 1.00 92.31 866 TYR A C 1
ATOM 6491 O O . TYR A 1 866 ? 35.870 -9.034 -1.280 1.00 92.31 866 TYR A O 1
ATOM 6499 N N . CYS A 1 867 ? 36.621 -10.717 0.014 1.00 91.50 867 CYS A N 1
ATOM 6500 C CA . CYS A 1 867 ? 35.492 -10.738 0.941 1.00 91.50 867 CYS A CA 1
ATOM 6501 C C . CYS A 1 867 ? 35.952 -10.551 2.389 1.00 91.50 867 CYS A C 1
ATOM 6503 O O . CYS A 1 867 ? 36.880 -11.217 2.852 1.00 91.50 867 CYS A O 1
ATOM 6505 N N . THR A 1 868 ? 35.251 -9.686 3.123 1.00 90.25 868 THR A N 1
ATOM 6506 C CA . THR A 1 868 ? 35.505 -9.378 4.538 1.00 90.25 868 THR A CA 1
ATOM 6507 C C . THR A 1 868 ? 34.302 -9.746 5.408 1.00 90.25 868 THR A C 1
ATOM 6509 O O . THR A 1 868 ? 33.161 -9.407 5.060 1.00 90.25 868 THR A O 1
ATOM 6512 N N . PRO A 1 869 ? 34.516 -10.427 6.549 1.00 87.50 869 PRO A N 1
ATOM 6513 C CA . PRO A 1 869 ? 33.416 -10.840 7.411 1.00 87.50 869 PRO A CA 1
ATOM 6514 C C . PRO A 1 869 ? 32.732 -9.628 8.049 1.00 87.50 869 PRO A C 1
ATOM 6516 O O . PRO A 1 869 ? 33.390 -8.662 8.431 1.00 87.50 869 PRO A O 1
ATOM 6519 N N . GLN A 1 870 ? 31.406 -9.669 8.197 1.00 85.81 870 GLN A N 1
ATOM 6520 C CA . GLN A 1 870 ? 30.672 -8.694 9.016 1.00 85.81 870 GLN A CA 1
ATOM 6521 C C . GLN A 1 870 ? 30.390 -9.220 10.432 1.00 85.81 870 GLN A C 1
ATOM 6523 O O . GLN A 1 870 ? 30.050 -8.442 11.325 1.00 85.81 870 GLN A O 1
ATOM 6528 N N . LYS A 1 871 ? 30.528 -10.534 10.645 1.00 80.44 871 LYS A N 1
ATOM 6529 C CA . LYS A 1 871 ? 30.368 -11.247 11.924 1.00 80.44 871 LYS A CA 1
ATOM 6530 C C . LYS A 1 871 ? 31.371 -12.408 11.998 1.00 80.44 871 LYS A C 1
ATOM 6532 O O . LYS A 1 871 ? 31.995 -12.738 10.996 1.00 80.44 871 LYS A O 1
ATOM 6537 N N . ALA A 1 872 ? 31.537 -13.022 13.171 1.00 68.88 872 ALA A N 1
ATOM 6538 C CA . ALA A 1 872 ? 32.333 -14.248 13.285 1.00 68.88 872 ALA A CA 1
ATOM 6539 C C . ALA A 1 872 ? 31.752 -15.351 12.379 1.00 68.88 872 ALA A C 1
ATOM 6541 O O . ALA A 1 872 ? 30.531 -15.457 12.263 1.00 68.88 872 ALA A O 1
ATOM 6542 N N . ASP A 1 873 ? 32.631 -16.119 11.728 1.00 68.00 873 ASP A N 1
ATOM 6543 C CA . ASP A 1 873 ? 32.304 -17.233 10.821 1.00 68.00 873 ASP A CA 1
ATOM 6544 C C . ASP A 1 873 ? 31.506 -16.862 9.558 1.00 68.00 873 ASP A C 1
ATOM 6546 O O . ASP A 1 873 ? 30.933 -17.724 8.889 1.00 68.00 873 ASP A O 1
ATOM 6550 N N . ASP A 1 874 ? 31.494 -15.577 9.201 1.00 79.12 874 ASP A N 1
ATOM 6551 C CA . ASP A 1 874 ? 30.799 -15.081 8.018 1.00 79.12 874 ASP A CA 1
ATOM 6552 C C . ASP A 1 874 ? 31.451 -15.581 6.712 1.00 79.12 874 ASP A C 1
ATOM 6554 O O . ASP A 1 874 ? 32.653 -15.859 6.650 1.00 79.12 874 ASP A O 1
ATOM 6558 N N . GLY A 1 875 ? 30.649 -15.693 5.655 1.00 80.12 875 GLY A N 1
ATOM 6559 C CA . GLY A 1 875 ? 31.063 -16.174 4.336 1.00 80.12 875 GLY A CA 1
ATOM 6560 C C . GLY A 1 875 ? 30.626 -15.226 3.224 1.00 80.12 875 GLY A C 1
ATOM 6561 O O . GLY A 1 875 ? 29.677 -14.460 3.383 1.00 80.12 875 GLY A O 1
ATOM 6562 N N . GLY A 1 876 ? 31.314 -15.271 2.084 1.00 83.06 876 GLY A N 1
ATOM 6563 C CA . GLY A 1 876 ? 30.935 -14.539 0.874 1.00 83.06 876 GLY A CA 1
ATOM 6564 C C . GLY A 1 876 ? 31.080 -15.398 -0.378 1.00 83.06 876 GLY A C 1
ATOM 6565 O O . GLY A 1 876 ? 32.015 -16.184 -0.485 1.00 83.06 876 GLY A O 1
ATOM 6566 N N . ALA A 1 877 ? 30.150 -15.267 -1.319 1.00 85.06 877 ALA A N 1
ATOM 6567 C CA . ALA A 1 877 ? 30.230 -15.942 -2.608 1.00 85.06 877 ALA A CA 1
ATOM 6568 C C . ALA A 1 877 ? 29.731 -15.006 -3.711 1.00 85.06 877 ALA A C 1
ATOM 6570 O O . ALA A 1 877 ? 28.684 -14.368 -3.573 1.00 85.06 877 ALA A O 1
ATOM 6571 N N . ILE A 1 878 ? 30.491 -14.916 -4.800 1.00 86.44 878 ILE A N 1
ATOM 6572 C CA . ILE A 1 878 ? 30.169 -14.084 -5.963 1.00 86.44 878 ILE A CA 1
ATOM 6573 C C . ILE A 1 878 ? 30.261 -14.946 -7.211 1.00 86.44 878 ILE A C 1
ATOM 6575 O O . ILE A 1 878 ? 31.127 -15.808 -7.307 1.00 86.44 878 ILE A O 1
ATOM 6579 N N . ILE A 1 879 ? 29.392 -14.681 -8.182 1.00 85.00 879 ILE A N 1
ATOM 6580 C CA . ILE A 1 879 ? 29.565 -15.177 -9.547 1.00 85.00 879 ILE A CA 1
ATOM 6581 C C . ILE A 1 879 ? 29.973 -14.013 -10.437 1.00 85.00 879 ILE A C 1
ATOM 6583 O O . ILE A 1 879 ? 29.312 -12.975 -10.404 1.00 85.00 879 ILE A O 1
ATOM 6587 N N . VAL A 1 880 ? 31.039 -14.200 -11.213 1.00 86.44 880 VAL A N 1
ATOM 6588 C CA . VAL A 1 880 ? 31.570 -13.225 -12.173 1.00 86.44 880 VAL A CA 1
ATOM 6589 C C . VAL A 1 880 ? 31.503 -13.827 -13.573 1.00 86.44 880 VAL A C 1
ATOM 6591 O O . VAL A 1 880 ? 31.975 -14.944 -13.789 1.00 86.44 880 VAL A O 1
ATOM 6594 N N . GLY A 1 881 ? 30.930 -13.084 -14.514 1.00 82.06 881 GLY A N 1
ATOM 6595 C CA . GLY A 1 881 ? 30.722 -13.521 -15.889 1.00 82.06 881 GLY A CA 1
ATOM 6596 C C . GLY A 1 881 ? 30.760 -12.366 -16.882 1.00 82.06 881 GLY A C 1
ATOM 6597 O O . GLY A 1 881 ? 30.956 -11.206 -16.513 1.00 82.06 881 GLY A O 1
ATOM 6598 N N . GLY A 1 882 ? 30.590 -12.688 -18.166 1.00 76.25 882 GLY A N 1
ATOM 6599 C CA . GLY A 1 882 ? 30.491 -11.684 -19.231 1.00 76.25 882 GLY A CA 1
ATOM 6600 C C . GLY A 1 882 ? 31.710 -10.763 -19.338 1.00 76.25 882 GLY A C 1
ATOM 6601 O O . GLY A 1 882 ? 31.537 -9.579 -19.613 1.00 76.25 882 GLY A O 1
ATOM 6602 N N . ILE A 1 883 ? 32.914 -11.285 -19.070 1.00 82.31 883 ILE A N 1
ATOM 6603 C CA . ILE A 1 883 ? 34.162 -10.518 -19.151 1.00 82.31 883 ILE A CA 1
ATOM 6604 C C . ILE A 1 883 ? 34.454 -10.222 -20.628 1.00 82.31 883 ILE A C 1
ATOM 6606 O O . ILE A 1 883 ? 34.622 -11.152 -21.424 1.00 82.31 883 ILE A O 1
ATOM 6610 N N . ASP A 1 884 ? 34.493 -8.936 -20.971 1.00 80.38 884 ASP A N 1
ATOM 6611 C CA . ASP A 1 884 ? 34.783 -8.427 -22.313 1.00 80.38 884 ASP A CA 1
ATOM 6612 C C . ASP A 1 884 ? 35.831 -7.310 -22.224 1.00 80.38 884 ASP A C 1
ATOM 6614 O O . ASP A 1 884 ? 35.631 -6.362 -21.463 1.00 80.38 884 ASP A O 1
ATOM 6618 N N . ILE A 1 885 ? 36.936 -7.408 -22.966 1.00 82.88 885 ILE A N 1
ATOM 6619 C CA . ILE A 1 885 ? 37.862 -6.290 -23.184 1.00 82.88 885 ILE A CA 1
ATOM 6620 C C . ILE A 1 885 ? 37.839 -5.933 -24.656 1.00 82.88 885 ILE A C 1
ATOM 6622 O O . ILE A 1 885 ? 38.262 -6.734 -25.482 1.00 82.88 885 ILE A O 1
ATOM 6626 N N . GLU A 1 886 ? 37.454 -4.704 -24.976 1.00 79.38 886 GLU A N 1
ATOM 6627 C CA . GLU A 1 886 ? 37.425 -4.209 -26.349 1.00 79.38 886 GLU A CA 1
ATOM 6628 C C . GLU A 1 886 ? 38.207 -2.904 -26.508 1.00 79.38 886 GLU A C 1
ATOM 6630 O O . GLU A 1 886 ? 38.287 -2.082 -25.594 1.00 79.38 886 GLU A O 1
ATOM 6635 N N . GLN A 1 887 ? 38.799 -2.705 -27.685 1.00 78.06 887 GLN A N 1
ATOM 6636 C CA . GLN A 1 887 ? 39.391 -1.428 -28.067 1.00 78.06 887 GLN A 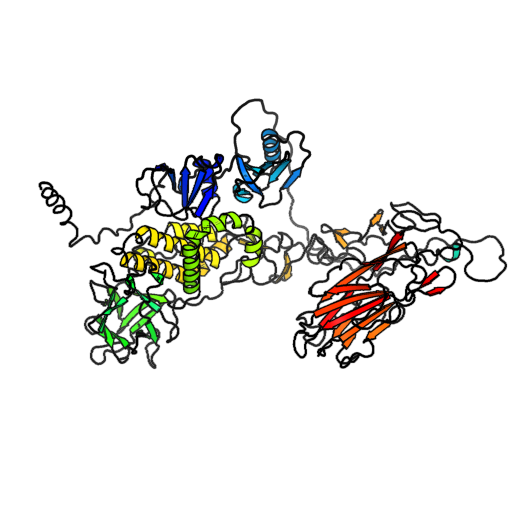CA 1
ATOM 6637 C C . GLN A 1 887 ? 38.269 -0.476 -28.504 1.00 78.06 887 GLN A C 1
ATOM 6639 O O . GLN A 1 887 ? 37.483 -0.801 -29.386 1.00 78.06 887 GLN A O 1
ATOM 6644 N N . ILE A 1 888 ? 38.189 0.693 -27.864 1.00 76.75 888 ILE A N 1
ATOM 6645 C CA . ILE A 1 888 ? 37.088 1.661 -28.028 1.00 76.75 888 ILE A CA 1
ATOM 6646 C C . ILE A 1 888 ? 37.532 2.981 -28.666 1.00 76.75 888 ILE A C 1
ATOM 6648 O O . ILE A 1 888 ? 36.763 3.940 -28.727 1.00 76.75 888 ILE A O 1
ATOM 6652 N N . GLY A 1 889 ? 38.775 3.075 -29.134 1.00 69.56 889 GLY A N 1
ATOM 6653 C CA . GLY A 1 889 ? 39.297 4.246 -29.844 1.00 69.56 889 GLY A CA 1
ATOM 6654 C C . GLY A 1 889 ? 40.803 4.415 -29.735 1.00 69.56 889 GLY A C 1
ATOM 6655 O O . GLY A 1 889 ? 41.490 3.601 -29.115 1.00 69.56 889 GLY A O 1
ATOM 6656 N N . THR A 1 890 ? 41.318 5.466 -30.364 1.00 71.12 890 THR A N 1
ATOM 6657 C CA . THR A 1 890 ? 42.681 5.969 -30.151 1.00 71.12 890 THR A CA 1
ATOM 6658 C C . THR A 1 890 ? 42.689 6.952 -28.975 1.00 71.12 890 THR A C 1
ATOM 6660 O O . THR A 1 890 ? 41.640 7.500 -28.626 1.00 71.12 890 THR A O 1
ATOM 6663 N N . VAL A 1 891 ? 43.843 7.116 -28.326 1.00 67.75 891 VAL A N 1
ATOM 6664 C CA . VAL A 1 891 ? 44.056 8.050 -27.200 1.00 67.75 891 VAL A CA 1
ATOM 6665 C C . VAL A 1 891 ? 44.001 9.498 -27.653 1.00 67.75 891 VAL A C 1
ATOM 6667 O O . VAL A 1 891 ? 44.526 9.785 -28.752 1.00 67.75 891 VAL A O 1
#

Sequence (891 aa):
MRFFYTLSLAAATLLHRASAEDTTALNPEARAAAPRCAVAGNRIVPPYWVTRQSSLSDAAQCGAVCKSSLLCQSYSVNKDGCSLYLLPLYDSIRQGSNPSTFYDRACATKTDLCNVNGLSTTRPIVDSAVFLDNSWSGCNRLCKKNSACKSFSLGSGTCRLYGRPSYQNVAIDQRSNLAFWDITCALAISTYPAFVTPTSPVPVIKQTEAAVTPTVPPAYTPLVTDSPPFVATGPAPAHGGFANDDDFTDSYTYTEYELPTVTVLGSNPITTGIPQPAFSPAPCMMSTGPQAQFSLLDANFVPLVSKTSNQIGPIAQPTVQPAASDPLSKTDPQAIAFPAFYLQAPAGAPAGTYDLVYAGKTTQYLAMNQKGNIVLTGTSTGPNYVNGLATTIFTFNCNGKIGITQGGTTYSWASGSGLTTATAGGTAHMLALPVNHPVVAKAKRDKTRLLARAKSLQEKLERREQVLQHDLDKRLNSYQTGNAPKCPRAPDNLVPYVRANYKLNQGNVCDNLPDWWQLSPFSFDGSCAVQSLCFDQCQSFGWDSCTGIFTVMAMTSCVSNFGGSWWDIIPLVACTAQATYFSVYAGTNPGRELFNTAQKSMCVCYCSNIGDTCAYSENNFYCVNLKGTDNNNCGNCGRQCPPNTTCKGGDCGCPGDQCGKTCLNLANNPNNCGKCGNVCNPKYCVNGQCYVPQPGTCAPDPPIRNGDFTNANFYQDWETGVLPNQPGCTAGGNVIIGRSVDAGDSKNFFPQMSSLPSSGCAASIIQRQVKLCPGFNYQLKFNARYIAGKTVGAGTFTGTAKCSITWALGTAVTATNFGNFQHNSWDVSDARYKDYPPWTFNVKKGDPGLTKKSENFFVDLIGVVYCTPQKADDGGAIIVGGIDIEQIGTV

pLDDT: mean 71.67, std 18.48, range [23.41, 95.62]

Mean predicted aligned error: 20.75 Å

Organism: NCBI:txid1105319

Foldseek 3Di:
DDDDPDPPPVVVVVPPPPDDDDPPVQDPPPDPDPWDFFDWADFPDAFLDWDQDQLQLDPLQLLLLLVLDLQFQKKWHDNRHIGGHNDGPPPGGDHDDGTITMTTSVPRPDNWHAFFFFDFPDDFPDKDLDDPDLDPVSLLVVQVVDPQFFKWKDAPSIITTHSDGCSVTGDGDPPHRITMGTSPDDDDDDDDDDDDDDDDDDDDDDDDDDDDDDDDDDDDDDPPDDDDDDDDDDDDDDDDDDDDDPVCVVFQDFDKDFFDDQPFPFAFFDLVFAFWDDDDAFAFQADADPVFKWFKAWLQLFTWAQDPQQFIAGDDFDPDQDDPPDLLNDLDLLSRDGWIWGWADDPPADPQWTWIWTPPPAIWTWWQFPVQFTGTHNDAPGLDQDVRTHGRFWGDDSLFWIWGHHPNFTWAWDHDPTTIGTHTDDDTTMGTHTPDDPLLVVLVVLVVVVVVCSVVSNVVVSVCSVPPVVVCCVVPQPLCDDLQHLHPVPDPQKFKDWDPQFDAQQQQLVVVPVVSVSSYPDDLVSLSSSLRVQLLPGRDDDLSRSLSSSLNSQLVSLCSVQSPDSSSSSSSSSSNSVSSSSSSSLSGSSNSVSSSRSSSRTIGIDHNDSRQWHDPDPNHIHGDDCAAFPQLAQLHHRRHRDPQWTRHGSDTHHPADDDPRMHTHLQFAQCAQLHGRNHEVVSGHHGSDHDDDDPQAADAGAKDWLPCLPDPDPDDFKDKDWAPPDPPDDEVPQWDWAAFQPVPGSRWTKIKGWQADQVWTKMKMKGWWRWAGAQFKKKKKKKKAWAAQDDGPPDTAHAPWWKKKKKWWADDDDLPRPDQIDMDMDTHDHRDIDIDDMDMDHDDVPRHQWDDDRNIITIMMMMMMTIHHPDGGGIIMMIMHGIIMHTNGGD

Solvent-accessible surface area (backbone atoms only — not comparable to full-atom values): 50201 Å² total; per-residue (Å²): 144,87,89,88,87,85,75,78,75,76,63,66,77,74,69,79,81,85,75,84,89,75,87,70,88,74,68,89,77,76,61,83,70,76,71,58,58,74,46,69,19,37,64,80,66,79,60,83,42,76,46,66,43,62,65,28,30,40,64,54,40,31,22,8,54,26,67,51,35,76,64,32,29,13,34,32,24,33,95,60,9,24,32,29,22,66,50,52,73,76,93,46,62,45,84,54,96,59,72,32,35,28,27,20,45,79,59,31,86,47,60,60,38,62,63,43,37,19,45,74,75,56,80,56,78,42,78,44,84,75,58,96,52,56,45,72,68,38,43,50,52,54,32,72,71,35,88,64,38,32,13,37,35,43,37,94,78,27,38,34,31,22,66,44,44,36,58,79,32,48,48,80,29,84,86,40,70,33,31,30,30,20,72,83,57,79,79,88,82,82,92,85,87,88,85,88,86,89,87,84,85,86,84,83,86,82,85,88,85,80,91,79,82,85,80,86,75,81,92,83,78,84,88,82,76,75,80,83,82,86,82,87,92,77,91,82,86,90,84,82,75,92,89,60,83,77,77,50,69,84,64,68,70,64,68,75,47,68,70,65,77,70,83,41,77,45,44,81,41,49,80,85,48,44,71,53,49,81,88,74,91,44,62,49,59,54,56,73,34,86,86,41,32,18,30,45,20,42,63,65,32,36,50,40,36,82,46,98,78,50,28,38,14,51,66,76,78,70,94,58,83,59,54,89,86,38,66,80,43,48,92,49,60,86,75,41,82,70,61,39,29,24,34,40,76,59,91,90,51,62,89,75,33,19,31,44,32,40,64,57,101,58,68,29,25,41,23,39,34,87,85,27,40,41,32,58,36,80,61,84,47,39,60,49,72,46,97,54,26,24,18,32,24,33,28,72,47,56,82,19,42,38,44,38,46,49,94,90,43,51,32,11,51,46,74,58,102,56,46,30,33,45,41,82,49,78,87,45,39,32,35,48,42,51,71,83,37,74,57,51,56,46,48,51,52,51,46,53,46,46,60,63,23,68,83,44,38,70,72,51,47,75,58,35,74,84,56,43,65,69,57,39,49,73,72,60,59,52,34,44,44,78,96,60,38,62,21,38,67,68,40,70,64,47,40,41,37,69,44,95,85,52,54,76,74,56,28,35,68,59,80,74,34,64,88,52,57,81,49,47,89,67,90,47,66,62,28,35,51,37,30,17,57,35,46,58,33,51,78,45,72,44,55,73,51,30,50,45,52,27,34,51,39,32,40,49,53,25,45,71,75,23,61,86,46,77,87,33,45,59,63,26,36,12,38,38,43,43,30,50,43,56,38,42,45,43,61,15,47,72,32,45,46,27,42,49,46,15,35,61,40,26,29,32,20,28,20,87,43,92,55,19,25,29,69,84,48,103,87,40,55,42,59,55,50,27,48,40,73,36,35,53,24,26,56,17,36,60,6,36,40,41,89,88,41,31,18,52,78,23,37,66,37,51,75,60,38,72,50,89,60,33,28,32,44,33,42,51,22,27,61,23,24,56,40,77,76,34,62,30,84,53,72,33,25,53,74,23,35,68,43,76,87,60,92,90,58,51,72,74,65,62,57,53,60,63,86,60,62,71,58,97,65,76,70,86,68,46,50,72,48,62,56,82,92,45,81,79,57,40,76,80,63,42,30,38,76,49,60,48,75,57,94,86,48,53,61,33,52,25,48,38,36,40,56,33,34,92,85,26,44,40,38,39,40,32,35,72,66,42,63,52,29,62,61,31,30,34,36,40,37,38,28,40,25,21,57,61,70,49,70,66,76,100,45,77,40,78,30,71,22,55,31,33,43,32,42,34,40,32,86,76,65,56,86,88,47,50,82,86,35,61,66,54,76,45,82,48,77,48,73,53,83,40,80,50,86,64,49,75,48,69,50,56,93,83,42,66,54,55,45,76,58,86,65,41,30,26,25,22,41,34,40,37,41,32,31,34,40,78,51,90,62,16,15,35,34,40,43,39,33,70,43,32,37,37,73,74,47,68,105

Radius of gyration: 39.14 Å; Cα contacts (8 Å, |Δi|>4): 1823; chains: 1; bounding box: 102×87×108 Å

Secondary structure (DSSP, 8-state):
----SSSSSSSSSSSSSSSS--TTTT------PPP--SEEEEESSPPSEEE--GGGGSHHHHHHHHHH-TT-SEEEEETTEEEEESS-SSS-EE--SS-EEEEEGGG------EEEEEEESS--SEEETT-S--SHHHHHHHHHH-TT--EEEEETTEEEEESS-HHHHEEE-TT-S-EEEETTPPPS------------PPPPPPP--PPPPPPPPPP------PPPPP---S-----SS--STTTTTTT-----EE-PPPS---B---SS-BPPPPPPPPPPS--SSTTS-EEEE-TTSPBEEE-TTSBEEEPPPPSSPPPTTSGGG-S-GGGSPPPPEEEE--TTPPTT-BEEEEESSSEEEEEEETTSBEEEESS---SS-BTTEE-TTEEE-TTSEEEEEETTEEEEEEE-SS-EEEEEB-S--EEEEESS-HHHHHHHHHHHHHHHHHTTHHHHHTTTTTTHHHHHHHHH--TT-SSS-SS-SSSSS-EEEE-TT--SS---TTTT-HHHHTT-SS--HHHHHHHHHHHT-SSS--HHHHHHHHHHHHHHHHHHHHTT-GGGHHHHHHHHHHHHHHHHHHTSHHHHHHHHHHHHHHEEEESSSTT-EEEEETTEEEE--TTTT-TTSSSSBT-PPPTT-EEETTEEE-SSEEETTEEE-TTT-TTSSSSTT---SSSEEETTEEE-PPTTS--PPPPEE-----SSS--SS-EEEEPTT-TT--BTTTEEEE---STT--SSBEEEE-S--TT-EEEEEEEEEEE--TTEEEEEEEEEEE--SEEETTEEE----EEEEEEEESS---SS--TTS-EEEEEE--SS-EEPPPEEEE--TT-TT-EEETTEEEEEEEEEEEEE-SSTT--EEEEEEEEEEEEEEE-

Nearest PDB structures (foldseek):
  3nru-assembly1_A  TM=5.019E-01  e=3.946E-03  Homo sapiens
  8tv5-assembly1_F  TM=4.734E-01  e=3.261E-03  Homo sapiens
  3p1i-assembly3_C  TM=4.218E-01  e=1.023E-02  Homo sapiens
  3p1i-assembly1_A  TM=4.324E-01  e=4.930E-02  Homo sapiens
  4bk4-assembly2_B  TM=3.713E-01  e=3.211E-02  Homo sapiens

InterPro domains:
  IPR003609 PAN/Apple domain [PS50948] (107-185)